Protein AF-A0A517L030-F1 (afdb_monomer)

Foldseek 3Di:
DVVVVVVVVVVVVVVVVVCVVVVVVVVVVVVVVVVVVLVVQLVCQCPVQPCVPAAEDSVQSRACVVVLVCLLQLNNVVVVVVGCVPRHAWYRRHSPDIDGDDPVVCCVQPNDDPPDAHDQQPDDDPPADDALNRDGDVVVVQACVLLVQCWDPVLLVLLVVVLVVLLVLLLVVLVVCLVVQHWDFLLLSLLQSQLQSLCCLLQVGGPCCSVVVHDDVLRVLVQVCLSVVSNLVSQVVSVPPVSVVCCVPPVVVVVVVVDDDPVVLLVSLVVSQPDPDCRSGSSNSSSVPQPPSHDDSSNSSNHSVVSSVVRRQVLSVCSSCVVVDDDDDDDDDTSSCSSNCSSCVSDVVFKDKDFPDPPDPQVPFRHNVHTPGDGGIIRIHTPVPVPPPPPVPVPPDPPPPPPDDPPDDPDDDPPVVPDDPPPDDDDDDDDDDDDDDDDDDDDDDDDDDDDDDDDDDDDPPPPPPPLPPVDDLPPQDDDDPPVNPPDPPPPPPPPPPPPPPDVVVVVCLVPDDDDDPPVNLVVLLCCLLPPVQVLFWQPLAACLLSPCVVVVVLLVVDVLLSLLSSLLSLLVCCQQVVDPVSPVSSVVSLVVSVVSLVVCVVVVVDPLQDLSNLNSLLSSLVNLLQDDVRDLVSNLVSLVSNLVSLLSNLVPPLVQLPPDPPDPDDPPDDPNNLSSVLLSVLSSLVSLLLSCLAPVVSNLCPVPRNVVSVVVCLVRRPQRQRPDSRRGTGFDDRPVLSNLSNQLCCLLFPPDPPPPPPDPVSLVSSLVVLVVVLVVCVVVVDDLLVNLSSLLSNLSSLLSVLVVVVVPPDPDPPVNVVSVVSNVVSLVVNVVSLVPDDQALSPQLGGPLQSLLSQCQVVPDPVSVVSSVVSLVCCCVRGVSSSVSSVVSNVSNCVRNVPPPDDDPDPPDDDDDDDDDDD

Sequence (919 aa):
MKSVITRLATFLQAGAKDLSTIAPAVIFGALSLWTAYVLSHCIYNIYFHPLAKFPGPRLSAATDIIAAFQDVLGKRSKYNVELHARYGGVVRTRPNELSFIGEDAWKDICMHRQGHKQMAKAGQPPGGTPSILHAGDEDHARQRRLLSHAFSERALRDQEDIIQGYVDLLVSNLREDAEGGKVVDMTFTTDLITFDIVSDLSFGEPFGGLRTRTRHPWVTAFFEKAMLRTILIQMFSLKIPILSFLVQRIIVPMAKKRIGPISYTKDKILKRMEQGTTRPDFMSYVLRHNDEKGMSAAEIQETFNLLLIAGSETTATFLAGFPKISTIADDDISLAMAEMKLVLAKILFNFEFELVDEKEDWLEQDTYTFWSKKPLLVKIRDVKGRRKRRKKCDETPEKCQNCMRNDLECLWPSKESQKDRRHLKRKIHALDSTTVDSNKNHVQALALVTSSSPKSTAKHVEFNAIARTDTPLSEVKHKWPSWILPRVEEVSVSPDFTGDHTIAGLGQVLTAPIRTEESCSLDLLSFFLKDFLPSRIHPASHTQFSDFSYVHEMAMSHPPLLYACQACALSAIGTSFKVPECKSGAVQRYSRSINLLRKRIQGGDCEGSEDWLLATVVILTLYENRQPGYNPAASAAHIAAAGQLFRQRARTKMSAVTTGPGCGLPGSQTWSTLVFERVFIEAFLYQCMVMSVQETSLTPLQDVLLRPIFDNYFEMCPVPTSPEAENWPVFGMHYQIIRLFSDLFAAVDPSSTVSNIDSPRDLHQVMAQLEYWKLDTLVNNHESHIMLYISAAKLLGYRHLSRTWHSYGDHSAVQSGQLDQLVQEELSQCLSILSQIQVTKSTFTRYFYWPLAIIDRVVRDTRASNLVEQKLQDVPLIDPAGKKAYEWVAKGFEKRFKITNGIFQKKDTASTQSLGICK

pLDDT: mean 70.31, std 20.51, range [20.81, 96.31]

Nearest PDB structures (foldseek):
  5vcg-assembly1_A  TM=7.053E-01  e=7.189E-07  Homo sapiens
  6bd6-assembly1_A  TM=7.023E-01  e=9.993E-07  Homo sapiens
  6bdk-assembly1_A  TM=6.777E-01  e=8.476E-07  Homo sapiens
  7sv2-assembly2_B  TM=7.130E-01  e=1.389E-06  Homo sapiens
  7ufb-assembly1_A  TM=6.849E-01  e=1.707E-06  Homo sapiens

Secondary structure (DSSP, 8-state):
-HHHHHHHHHHHHHHHHHHHHHHHHHHHHHHHHHHHHHHHHHHIIIIISTTTTS---HHHHH-SHHHHHHHHTT-HHHHHHHHHHHH-SEEEEETTEEEE-SHHHHHHHTS--TTSPPPPPS---TTSPPPTTT--HHHHHHHHHHHHHHTSHHHHHHHHHHHHHHHHHHHHHHHHHHHTT-EEEHHHHHHHHHHHHHHHHHHSS---HHHHTS--HHHHHHHHTHHHHHHHHHHHHT--HHHHHHIIIIIHHHHHHH---HHHHHHHHHHHHH-----SSHHHHHHHT--TTS--HHHHHHHHHHHHHHHHHHHHHHHHHGGG----------HHHHHHHHHHHHHHHHEEEEES-TT--TT---BSSSB-PPP-EEEEEE-TTT-----TT-SPPP------STT----PPPGGG-S-GGG---------------------------------------TT-TT-----TTS---PPPTTTSPP-------S-------HHHHHHHHHS----HHHHHHHHHHHIIIIITGGGB-TTS-GGGG--HHHHHHHHH-HHHHHHHHHHHHHHHHHHHT-HHHHHHHHHHHHHHHHHHHHHHHHT---S--HHHHHHHHHHHHHHTTSTT--HHHHHHHHHHHHHHHHHHHHHTGGGG-S-TTS---TT--HHHHHHHHHHHHHHHHHHHHHHTT-GGG-TTTSTTTHHHHHHHHHS-SS---SSGGG--BSS--HHHHHHHHHHHHHH-TT---TT---HHHHHHHHHHHHHHHHHHHHTT--HHHHHHHHHHHHHHHHHHHHHHHHS----HHHHHHHHHHHHHHHHHHHHHHHH----HHHHHHH-HHHHHIIIIII--HHHHHHHHHHHHSHHHH-HHHHHHHHHHHHHHHHHTT----S----------------

InterPro domains:
  IPR001128 Cytochrome P450 [PF00067] (105-319)
  IPR021858 Fungal transcription factor [PF11951] (524-855)
  IPR036396 Cytochrome P450 superfamily [G3DSA:1.10.630.10] (46-322)
  IPR036396 Cytochrome P450 superfamily [G3DSA:1.10.630.10] (333-389)
  IPR036396 Cytochrome P450 superfamily [SSF48264] (44-320)
  IPR036396 Cytochrome P450 superfamily [SSF48264] (334-381)
  IPR036864 Zn(2)-C6 fungal-type DNA-binding domain superfamily [G3DSA:4.10.240.10] (390-467)
  IPR050121 Cytochrome P450 monooxygenase [PTHR24305] (28-320)

Radius of gyration: 37.85 Å; Cα contacts (8 Å, |Δi|>4): 820; chains: 1; bounding box: 74×123×130 Å

Organism: NCBI:txid50376

Mean predicted aligned error: 20.68 Å

Solvent-accessible surface area (backbone atoms only — not comparable to full-atom values): 54104 Å² total; per-residue (Å²): 106,71,70,57,52,52,52,50,51,52,50,53,52,50,54,52,53,54,50,63,57,48,49,59,53,53,50,51,52,51,51,50,53,49,50,52,51,54,51,52,49,28,51,38,31,45,70,69,32,94,61,38,86,49,41,54,55,66,63,18,21,35,34,54,61,58,45,43,50,30,42,53,65,14,41,40,70,62,51,50,52,54,48,36,76,71,48,42,62,49,30,27,52,22,55,92,38,75,46,75,73,51,75,66,52,50,56,71,62,74,44,92,49,93,98,53,82,79,71,81,70,84,79,67,64,90,93,58,77,57,23,63,87,57,36,54,75,69,58,25,53,47,49,48,58,38,50,45,53,38,69,30,74,68,38,49,59,63,30,41,67,62,52,48,55,54,44,52,52,48,52,52,52,54,49,56,36,24,76,67,67,39,77,40,44,41,36,61,53,30,40,26,49,29,40,25,49,36,29,26,36,55,38,76,51,53,76,48,17,63,81,70,74,44,80,50,67,62,60,51,56,57,59,78,40,42,59,61,51,46,42,54,51,40,51,51,70,63,68,43,67,69,55,38,49,48,40,61,71,51,48,48,56,55,42,60,76,69,56,75,53,73,60,59,60,50,53,40,44,53,57,37,70,73,51,91,60,85,58,69,30,42,48,40,39,30,62,76,61,50,52,101,80,45,74,52,73,64,33,46,50,42,31,52,56,45,48,40,55,58,55,12,54,57,47,17,52,53,61,41,47,38,93,79,52,94,77,82,86,86,87,73,93,43,70,64,50,50,53,50,49,52,48,48,51,54,46,62,69,44,40,46,81,41,66,74,59,83,82,62,63,77,85,74,59,39,34,62,99,55,72,57,78,68,80,41,50,26,38,44,40,73,39,91,76,77,71,66,70,80,53,97,65,76,63,75,74,76,75,74,82,74,80,83,67,83,91,59,81,88,76,73,80,57,89,81,71,74,65,73,80,89,73,70,78,84,75,89,74,90,82,83,87,88,87,86,90,86,91,86,89,86,86,90,89,84,89,82,89,83,90,89,80,86,85,78,90,82,70,89,77,64,100,76,60,92,81,71,79,78,76,54,76,83,74,51,80,52,72,80,56,78,89,73,52,72,77,88,64,83,76,72,79,67,80,83,73,79,65,83,72,45,75,63,50,59,47,47,68,72,68,49,78,87,62,64,78,66,63,64,49,50,57,32,42,48,44,22,60,70,52,51,49,50,71,49,39,37,90,62,23,47,71,70,69,66,62,53,64,62,59,50,56,45,25,76,75,32,65,36,28,37,26,23,42,33,17,38,28,28,44,49,49,20,66,76,68,71,39,71,69,31,49,59,53,14,51,52,27,38,53,51,14,52,53,48,45,52,50,39,56,76,70,61,78,58,93,54,62,53,68,59,59,50,52,26,34,56,43,44,30,61,37,44,77,59,46,94,80,63,56,69,69,62,36,47,51,30,50,54,49,44,54,53,32,50,60,48,22,45,76,75,54,60,60,75,59,70,66,64,98,87,59,78,72,61,99,83,63,53,71,63,57,54,47,49,50,52,38,54,51,45,45,49,53,45,53,27,60,65,45,31,45,73,38,72,90,55,30,55,72,74,34,84,74,49,34,60,53,52,54,52,45,65,75,54,46,91,62,48,74,29,80,55,60,46,48,38,42,34,59,74,67,58,69,69,56,55,50,50,52,49,52,50,50,59,66,70,42,93,78,66,82,67,88,80,79,84,57,77,65,60,47,54,49,53,49,50,51,50,51,53,48,55,53,50,42,68,74,63,80,57,65,70,64,58,55,39,45,51,38,36,51,50,42,54,52,45,52,49,52,55,56,53,50,74,73,69,76,69,87,58,70,69,60,57,54,54,44,55,47,51,42,51,53,38,49,54,50,43,51,55,51,57,69,73,56,77,83,43,65,66,55,44,74,51,66,39,49,64,36,50,24,40,48,40,59,70,68,61,42,71,72,52,35,52,51,52,48,59,64,49,66,57,31,54,83,59,36,64,55,46,51,54,51,31,54,52,49,27,52,17,51,39,61,67,67,62,66,69,95,72,87,80,77,81,80,86,75,84,88,82,84,87,84,81,83,87,133

Structure (mmCIF, N/CA/C/O backbone):
data_AF-A0A517L030-F1
#
_entry.id   AF-A0A517L030-F1
#
loop_
_atom_site.group_PDB
_atom_site.id
_atom_site.type_symbol
_atom_site.label_atom_id
_atom_site.label_alt_id
_atom_site.label_comp_id
_atom_site.label_asym_id
_atom_site.label_entity_id
_atom_site.label_seq_id
_atom_site.pdbx_PDB_ins_code
_atom_site.Cartn_x
_atom_site.Cartn_y
_atom_site.Cartn_z
_atom_site.occupancy
_atom_site.B_iso_or_equiv
_atom_site.auth_seq_id
_atom_site.auth_comp_id
_atom_site.auth_asym_id
_atom_site.auth_atom_id
_atom_site.pdbx_PDB_model_num
ATOM 1 N N . MET A 1 1 ? -11.111 67.899 -62.265 1.00 52.78 1 MET A N 1
ATOM 2 C CA . MET A 1 1 ? -11.781 66.739 -61.629 1.00 52.78 1 MET A CA 1
ATOM 3 C C . MET A 1 1 ? -11.301 65.387 -62.175 1.00 52.78 1 MET A C 1
ATOM 5 O O . MET A 1 1 ? -10.748 64.632 -61.392 1.00 52.78 1 MET A O 1
ATOM 9 N N . LYS A 1 2 ? -11.376 65.097 -63.491 1.00 60.03 2 LYS A N 1
ATOM 10 C CA . LYS A 1 2 ? -10.846 63.835 -64.073 1.00 60.03 2 LYS A CA 1
ATOM 11 C C . LYS A 1 2 ? -9.359 63.576 -63.759 1.00 60.03 2 LYS A C 1
ATOM 13 O O . LYS A 1 2 ? -9.036 62.511 -63.266 1.00 60.03 2 LYS A O 1
ATOM 18 N N . SER A 1 3 ? -8.491 64.582 -63.908 1.00 61.94 3 SER A N 1
ATOM 19 C CA . SER A 1 3 ? -7.053 64.494 -63.561 1.00 61.94 3 SER A CA 1
ATOM 20 C C . SER A 1 3 ? -6.784 64.123 -62.088 1.00 61.94 3 SER A C 1
ATOM 22 O O . SER A 1 3 ? -5.871 63.357 -61.793 1.00 61.94 3 SER A O 1
ATOM 24 N N . VAL A 1 4 ? -7.619 64.604 -61.162 1.00 67.50 4 VAL A N 1
ATOM 25 C CA . VAL A 1 4 ? -7.476 64.331 -59.722 1.00 67.50 4 VAL A CA 1
ATOM 26 C C . VAL A 1 4 ? -7.927 62.905 -59.392 1.00 67.50 4 VAL A C 1
ATOM 28 O O . VAL A 1 4 ? -7.256 62.214 -58.635 1.00 67.50 4 VAL A O 1
ATOM 31 N N . ILE A 1 5 ? -9.002 62.429 -60.029 1.00 66.38 5 ILE A N 1
ATOM 32 C CA . ILE A 1 5 ? -9.496 61.052 -59.876 1.00 66.38 5 ILE A CA 1
ATOM 33 C C . ILE A 1 5 ? -8.499 60.048 -60.469 1.00 66.38 5 ILE A C 1
ATOM 35 O O . ILE A 1 5 ? -8.215 59.032 -59.842 1.00 66.38 5 ILE A O 1
ATOM 39 N N . THR A 1 6 ? -7.903 60.342 -61.630 1.00 69.75 6 THR A N 1
ATOM 40 C CA . THR A 1 6 ? -6.888 59.468 -62.235 1.00 69.75 6 THR A CA 1
ATOM 41 C C . THR A 1 6 ? -5.623 59.399 -61.382 1.00 69.75 6 THR A C 1
ATOM 43 O O . THR A 1 6 ? -5.081 58.313 -61.216 1.00 69.75 6 THR A O 1
ATOM 46 N N . ARG A 1 7 ? -5.187 60.519 -60.785 1.00 69.12 7 ARG A N 1
ATOM 47 C CA . ARG A 1 7 ? -4.028 60.548 -59.876 1.00 69.12 7 ARG A CA 1
ATOM 48 C C . ARG A 1 7 ? -4.292 59.839 -58.544 1.00 69.12 7 ARG A C 1
ATOM 50 O O . ARG A 1 7 ? -3.396 59.180 -58.038 1.00 69.12 7 ARG A O 1
ATOM 57 N N . LEU A 1 8 ? -5.508 59.916 -58.001 1.00 58.00 8 LEU A N 1
ATOM 58 C CA . LEU A 1 8 ? -5.903 59.141 -56.815 1.00 58.00 8 LEU A CA 1
ATOM 59 C C . LEU A 1 8 ? -6.003 57.638 -57.115 1.00 58.00 8 LEU A C 1
ATOM 61 O O . LEU A 1 8 ? -5.553 56.829 -56.309 1.00 58.00 8 LEU A O 1
ATOM 65 N N . ALA A 1 9 ? -6.526 57.255 -58.282 1.00 58.91 9 ALA A N 1
ATOM 66 C CA . ALA A 1 9 ? -6.611 55.856 -58.699 1.00 58.91 9 ALA A CA 1
ATOM 67 C C . ALA A 1 9 ? -5.227 55.232 -58.949 1.00 58.91 9 ALA A C 1
ATOM 69 O O . ALA A 1 9 ? -4.986 54.104 -58.522 1.00 58.91 9 ALA A O 1
ATOM 70 N N . THR A 1 10 ? -4.292 55.962 -59.571 1.00 64.19 10 THR A N 1
ATOM 71 C CA . THR A 1 10 ? -2.913 55.481 -59.751 1.00 64.19 10 THR A CA 1
ATOM 72 C C . THR A 1 10 ? -2.130 55.450 -58.443 1.00 64.19 10 THR A C 1
ATOM 74 O O . THR A 1 10 ? -1.349 54.525 -58.248 1.00 64.19 10 THR A O 1
ATOM 77 N N . PHE A 1 11 ? -2.368 56.382 -57.515 1.00 63.12 11 PHE A N 1
ATOM 78 C CA . PHE A 1 11 ? -1.740 56.357 -56.190 1.00 63.12 11 PHE A CA 1
ATOM 79 C C . PHE A 1 11 ? -2.241 55.180 -55.334 1.00 63.12 11 PHE A C 1
ATOM 81 O O . PHE A 1 11 ? -1.446 54.496 -54.695 1.00 63.12 11 PHE A O 1
ATOM 88 N N . LEU A 1 12 ? -3.543 54.872 -55.391 1.00 57.16 12 LEU A N 1
ATOM 89 C CA . LEU A 1 12 ? -4.122 53.697 -54.728 1.00 57.16 12 LEU A CA 1
ATOM 90 C C . LEU A 1 12 ? -3.672 52.374 -55.375 1.00 57.16 12 LEU A C 1
ATOM 92 O O . LEU A 1 12 ? -3.413 51.409 -54.660 1.00 57.16 12 LEU A O 1
ATOM 96 N N . GLN A 1 13 ? -3.515 52.316 -56.704 1.00 59.47 13 GLN A N 1
ATOM 97 C CA . GLN A 1 13 ? -2.980 51.132 -57.396 1.00 59.47 13 GLN A CA 1
ATOM 98 C C . GLN A 1 13 ? -1.474 50.927 -57.178 1.00 59.47 13 GLN A C 1
ATOM 100 O O . GLN A 1 13 ? -1.033 49.781 -57.095 1.00 59.47 13 GLN A O 1
ATOM 105 N N . ALA A 1 14 ? -0.689 52.002 -57.068 1.00 58.69 14 ALA A N 1
ATOM 106 C CA . ALA A 1 14 ? 0.734 51.930 -56.738 1.00 58.69 14 ALA A CA 1
ATOM 107 C C . ALA A 1 14 ? 0.939 51.460 -55.289 1.00 58.69 14 ALA A C 1
ATOM 109 O O . ALA A 1 14 ? 1.651 50.486 -55.061 1.00 58.69 14 ALA A O 1
ATOM 110 N N . GLY A 1 15 ? 0.202 52.042 -54.332 1.00 57.44 15 GLY A N 1
ATOM 111 C CA . GLY A 1 15 ? 0.227 51.605 -52.933 1.00 57.44 15 GLY A CA 1
ATOM 112 C C . GLY A 1 15 ? -0.240 50.156 -52.733 1.00 57.44 15 GLY A C 1
ATOM 113 O O . GLY A 1 15 ? 0.315 49.443 -51.903 1.00 57.44 15 GLY A O 1
ATOM 114 N N . ALA A 1 16 ? -1.208 49.678 -53.524 1.00 54.94 16 ALA A N 1
ATOM 115 C CA . ALA A 1 16 ? -1.663 48.286 -53.476 1.00 54.94 16 ALA A CA 1
ATOM 116 C C . ALA A 1 16 ? -0.640 47.289 -54.059 1.00 54.94 16 ALA A C 1
ATOM 118 O O . ALA A 1 16 ? -0.533 46.171 -53.554 1.00 54.94 16 ALA A O 1
ATOM 119 N N . LYS A 1 17 ? 0.128 47.676 -55.090 1.00 57.38 17 LYS A N 1
ATOM 120 C CA . LYS A 1 17 ? 1.186 46.827 -55.668 1.00 57.38 17 LYS A CA 1
ATOM 121 C C . LYS A 1 17 ? 2.382 46.691 -54.730 1.00 57.38 17 LYS A C 1
ATOM 123 O O . LYS A 1 17 ? 2.810 45.562 -54.503 1.00 57.38 17 LYS A O 1
ATOM 128 N N . ASP A 1 18 ? 2.839 47.783 -54.124 1.00 57.75 18 ASP A N 1
ATOM 129 C CA . ASP A 1 18 ? 3.955 47.748 -53.170 1.00 57.75 18 ASP A CA 1
ATOM 130 C C . ASP A 1 18 ? 3.579 46.998 -51.883 1.00 57.75 18 ASP A C 1
ATOM 132 O O . ASP A 1 18 ? 4.364 46.210 -51.360 1.00 57.75 18 ASP A O 1
ATOM 136 N N . LEU A 1 19 ? 2.335 47.129 -51.407 1.00 53.59 19 LEU A N 1
ATOM 137 C CA . LEU A 1 19 ? 1.861 46.365 -50.250 1.00 53.59 19 LEU A CA 1
ATOM 138 C C . LEU A 1 19 ? 1.744 44.856 -50.549 1.00 53.59 19 LEU A C 1
ATOM 140 O O . LEU A 1 19 ? 1.994 44.037 -49.665 1.00 53.59 19 LEU A O 1
ATOM 144 N N . SER A 1 20 ? 1.424 44.474 -51.793 1.00 60.84 20 SER A N 1
ATOM 145 C CA . SER A 1 20 ? 1.303 43.068 -52.216 1.00 60.84 20 SER A CA 1
ATOM 146 C C . SER A 1 20 ? 2.641 42.325 -52.352 1.00 60.84 20 SER A C 1
ATOM 148 O O . SER A 1 20 ? 2.665 41.104 -52.222 1.00 60.84 20 SER A O 1
ATOM 150 N N . THR A 1 21 ? 3.752 43.037 -52.567 1.00 62.59 21 THR A N 1
ATOM 151 C CA . THR A 1 21 ? 5.115 42.477 -52.659 1.00 62.59 21 THR A CA 1
ATOM 152 C C . THR A 1 21 ? 5.903 42.609 -51.355 1.00 62.59 21 THR A C 1
ATOM 154 O O . THR A 1 21 ? 6.680 41.712 -51.021 1.00 62.59 21 THR A O 1
ATOM 157 N N . ILE A 1 22 ? 5.670 43.666 -50.570 1.00 65.12 22 ILE A N 1
ATOM 158 C CA . ILE A 1 22 ? 6.301 43.859 -49.254 1.00 65.12 22 ILE A CA 1
ATOM 159 C C . ILE A 1 22 ? 5.706 42.900 -48.213 1.00 65.12 22 ILE A C 1
ATOM 161 O O . ILE A 1 22 ? 6.448 42.342 -47.404 1.00 65.12 22 ILE A O 1
ATOM 165 N N . ALA A 1 23 ? 4.393 42.641 -48.241 1.00 68.31 23 ALA A N 1
ATOM 166 C CA . ALA A 1 23 ? 3.754 41.764 -47.257 1.00 68.31 23 ALA A CA 1
ATOM 167 C C . ALA A 1 23 ? 4.299 40.314 -47.267 1.00 68.31 23 ALA A C 1
ATOM 169 O O . ALA A 1 23 ? 4.645 39.827 -46.190 1.00 68.31 23 ALA A O 1
ATOM 170 N N . PRO A 1 24 ? 4.473 39.624 -48.415 1.00 76.56 24 PRO A N 1
ATOM 171 C CA . PRO A 1 24 ? 5.076 38.289 -48.450 1.00 76.56 24 PRO A CA 1
ATOM 172 C C . PRO A 1 24 ? 6.524 38.261 -47.949 1.00 76.56 24 PRO A C 1
ATOM 174 O O . PRO A 1 24 ? 6.895 37.342 -47.224 1.00 76.56 24 PRO A O 1
ATOM 177 N N . ALA A 1 25 ? 7.333 39.270 -48.291 1.00 79.44 25 ALA A N 1
ATOM 178 C CA . ALA A 1 25 ? 8.730 39.355 -47.864 1.00 79.44 25 ALA A CA 1
ATOM 179 C C . ALA A 1 25 ? 8.857 39.581 -46.348 1.00 79.44 25 ALA A C 1
ATOM 181 O O . ALA A 1 25 ? 9.668 38.929 -45.689 1.00 79.44 25 ALA A O 1
ATOM 182 N N . VAL A 1 26 ? 8.011 40.445 -45.775 1.00 81.06 26 VAL A N 1
ATOM 183 C CA . VAL A 1 26 ? 7.937 40.674 -44.324 1.00 81.06 26 VAL A CA 1
ATOM 184 C C . VAL A 1 26 ? 7.431 39.427 -43.595 1.00 81.06 26 VAL A C 1
ATOM 186 O O . VAL A 1 26 ? 7.995 39.058 -42.567 1.00 81.06 26 VAL A O 1
ATOM 189 N N . ILE A 1 27 ? 6.425 38.731 -44.134 1.00 80.44 27 ILE A N 1
ATOM 190 C CA . ILE A 1 27 ? 5.921 37.469 -43.566 1.00 80.44 27 ILE A CA 1
ATOM 191 C C . ILE A 1 27 ? 7.002 36.384 -43.609 1.00 80.44 27 ILE A C 1
ATOM 193 O O . ILE A 1 27 ? 7.211 35.696 -42.612 1.00 80.44 27 ILE A O 1
ATOM 197 N N . PHE A 1 28 ? 7.721 36.247 -44.725 1.00 85.25 28 PHE A N 1
ATOM 198 C CA . PHE A 1 28 ? 8.802 35.272 -44.864 1.00 85.25 28 PHE A CA 1
ATOM 199 C C . PHE A 1 28 ? 9.977 35.585 -43.929 1.00 85.25 28 PHE A C 1
ATOM 201 O O . PHE A 1 28 ? 10.498 34.683 -43.276 1.00 85.25 28 PHE A O 1
ATOM 208 N N . GLY A 1 29 ? 10.351 36.863 -43.800 1.00 87.69 29 GLY A N 1
ATOM 209 C CA . GLY A 1 29 ? 11.355 37.324 -42.837 1.00 87.69 29 GLY A CA 1
ATOM 210 C C . GLY A 1 29 ? 10.941 37.080 -41.382 1.00 87.69 29 GLY A C 1
ATOM 211 O O . GLY A 1 29 ? 11.743 36.615 -40.576 1.00 87.69 29 GLY A O 1
ATOM 212 N N . ALA A 1 30 ? 9.675 37.319 -41.038 1.00 83.50 30 ALA A N 1
ATOM 213 C CA . ALA A 1 30 ? 9.149 37.023 -39.708 1.00 83.50 30 ALA A CA 1
ATOM 214 C C . ALA A 1 30 ? 9.115 35.511 -39.424 1.00 83.50 30 ALA A C 1
ATOM 216 O O . ALA A 1 30 ? 9.481 35.081 -38.330 1.00 83.50 30 ALA A O 1
ATOM 217 N N . LEU A 1 31 ? 8.721 34.694 -40.407 1.00 85.44 31 LEU A N 1
ATOM 218 C CA . LEU A 1 31 ? 8.678 33.237 -40.285 1.00 85.44 31 LEU A CA 1
ATOM 219 C C . LEU A 1 31 ? 10.082 32.634 -40.152 1.00 85.44 31 LEU A C 1
ATOM 221 O O . LEU A 1 31 ? 10.278 31.723 -39.347 1.00 85.44 31 LEU A O 1
ATOM 225 N N . SER A 1 32 ? 11.067 33.143 -40.895 1.00 88.31 32 SER A N 1
ATOM 226 C CA . SER A 1 32 ? 12.455 32.680 -40.805 1.00 88.31 32 SER A CA 1
ATOM 227 C C . SER A 1 32 ? 13.086 33.042 -39.458 1.00 88.31 32 SER A C 1
ATOM 229 O O . SER A 1 32 ? 13.668 32.167 -38.815 1.00 88.31 32 SER A O 1
ATOM 231 N N . LEU A 1 33 ? 12.886 34.273 -38.968 1.00 89.50 33 LEU A N 1
ATOM 232 C CA . LEU A 1 33 ? 13.308 34.697 -37.628 1.00 89.50 33 LEU A CA 1
ATOM 233 C C . LEU A 1 33 ? 12.639 33.866 -36.528 1.00 89.50 33 LEU A C 1
ATOM 235 O O . LEU A 1 33 ? 13.309 33.426 -35.595 1.00 89.50 33 LEU A O 1
ATOM 239 N N . TRP A 1 34 ? 11.337 33.597 -36.651 1.00 85.25 34 TRP A N 1
ATOM 240 C CA . TRP A 1 34 ? 10.612 32.738 -35.715 1.00 85.25 34 TRP A CA 1
ATOM 241 C C . TRP A 1 34 ? 11.153 31.303 -35.722 1.00 85.25 34 TRP A C 1
ATOM 243 O O . TRP A 1 34 ? 11.395 30.731 -34.662 1.00 85.25 34 TRP A O 1
ATOM 253 N N . THR A 1 35 ? 11.420 30.740 -36.901 1.00 87.19 35 THR A N 1
ATOM 254 C CA . THR A 1 35 ? 11.984 29.388 -37.039 1.00 87.19 35 THR A CA 1
ATOM 255 C C . THR A 1 35 ? 13.385 29.311 -36.429 1.00 87.19 35 THR A C 1
ATOM 257 O O . THR A 1 35 ? 13.677 28.386 -35.672 1.00 87.19 35 THR A O 1
ATOM 260 N N . ALA A 1 36 ? 14.241 30.305 -36.685 1.00 90.75 36 ALA A N 1
ATOM 261 C CA . ALA A 1 36 ? 15.574 30.395 -36.090 1.00 90.75 36 ALA A CA 1
ATOM 262 C C . ALA A 1 36 ? 15.512 30.529 -34.557 1.00 90.75 36 ALA A C 1
ATOM 264 O O . ALA A 1 36 ? 16.262 29.862 -33.838 1.00 90.75 36 ALA A O 1
ATOM 265 N N . TYR A 1 37 ? 14.575 31.327 -34.038 1.00 88.94 37 TYR A N 1
ATOM 266 C CA . TYR A 1 37 ? 14.319 31.442 -32.602 1.00 88.94 37 TYR A CA 1
ATOM 267 C C . TYR A 1 37 ? 13.891 30.100 -31.987 1.00 88.94 37 TYR A C 1
ATOM 269 O O . TYR A 1 37 ? 14.476 29.659 -31.000 1.00 88.94 37 TYR A O 1
ATOM 277 N N . VAL A 1 38 ? 12.935 29.392 -32.595 1.00 86.44 38 VAL A N 1
ATOM 278 C CA . VAL A 1 38 ? 12.480 28.079 -32.106 1.00 86.44 38 VAL A CA 1
ATOM 279 C C . VAL A 1 38 ? 13.613 27.047 -32.135 1.00 86.44 38 VAL A C 1
ATOM 281 O O . VAL A 1 38 ? 13.807 26.330 -31.152 1.00 86.44 38 VAL A O 1
ATOM 284 N N . LEU A 1 39 ? 14.392 26.986 -33.221 1.00 90.75 39 LEU A N 1
ATOM 285 C CA . LEU A 1 39 ? 15.519 26.055 -33.350 1.00 90.75 39 LEU A CA 1
ATOM 286 C C . LEU A 1 39 ? 16.615 26.335 -32.319 1.00 90.75 39 LEU A C 1
ATOM 288 O O . LEU A 1 39 ? 17.064 25.411 -31.641 1.00 90.75 39 LEU A O 1
ATOM 292 N N . SER A 1 40 ? 17.011 27.600 -32.155 1.00 92.38 40 SER A N 1
ATOM 293 C CA . SER A 1 40 ? 18.005 27.987 -31.145 1.00 92.38 40 SER A CA 1
ATOM 294 C C . SER A 1 40 ? 17.532 27.657 -29.727 1.00 92.38 40 SER A C 1
ATOM 296 O O . SER A 1 40 ? 18.309 27.124 -28.934 1.00 92.38 40 SER A O 1
ATOM 298 N N . HIS A 1 41 ? 16.246 27.855 -29.426 1.00 89.38 41 HIS A N 1
ATOM 299 C CA . HIS A 1 41 ? 15.663 27.485 -28.139 1.00 89.38 41 HIS A CA 1
ATOM 300 C C . HIS A 1 41 ? 15.642 25.962 -27.917 1.00 89.38 41 HIS A C 1
ATOM 302 O O . HIS A 1 41 ? 15.968 25.495 -26.828 1.00 89.38 41 HIS A O 1
ATOM 308 N N . CYS A 1 42 ? 15.337 25.167 -28.949 1.00 91.81 42 CYS A N 1
ATOM 309 C CA . CYS A 1 42 ? 15.400 23.703 -28.874 1.00 91.81 42 CYS A CA 1
ATOM 310 C C . CYS A 1 42 ? 16.828 23.208 -28.607 1.00 91.81 42 CYS A C 1
ATOM 312 O O . CYS A 1 42 ? 17.031 22.352 -27.746 1.00 91.81 42 CYS A O 1
ATOM 314 N N . ILE A 1 43 ? 17.820 23.765 -29.308 1.00 94.31 43 ILE A N 1
ATOM 315 C CA . ILE A 1 43 ? 19.239 23.431 -29.115 1.00 94.31 43 ILE A CA 1
ATOM 316 C C . ILE A 1 43 ? 19.675 23.794 -27.691 1.00 94.31 43 ILE A C 1
ATOM 318 O O . ILE A 1 43 ? 20.275 22.966 -27.003 1.00 94.31 43 ILE A O 1
ATOM 322 N N . TYR A 1 44 ? 19.316 24.991 -27.218 1.00 94.81 44 TYR A N 1
ATOM 323 C CA . TYR A 1 44 ? 19.558 25.404 -25.838 1.00 94.81 44 TYR A CA 1
ATOM 324 C C . TYR A 1 44 ? 18.949 24.413 -24.839 1.00 94.81 44 TYR A C 1
ATOM 326 O O . TYR A 1 44 ? 19.643 23.920 -23.950 1.00 94.81 44 TYR A O 1
ATOM 334 N N . ASN A 1 45 ? 17.680 24.050 -25.026 1.00 93.62 45 ASN A N 1
ATOM 335 C CA . ASN A 1 45 ? 16.961 23.166 -24.116 1.00 93.62 45 ASN A CA 1
ATOM 336 C C . ASN A 1 45 ? 17.560 21.755 -24.040 1.00 93.62 45 ASN A C 1
ATOM 338 O O . ASN A 1 45 ? 17.579 21.160 -22.957 1.00 93.62 45 ASN A O 1
ATOM 342 N N . ILE A 1 46 ? 18.073 21.229 -25.157 1.00 93.69 46 ILE A N 1
ATOM 343 C CA . ILE A 1 46 ? 18.698 19.903 -25.213 1.00 93.69 46 ILE A CA 1
ATOM 344 C C . ILE A 1 46 ? 20.080 19.910 -24.552 1.00 93.69 46 ILE A C 1
ATOM 346 O O . ILE A 1 46 ? 20.352 19.018 -23.754 1.00 93.69 46 ILE A O 1
ATOM 350 N N . TYR A 1 47 ? 20.940 20.879 -24.878 1.00 94.19 47 TYR A N 1
ATOM 351 C CA . TYR A 1 47 ? 22.373 20.796 -24.558 1.00 94.19 47 TYR A CA 1
ATOM 352 C C . TYR A 1 47 ? 22.828 21.717 -23.425 1.00 94.19 47 TYR A C 1
ATOM 354 O O . TYR A 1 47 ? 23.717 21.348 -22.664 1.00 94.19 47 TYR A O 1
ATOM 362 N N . PHE A 1 48 ? 22.233 22.902 -23.304 1.00 94.44 48 PHE A N 1
ATOM 363 C CA . PHE A 1 48 ? 22.720 23.968 -22.419 1.00 94.44 48 PHE A CA 1
ATOM 364 C C . PHE A 1 48 ? 21.799 24.233 -21.224 1.00 94.44 48 PHE A C 1
ATOM 366 O O . PHE A 1 48 ? 22.170 24.945 -20.293 1.00 94.44 48 PHE A O 1
ATOM 373 N N . HIS A 1 49 ? 20.600 23.649 -21.217 1.00 94.50 49 HIS A N 1
ATOM 374 C CA . HIS A 1 49 ? 19.665 23.786 -20.109 1.00 94.50 49 HIS A CA 1
ATOM 375 C C . HIS A 1 49 ? 20.239 23.188 -18.814 1.00 94.50 49 HIS A C 1
ATOM 377 O O . HIS A 1 49 ? 20.815 22.101 -18.861 1.00 94.50 49 HIS A O 1
ATOM 383 N N . PRO A 1 50 ? 19.988 23.776 -17.628 1.00 95.44 50 PRO A N 1
ATOM 384 C CA . PRO A 1 50 ? 20.438 23.206 -16.349 1.00 95.44 50 PRO A CA 1
ATOM 385 C C . PRO A 1 50 ? 19.988 21.753 -16.106 1.00 95.44 50 PRO A C 1
ATOM 387 O O . PRO A 1 50 ? 20.634 20.997 -15.379 1.00 95.44 50 PRO A O 1
ATOM 390 N N . LEU A 1 51 ? 18.877 21.354 -16.736 1.00 94.62 51 LEU A N 1
ATOM 391 C CA . LEU A 1 51 ? 18.328 19.995 -16.682 1.00 94.62 51 LEU A CA 1
ATOM 392 C C . LEU A 1 51 ? 18.823 19.068 -17.810 1.00 94.62 51 LEU A C 1
ATOM 394 O O . LEU A 1 51 ? 18.381 17.926 -17.881 1.00 94.62 51 LEU A O 1
ATOM 398 N N . ALA A 1 52 ? 19.732 19.512 -18.684 1.00 92.75 52 ALA A N 1
ATOM 399 C CA . ALA A 1 52 ? 20.277 18.715 -19.793 1.00 92.75 52 ALA A CA 1
ATOM 400 C C . ALA A 1 52 ? 21.041 17.466 -19.327 1.00 92.75 52 ALA A C 1
ATOM 402 O O . ALA A 1 52 ? 21.116 16.481 -20.053 1.00 92.75 52 ALA A O 1
ATOM 403 N N . LYS A 1 53 ? 21.553 17.483 -18.091 1.00 94.31 53 LYS A N 1
ATOM 404 C CA . LYS A 1 53 ? 22.228 16.339 -17.461 1.00 94.31 53 LYS A CA 1
ATOM 405 C C . LYS A 1 53 ? 21.309 15.151 -17.151 1.00 94.31 53 LYS A C 1
ATOM 407 O O . LYS A 1 53 ? 21.809 14.064 -16.889 1.00 94.31 53 LYS A O 1
ATOM 412 N N . PHE A 1 54 ? 19.991 15.353 -17.126 1.00 94.50 54 PHE A N 1
ATOM 413 C CA . PHE A 1 54 ? 19.035 14.296 -16.800 1.00 94.50 54 PHE A CA 1
ATOM 414 C C . PHE A 1 54 ? 18.574 13.561 -18.068 1.00 94.50 54 PHE A C 1
ATOM 416 O O . PHE A 1 54 ? 18.297 14.213 -19.080 1.00 94.50 54 PHE A O 1
ATOM 423 N N . PRO A 1 55 ? 18.466 12.220 -18.031 1.00 95.06 55 PRO A N 1
ATOM 424 C CA . PRO A 1 55 ? 18.134 11.428 -19.209 1.00 95.06 55 PRO A CA 1
ATOM 425 C C . PRO A 1 55 ? 16.662 11.604 -19.614 1.00 95.06 55 PRO A C 1
ATOM 427 O O . PRO A 1 55 ? 15.797 11.857 -18.778 1.00 95.06 55 PRO A O 1
ATOM 430 N N . GLY A 1 56 ? 16.365 11.465 -20.908 1.00 93.62 56 GLY A N 1
ATOM 431 C CA . GLY A 1 56 ? 15.004 11.512 -21.451 1.00 93.62 56 GLY A CA 1
ATOM 432 C C . GLY A 1 56 ? 14.975 11.643 -22.980 1.00 93.62 56 GLY A C 1
ATOM 433 O O . GLY A 1 56 ? 16.021 11.834 -23.611 1.00 93.62 56 GLY A O 1
ATOM 434 N N . PRO A 1 57 ? 13.795 11.543 -23.618 1.00 95.06 57 PRO A N 1
ATOM 435 C CA . PRO A 1 57 ? 13.662 11.721 -25.062 1.00 95.06 57 PRO A CA 1
ATOM 436 C C . PRO A 1 57 ? 14.067 13.133 -25.499 1.00 95.06 5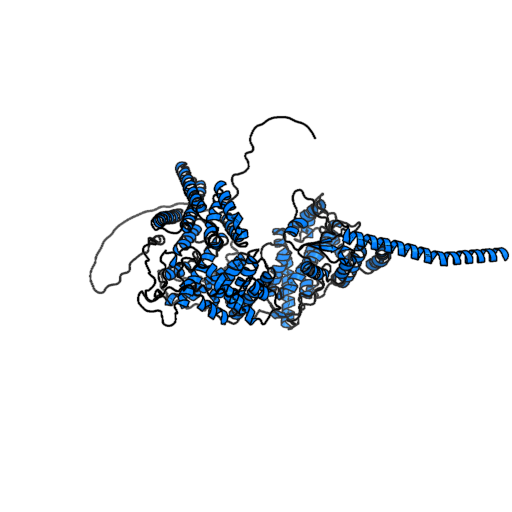7 PRO A C 1
ATOM 438 O O . PRO A 1 57 ? 13.592 14.121 -24.939 1.00 95.06 57 PRO A O 1
ATOM 441 N N . ARG A 1 58 ? 14.876 13.253 -26.562 1.00 92.06 58 ARG A N 1
ATOM 442 C CA . ARG A 1 58 ? 15.355 14.562 -27.058 1.00 92.06 58 ARG A CA 1
ATOM 443 C C . ARG A 1 58 ? 14.220 15.522 -27.427 1.00 92.06 58 ARG A C 1
ATOM 445 O O . ARG A 1 58 ? 14.330 16.711 -27.161 1.00 92.06 58 ARG A O 1
ATOM 452 N N . LEU A 1 59 ? 13.117 15.013 -27.984 1.00 90.50 59 LEU A N 1
ATOM 453 C CA . LEU A 1 59 ? 11.948 15.833 -28.333 1.00 90.50 59 LEU A CA 1
ATOM 454 C C . LEU A 1 59 ? 11.226 16.388 -27.095 1.00 90.50 59 LEU A C 1
ATOM 456 O O . LEU A 1 59 ? 10.817 17.548 -27.102 1.00 90.50 59 LEU A O 1
ATOM 460 N N . SER A 1 60 ? 11.125 15.588 -26.029 1.00 91.06 60 SER A N 1
ATOM 461 C CA . SER A 1 60 ? 10.588 16.008 -24.728 1.00 91.06 60 SER A CA 1
ATOM 462 C C . SER A 1 60 ? 11.527 16.976 -24.004 1.00 91.06 60 SER A C 1
ATOM 464 O O . SER A 1 60 ? 11.068 17.884 -23.322 1.00 91.06 60 SER A O 1
ATOM 466 N N . ALA A 1 61 ? 12.843 16.822 -24.174 1.00 92.25 61 ALA A N 1
ATOM 467 C CA . ALA A 1 61 ? 13.822 17.774 -23.659 1.00 92.25 61 ALA A CA 1
ATOM 468 C C . ALA A 1 61 ? 13.800 19.110 -24.422 1.00 92.25 61 ALA A C 1
ATOM 470 O O . ALA A 1 61 ? 14.075 20.142 -23.821 1.00 92.25 61 ALA A O 1
ATOM 471 N N . ALA A 1 62 ? 13.472 19.096 -25.719 1.00 90.69 62 ALA A N 1
ATOM 472 C CA . ALA A 1 62 ? 13.439 20.278 -26.578 1.00 90.69 62 ALA A CA 1
ATOM 473 C C . ALA A 1 62 ? 12.152 21.104 -26.436 1.00 90.69 62 ALA A C 1
ATOM 475 O O . ALA A 1 62 ? 12.217 22.334 -26.408 1.00 90.69 62 ALA A O 1
ATOM 476 N N . THR A 1 63 ? 10.991 20.438 -26.358 1.00 89.31 63 THR A N 1
ATOM 477 C CA . THR A 1 63 ? 9.666 21.076 -26.444 1.00 89.31 63 THR A CA 1
ATOM 478 C C . THR A 1 63 ? 8.625 20.422 -25.530 1.00 89.31 63 THR A C 1
ATOM 480 O O . THR A 1 63 ? 8.694 19.230 -25.236 1.00 89.31 63 THR A O 1
ATOM 483 N N . ASP A 1 64 ? 7.593 21.185 -25.162 1.00 87.06 64 ASP A N 1
ATOM 484 C CA . ASP A 1 64 ? 6.438 20.700 -24.389 1.00 87.06 64 ASP A CA 1
ATOM 485 C C . ASP A 1 64 ? 5.415 19.909 -25.229 1.00 87.06 64 ASP A C 1
ATOM 487 O O . ASP A 1 64 ? 4.473 19.334 -24.682 1.00 87.06 64 ASP A O 1
ATOM 491 N N . ILE A 1 65 ? 5.583 19.858 -26.556 1.00 87.12 65 ILE A N 1
ATOM 492 C CA . ILE A 1 65 ? 4.580 19.339 -27.500 1.00 87.12 65 ILE A CA 1
ATOM 493 C C . ILE A 1 65 ? 4.296 17.857 -27.265 1.00 87.12 65 ILE A C 1
ATOM 495 O O . ILE A 1 65 ? 3.136 17.460 -27.243 1.00 87.12 65 ILE A O 1
ATOM 499 N N . ILE A 1 66 ? 5.332 17.036 -27.059 1.00 90.19 66 ILE A N 1
ATOM 500 C CA . ILE A 1 66 ? 5.154 15.593 -26.830 1.00 90.19 66 ILE A CA 1
ATOM 501 C C . ILE A 1 66 ? 4.357 15.354 -25.552 1.00 90.19 66 ILE A C 1
ATOM 503 O O . ILE A 1 66 ? 3.416 14.570 -25.540 1.00 90.19 66 ILE A O 1
ATOM 507 N N . ALA A 1 67 ? 4.706 16.067 -24.486 1.00 87.50 67 ALA A N 1
ATOM 508 C CA . ALA A 1 67 ? 3.994 15.998 -23.225 1.00 87.50 67 ALA A CA 1
ATOM 509 C C . ALA A 1 67 ? 2.524 16.421 -23.371 1.00 87.50 67 ALA A C 1
ATOM 511 O O . ALA A 1 67 ? 1.636 15.690 -22.944 1.00 87.50 67 ALA A O 1
ATOM 512 N N . ALA A 1 68 ? 2.269 17.553 -24.033 1.00 86.69 68 ALA A N 1
ATOM 513 C CA . ALA A 1 68 ? 0.920 18.032 -24.318 1.00 86.69 68 ALA A CA 1
ATOM 514 C C . ALA A 1 68 ? 0.120 17.036 -25.173 1.00 86.69 68 ALA A C 1
ATOM 516 O O . ALA A 1 68 ? -1.050 16.791 -24.901 1.00 86.69 68 ALA A O 1
ATOM 517 N N . PHE A 1 69 ? 0.751 16.422 -26.174 1.00 88.44 69 PHE A N 1
ATOM 518 C CA . PHE A 1 69 ? 0.128 15.405 -27.016 1.00 88.44 69 PHE A CA 1
ATOM 519 C C . PHE A 1 69 ? -0.268 14.165 -26.205 1.00 88.44 69 PHE A C 1
ATOM 521 O O . PHE A 1 69 ? -1.401 13.704 -26.310 1.00 88.44 69 PHE A O 1
ATOM 528 N N . GLN A 1 70 ? 0.617 13.669 -25.336 1.00 90.19 70 GLN A N 1
ATOM 529 C CA . GLN A 1 70 ? 0.312 12.536 -24.456 1.00 90.19 70 GLN A CA 1
ATOM 530 C C . GLN A 1 70 ? -0.770 12.870 -23.416 1.00 90.19 70 GLN A C 1
ATOM 532 O O . GLN A 1 70 ? -1.597 12.013 -23.111 1.00 90.19 70 GLN A O 1
ATOM 537 N N . ASP A 1 71 ? -0.805 14.110 -22.915 1.00 86.50 71 ASP A N 1
ATOM 538 C CA . ASP A 1 71 ? -1.868 14.605 -22.029 1.00 86.50 71 ASP A CA 1
ATOM 539 C C . ASP A 1 71 ? -3.229 14.656 -22.760 1.00 86.50 71 ASP A C 1
ATOM 541 O O . ASP A 1 71 ? -4.252 14.272 -22.198 1.00 86.50 71 ASP A O 1
ATOM 545 N N . VAL A 1 72 ? -3.256 15.072 -24.033 1.00 85.88 72 VAL A N 1
ATOM 546 C CA . VAL A 1 72 ? -4.473 15.101 -24.873 1.00 85.88 72 VAL A CA 1
ATOM 547 C C . VAL A 1 72 ? -4.945 13.702 -25.269 1.00 85.88 72 VAL A C 1
ATOM 549 O O . VAL A 1 72 ? -6.148 13.474 -25.372 1.00 85.88 72 VAL A O 1
ATOM 552 N N . LEU A 1 73 ? -4.027 12.755 -25.456 1.00 87.38 73 LEU A N 1
ATOM 553 C CA . LEU A 1 73 ? -4.368 11.347 -25.665 1.00 87.38 73 LEU A CA 1
ATOM 554 C C . LEU A 1 73 ? -4.802 10.635 -24.377 1.00 87.38 73 LEU A C 1
ATOM 556 O O . LEU A 1 73 ? -5.250 9.499 -24.448 1.00 87.38 73 LEU A O 1
ATOM 560 N N . GLY A 1 74 ? -4.614 11.254 -23.209 1.00 86.94 74 GLY A N 1
ATOM 561 C CA . GLY A 1 74 ? -4.831 10.609 -21.916 1.00 86.94 74 GLY A CA 1
ATOM 562 C C . GLY A 1 74 ? -3.832 9.482 -21.610 1.00 86.94 74 GLY A C 1
ATOM 563 O O . GLY A 1 74 ? -4.055 8.646 -20.741 1.00 86.94 74 GLY A O 1
ATOM 564 N N . LYS A 1 75 ? -2.697 9.417 -22.312 1.00 90.62 75 LYS A N 1
ATOM 565 C CA . LYS A 1 75 ? -1.710 8.329 -22.172 1.00 90.62 75 LYS A CA 1
ATOM 566 C C . LYS A 1 75 ? -0.488 8.728 -21.354 1.00 90.62 75 LYS A C 1
ATOM 568 O O . LYS A 1 75 ? 0.465 7.959 -21.257 1.00 90.62 75 LYS A O 1
ATOM 573 N N . ARG A 1 76 ? -0.518 9.904 -20.718 1.00 89.56 76 ARG A N 1
ATOM 574 C CA . ARG A 1 76 ? 0.624 10.479 -19.999 1.00 89.56 76 ARG A CA 1
ATOM 575 C C . ARG A 1 76 ? 1.231 9.548 -18.956 1.00 89.56 76 ARG A C 1
ATOM 577 O O . ARG A 1 76 ? 2.445 9.372 -18.946 1.00 89.56 76 ARG A O 1
ATOM 584 N N . SER A 1 77 ? 0.408 8.939 -18.105 1.00 89.06 77 SER A N 1
ATOM 585 C CA . SER A 1 77 ? 0.897 8.046 -17.049 1.00 89.06 77 SER A CA 1
ATOM 586 C C . SER A 1 77 ? 1.586 6.809 -17.628 1.00 89.06 77 SER A C 1
ATOM 588 O O . SER A 1 77 ? 2.678 6.463 -17.189 1.00 89.06 77 SER A O 1
ATOM 590 N N . LYS A 1 78 ? 0.999 6.196 -18.667 1.00 90.31 78 LYS A N 1
ATOM 591 C CA . LYS A 1 78 ? 1.570 5.034 -19.374 1.00 90.31 78 LYS A CA 1
ATOM 592 C C . LYS A 1 78 ? 2.891 5.400 -20.054 1.00 90.31 78 LYS A C 1
ATOM 594 O O . LYS A 1 78 ? 3.894 4.721 -19.867 1.00 90.31 78 LYS A O 1
ATOM 599 N N . TYR A 1 79 ? 2.914 6.540 -20.742 1.00 92.62 79 TYR A N 1
ATOM 600 C CA . TYR A 1 79 ? 4.120 7.068 -21.370 1.00 92.62 79 TYR A CA 1
ATOM 601 C C . TYR A 1 79 ? 5.241 7.307 -20.347 1.00 92.62 79 TYR A C 1
ATOM 603 O O . TYR A 1 79 ? 6.381 6.923 -20.583 1.00 92.62 79 TYR A O 1
ATOM 611 N N . ASN A 1 80 ? 4.936 7.868 -19.174 1.00 93.00 80 ASN A N 1
ATOM 612 C CA . ASN A 1 80 ? 5.937 8.053 -18.122 1.00 93.00 80 ASN A CA 1
ATOM 613 C C . ASN A 1 80 ? 6.486 6.715 -17.594 1.00 93.00 80 ASN A C 1
ATOM 615 O O . ASN A 1 80 ? 7.686 6.626 -17.344 1.00 93.00 80 ASN A O 1
ATOM 619 N N . VAL A 1 81 ? 5.656 5.672 -17.468 1.00 92.50 81 VAL A N 1
ATOM 620 C CA . VAL A 1 81 ? 6.118 4.319 -17.097 1.00 92.50 81 VAL A CA 1
ATOM 621 C C . VAL A 1 81 ? 7.109 3.779 -18.132 1.00 92.50 81 VAL A C 1
ATOM 623 O O . VAL A 1 81 ? 8.192 3.330 -17.758 1.00 92.50 81 VAL A O 1
ATOM 626 N N . GLU A 1 82 ? 6.797 3.890 -19.425 1.00 94.06 82 GLU A N 1
ATOM 627 C CA . GLU A 1 82 ? 7.706 3.485 -20.511 1.00 94.06 82 GLU A CA 1
ATOM 628 C C . GLU A 1 82 ? 9.027 4.265 -20.481 1.00 94.06 82 GLU A C 1
ATOM 630 O O . GLU A 1 82 ? 10.108 3.703 -20.678 1.00 94.06 82 GLU A O 1
ATOM 635 N N . LEU A 1 83 ? 8.956 5.569 -20.206 1.00 94.81 83 LEU A N 1
ATOM 636 C CA . LEU A 1 83 ? 10.137 6.411 -20.085 1.00 94.81 83 LEU A CA 1
ATOM 637 C C . LEU A 1 83 ? 11.009 6.006 -18.896 1.00 94.81 83 LEU A C 1
ATOM 639 O O . LEU A 1 83 ? 12.224 5.904 -19.049 1.00 94.81 83 LEU A O 1
ATOM 643 N N . HIS A 1 84 ? 10.417 5.740 -17.737 1.00 95.75 84 HIS A N 1
ATOM 644 C CA . HIS A 1 84 ? 11.154 5.288 -16.560 1.00 95.75 84 HIS A CA 1
ATOM 645 C C . HIS A 1 84 ? 11.762 3.894 -16.746 1.00 95.75 84 HIS A C 1
ATOM 647 O O . HIS A 1 84 ? 12.892 3.667 -16.317 1.00 95.75 84 HIS A O 1
ATOM 653 N N . ALA A 1 85 ? 11.081 2.996 -17.464 1.00 92.81 85 ALA A N 1
ATOM 654 C CA . ALA A 1 85 ? 11.638 1.698 -17.840 1.00 92.81 85 ALA A CA 1
ATOM 655 C C . ALA A 1 85 ? 12.881 1.830 -18.742 1.00 92.81 85 ALA A C 1
ATOM 657 O O . ALA A 1 85 ? 13.800 1.022 -18.647 1.00 92.81 85 ALA A O 1
ATOM 658 N N . ARG A 1 86 ? 12.936 2.859 -19.600 1.00 94.75 86 ARG A N 1
ATOM 659 C CA . ARG A 1 86 ? 14.047 3.079 -20.542 1.00 94.75 86 ARG A CA 1
ATOM 660 C C . ARG A 1 86 ? 15.193 3.924 -19.981 1.00 94.75 86 ARG A C 1
ATOM 662 O O . ARG A 1 86 ? 16.347 3.673 -20.309 1.00 94.75 86 ARG A O 1
ATOM 669 N N . TYR A 1 87 ? 14.879 4.963 -19.214 1.00 93.19 87 TYR A N 1
ATOM 670 C CA . TYR A 1 87 ? 15.828 6.008 -18.811 1.00 93.19 87 TYR A CA 1
ATOM 671 C C . TYR A 1 87 ? 16.162 5.987 -17.309 1.00 93.19 87 TYR A C 1
ATOM 673 O O . TYR A 1 87 ? 17.050 6.722 -16.879 1.00 93.19 87 TYR A O 1
ATOM 681 N N . GLY A 1 88 ? 15.501 5.136 -16.517 1.00 91.88 88 GLY A N 1
ATOM 682 C CA . GLY A 1 88 ? 15.794 4.920 -15.100 1.00 91.88 88 GLY A CA 1
ATOM 683 C C . GLY A 1 88 ? 14.936 5.749 -14.138 1.00 91.88 88 GLY A C 1
ATOM 684 O O . GLY A 1 88 ? 13.822 6.167 -14.446 1.00 91.88 88 GLY A O 1
ATOM 685 N N . GLY A 1 89 ? 15.451 5.965 -12.922 1.00 90.75 89 GLY A N 1
ATOM 686 C CA . GLY A 1 89 ? 14.678 6.499 -11.791 1.00 90.75 89 GLY A CA 1
ATOM 687 C C . GLY A 1 89 ? 14.263 7.975 -11.881 1.00 90.75 89 GLY A C 1
ATOM 688 O O . GLY A 1 89 ? 13.293 8.378 -11.237 1.00 90.75 89 GLY A O 1
ATOM 689 N N . VAL A 1 90 ? 14.973 8.776 -12.680 1.00 95.25 90 VAL A N 1
ATOM 690 C CA . VAL A 1 90 ? 14.714 10.211 -12.879 1.00 95.25 90 VAL A CA 1
ATOM 691 C C . VAL A 1 90 ? 14.751 10.507 -14.367 1.00 95.25 90 VAL A C 1
ATOM 693 O O . VAL A 1 90 ? 15.768 10.254 -15.009 1.00 95.25 90 VAL A O 1
ATOM 696 N N . VAL A 1 91 ? 13.661 11.046 -14.912 1.00 96.31 91 VAL A N 1
ATOM 697 C CA . VAL A 1 91 ? 13.526 11.263 -16.357 1.00 96.31 91 VAL A CA 1
ATOM 698 C C . VAL A 1 91 ? 13.022 12.661 -16.663 1.00 96.31 91 VAL A C 1
ATOM 700 O O . VAL A 1 91 ? 12.071 13.141 -16.054 1.00 96.31 91 VAL A O 1
ATOM 703 N N . ARG A 1 92 ? 13.627 13.307 -17.658 1.00 95.44 92 ARG A N 1
ATOM 704 C CA . ARG A 1 92 ? 13.177 14.596 -18.180 1.00 95.44 92 ARG A CA 1
ATOM 705 C C . ARG A 1 92 ? 12.019 14.416 -19.162 1.00 95.44 92 ARG A C 1
ATOM 707 O O . ARG A 1 92 ? 12.200 13.888 -20.259 1.00 95.44 92 ARG A O 1
ATOM 714 N N . THR A 1 93 ? 10.830 14.869 -18.766 1.00 93.31 93 THR A N 1
ATOM 715 C CA . THR A 1 93 ? 9.560 14.689 -19.501 1.00 93.31 93 THR A CA 1
ATOM 716 C C . THR A 1 93 ? 9.096 15.942 -20.250 1.00 93.31 93 THR A C 1
ATOM 718 O O . THR A 1 93 ? 8.288 15.826 -21.175 1.00 93.31 93 THR A O 1
ATOM 721 N N . ARG A 1 94 ? 9.619 17.120 -19.883 1.00 91.62 94 ARG A N 1
ATOM 722 C CA . ARG A 1 94 ? 9.495 18.416 -20.581 1.00 91.62 94 ARG A CA 1
ATOM 723 C C . ARG A 1 94 ? 10.816 19.194 -20.458 1.00 91.62 94 ARG A C 1
ATOM 725 O O . ARG A 1 94 ? 11.644 18.827 -19.617 1.00 91.62 94 ARG A O 1
ATOM 732 N N . PRO A 1 95 ? 11.028 20.315 -21.179 1.00 90.69 95 PRO A N 1
ATOM 733 C CA . PRO A 1 95 ? 12.223 21.136 -20.998 1.00 90.69 95 PRO A CA 1
ATOM 734 C C . PRO A 1 95 ? 12.450 21.549 -19.535 1.00 90.69 95 PRO A C 1
ATOM 736 O O . PRO A 1 95 ? 13.589 21.516 -19.072 1.00 90.69 95 PRO A O 1
ATOM 739 N N . ASN A 1 96 ? 11.373 21.827 -18.793 1.00 89.56 96 ASN A N 1
ATOM 740 C CA . ASN A 1 96 ? 11.395 22.271 -17.394 1.00 89.56 96 ASN A CA 1
ATOM 741 C C . ASN A 1 96 ? 10.741 21.282 -16.406 1.00 89.56 96 ASN A C 1
ATOM 743 O O . ASN A 1 96 ? 10.348 21.690 -15.318 1.00 89.56 96 ASN A O 1
ATOM 747 N N . GLU A 1 97 ? 10.591 20.003 -16.766 1.00 90.38 97 GLU A N 1
ATOM 748 C CA . GLU A 1 97 ? 9.921 18.997 -15.923 1.00 90.38 97 GLU A CA 1
ATOM 749 C C . GLU A 1 97 ? 10.779 17.740 -15.787 1.00 90.38 97 GLU A C 1
ATOM 751 O O . GLU A 1 97 ? 11.291 17.207 -16.778 1.00 90.38 97 GLU A O 1
ATOM 756 N N . LEU A 1 98 ? 10.898 17.263 -14.550 1.00 92.94 98 LEU A N 1
ATOM 757 C CA . LEU A 1 98 ? 11.477 15.971 -14.214 1.00 92.94 98 LEU A CA 1
ATOM 758 C C . LEU A 1 98 ? 10.404 15.101 -13.560 1.00 92.94 98 LEU A C 1
ATOM 760 O O . LEU A 1 98 ? 9.664 15.562 -12.693 1.00 92.94 98 LEU A O 1
ATOM 764 N N . SER A 1 99 ? 10.367 13.838 -13.959 1.00 93.69 99 SER A N 1
ATOM 765 C CA . SER A 1 99 ? 9.571 12.782 -13.350 1.00 93.69 99 SER A CA 1
ATOM 766 C C . SER A 1 99 ? 10.480 11.896 -12.501 1.00 93.69 99 SER A C 1
ATOM 768 O O . SER A 1 99 ? 11.609 11.597 -12.901 1.00 93.69 99 SER A O 1
ATOM 770 N N . PHE A 1 100 ? 9.997 11.487 -11.330 1.00 93.19 100 PHE A N 1
ATOM 771 C CA . PHE A 1 100 ? 10.741 10.707 -10.339 1.00 93.19 100 PHE A CA 1
ATOM 772 C C . PHE A 1 100 ? 9.924 9.483 -9.914 1.00 93.19 100 PHE A C 1
ATOM 774 O O . PHE A 1 100 ? 8.719 9.598 -9.707 1.00 93.19 100 PHE A O 1
ATOM 781 N N . ILE A 1 101 ? 10.591 8.339 -9.729 1.00 92.94 101 ILE A N 1
ATOM 782 C CA . ILE A 1 101 ? 9.977 7.105 -9.190 1.00 92.94 101 ILE A CA 1
ATOM 783 C C . ILE A 1 101 ? 10.650 6.586 -7.906 1.00 92.94 101 ILE A C 1
ATOM 785 O O . ILE A 1 101 ? 10.248 5.555 -7.376 1.00 92.94 101 ILE A O 1
ATOM 789 N N . GLY A 1 102 ? 11.692 7.265 -7.414 1.00 86.06 102 GLY A N 1
ATOM 790 C CA . GLY A 1 102 ? 12.378 6.890 -6.173 1.00 86.06 102 GLY A CA 1
ATOM 791 C C . GLY A 1 102 ? 11.579 7.274 -4.925 1.00 86.06 102 GLY A C 1
ATOM 792 O O . GLY A 1 102 ? 10.966 8.338 -4.891 1.00 86.06 102 GLY A O 1
ATOM 793 N N . GLU A 1 103 ? 11.625 6.439 -3.884 1.00 84.69 103 GLU A N 1
ATOM 794 C CA . GLU A 1 103 ? 10.898 6.660 -2.621 1.00 84.69 103 GLU A CA 1
ATOM 795 C C . GLU A 1 103 ? 11.289 7.984 -1.938 1.00 84.69 103 GLU A C 1
ATOM 797 O O . GLU A 1 103 ? 10.427 8.721 -1.456 1.00 84.69 103 GLU A O 1
ATOM 802 N N . ASP A 1 104 ? 12.578 8.334 -1.966 1.00 83.62 104 ASP A N 1
ATOM 803 C CA . ASP A 1 104 ? 13.096 9.563 -1.354 1.00 83.62 104 ASP A CA 1
ATOM 804 C C . ASP A 1 104 ? 12.493 10.834 -1.976 1.00 83.62 104 ASP A C 1
ATOM 806 O O . ASP A 1 104 ? 12.279 11.832 -1.284 1.00 83.62 104 ASP A O 1
ATOM 810 N N . ALA A 1 105 ? 12.109 10.782 -3.258 1.00 87.19 105 ALA A N 1
ATOM 811 C CA . ALA A 1 105 ? 11.503 11.915 -3.952 1.00 87.19 105 ALA A CA 1
ATOM 812 C C . ALA A 1 105 ? 10.153 12.320 -3.338 1.00 87.19 105 ALA A C 1
ATOM 814 O O . ALA A 1 105 ? 9.800 13.499 -3.355 1.00 87.19 105 ALA A O 1
ATOM 815 N N . TRP A 1 106 ? 9.409 11.378 -2.744 1.00 82.69 106 TRP A N 1
ATOM 816 C CA . TRP A 1 106 ? 8.157 11.695 -2.054 1.00 82.69 106 TRP A CA 1
ATOM 817 C C . TRP A 1 106 ? 8.395 12.611 -0.850 1.00 82.69 106 TRP A C 1
ATOM 819 O O . TRP A 1 106 ? 7.707 13.622 -0.689 1.00 82.69 106 TRP A O 1
ATOM 829 N N . LYS A 1 107 ? 9.411 12.301 -0.034 1.00 81.25 107 LYS A N 1
ATOM 830 C CA . LYS A 1 107 ? 9.805 13.127 1.118 1.00 81.25 107 LYS A CA 1
ATOM 831 C C . LYS A 1 107 ? 10.303 14.498 0.668 1.00 81.25 107 LYS A C 1
ATOM 833 O O . LYS A 1 107 ? 9.991 15.505 1.297 1.00 81.25 107 LYS A O 1
ATOM 838 N N . ASP A 1 108 ? 11.036 14.544 -0.437 1.00 83.75 108 ASP A N 1
ATOM 839 C CA . ASP A 1 108 ? 11.653 15.781 -0.903 1.00 83.75 108 ASP A CA 1
ATOM 840 C C . ASP A 1 108 ? 10.680 16.745 -1.590 1.00 83.75 108 ASP A C 1
ATOM 842 O O . ASP A 1 108 ? 10.849 17.964 -1.467 1.00 83.75 108 ASP A O 1
ATOM 846 N N . ILE A 1 109 ? 9.682 16.211 -2.302 1.00 86.00 109 ILE A N 1
ATOM 847 C CA . ILE A 1 109 ? 8.734 16.983 -3.117 1.00 86.00 109 ILE A CA 1
ATOM 848 C C . ILE A 1 109 ? 7.419 17.229 -2.369 1.00 86.00 109 ILE A C 1
ATOM 850 O O . ILE A 1 109 ? 6.893 18.339 -2.419 1.00 86.00 109 ILE A O 1
ATOM 854 N N . CYS A 1 110 ? 6.875 16.208 -1.696 1.00 81.50 110 CYS A N 1
ATOM 855 C CA . CYS A 1 110 ? 5.508 16.236 -1.165 1.00 81.50 110 CYS A CA 1
ATOM 856 C C . CYS A 1 110 ? 5.433 16.495 0.348 1.00 81.50 110 CYS A C 1
ATOM 858 O O . CYS A 1 110 ? 4.398 16.962 0.824 1.00 81.50 110 CYS A O 1
ATOM 860 N N . MET A 1 111 ? 6.489 16.201 1.118 1.00 80.31 111 MET A N 1
ATOM 861 C CA . MET A 1 111 ? 6.492 16.413 2.571 1.00 80.31 111 MET A CA 1
ATOM 862 C C . MET A 1 111 ? 7.053 17.783 2.969 1.00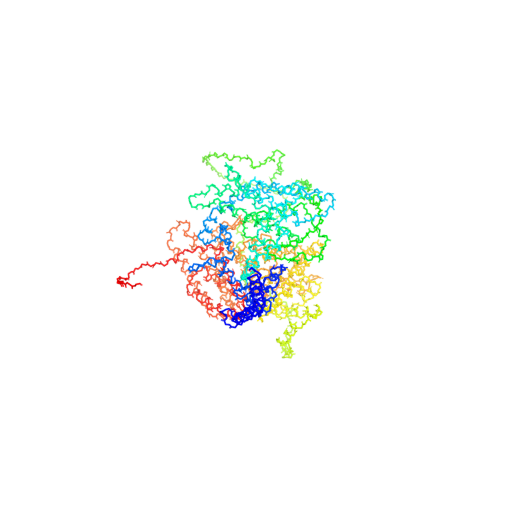 80.31 111 MET A C 1
ATOM 864 O O . MET A 1 111 ? 7.926 18.353 2.315 1.00 80.31 111 MET A O 1
ATOM 868 N N . HIS A 1 112 ? 6.567 18.308 4.096 1.00 77.19 112 HIS A N 1
ATOM 869 C CA . HIS A 1 112 ? 7.146 19.499 4.709 1.00 77.19 112 HIS A CA 1
ATOM 870 C C . HIS A 1 112 ? 8.489 19.154 5.368 1.00 77.19 112 HIS A C 1
ATOM 872 O O . HIS A 1 112 ? 8.568 18.228 6.174 1.00 77.19 112 HIS A O 1
ATOM 878 N N . ARG A 1 113 ? 9.533 19.927 5.052 1.00 79.19 113 ARG A N 1
ATOM 879 C CA . ARG A 1 113 ? 10.874 19.792 5.633 1.00 79.19 113 ARG A CA 1
ATOM 880 C C . ARG A 1 113 ? 11.244 21.087 6.348 1.00 79.19 113 ARG A C 1
ATOM 882 O O . ARG A 1 113 ? 11.163 22.163 5.758 1.00 79.19 113 ARG A O 1
ATOM 889 N N . GLN A 1 114 ? 11.653 20.984 7.613 1.00 73.12 114 GLN A N 1
ATOM 890 C CA . GLN A 1 114 ? 12.083 22.148 8.391 1.00 73.12 114 GLN A CA 1
ATOM 891 C C . GLN A 1 114 ? 13.255 22.850 7.691 1.00 73.12 114 GLN A C 1
ATOM 893 O O . GLN A 1 114 ? 14.192 22.195 7.244 1.00 73.12 114 GLN A O 1
ATOM 898 N N . GLY A 1 115 ? 13.187 24.178 7.569 1.00 75.44 115 GLY A N 1
ATOM 899 C CA . GLY A 1 115 ? 14.219 24.982 6.902 1.00 75.44 115 GLY A CA 1
ATOM 900 C C . GLY A 1 115 ? 14.160 24.995 5.368 1.00 75.44 115 GLY A C 1
ATOM 901 O O . GLY A 1 115 ? 14.950 25.701 4.746 1.00 75.44 115 GLY A O 1
ATOM 902 N N . HIS A 1 116 ? 13.216 24.282 4.743 1.00 75.62 116 HIS A N 1
ATOM 903 C CA . HIS A 1 116 ? 13.027 24.284 3.292 1.00 75.62 116 HIS A CA 1
ATOM 904 C C . HIS A 1 116 ? 11.662 24.860 2.909 1.00 75.62 116 HIS A C 1
ATOM 906 O O . HIS A 1 116 ? 10.635 24.528 3.501 1.00 75.62 116 HIS A O 1
ATOM 912 N N . LYS A 1 117 ? 11.641 25.703 1.872 1.00 74.19 117 LYS A N 1
ATOM 913 C CA . LYS A 1 117 ? 10.393 26.192 1.276 1.00 74.19 117 LYS A CA 1
ATOM 914 C C . LYS A 1 117 ? 9.692 25.047 0.541 1.00 74.19 117 LYS A C 1
ATOM 916 O O . LYS A 1 117 ? 10.359 24.282 -0.159 1.00 74.19 117 LYS A O 1
ATOM 921 N N . GLN A 1 118 ? 8.369 24.936 0.676 1.00 72.25 118 GLN A N 1
ATOM 922 C CA . GLN A 1 118 ? 7.608 23.965 -0.109 1.00 72.25 118 GLN A CA 1
ATOM 923 C C . GLN A 1 118 ? 7.706 24.291 -1.602 1.00 72.25 118 GLN A C 1
ATOM 925 O O . GLN A 1 118 ? 7.771 25.456 -2.011 1.00 72.25 118 GLN A O 1
ATOM 930 N N . MET A 1 119 ? 7.735 23.243 -2.423 1.00 77.06 119 MET A N 1
ATOM 931 C CA . MET A 1 119 ? 7.692 23.403 -3.871 1.00 77.06 119 MET A CA 1
ATOM 932 C C . MET A 1 119 ? 6.328 23.967 -4.272 1.00 77.06 119 MET A C 1
ATOM 934 O O . MET A 1 119 ? 5.289 23.516 -3.789 1.00 77.06 119 MET A O 1
ATOM 938 N N . ALA A 1 120 ? 6.330 24.962 -5.158 1.00 71.00 120 ALA A N 1
ATOM 939 C CA . ALA A 1 120 ? 5.095 25.577 -5.623 1.00 71.00 120 ALA A CA 1
ATOM 940 C C . ALA A 1 120 ? 4.216 24.543 -6.341 1.00 71.00 120 ALA A C 1
ATOM 942 O O . ALA A 1 120 ? 4.684 23.800 -7.207 1.00 71.00 120 ALA A O 1
ATOM 943 N N . LYS A 1 121 ? 2.924 24.527 -6.007 1.00 72.56 121 LYS A N 1
ATOM 944 C CA . LYS A 1 121 ? 1.941 23.680 -6.685 1.00 72.56 121 LYS A CA 1
ATOM 945 C C . LYS A 1 121 ? 1.700 24.211 -8.101 1.00 72.56 121 LYS A C 1
ATOM 947 O O . LYS A 1 121 ? 1.557 25.417 -8.307 1.00 72.56 121 LYS A O 1
ATOM 952 N N . ALA A 1 122 ? 1.669 23.321 -9.088 1.00 61.47 122 ALA A N 1
ATOM 953 C CA . ALA A 1 122 ? 1.448 23.705 -10.479 1.00 61.47 122 ALA A CA 1
ATOM 954 C C . ALA A 1 122 ? 0.002 24.189 -10.712 1.00 61.47 122 ALA A C 1
ATOM 956 O O . ALA A 1 122 ? -0.934 23.650 -10.128 1.00 61.47 122 ALA A O 1
ATOM 957 N N . GLY A 1 123 ? -0.184 25.164 -11.612 1.00 58.41 123 GLY A N 1
ATOM 958 C CA . GLY A 1 123 ? -1.502 25.466 -12.190 1.00 58.41 123 GLY A CA 1
ATOM 959 C C . GLY A 1 123 ? -2.358 26.528 -11.493 1.00 58.41 123 GLY A C 1
ATOM 960 O O . GLY A 1 123 ? -3.576 26.477 -11.638 1.00 58.41 123 GLY A O 1
ATOM 961 N N . GLN A 1 124 ? -1.776 27.502 -10.777 1.00 54.44 124 GLN A N 1
ATOM 962 C CA . GLN A 1 124 ? -2.567 28.627 -10.254 1.00 54.44 124 GLN A CA 1
ATOM 963 C C . GLN A 1 124 ? -3.382 29.303 -11.377 1.00 54.44 124 GLN A C 1
ATOM 965 O O . GLN A 1 124 ? -2.800 29.720 -12.386 1.00 54.44 124 GLN A O 1
ATOM 970 N N . PRO A 1 125 ? -4.716 29.421 -11.234 1.00 49.94 125 PRO A N 1
ATOM 971 C CA . PRO A 1 125 ? -5.536 30.087 -12.232 1.00 49.94 125 PRO A CA 1
ATOM 972 C C . PRO A 1 125 ? -5.175 31.581 -12.280 1.00 49.94 125 PRO A C 1
ATOM 974 O O . PRO A 1 125 ? -5.129 32.234 -11.234 1.00 49.94 125 PRO A O 1
ATOM 977 N N . PRO A 1 126 ? -4.925 32.160 -13.468 1.00 45.38 126 PRO A N 1
ATOM 978 C CA . PRO A 1 126 ? -4.578 33.570 -13.577 1.00 45.38 126 PRO A CA 1
ATOM 979 C C . PRO A 1 126 ? -5.737 34.451 -13.086 1.00 45.38 126 PRO A C 1
ATOM 981 O O . PRO A 1 126 ? -6.808 34.476 -13.693 1.00 45.38 126 PRO A O 1
ATOM 984 N N . GLY A 1 127 ? -5.509 35.177 -11.986 1.00 51.41 127 GLY A N 1
ATOM 985 C CA . GLY A 1 127 ? -6.423 36.192 -11.447 1.00 51.41 127 GLY A CA 1
ATOM 986 C C . GLY A 1 127 ? -7.668 35.673 -10.712 1.00 51.41 127 GLY A C 1
ATOM 987 O O . GLY A 1 127 ? -8.596 36.453 -10.516 1.00 51.41 127 GLY A O 1
ATOM 988 N N . GLY A 1 128 ? -7.722 34.389 -10.335 1.00 65.38 128 GLY A N 1
ATOM 989 C CA . GLY A 1 128 ? -8.842 33.794 -9.587 1.00 65.38 128 GLY A CA 1
ATOM 990 C C . GLY A 1 128 ? -8.551 33.578 -8.097 1.00 65.38 128 GLY A C 1
ATOM 991 O O . GLY A 1 128 ? -7.394 33.498 -7.691 1.00 65.38 128 GLY A O 1
ATOM 992 N N . THR A 1 129 ? -9.602 33.449 -7.281 1.00 78.56 129 THR A N 1
ATOM 993 C CA . THR A 1 129 ? -9.487 33.070 -5.862 1.00 78.56 129 THR A CA 1
ATOM 994 C C . THR A 1 129 ? -8.982 31.623 -5.735 1.00 78.56 129 THR A C 1
ATOM 996 O O . THR A 1 129 ? -9.574 30.729 -6.342 1.00 78.56 129 THR A O 1
ATOM 999 N N . PRO A 1 130 ? -7.899 31.346 -4.984 1.00 79.56 130 PRO A N 1
ATOM 1000 C CA . PRO A 1 130 ? -7.348 29.999 -4.889 1.00 79.56 130 PRO A CA 1
ATOM 1001 C C . PRO A 1 130 ? -8.162 29.103 -3.941 1.00 79.56 130 PRO A C 1
ATOM 1003 O O . PRO A 1 130 ? -8.355 29.419 -2.769 1.00 79.56 130 PRO A O 1
ATOM 1006 N N . SER A 1 131 ? -8.572 27.930 -4.432 1.00 85.12 131 SER A N 1
ATOM 1007 C CA . SER A 1 131 ? -9.010 26.800 -3.593 1.00 85.12 131 SER A CA 1
ATOM 1008 C C . SER A 1 131 ? -7.841 26.228 -2.778 1.00 85.12 131 SER A C 1
ATOM 1010 O O . SER A 1 131 ? -6.689 26.375 -3.201 1.00 85.12 131 SER A O 1
ATOM 1012 N N . ILE A 1 132 ? -8.120 25.395 -1.771 1.00 87.12 132 ILE A N 1
ATOM 1013 C CA . ILE A 1 132 ? -7.088 24.681 -0.990 1.00 87.12 132 ILE A CA 1
ATOM 1014 C C . ILE A 1 132 ? -6.065 23.910 -1.845 1.00 87.12 132 ILE A C 1
ATOM 1016 O O . ILE A 1 132 ? -4.889 23.835 -1.492 1.00 87.12 132 ILE A O 1
ATOM 1020 N N . LEU A 1 133 ? -6.444 23.391 -3.018 1.00 83.75 133 LEU A N 1
ATOM 1021 C CA . LEU A 1 133 ? -5.489 22.704 -3.894 1.00 83.75 133 LEU A CA 1
ATOM 1022 C C . LEU A 1 133 ? -4.380 23.632 -4.417 1.00 83.75 133 LEU A C 1
ATOM 1024 O O . LEU A 1 133 ? -3.251 23.180 -4.549 1.00 83.75 133 LEU A O 1
ATOM 1028 N N . HIS A 1 134 ? -4.669 24.911 -4.661 1.00 79.75 134 HIS A N 1
ATOM 1029 C CA . HIS A 1 134 ? -3.767 25.865 -5.327 1.00 79.75 134 HIS A CA 1
ATOM 1030 C C . HIS A 1 134 ? -3.289 27.008 -4.413 1.00 79.75 134 HIS A C 1
ATOM 1032 O O . HIS A 1 134 ? -2.477 27.836 -4.835 1.00 79.75 134 HIS A O 1
ATOM 1038 N N . ALA A 1 135 ? -3.801 27.066 -3.180 1.00 82.88 135 ALA A N 1
ATOM 1039 C CA . ALA A 1 135 ? -3.400 28.035 -2.169 1.00 82.88 135 ALA A CA 1
ATOM 1040 C C . ALA A 1 135 ? -1.907 27.891 -1.817 1.00 82.88 135 ALA A C 1
ATOM 1042 O O . ALA A 1 135 ? -1.383 26.772 -1.757 1.00 82.88 135 ALA A O 1
ATOM 1043 N N . GLY A 1 136 ? -1.240 29.030 -1.595 1.00 80.50 136 GLY A N 1
ATOM 1044 C CA . GLY A 1 136 ? 0.130 29.074 -1.071 1.00 80.50 136 GLY A CA 1
ATOM 1045 C C . GLY A 1 136 ? 0.187 28.656 0.401 1.00 80.50 136 GLY A C 1
ATOM 1046 O O . GLY A 1 136 ? -0.852 28.501 1.029 1.00 80.50 136 GLY A O 1
ATOM 1047 N N . ASP A 1 137 ? 1.387 28.476 0.954 1.00 79.81 137 ASP A N 1
ATOM 1048 C CA . ASP A 1 137 ? 1.602 27.825 2.258 1.00 79.81 137 ASP A CA 1
ATOM 1049 C C . ASP A 1 137 ? 0.754 28.409 3.407 1.00 79.81 137 ASP A C 1
ATOM 1051 O O . ASP A 1 137 ? 0.110 27.652 4.139 1.00 79.81 137 ASP A O 1
ATOM 1055 N N . GLU A 1 138 ? 0.701 29.739 3.542 1.00 82.75 138 GLU A N 1
ATOM 1056 C CA . GLU A 1 138 ? -0.056 30.420 4.606 1.00 82.75 138 GLU A CA 1
ATOM 1057 C C . GLU A 1 138 ? -1.575 30.252 4.442 1.00 82.75 138 GLU A C 1
ATOM 1059 O O . GLU A 1 138 ? -2.258 29.785 5.359 1.00 82.75 138 GLU A O 1
ATOM 1064 N N . ASP A 1 139 ? -2.102 30.570 3.255 1.00 86.12 139 ASP A N 1
ATOM 1065 C CA . ASP A 1 139 ? -3.526 30.412 2.940 1.00 86.12 139 ASP A CA 1
ATOM 1066 C C . ASP A 1 139 ? -3.947 28.939 3.022 1.00 86.12 139 ASP A C 1
ATOM 1068 O O . ASP A 1 139 ? -5.011 28.620 3.547 1.00 86.12 139 ASP A O 1
ATOM 1072 N N . HIS A 1 140 ? -3.095 28.016 2.575 1.00 87.38 140 HIS A N 1
ATOM 1073 C CA . HIS A 1 140 ? -3.332 26.581 2.653 1.00 87.38 140 HIS A CA 1
ATOM 1074 C C . HIS A 1 140 ? -3.429 26.106 4.103 1.00 87.38 140 HIS A C 1
ATOM 1076 O O . HIS A 1 140 ? -4.348 25.357 4.434 1.00 87.38 140 HIS A O 1
ATOM 1082 N N . ALA A 1 141 ? -2.521 26.544 4.982 1.00 87.00 141 ALA A N 1
ATOM 1083 C CA . ALA A 1 141 ? -2.580 26.215 6.404 1.00 87.00 141 ALA A CA 1
ATOM 1084 C C . ALA A 1 141 ? -3.875 26.741 7.046 1.00 87.00 141 ALA A C 1
ATOM 1086 O O . ALA A 1 141 ? -4.545 26.000 7.772 1.00 87.00 141 ALA A O 1
ATOM 1087 N N . ARG A 1 142 ? -4.278 27.979 6.719 1.00 90.56 142 ARG A N 1
ATOM 1088 C CA . ARG A 1 142 ? -5.540 28.584 7.176 1.00 90.56 142 ARG A CA 1
ATOM 1089 C C . ARG A 1 142 ? -6.760 27.797 6.696 1.00 90.56 142 ARG A C 1
ATOM 1091 O O . ARG A 1 142 ? -7.581 27.391 7.517 1.00 90.56 142 ARG A O 1
ATOM 1098 N N . GLN A 1 143 ? -6.870 27.554 5.391 1.00 90.88 143 GLN A N 1
ATOM 1099 C CA . GLN A 1 143 ? -7.989 26.832 4.779 1.00 90.88 143 GLN A CA 1
ATOM 1100 C C . GLN A 1 143 ? -8.071 25.386 5.299 1.00 90.88 143 GLN A C 1
ATOM 1102 O O . GLN A 1 143 ? -9.148 24.911 5.665 1.00 90.88 143 GLN A O 1
ATOM 1107 N N . ARG A 1 144 ? -6.928 24.693 5.421 1.00 90.50 144 ARG A N 1
ATOM 1108 C CA . ARG A 1 144 ? -6.850 23.322 5.954 1.00 90.50 144 ARG A CA 1
ATOM 1109 C C . ARG A 1 144 ? -7.271 23.246 7.418 1.00 90.50 144 ARG A C 1
ATOM 1111 O O . ARG A 1 144 ? -7.961 22.295 7.777 1.00 90.50 144 ARG A O 1
ATOM 1118 N N . ARG A 1 145 ? -6.892 24.224 8.251 1.00 90.81 145 ARG A N 1
ATOM 1119 C CA . ARG A 1 145 ? -7.314 24.301 9.661 1.00 90.81 145 ARG A CA 1
ATOM 1120 C C . ARG A 1 145 ? -8.839 24.272 9.772 1.00 90.81 145 ARG A C 1
ATOM 1122 O O . ARG A 1 145 ? -9.371 23.443 10.500 1.00 90.81 145 ARG A O 1
ATOM 1129 N N . LEU A 1 146 ? -9.532 25.101 8.994 1.00 90.56 146 LEU A N 1
ATOM 1130 C CA . LEU A 1 146 ? -10.997 25.178 9.008 1.00 90.56 146 LEU A CA 1
ATOM 1131 C C . LEU A 1 146 ? -11.651 23.881 8.531 1.00 90.56 146 LEU A C 1
ATOM 1133 O O . LEU A 1 146 ? -12.557 23.364 9.181 1.00 90.56 146 LEU A O 1
ATOM 1137 N N . LEU A 1 147 ? -11.154 23.319 7.426 1.00 91.25 147 LEU A N 1
ATOM 1138 C CA . LEU A 1 147 ? -11.662 22.056 6.893 1.00 91.25 147 LEU A CA 1
ATOM 1139 C C . LEU A 1 147 ? -11.424 20.878 7.842 1.00 91.25 147 LEU A C 1
ATOM 1141 O O . LEU A 1 147 ? -12.266 19.991 7.920 1.00 91.25 147 LEU A O 1
ATOM 1145 N N . SER A 1 148 ? -10.315 20.862 8.588 1.00 90.38 148 SER A N 1
ATOM 1146 C CA . SER A 1 148 ? -9.957 19.738 9.464 1.00 90.38 148 SER A CA 1
ATOM 1147 C C . SER A 1 148 ? -11.032 19.405 10.505 1.00 90.38 148 SER A C 1
ATOM 1149 O O . SER A 1 148 ? -11.198 18.238 10.851 1.00 90.38 148 SER A O 1
ATOM 1151 N N . HIS A 1 149 ? -11.829 20.389 10.934 1.00 90.06 149 HIS A N 1
ATOM 1152 C CA . HIS A 1 149 ? -12.955 20.164 11.841 1.00 90.06 149 HIS A CA 1
ATOM 1153 C C . HIS A 1 149 ? -14.034 19.264 11.223 1.00 90.06 149 HIS A C 1
ATOM 1155 O O . HIS A 1 149 ? -14.551 18.381 11.910 1.00 90.06 149 HIS A O 1
ATOM 1161 N N . ALA A 1 150 ? -14.323 19.437 9.928 1.00 89.62 150 ALA A N 1
ATOM 1162 C CA . ALA A 1 150 ? -15.295 18.638 9.181 1.00 89.62 150 ALA A CA 1
ATOM 1163 C C . ALA A 1 150 ? -14.834 17.191 8.928 1.00 89.62 150 ALA A C 1
ATOM 1165 O O . ALA A 1 150 ? -15.670 16.328 8.678 1.00 89.62 150 ALA A O 1
ATOM 1166 N N . PHE A 1 151 ? -13.524 16.934 9.017 1.00 90.06 151 PHE A N 1
ATOM 1167 C CA . PHE A 1 151 ? -12.895 15.622 8.813 1.00 90.06 151 PHE A CA 1
ATOM 1168 C C . PHE A 1 151 ? -12.330 15.018 10.110 1.00 90.06 151 PHE A C 1
ATOM 1170 O O . PHE A 1 151 ? -11.551 14.068 10.064 1.00 90.06 151 PHE A O 1
ATOM 1177 N N . SER A 1 152 ? -12.686 15.573 11.272 1.00 89.50 152 SER A N 1
ATOM 1178 C CA . SER A 1 152 ? -12.299 15.021 12.574 1.00 89.50 152 SER A CA 1
ATOM 1179 C C . SER A 1 152 ? -13.029 13.705 12.853 1.00 89.50 152 SER A C 1
ATOM 1181 O O . SER A 1 152 ? -14.155 13.524 12.403 1.00 89.50 152 SER A O 1
ATOM 1183 N N . GLU A 1 153 ? -12.443 12.806 13.651 1.00 84.81 153 GLU A N 1
ATOM 1184 C CA . GLU A 1 153 ? -13.066 11.510 13.981 1.00 84.81 153 GLU A CA 1
ATOM 1185 C C . GLU A 1 153 ? -14.497 11.668 14.524 1.00 84.81 153 GLU A C 1
ATOM 1187 O O . GLU A 1 153 ? -15.402 10.924 14.151 1.00 84.81 153 GLU A O 1
ATOM 1192 N N . ARG A 1 154 ? -14.722 12.686 15.362 1.00 87.50 154 ARG A N 1
ATOM 1193 C CA . ARG A 1 154 ? -16.056 13.019 15.868 1.00 87.50 154 ARG A CA 1
ATOM 1194 C C . ARG A 1 154 ? -17.012 13.418 14.743 1.00 87.50 154 ARG A C 1
ATOM 1196 O O . ARG A 1 154 ? -18.119 12.901 14.700 1.00 87.50 154 ARG A O 1
ATOM 1203 N N . ALA A 1 155 ? -16.590 14.306 13.842 1.00 88.62 155 ALA A N 1
ATOM 1204 C CA . ALA A 1 155 ? -17.421 14.733 12.719 1.00 88.62 155 ALA A CA 1
ATOM 1205 C C . ALA A 1 155 ? -17.735 13.573 11.763 1.00 88.62 155 ALA A C 1
ATOM 1207 O O . ALA A 1 155 ? -18.865 13.472 11.302 1.00 88.62 155 ALA A O 1
ATOM 1208 N N . LEU A 1 156 ? -16.780 12.667 11.521 1.00 88.38 156 LEU A N 1
ATOM 1209 C CA . LEU A 1 156 ? -17.005 11.472 10.703 1.00 88.38 156 LEU A CA 1
ATOM 1210 C C . LEU A 1 156 ? -18.071 10.550 11.312 1.00 88.38 156 LEU A C 1
ATOM 1212 O O . LEU A 1 156 ? -18.911 10.037 10.580 1.00 88.38 156 LEU A O 1
ATOM 1216 N N . ARG A 1 157 ? -18.082 10.382 12.643 1.00 88.19 157 ARG A N 1
ATOM 1217 C CA . ARG A 1 157 ? -19.143 9.640 13.351 1.00 88.19 157 ARG A CA 1
ATOM 1218 C C . ARG A 1 157 ? -20.493 10.351 13.260 1.00 88.19 157 ARG A C 1
ATOM 1220 O O . ARG A 1 157 ? -21.499 9.709 12.999 1.00 88.19 157 ARG A O 1
ATOM 1227 N N . ASP A 1 158 ? -20.514 11.674 13.427 1.00 89.38 158 ASP A N 1
ATOM 1228 C CA . ASP A 1 158 ? -21.745 12.470 13.310 1.00 89.38 158 ASP A CA 1
ATOM 1229 C C . ASP A 1 158 ? -22.320 12.449 11.869 1.00 89.38 158 ASP A C 1
ATOM 1231 O O . ASP A 1 158 ? -23.522 12.619 11.673 1.00 89.38 158 ASP A O 1
ATOM 1235 N N . GLN A 1 159 ? -21.469 12.248 10.855 1.00 91.31 159 GLN A N 1
ATOM 1236 C CA . GLN A 1 159 ? -21.836 12.143 9.435 1.00 91.31 159 GLN A CA 1
ATOM 1237 C C . GLN A 1 159 ? -22.287 10.731 9.020 1.00 91.31 159 GLN A C 1
ATOM 1239 O O . GLN A 1 159 ? -22.895 10.581 7.956 1.00 91.31 159 GLN A O 1
ATOM 1244 N N . GLU A 1 160 ? -22.006 9.702 9.828 1.00 88.75 160 GLU A N 1
ATOM 1245 C CA . GLU A 1 160 ? -22.234 8.290 9.489 1.00 88.75 160 GLU A CA 1
ATOM 1246 C C . GLU A 1 160 ? -23.698 8.007 9.132 1.00 88.75 160 GLU A C 1
ATOM 1248 O O . GLU A 1 160 ? -23.960 7.347 8.129 1.00 88.75 160 GLU A O 1
ATOM 1253 N N . ASP A 1 161 ? -24.651 8.581 9.872 1.00 90.44 161 ASP A N 1
ATOM 1254 C CA . ASP A 1 161 ? -26.088 8.396 9.629 1.00 90.44 161 ASP A CA 1
ATOM 1255 C C . ASP A 1 161 ? -26.516 8.864 8.226 1.00 90.44 161 ASP A C 1
ATOM 1257 O O . ASP A 1 161 ? -27.348 8.228 7.572 1.00 90.44 161 ASP A O 1
ATOM 1261 N N . ILE A 1 162 ? -25.924 9.960 7.732 1.00 91.25 162 ILE A N 1
ATOM 1262 C CA . ILE A 1 162 ? -26.200 10.493 6.389 1.00 91.25 162 ILE A CA 1
ATOM 1263 C C . ILE A 1 162 ? -25.685 9.505 5.340 1.00 91.25 162 ILE A C 1
ATOM 1265 O O . ILE A 1 162 ? -26.419 9.125 4.428 1.00 91.25 162 ILE A O 1
ATOM 1269 N N . ILE A 1 163 ? -24.437 9.054 5.493 1.00 92.38 163 ILE A N 1
ATOM 1270 C CA . ILE A 1 163 ? -23.789 8.103 4.580 1.00 92.38 163 ILE A CA 1
ATOM 1271 C C . ILE A 1 163 ? -24.568 6.780 4.567 1.00 92.38 163 ILE A C 1
ATOM 1273 O O . ILE A 1 163 ? -24.884 6.253 3.498 1.00 92.38 163 ILE A O 1
ATOM 1277 N N . GLN A 1 164 ? -24.942 6.271 5.742 1.00 91.75 164 GLN A N 1
ATOM 1278 C CA . GLN A 1 164 ? -25.677 5.021 5.918 1.00 91.75 164 GLN A CA 1
ATOM 1279 C C . GLN A 1 164 ? -27.009 5.031 5.155 1.00 91.75 164 GLN A C 1
ATOM 1281 O O . GLN A 1 164 ? -27.334 4.039 4.500 1.00 91.75 164 GLN A O 1
ATOM 1286 N N . GLY A 1 165 ? -27.726 6.160 5.146 1.00 93.31 165 GLY A N 1
ATOM 1287 C CA . GLY A 1 165 ? -28.962 6.320 4.376 1.00 93.31 165 GLY A CA 1
ATOM 1288 C C . GLY A 1 165 ? -28.780 6.120 2.865 1.00 93.31 165 GLY A C 1
ATOM 1289 O O . GLY A 1 165 ? -29.587 5.438 2.230 1.00 93.31 165 GLY A O 1
ATOM 1290 N N . TYR A 1 166 ? -27.701 6.650 2.279 1.00 95.19 166 TYR A N 1
ATOM 1291 C CA . TYR A 1 166 ? -27.389 6.436 0.858 1.00 95.19 166 TYR A CA 1
ATOM 1292 C C . TYR A 1 166 ? -26.914 5.013 0.574 1.00 95.19 166 TYR A C 1
ATOM 1294 O O . TYR A 1 166 ? -27.277 4.436 -0.451 1.00 95.19 166 TYR A O 1
ATOM 1302 N N . VAL A 1 167 ? -26.146 4.416 1.487 1.00 94.19 167 VAL A N 1
ATOM 1303 C CA . VAL A 1 167 ? -25.703 3.022 1.355 1.00 94.19 167 VAL A CA 1
ATOM 1304 C C . VAL A 1 167 ? -26.889 2.061 1.386 1.00 94.19 167 VAL A C 1
ATOM 1306 O O . VAL A 1 167 ? -26.945 1.134 0.580 1.00 94.19 167 VAL A O 1
ATOM 1309 N N . ASP A 1 168 ? -27.864 2.284 2.266 1.00 94.19 168 ASP A N 1
ATOM 1310 C CA . ASP A 1 168 ? -29.062 1.445 2.321 1.00 94.19 168 ASP A CA 1
ATOM 1311 C C . ASP A 1 168 ? -29.929 1.613 1.059 1.00 94.19 168 ASP A C 1
ATOM 1313 O O . ASP A 1 168 ? -30.431 0.614 0.537 1.00 94.19 168 ASP A O 1
ATOM 1317 N N . LEU A 1 169 ? -30.019 2.828 0.498 1.00 95.19 169 LEU A N 1
ATOM 1318 C CA . LEU A 1 169 ? -30.667 3.080 -0.799 1.00 95.19 169 LEU A CA 1
ATOM 1319 C C . LEU A 1 169 ? -29.932 2.401 -1.971 1.00 95.19 169 LEU A C 1
ATOM 1321 O O . LEU A 1 169 ? -30.555 1.894 -2.905 1.00 95.19 169 LEU A O 1
ATOM 1325 N N . LEU A 1 170 ? -28.601 2.356 -1.936 1.00 95.00 170 LEU A N 1
ATOM 1326 C CA . LEU A 1 170 ? -27.824 1.616 -2.926 1.00 95.00 170 LEU A CA 1
ATOM 1327 C C . LEU A 1 170 ? -28.109 0.115 -2.830 1.00 95.00 170 LEU A C 1
ATOM 1329 O O . LEU A 1 170 ? -28.357 -0.530 -3.846 1.00 95.00 170 LEU A O 1
ATOM 1333 N N . VAL A 1 171 ? -28.110 -0.441 -1.617 1.00 93.25 171 VAL A N 1
ATOM 1334 C CA . VAL A 1 171 ? -28.408 -1.861 -1.395 1.00 93.25 171 VAL A CA 1
ATOM 1335 C C . VAL A 1 171 ? -29.821 -2.207 -1.865 1.00 93.25 171 VAL A C 1
ATOM 1337 O O . VAL A 1 171 ? -30.006 -3.275 -2.447 1.00 93.25 171 VAL A O 1
ATOM 1340 N N . SER A 1 172 ? -30.816 -1.340 -1.656 1.00 92.94 172 SER A N 1
ATOM 1341 C CA . SER A 1 172 ? -32.164 -1.584 -2.183 1.00 92.94 172 SER A CA 1
ATOM 1342 C C . SER A 1 172 ? -32.186 -1.584 -3.712 1.00 92.94 172 SER A C 1
ATOM 1344 O O . SER A 1 172 ? -32.738 -2.508 -4.302 1.00 92.94 172 SER A O 1
ATOM 1346 N N . ASN A 1 173 ? -31.514 -0.625 -4.358 1.00 93.50 173 ASN A N 1
ATOM 1347 C CA . ASN A 1 173 ? -31.433 -0.566 -5.820 1.00 93.50 173 ASN A CA 1
ATOM 1348 C C . ASN A 1 173 ? -30.766 -1.816 -6.418 1.00 93.50 173 ASN A C 1
ATOM 1350 O O . ASN A 1 173 ? -31.319 -2.439 -7.321 1.00 93.50 173 ASN A O 1
ATOM 1354 N N . LEU A 1 174 ? -29.614 -2.220 -5.874 1.00 92.00 174 LEU A N 1
ATOM 1355 C CA . LEU A 1 174 ? -28.882 -3.402 -6.342 1.00 92.00 174 LEU A CA 1
ATOM 1356 C C . LEU A 1 174 ? -29.663 -4.702 -6.127 1.00 92.00 174 LEU A C 1
ATOM 1358 O O . LEU A 1 174 ? -29.533 -5.639 -6.910 1.00 92.00 174 LEU A O 1
ATOM 1362 N N . ARG A 1 175 ? -30.483 -4.768 -5.075 1.00 91.62 175 ARG A N 1
ATOM 1363 C CA . ARG A 1 175 ? -31.361 -5.911 -4.805 1.00 91.62 175 ARG A CA 1
ATOM 1364 C C . ARG A 1 175 ? -32.448 -6.044 -5.864 1.00 91.62 175 ARG A C 1
ATOM 1366 O O . ARG A 1 175 ? -32.633 -7.138 -6.383 1.00 91.62 175 ARG A O 1
ATOM 1373 N N . GLU A 1 176 ? -33.098 -4.944 -6.229 1.00 90.25 176 GLU A N 1
ATOM 1374 C CA . GLU A 1 176 ? -34.075 -4.934 -7.325 1.00 90.25 176 GLU A CA 1
ATOM 1375 C C . GLU A 1 176 ? -33.433 -5.328 -8.665 1.00 90.25 176 GLU A C 1
ATOM 1377 O O . GLU A 1 176 ? -34.022 -6.073 -9.450 1.00 90.25 176 GLU A O 1
ATOM 1382 N N . ASP A 1 177 ? -32.206 -4.870 -8.927 1.00 90.00 177 ASP A N 1
ATOM 1383 C CA . ASP A 1 177 ? -31.483 -5.230 -10.150 1.00 90.00 177 ASP A CA 1
ATOM 1384 C C . ASP A 1 177 ? -31.068 -6.714 -10.163 1.00 90.00 177 ASP A C 1
ATOM 1386 O O . ASP A 1 177 ? -31.155 -7.364 -11.209 1.00 90.00 177 ASP A O 1
ATOM 1390 N N . ALA A 1 178 ? -30.693 -7.272 -9.005 1.00 87.44 178 ALA A N 1
ATOM 1391 C CA . ALA A 1 178 ? -30.373 -8.690 -8.840 1.00 87.44 178 ALA A CA 1
ATOM 1392 C C . ALA A 1 178 ? -31.606 -9.595 -9.013 1.00 87.44 178 ALA A C 1
ATOM 1394 O O . ALA A 1 178 ? -31.519 -10.617 -9.694 1.00 87.44 178 ALA A O 1
ATOM 1395 N N . GLU A 1 179 ? -32.761 -9.221 -8.452 1.00 85.62 179 GLU A N 1
ATOM 1396 C CA . GLU A 1 179 ? -34.035 -9.935 -8.647 1.00 85.62 179 GLU A CA 1
ATOM 1397 C C . GLU A 1 179 ? -34.471 -9.925 -10.118 1.00 85.62 179 GLU A C 1
ATOM 1399 O O . GLU A 1 179 ? -34.975 -10.924 -10.632 1.00 85.62 179 GLU A O 1
ATOM 1404 N N . GLY A 1 180 ? -34.209 -8.822 -10.824 1.00 78.69 180 GLY A N 1
ATOM 1405 C CA . GLY A 1 180 ? -34.439 -8.704 -12.262 1.00 78.69 180 GLY A CA 1
ATOM 1406 C C . GLY A 1 180 ? -33.403 -9.409 -13.144 1.00 78.69 180 GLY A C 1
ATOM 1407 O O . GLY A 1 180 ? -33.550 -9.376 -14.365 1.00 78.69 180 GLY A O 1
ATOM 1408 N N . GLY A 1 181 ? -32.345 -9.999 -12.569 1.00 80.00 181 GLY A N 1
ATOM 1409 C CA . GLY A 1 181 ? -31.244 -10.623 -13.312 1.00 80.00 181 GLY A CA 1
ATOM 1410 C C . GLY A 1 181 ? -30.498 -9.656 -14.239 1.00 80.00 181 GLY A C 1
ATOM 1411 O O . GLY A 1 181 ? -29.936 -10.080 -15.252 1.00 80.00 181 GLY A O 1
ATOM 1412 N N . LYS A 1 182 ? -30.532 -8.352 -13.942 1.00 85.56 182 LYS A N 1
ATOM 1413 C CA . LYS A 1 182 ? -29.968 -7.316 -14.809 1.00 85.56 182 LYS A CA 1
ATOM 1414 C C . LYS A 1 182 ? -28.447 -7.292 -14.713 1.00 85.56 182 LYS A C 1
ATOM 1416 O O . LYS A 1 182 ? -27.857 -7.496 -13.655 1.00 85.56 182 LYS A O 1
ATOM 1421 N N . VAL A 1 183 ? -27.819 -6.986 -15.843 1.00 90.19 183 VAL A N 1
ATOM 1422 C CA . VAL A 1 183 ? -26.417 -6.571 -15.869 1.00 90.19 183 VAL A CA 1
ATOM 1423 C C . VAL A 1 183 ? -26.345 -5.135 -15.363 1.00 90.19 183 VAL A C 1
ATOM 1425 O O . VAL A 1 183 ? -27.057 -4.265 -15.866 1.00 90.19 183 VAL A O 1
ATOM 1428 N N . VAL A 1 184 ? -25.491 -4.899 -14.374 1.00 91.31 184 VAL A N 1
ATOM 1429 C CA . VAL A 1 184 ? -25.305 -3.599 -13.730 1.00 91.31 184 VAL A CA 1
ATOM 1430 C C . VAL A 1 184 ? -23.946 -3.037 -14.116 1.00 91.31 184 VAL A C 1
ATOM 1432 O O . VAL A 1 184 ? -22.943 -3.742 -14.078 1.00 91.31 184 VAL A O 1
ATOM 1435 N N . ASP A 1 185 ? -23.908 -1.757 -14.475 1.00 92.00 185 ASP A N 1
ATOM 1436 C CA . ASP A 1 185 ? -22.658 -1.013 -14.606 1.00 92.00 185 ASP A CA 1
ATOM 1437 C C . ASP A 1 185 ? -22.238 -0.492 -13.225 1.00 92.00 185 ASP A C 1
ATOM 1439 O O . ASP A 1 185 ? -22.842 0.439 -12.675 1.00 92.00 185 ASP A O 1
ATOM 1443 N N . MET A 1 186 ? -21.208 -1.109 -12.642 1.00 90.25 186 MET A N 1
ATOM 1444 C CA . MET A 1 186 ? -20.696 -0.706 -11.334 1.00 90.25 186 MET A CA 1
ATOM 1445 C C . MET A 1 186 ? -20.044 0.664 -11.372 1.00 90.25 186 MET A C 1
ATOM 1447 O O . MET A 1 186 ? -20.182 1.388 -10.396 1.00 90.25 186 MET A O 1
ATOM 1451 N N . THR A 1 187 ? -19.407 1.054 -12.479 1.00 89.75 187 THR A N 1
ATOM 1452 C CA . THR A 1 187 ? -18.819 2.393 -12.619 1.00 89.75 187 THR A CA 1
ATOM 1453 C C . THR A 1 187 ? -19.904 3.458 -12.512 1.00 89.75 187 THR A C 1
ATOM 1455 O O . THR A 1 187 ? -19.802 4.372 -11.696 1.00 89.75 187 THR A O 1
ATOM 1458 N N . PHE A 1 188 ? -20.998 3.286 -13.259 1.00 91.25 188 PHE A N 1
ATOM 1459 C CA . PHE A 1 188 ? -22.159 4.170 -13.174 1.00 91.25 188 PHE A CA 1
ATOM 1460 C C . PHE A 1 188 ? -22.751 4.212 -11.764 1.00 91.25 188 PHE A C 1
ATOM 1462 O O . PHE A 1 188 ? -23.031 5.283 -11.232 1.00 91.25 188 PHE A O 1
ATOM 1469 N N . THR A 1 189 ? -22.930 3.045 -11.153 1.00 91.94 189 THR A N 1
ATOM 1470 C CA . THR A 1 189 ? -23.570 2.921 -9.842 1.00 91.94 189 THR A CA 1
ATOM 1471 C C . THR A 1 189 ? -22.746 3.581 -8.739 1.00 91.94 189 THR A C 1
ATOM 1473 O O . THR A 1 189 ? -23.300 4.301 -7.906 1.00 91.94 189 THR A O 1
ATOM 1476 N N . THR A 1 190 ? -21.425 3.379 -8.744 1.00 90.50 190 THR A N 1
ATOM 1477 C CA . THR A 1 190 ? -20.516 4.001 -7.776 1.00 90.50 190 THR A CA 1
ATOM 1478 C C . THR A 1 190 ? -20.443 5.509 -7.961 1.00 90.50 190 THR A C 1
ATOM 1480 O O . THR A 1 190 ? -20.403 6.223 -6.967 1.00 90.50 190 THR A O 1
ATOM 1483 N N . ASP A 1 191 ? -20.509 6.006 -9.200 1.00 90.44 191 ASP A N 1
ATOM 1484 C CA . ASP A 1 191 ? -20.574 7.448 -9.446 1.00 90.44 191 ASP A CA 1
ATOM 1485 C C . ASP A 1 191 ? -21.838 8.050 -8.812 1.00 90.44 191 ASP A C 1
ATOM 1487 O O . ASP A 1 191 ? -21.767 9.066 -8.127 1.00 90.44 191 ASP A O 1
ATOM 1491 N N . LEU A 1 192 ? -23.008 7.421 -8.973 1.00 92.81 192 LEU A N 1
ATOM 1492 C CA . LEU A 1 192 ? -24.256 7.960 -8.415 1.00 92.81 192 LEU A CA 1
ATOM 1493 C C . LEU A 1 192 ? -24.214 8.107 -6.887 1.00 92.81 192 LEU A C 1
ATOM 1495 O O . LEU A 1 192 ? -24.634 9.143 -6.371 1.00 92.81 192 LEU A O 1
ATOM 1499 N N . ILE A 1 193 ? -23.719 7.092 -6.169 1.00 93.56 193 ILE A N 1
ATOM 1500 C CA . ILE A 1 193 ? -23.684 7.128 -4.701 1.00 93.56 193 ILE A CA 1
ATOM 1501 C C . ILE A 1 193 ? -22.680 8.158 -4.174 1.00 93.56 193 ILE A C 1
ATOM 1503 O O . ILE A 1 193 ? -23.046 8.942 -3.299 1.00 93.56 193 ILE A O 1
ATOM 1507 N N . THR A 1 194 ? -21.453 8.213 -4.702 1.00 92.19 194 THR A N 1
ATOM 1508 C CA . THR A 1 194 ? -20.438 9.132 -4.160 1.00 92.19 194 THR A CA 1
ATOM 1509 C C . THR A 1 194 ? -20.769 10.589 -4.480 1.00 92.19 194 THR A C 1
ATOM 1511 O O . THR A 1 194 ? -20.557 11.471 -3.646 1.00 92.19 194 THR A O 1
ATOM 1514 N N . PHE A 1 195 ? -21.358 10.870 -5.651 1.00 91.62 195 PHE A N 1
ATOM 1515 C CA . PHE A 1 195 ? -21.852 12.211 -5.966 1.00 91.62 195 PHE A CA 1
ATOM 1516 C C . PHE A 1 195 ? -22.992 12.629 -5.035 1.00 91.62 195 PHE A C 1
ATOM 1518 O O . PHE A 1 195 ? -22.988 13.771 -4.574 1.00 91.62 195 PHE A O 1
ATOM 1525 N N . ASP A 1 196 ? -23.943 11.744 -4.727 1.00 93.81 196 ASP A N 1
ATOM 1526 C CA . ASP A 1 196 ? -25.039 12.061 -3.805 1.00 93.81 196 ASP A CA 1
ATOM 1527 C C . ASP A 1 196 ? -24.534 12.276 -2.369 1.00 93.81 196 ASP A C 1
ATOM 1529 O O . ASP A 1 196 ? -24.882 13.293 -1.770 1.00 93.81 196 ASP A O 1
ATOM 1533 N N . ILE A 1 197 ? -23.648 11.416 -1.852 1.00 93.69 197 ILE A N 1
ATOM 1534 C CA . ILE A 1 197 ? -23.064 11.562 -0.505 1.00 93.69 197 ILE A CA 1
ATOM 1535 C C . ILE A 1 197 ? -22.295 12.880 -0.381 1.00 93.69 197 ILE A C 1
ATOM 1537 O O . ILE A 1 197 ? -22.566 13.683 0.513 1.00 93.69 197 ILE A O 1
ATOM 1541 N N . VAL A 1 198 ? -21.339 13.132 -1.280 1.00 92.25 198 VAL A N 1
ATOM 1542 C CA . VAL A 1 198 ? -20.456 14.299 -1.163 1.00 92.25 198 VAL A CA 1
ATOM 1543 C C . VAL A 1 198 ? -21.214 15.594 -1.430 1.00 92.25 198 VAL A C 1
ATOM 1545 O O . VAL A 1 198 ? -20.958 16.588 -0.751 1.00 92.25 198 VAL A O 1
ATOM 1548 N N . SER A 1 199 ? -22.158 15.616 -2.376 1.00 91.69 199 SER A N 1
ATOM 1549 C CA . SER A 1 199 ? -22.986 16.808 -2.606 1.00 91.69 199 SER A CA 1
ATOM 1550 C C . SER A 1 199 ? -23.898 17.117 -1.425 1.00 91.69 199 SER A C 1
ATOM 1552 O O . SER A 1 199 ? -24.029 18.284 -1.054 1.00 91.69 199 SER A O 1
ATOM 1554 N N . ASP A 1 200 ? -24.448 16.094 -0.775 1.00 92.75 200 ASP A N 1
ATOM 1555 C CA . ASP A 1 200 ? -25.264 16.273 0.414 1.00 92.75 200 ASP A CA 1
ATOM 1556 C C . ASP A 1 200 ? -24.429 16.766 1.610 1.00 92.75 200 ASP A C 1
ATOM 1558 O O . ASP A 1 200 ? -24.797 17.734 2.277 1.00 92.75 200 ASP A O 1
ATOM 1562 N N . LEU A 1 201 ? -23.244 16.194 1.838 1.00 92.25 201 LEU A N 1
ATOM 1563 C CA . LEU A 1 201 ? -22.322 16.656 2.882 1.00 92.25 201 LEU A CA 1
ATOM 1564 C C . LEU A 1 201 ? -21.702 18.035 2.582 1.00 92.25 201 LEU A C 1
ATOM 1566 O O . LEU A 1 201 ? -21.314 18.747 3.506 1.00 92.25 201 LEU A O 1
ATOM 1570 N N . SER A 1 202 ? -21.614 18.441 1.314 1.00 90.88 202 SER A N 1
ATOM 1571 C CA . SER A 1 202 ? -21.029 19.731 0.916 1.00 90.88 202 SER A CA 1
ATOM 1572 C C . SER A 1 202 ? -22.053 20.864 0.895 1.00 90.88 202 SER A C 1
ATOM 1574 O O . SER A 1 202 ? -21.763 21.965 1.359 1.00 90.88 202 SER A O 1
ATOM 1576 N N . PHE A 1 203 ? -23.247 20.621 0.349 1.00 88.94 203 PHE A N 1
ATOM 1577 C CA . PHE A 1 203 ? -24.242 21.663 0.070 1.00 88.94 203 PHE A CA 1
ATOM 1578 C C . PHE A 1 203 ? -25.558 21.478 0.827 1.00 88.94 203 PHE A C 1
ATOM 1580 O O . PHE A 1 203 ? -26.455 22.300 0.671 1.00 88.94 203 PHE A O 1
ATOM 1587 N N . GLY A 1 204 ? -25.707 20.417 1.623 1.00 88.62 204 GLY A N 1
ATOM 1588 C CA . GLY A 1 204 ? -26.954 20.117 2.327 1.00 88.62 204 GLY A CA 1
ATOM 1589 C C . GLY A 1 204 ? -28.059 19.520 1.454 1.00 88.62 204 GLY A C 1
ATOM 1590 O O . GLY A 1 204 ? -29.179 19.355 1.932 1.00 88.62 204 GLY A O 1
ATOM 1591 N N . GLU A 1 205 ? -27.780 19.257 0.173 1.00 89.75 205 GLU A N 1
ATOM 1592 C CA . GLU A 1 205 ? -28.769 18.769 -0.785 1.00 89.75 205 GLU A CA 1
ATOM 1593 C C . GLU A 1 205 ? -28.100 17.871 -1.843 1.00 89.75 205 GLU A C 1
ATOM 1595 O O . GLU A 1 205 ? -27.228 18.362 -2.574 1.00 89.75 205 GLU A O 1
ATOM 1600 N N . PRO A 1 206 ? -28.522 16.598 -1.987 1.00 91.19 206 PRO A N 1
ATOM 1601 C CA . PRO A 1 206 ? -27.944 15.685 -2.969 1.00 91.19 206 PRO A CA 1
ATOM 1602 C C . PRO A 1 206 ? -28.275 16.094 -4.414 1.00 91.19 206 PRO A C 1
ATOM 1604 O O . PRO A 1 206 ? -29.180 16.895 -4.673 1.00 91.19 206 PRO A O 1
ATOM 1607 N N . PHE A 1 207 ? -27.584 15.495 -5.386 1.00 88.69 207 PHE A N 1
ATOM 1608 C CA . PHE A 1 207 ? -27.993 15.554 -6.796 1.00 88.69 207 PHE A CA 1
ATOM 1609 C C . PHE A 1 207 ? -29.236 14.697 -7.079 1.00 88.69 207 PHE A C 1
ATOM 1611 O O . PHE A 1 207 ? -29.976 14.983 -8.020 1.00 88.69 207 PHE A O 1
ATOM 1618 N N . GLY A 1 208 ? -29.478 13.667 -6.264 1.00 90.00 208 GLY A N 1
ATOM 1619 C CA . GLY A 1 208 ? -30.602 12.742 -6.395 1.00 90.00 208 GLY A CA 1
ATOM 1620 C C . GLY A 1 208 ? -30.377 11.670 -7.461 1.00 90.00 208 GLY A C 1
ATOM 1621 O O . GLY A 1 208 ? -31.344 11.065 -7.940 1.00 90.00 208 GLY A O 1
ATOM 1622 N N . GLY A 1 209 ? -29.124 11.436 -7.851 1.00 90.31 209 GLY A N 1
ATOM 1623 C CA . GLY A 1 209 ? -28.777 10.501 -8.914 1.00 90.31 209 GLY A CA 1
ATOM 1624 C C . GLY A 1 209 ? -29.106 9.055 -8.551 1.00 90.31 209 GLY A C 1
ATOM 1625 O O . GLY A 1 209 ? -29.669 8.327 -9.366 1.00 90.31 209 GLY A O 1
ATOM 1626 N N . LEU A 1 210 ? -28.859 8.657 -7.303 1.00 92.44 210 LEU A N 1
ATOM 1627 C CA . LEU A 1 210 ? -29.123 7.304 -6.813 1.00 92.44 210 LEU A CA 1
ATOM 1628 C C . LEU A 1 210 ? -30.627 7.005 -6.725 1.00 92.44 210 LEU A C 1
ATOM 1630 O O . LEU A 1 210 ? -31.061 5.888 -7.001 1.00 92.44 210 LEU A O 1
ATOM 1634 N N . ARG A 1 211 ? -31.439 8.015 -6.389 1.00 93.06 211 ARG A N 1
ATOM 1635 C CA . ARG A 1 211 ? -32.906 7.896 -6.316 1.00 93.06 211 ARG A CA 1
ATOM 1636 C C . ARG A 1 211 ? -33.549 7.831 -7.698 1.00 93.06 211 ARG A C 1
ATOM 1638 O O . ARG A 1 211 ? -34.461 7.046 -7.914 1.00 93.06 211 ARG A O 1
ATOM 1645 N N . THR A 1 212 ? -33.091 8.676 -8.618 1.00 92.44 212 THR A N 1
ATOM 1646 C CA . THR A 1 212 ? -33.632 8.750 -9.986 1.00 92.44 212 THR A CA 1
ATOM 1647 C C . THR A 1 212 ? -33.024 7.710 -10.926 1.00 92.44 212 THR A C 1
ATOM 1649 O O . THR A 1 212 ? -33.545 7.512 -12.018 1.00 92.44 212 THR A O 1
ATOM 1652 N N . ARG A 1 213 ? -31.928 7.055 -10.517 1.00 89.94 213 ARG A N 1
ATOM 1653 C CA . ARG A 1 213 ? -31.085 6.176 -11.346 1.00 89.94 213 ARG A CA 1
ATOM 1654 C C . ARG A 1 213 ? -30.558 6.864 -12.608 1.00 89.94 213 ARG A C 1
ATOM 1656 O O . ARG A 1 213 ? -30.355 6.226 -13.638 1.00 89.94 213 ARG A O 1
ATOM 1663 N N . THR A 1 214 ? -30.324 8.174 -12.536 1.00 89.81 214 THR A N 1
ATOM 1664 C CA . THR A 1 214 ? -29.825 8.973 -13.662 1.00 89.81 214 THR A CA 1
ATOM 1665 C C . THR A 1 214 ? -28.699 9.900 -13.226 1.00 89.81 214 THR A C 1
ATOM 1667 O O . THR A 1 214 ? -28.704 10.434 -12.120 1.00 89.81 214 THR A O 1
ATOM 1670 N N . ARG A 1 215 ? -27.710 10.108 -14.103 1.00 84.62 215 ARG A N 1
ATOM 1671 C CA . ARG A 1 215 ? -26.651 11.096 -13.862 1.00 84.62 215 ARG A CA 1
ATOM 1672 C C . ARG A 1 215 ? -27.204 12.503 -14.074 1.00 84.62 215 ARG A C 1
ATOM 1674 O O . ARG A 1 215 ? -27.810 12.790 -15.105 1.00 84.62 215 ARG A O 1
ATOM 1681 N N . HIS A 1 216 ? -26.948 13.396 -13.120 1.00 85.44 216 HIS A N 1
ATOM 1682 C CA . HIS A 1 216 ? -27.341 14.795 -13.252 1.00 85.44 216 HIS A CA 1
ATOM 1683 C C . HIS A 1 216 ? -26.590 15.458 -14.430 1.00 85.44 216 HIS A C 1
ATOM 1685 O O . HIS A 1 216 ? -25.379 15.253 -14.556 1.00 85.44 216 HIS A O 1
ATOM 1691 N N . PRO A 1 217 ? -27.235 16.311 -15.254 1.00 82.31 217 PRO A N 1
ATOM 1692 C CA . PRO A 1 217 ? -26.608 16.913 -16.438 1.00 82.31 217 PRO A CA 1
ATOM 1693 C C . PRO A 1 217 ? -25.301 17.669 -16.164 1.00 82.31 217 PRO A C 1
ATOM 1695 O O . PRO A 1 217 ? -24.408 17.684 -17.007 1.00 82.31 217 PRO A O 1
ATOM 1698 N N . TRP A 1 218 ? -25.166 18.267 -14.973 1.00 80.38 218 TRP A N 1
ATOM 1699 C CA . TRP A 1 218 ? -23.913 18.892 -14.521 1.00 80.38 218 TRP A CA 1
ATOM 1700 C C . TRP A 1 218 ? -22.747 17.891 -14.493 1.00 80.38 218 TRP A C 1
ATOM 1702 O O . TRP A 1 218 ? -21.669 18.192 -15.000 1.00 80.38 218 TRP A O 1
ATOM 1712 N N . VAL A 1 219 ? -22.980 16.691 -13.945 1.00 79.06 219 VAL A N 1
ATOM 1713 C CA . VAL A 1 219 ? -21.978 15.622 -13.812 1.00 79.06 219 VAL A CA 1
ATOM 1714 C C . VAL A 1 219 ? -21.609 15.092 -15.197 1.00 79.06 219 VAL A C 1
ATOM 1716 O O . VAL A 1 219 ? -20.432 15.004 -15.538 1.00 79.06 219 VAL A O 1
ATOM 1719 N N . THR A 1 220 ? -22.608 14.837 -16.045 1.00 78.00 220 THR A N 1
ATOM 1720 C CA . THR A 1 220 ? -22.400 14.409 -17.437 1.00 78.00 220 THR A CA 1
ATOM 1721 C C . THR A 1 220 ? -21.555 15.419 -18.219 1.00 78.00 220 THR A C 1
ATOM 1723 O O . THR A 1 220 ? -20.529 15.062 -18.797 1.00 78.00 220 THR A O 1
ATOM 1726 N N . ALA A 1 221 ? -21.907 16.708 -18.156 1.00 75.12 221 ALA A N 1
ATOM 1727 C CA . ALA A 1 221 ? -21.163 17.769 -18.833 1.00 75.12 221 ALA A CA 1
ATOM 1728 C C . ALA A 1 221 ? -19.723 17.929 -18.315 1.00 75.12 221 ALA A C 1
ATOM 1730 O O . ALA A 1 221 ? -18.845 18.343 -19.079 1.00 75.12 221 ALA A O 1
ATOM 1731 N N . PHE A 1 222 ? -19.471 17.622 -17.038 1.00 74.94 222 PHE A N 1
ATOM 1732 C CA . PHE A 1 222 ? -18.136 17.660 -16.446 1.00 74.94 222 PHE A CA 1
ATOM 1733 C C . PHE A 1 222 ? -17.213 16.588 -17.047 1.00 74.94 222 PHE A C 1
ATOM 1735 O O . PHE A 1 222 ? -16.071 16.904 -17.396 1.00 74.94 222 PHE A O 1
ATOM 1742 N N . PHE A 1 223 ? -17.698 15.352 -17.202 1.00 71.62 223 PHE A N 1
ATOM 1743 C CA . PHE A 1 223 ? -16.890 14.227 -17.688 1.00 71.62 223 PHE A CA 1
ATOM 1744 C C . PHE A 1 223 ? -16.784 14.163 -19.214 1.00 71.62 223 PHE A C 1
ATOM 1746 O O . PHE A 1 223 ? -15.679 14.022 -19.733 1.00 71.62 223 PHE A O 1
ATOM 1753 N N . GLU A 1 224 ? -17.876 14.370 -19.956 1.00 71.88 224 GLU A N 1
ATOM 1754 C CA . GLU A 1 224 ? -17.862 14.301 -21.431 1.00 71.88 224 GLU A CA 1
ATOM 1755 C C . GLU A 1 224 ? -16.940 15.350 -22.069 1.00 71.88 224 GLU A C 1
ATOM 1757 O O . GLU A 1 224 ? -16.387 15.152 -23.150 1.00 71.88 224 GLU A O 1
ATOM 1762 N N . LYS A 1 225 ? -16.728 16.480 -21.385 1.00 71.69 225 LYS A N 1
ATOM 1763 C CA . LYS A 1 225 ? -15.862 17.568 -21.858 1.00 71.69 225 LYS A CA 1
ATOM 1764 C C . LYS A 1 225 ? -14.442 17.498 -21.289 1.00 71.69 225 LYS A C 1
ATOM 1766 O O . LYS A 1 225 ? -13.675 18.442 -21.491 1.00 71.69 225 LYS A O 1
ATOM 1771 N N . ALA A 1 226 ? -14.060 16.422 -20.593 1.00 69.00 226 ALA A N 1
ATOM 1772 C CA . ALA A 1 226 ? -12.745 16.295 -19.963 1.00 69.00 226 ALA A CA 1
ATOM 1773 C C . ALA A 1 226 ? -11.593 16.462 -20.965 1.00 69.00 226 ALA A C 1
ATOM 1775 O O . ALA A 1 226 ? -10.736 17.315 -20.742 1.00 69.00 226 ALA A O 1
ATOM 1776 N N . MET A 1 227 ? -11.632 15.761 -22.103 1.00 67.25 227 MET A N 1
ATOM 1777 C CA . MET A 1 227 ? -10.622 15.881 -23.164 1.00 67.25 227 MET A CA 1
ATOM 1778 C C . MET A 1 227 ? -10.513 17.316 -23.703 1.00 67.25 227 MET A C 1
ATOM 1780 O O . MET A 1 227 ? -9.414 17.855 -23.797 1.00 67.25 227 MET A O 1
ATOM 1784 N N . LEU A 1 228 ? -11.644 17.971 -24.003 1.00 72.25 228 LEU A N 1
ATOM 1785 C CA . LEU A 1 228 ? -11.655 19.353 -24.498 1.00 72.25 228 LEU A CA 1
ATOM 1786 C C . LEU A 1 228 ? -11.032 20.319 -23.482 1.00 72.25 228 LEU A C 1
ATOM 1788 O O . LEU A 1 228 ? -10.248 21.181 -23.863 1.00 72.25 228 LEU A O 1
ATOM 1792 N N . ARG A 1 229 ? -11.336 20.174 -22.189 1.00 71.62 229 ARG A N 1
ATOM 1793 C CA . ARG A 1 229 ? -10.708 20.993 -21.138 1.00 71.62 229 ARG A CA 1
ATOM 1794 C C . ARG A 1 229 ? -9.205 20.755 -21.067 1.00 71.62 229 ARG A C 1
ATOM 1796 O O . ARG A 1 229 ? -8.461 21.728 -20.999 1.00 71.62 229 ARG A O 1
ATOM 1803 N N . THR A 1 230 ? -8.763 19.498 -21.128 1.00 69.75 230 THR A N 1
ATOM 1804 C CA . THR A 1 230 ? -7.336 19.156 -21.155 1.00 69.75 230 THR A CA 1
ATOM 1805 C C . THR A 1 230 ? -6.649 19.797 -22.355 1.00 69.75 230 THR A C 1
ATOM 1807 O O . THR A 1 230 ? -5.620 20.439 -22.179 1.00 69.75 230 THR A O 1
ATOM 1810 N N . ILE A 1 231 ? -7.251 19.733 -23.548 1.00 72.94 231 ILE A N 1
ATOM 1811 C CA . ILE A 1 231 ? -6.754 20.421 -24.749 1.00 72.94 231 ILE A CA 1
ATOM 1812 C C . ILE A 1 231 ? -6.591 21.921 -24.479 1.00 72.94 231 ILE A C 1
ATOM 1814 O O . ILE A 1 231 ? -5.513 22.461 -24.707 1.00 72.94 231 ILE A O 1
ATOM 1818 N N . LEU A 1 232 ? -7.617 22.592 -23.944 1.00 71.75 232 LEU A N 1
ATOM 1819 C CA . LEU A 1 232 ? -7.551 24.029 -23.660 1.00 71.75 232 LEU A CA 1
ATOM 1820 C C . LEU A 1 232 ? -6.439 24.371 -22.663 1.00 71.75 232 LEU A C 1
ATOM 1822 O O . LEU A 1 232 ? -5.678 25.304 -22.909 1.00 71.75 232 LEU A O 1
ATOM 1826 N N . ILE A 1 233 ? -6.312 23.606 -21.576 1.00 72.56 233 ILE A N 1
ATOM 1827 C CA . ILE A 1 233 ? -5.262 23.795 -20.566 1.00 72.56 233 ILE A CA 1
ATOM 1828 C C . ILE A 1 233 ? -3.879 23.635 -21.204 1.00 72.56 233 ILE A C 1
ATOM 1830 O O . ILE A 1 233 ? -3.040 24.521 -21.061 1.00 72.56 233 ILE A O 1
ATOM 1834 N N . GLN A 1 234 ? -3.656 22.564 -21.969 1.00 73.88 234 GLN A N 1
ATOM 1835 C CA . GLN A 1 234 ? -2.367 22.316 -22.615 1.00 73.88 234 GLN A CA 1
ATOM 1836 C C . GLN A 1 234 ? -2.037 23.387 -23.662 1.00 73.88 234 GLN A C 1
ATOM 1838 O O . GLN A 1 234 ? -0.904 23.856 -23.714 1.00 73.88 234 GLN A O 1
ATOM 1843 N N . MET A 1 235 ? -3.018 23.853 -24.443 1.00 68.00 235 MET A N 1
ATOM 1844 C CA . MET A 1 235 ? -2.825 24.951 -25.400 1.00 68.00 235 MET A CA 1
ATOM 1845 C C . MET A 1 235 ? -2.367 26.247 -24.716 1.00 68.00 235 MET A C 1
ATOM 1847 O O . MET A 1 235 ? -1.536 26.963 -25.276 1.00 68.00 235 MET A O 1
ATOM 1851 N N . PHE A 1 236 ? -2.855 26.533 -23.504 1.00 66.88 236 PHE A N 1
ATOM 1852 C CA . PHE A 1 236 ? -2.349 27.636 -22.681 1.00 66.88 236 PHE A CA 1
ATOM 1853 C C . PHE A 1 236 ? -0.944 27.352 -22.126 1.00 66.88 236 PHE A C 1
ATOM 1855 O O . PHE A 1 236 ? -0.090 28.241 -22.124 1.00 66.88 236 PHE A O 1
ATOM 1862 N N . SER A 1 237 ? -0.674 26.118 -21.694 1.00 66.75 237 SER A N 1
ATOM 1863 C CA . SER A 1 237 ? 0.616 25.708 -21.124 1.00 66.75 237 SER A CA 1
ATOM 1864 C C . SER A 1 237 ? 1.768 25.663 -22.132 1.00 66.75 237 SER A C 1
ATOM 1866 O O . SER A 1 237 ? 2.912 25.818 -21.717 1.00 66.75 237 SER A O 1
ATOM 1868 N N . LEU A 1 238 ? 1.494 25.535 -23.437 1.00 72.19 238 LEU A N 1
ATOM 1869 C CA . LEU A 1 238 ? 2.513 25.573 -24.499 1.00 72.19 238 LEU A CA 1
ATOM 1870 C C . LEU A 1 238 ? 3.167 26.958 -24.683 1.00 72.19 238 LEU A C 1
ATOM 1872 O O . LEU A 1 238 ? 4.127 27.077 -25.440 1.00 72.19 238 LEU A O 1
ATOM 1876 N N . LYS A 1 239 ? 2.657 28.012 -24.022 1.00 66.56 239 LYS A N 1
ATOM 1877 C CA . LYS A 1 239 ? 3.197 29.390 -24.045 1.00 66.56 239 LYS A CA 1
ATOM 1878 C C . LYS A 1 239 ? 3.408 29.977 -25.451 1.00 66.56 239 LYS A C 1
ATOM 1880 O O . LYS A 1 239 ? 4.194 30.904 -25.622 1.00 66.56 239 LYS A O 1
ATOM 1885 N N . ILE A 1 240 ? 2.678 29.486 -26.454 1.00 72.94 240 ILE A N 1
ATOM 1886 C CA . ILE A 1 240 ? 2.705 30.028 -27.818 1.00 72.94 240 ILE A CA 1
ATOM 1887 C C . ILE A 1 240 ? 1.821 31.291 -27.845 1.00 72.94 240 ILE A C 1
ATOM 1889 O O . ILE A 1 240 ? 0.604 31.163 -27.684 1.00 72.94 240 ILE A O 1
ATOM 1893 N N . PRO A 1 241 ? 2.371 32.505 -28.065 1.00 67.81 241 PRO A N 1
ATOM 1894 C CA . PRO A 1 241 ? 1.624 33.758 -27.887 1.00 67.81 241 PRO A CA 1
ATOM 1895 C C . PRO A 1 241 ? 0.389 33.878 -28.787 1.00 67.81 241 PRO A C 1
ATOM 1897 O O . PRO A 1 241 ? -0.682 34.272 -28.329 1.00 67.81 241 PRO A O 1
ATOM 1900 N N . ILE A 1 242 ? 0.515 33.473 -30.054 1.00 71.12 242 ILE A N 1
ATOM 1901 C CA . ILE A 1 242 ? -0.577 33.506 -31.039 1.00 71.12 242 ILE A CA 1
ATOM 1902 C C . ILE A 1 242 ? -1.682 32.517 -30.654 1.00 71.12 242 ILE A C 1
ATOM 1904 O O . ILE A 1 242 ? -2.864 32.849 -30.706 1.00 71.12 242 ILE A O 1
ATOM 1908 N N . LEU A 1 243 ? -1.301 31.314 -30.221 1.00 69.00 243 LEU A N 1
ATOM 1909 C CA . LEU A 1 243 ? -2.249 30.284 -29.810 1.00 69.00 243 LEU A CA 1
ATOM 1910 C C . LEU A 1 243 ? -3.004 30.706 -28.546 1.00 69.00 243 LEU A C 1
ATOM 1912 O O . LEU A 1 243 ? -4.227 30.634 -28.518 1.00 69.00 243 LEU A O 1
ATOM 1916 N N . SER A 1 244 ? -2.293 31.220 -27.539 1.00 67.44 244 SER A N 1
ATOM 1917 C CA . SER A 1 244 ? -2.883 31.756 -26.306 1.00 67.44 244 SER A CA 1
ATOM 1918 C C . SER A 1 244 ? -3.872 32.892 -26.596 1.00 67.44 244 SER A C 1
ATOM 1920 O O . SER A 1 244 ? -4.992 32.890 -26.083 1.00 67.44 244 SER A O 1
ATOM 1922 N N . PHE A 1 245 ? -3.516 33.811 -27.501 1.00 71.19 245 PHE A N 1
ATOM 1923 C CA . PHE A 1 245 ? -4.397 34.896 -27.935 1.00 71.19 245 PHE A CA 1
ATOM 1924 C C . PHE A 1 245 ? -5.672 34.382 -28.622 1.00 71.19 245 PHE A C 1
ATOM 1926 O O . PHE A 1 245 ? -6.775 34.802 -28.263 1.00 71.19 245 PHE A O 1
ATOM 1933 N N . LEU A 1 246 ? -5.546 33.446 -29.573 1.00 75.00 246 LEU A N 1
ATOM 1934 C CA . LEU A 1 246 ? -6.688 32.843 -30.273 1.00 75.00 246 LEU A CA 1
ATOM 1935 C C . LEU A 1 246 ? -7.600 32.076 -29.309 1.00 75.00 246 LEU A C 1
ATOM 1937 O O . LEU A 1 246 ? -8.822 32.232 -29.348 1.00 75.00 246 LEU A O 1
ATOM 1941 N N . VAL A 1 247 ? -7.018 31.294 -28.399 1.00 71.62 247 VAL A N 1
ATOM 1942 C CA . VAL A 1 247 ? -7.772 30.558 -27.381 1.00 71.62 247 VAL A CA 1
ATOM 1943 C C . VAL A 1 247 ? -8.515 31.539 -26.469 1.00 71.62 247 VAL A C 1
ATOM 1945 O O . VAL A 1 247 ? -9.715 31.377 -26.258 1.00 71.62 247 VAL A O 1
ATOM 1948 N N . GLN A 1 248 ? -7.862 32.596 -25.979 1.00 71.00 248 GLN A N 1
ATOM 1949 C CA . GLN A 1 248 ? -8.473 33.564 -25.062 1.00 71.00 248 GLN A CA 1
ATOM 1950 C C . GLN A 1 248 ? -9.565 34.422 -25.718 1.00 71.00 248 GLN A C 1
ATOM 1952 O O . GLN A 1 248 ? -10.553 34.754 -25.064 1.00 71.00 248 GLN A O 1
ATOM 1957 N N . ARG A 1 249 ? -9.405 34.796 -26.993 1.00 74.06 249 ARG A N 1
ATOM 1958 C CA . ARG A 1 249 ? -10.338 35.695 -27.695 1.00 74.06 249 ARG A CA 1
ATOM 1959 C C . ARG A 1 249 ? -11.480 34.975 -28.399 1.00 74.06 249 ARG A C 1
ATOM 1961 O O . ARG A 1 249 ? -12.560 35.548 -28.496 1.00 74.06 249 ARG A O 1
ATOM 1968 N N . ILE A 1 250 ? -11.261 33.751 -28.870 1.00 70.00 250 ILE A N 1
ATOM 1969 C CA . ILE A 1 250 ? -12.245 33.003 -29.662 1.00 70.00 250 ILE A CA 1
ATOM 1970 C C . ILE A 1 250 ? -12.802 31.841 -28.842 1.00 70.00 250 ILE A C 1
ATOM 1972 O O . ILE A 1 250 ? -14.010 31.749 -28.622 1.00 70.00 250 ILE A O 1
ATOM 1976 N N . ILE A 1 251 ? -11.928 30.973 -28.331 1.00 68.31 251 ILE A N 1
ATOM 1977 C CA . ILE A 1 251 ? -12.350 29.692 -27.756 1.00 68.31 251 ILE A CA 1
ATOM 1978 C C . ILE A 1 251 ? -12.933 29.852 -26.345 1.00 68.31 251 ILE A C 1
ATOM 1980 O O . ILE A 1 251 ? -13.990 29.295 -26.061 1.00 68.31 251 ILE A O 1
ATOM 1984 N N . VAL A 1 252 ? -12.312 30.645 -25.466 1.00 67.25 252 VAL A N 1
ATOM 1985 C CA . VAL A 1 252 ? -12.775 30.856 -24.081 1.00 67.25 252 VAL A CA 1
ATOM 1986 C C . VAL A 1 252 ? -14.162 31.516 -24.013 1.00 67.25 252 VAL A C 1
ATOM 1988 O O . VAL A 1 252 ? -14.991 31.024 -23.248 1.00 67.25 252 VAL A O 1
ATOM 1991 N N . PRO A 1 253 ? -14.495 32.567 -24.789 1.00 66.62 253 PRO A N 1
ATOM 1992 C CA . PRO A 1 253 ? -15.843 33.142 -24.791 1.00 66.62 253 PRO A CA 1
ATOM 1993 C C . PRO A 1 253 ? -16.904 32.176 -25.335 1.00 66.62 253 PRO A C 1
ATOM 1995 O O . PRO A 1 253 ? -17.995 32.076 -24.773 1.00 66.62 253 PRO A O 1
ATOM 1998 N N . MET A 1 254 ? -16.576 31.408 -26.382 1.00 60.44 254 MET A N 1
ATOM 1999 C CA . MET A 1 254 ? -17.458 30.361 -26.913 1.00 60.44 254 MET A CA 1
ATOM 2000 C C . MET A 1 254 ? -17.670 29.227 -25.904 1.00 60.44 254 MET A C 1
ATOM 2002 O O . MET A 1 254 ? -18.789 28.734 -25.752 1.00 60.44 254 MET A O 1
ATOM 2006 N N . ALA A 1 255 ? -16.616 28.845 -25.181 1.00 59.94 255 ALA A N 1
ATOM 2007 C CA . ALA A 1 255 ? -16.658 27.849 -24.122 1.00 59.94 255 ALA A CA 1
ATOM 2008 C C . ALA A 1 255 ? -17.458 28.353 -22.913 1.00 59.94 255 ALA A C 1
ATOM 2010 O O . ALA A 1 255 ? -18.341 27.642 -22.458 1.00 59.94 255 ALA A O 1
ATOM 2011 N N . LYS A 1 256 ? -17.275 29.599 -22.454 1.00 59.28 256 LYS A N 1
ATOM 2012 C CA . LYS A 1 256 ? -18.089 30.207 -21.379 1.00 59.28 256 LYS A CA 1
ATOM 2013 C C . LYS A 1 256 ? -19.584 30.233 -21.710 1.00 59.28 256 LYS A C 1
ATOM 2015 O O . LYS A 1 256 ? -20.402 30.042 -20.821 1.00 59.28 256 LYS A O 1
ATOM 2020 N N . LYS A 1 257 ? -19.946 30.413 -22.986 1.00 53.53 257 LYS A N 1
ATOM 2021 C CA . LYS A 1 257 ? -21.343 30.388 -23.455 1.00 53.53 257 LYS A CA 1
ATOM 2022 C C . LYS A 1 257 ? -21.918 28.964 -23.597 1.00 53.53 257 LYS A C 1
ATOM 2024 O O . LYS A 1 257 ? -23.132 28.807 -23.625 1.00 53.53 257 LYS A O 1
ATOM 2029 N N . ARG A 1 258 ? -21.063 27.932 -23.693 1.00 49.25 258 ARG A N 1
ATOM 2030 C CA . ARG A 1 258 ? -21.431 26.503 -23.854 1.00 49.25 258 ARG A CA 1
ATOM 2031 C C . ARG A 1 258 ? -21.129 25.623 -22.626 1.00 49.25 258 ARG A C 1
ATOM 2033 O O . ARG A 1 258 ? -21.473 24.438 -22.623 1.00 49.25 258 ARG A O 1
ATOM 2040 N N . ILE A 1 259 ? -20.465 26.162 -21.606 1.00 48.16 259 ILE A N 1
ATOM 2041 C CA . ILE A 1 259 ? -20.187 25.535 -20.309 1.00 48.16 259 ILE A CA 1
ATOM 2042 C C . ILE A 1 259 ? -21.113 26.205 -19.286 1.00 48.16 259 ILE A C 1
ATOM 2044 O O . ILE A 1 259 ? -20.721 27.120 -18.572 1.00 48.16 259 ILE A O 1
ATOM 2048 N N . GLY A 1 260 ? -22.366 25.760 -19.231 1.00 45.47 260 GLY A N 1
ATOM 2049 C CA . GLY A 1 260 ? -23.151 25.809 -17.996 1.00 45.47 260 GLY A CA 1
ATOM 2050 C C . GLY A 1 260 ? -23.165 24.402 -17.384 1.00 45.47 260 GLY A C 1
ATOM 2051 O O . GLY A 1 260 ? -23.176 23.454 -18.176 1.00 45.47 260 GLY A O 1
ATOM 2052 N N . PRO A 1 261 ? -23.151 24.223 -16.042 1.00 50.47 261 PRO A N 1
ATOM 2053 C CA . PRO A 1 261 ? -23.440 25.212 -14.996 1.00 50.47 261 PRO A CA 1
ATOM 2054 C C . PRO A 1 261 ? -22.410 25.233 -13.830 1.00 50.47 261 PRO A C 1
ATOM 2056 O O . PRO A 1 261 ? -22.611 24.593 -12.803 1.00 50.47 261 PRO A O 1
ATOM 2059 N N . ILE A 1 262 ? -21.353 26.058 -13.908 1.00 55.28 262 ILE A N 1
ATOM 2060 C CA . ILE A 1 262 ? -20.643 26.521 -12.683 1.00 55.28 262 ILE A CA 1
ATOM 2061 C C . ILE A 1 262 ? -21.615 27.311 -11.779 1.00 55.28 262 ILE A C 1
ATOM 2063 O O . ILE A 1 262 ? -21.457 27.345 -10.563 1.00 55.28 262 ILE A O 1
ATOM 2067 N N . SER A 1 263 ? -22.667 27.894 -12.367 1.00 63.84 263 SER A N 1
ATOM 2068 C CA . SER A 1 263 ? -23.759 28.542 -11.639 1.00 63.84 263 SER A CA 1
ATOM 2069 C C . SER A 1 263 ? -24.518 27.586 -10.719 1.00 63.84 263 SER A C 1
ATOM 2071 O O . SER A 1 263 ? -24.804 27.963 -9.599 1.00 63.84 263 SER A O 1
ATOM 2073 N N . TYR A 1 264 ? -24.778 26.336 -11.122 1.00 75.62 264 TYR A N 1
ATOM 2074 C CA . TYR A 1 264 ? -25.605 25.420 -10.322 1.00 75.62 264 TYR A CA 1
ATOM 2075 C C . TYR A 1 264 ? -24.990 25.125 -8.950 1.00 75.62 264 TYR A C 1
ATOM 2077 O O . TYR A 1 264 ? -25.667 25.231 -7.929 1.00 75.62 264 TYR A O 1
ATOM 2085 N N . THR A 1 265 ? -23.701 24.773 -8.911 1.00 79.19 265 THR A N 1
ATOM 2086 C CA . THR A 1 265 ? -23.018 24.514 -7.636 1.00 79.19 265 THR A CA 1
ATOM 2087 C C . THR A 1 265 ? -22.815 25.804 -6.853 1.00 79.19 265 THR A C 1
ATOM 2089 O O . THR A 1 265 ? -22.997 25.806 -5.641 1.00 79.19 265 THR A O 1
ATOM 2092 N N . LYS A 1 266 ? -22.532 26.923 -7.534 1.00 82.31 266 LYS A N 1
ATOM 2093 C CA . LYS A 1 266 ? -22.450 28.245 -6.906 1.00 82.31 266 LYS A CA 1
ATOM 2094 C C . LYS A 1 266 ? -23.753 28.635 -6.200 1.00 82.31 266 LYS A C 1
ATOM 2096 O O . LYS A 1 266 ? -23.705 29.023 -5.037 1.00 82.31 266 LYS A O 1
ATOM 2101 N N . ASP A 1 267 ? -24.894 28.492 -6.865 1.00 84.38 267 ASP A N 1
ATOM 2102 C CA . ASP A 1 267 ? -26.209 28.842 -6.323 1.00 84.38 267 ASP A CA 1
ATOM 2103 C C . ASP A 1 267 ? -26.548 27.959 -5.112 1.00 84.38 267 ASP A C 1
ATOM 2105 O O . ASP A 1 267 ? -27.025 28.460 -4.094 1.00 84.38 267 ASP A O 1
ATOM 2109 N N . LYS A 1 268 ? -26.223 26.656 -5.170 1.00 87.38 268 LYS A N 1
ATOM 2110 C CA . LYS A 1 268 ? -26.370 25.736 -4.029 1.00 87.38 268 LYS A CA 1
ATOM 2111 C C . LYS A 1 268 ? -25.481 26.114 -2.845 1.00 87.38 268 LYS A C 1
ATOM 2113 O O . LYS A 1 268 ? -25.959 26.106 -1.714 1.00 87.38 268 LYS A O 1
ATOM 2118 N N . ILE A 1 269 ? -24.217 26.463 -3.090 1.00 88.00 269 ILE A N 1
ATOM 2119 C CA . ILE A 1 269 ? -23.283 26.885 -2.038 1.00 88.00 269 ILE A CA 1
ATOM 2120 C C . ILE A 1 269 ? -23.793 28.155 -1.358 1.00 88.00 269 ILE A C 1
ATOM 2122 O O . ILE A 1 269 ? -23.887 28.183 -0.135 1.00 88.00 269 ILE A O 1
ATOM 2126 N N . LEU A 1 270 ? -24.172 29.175 -2.134 1.00 87.88 270 LEU A N 1
ATOM 2127 C CA . LEU A 1 270 ? -24.675 30.440 -1.593 1.00 87.88 270 LEU A CA 1
ATOM 2128 C C . LEU A 1 270 ? -25.956 30.230 -0.779 1.00 87.88 270 LEU A C 1
ATOM 2130 O O . LEU A 1 270 ? -26.011 30.621 0.385 1.00 87.88 270 LEU A O 1
ATOM 2134 N N . LYS A 1 271 ? -26.931 29.499 -1.336 1.00 89.88 271 LYS A N 1
ATOM 2135 C CA . LYS A 1 271 ? -28.160 29.113 -0.627 1.00 89.88 271 LYS A CA 1
ATOM 2136 C C . LYS A 1 271 ? -27.847 28.391 0.686 1.00 89.88 271 LYS A C 1
ATOM 2138 O O . LYS A 1 271 ? -28.472 28.666 1.705 1.00 89.88 271 LYS A O 1
ATOM 2143 N N . ARG A 1 272 ? -26.881 27.469 0.686 1.00 89.69 272 ARG A N 1
ATOM 2144 C CA . ARG A 1 272 ? -26.501 26.712 1.885 1.00 89.69 272 ARG A CA 1
ATOM 2145 C C . ARG A 1 272 ? -25.779 27.572 2.924 1.00 89.69 272 ARG A C 1
ATOM 2147 O O . ARG A 1 272 ? -25.967 27.325 4.114 1.00 89.69 272 ARG A O 1
ATOM 2154 N N . MET A 1 273 ? -24.981 28.554 2.502 1.00 87.62 273 MET A N 1
ATOM 2155 C CA . MET A 1 273 ? -24.294 29.497 3.395 1.00 87.62 273 MET A CA 1
ATOM 2156 C C . MET A 1 273 ? -25.272 30.418 4.131 1.00 87.62 273 MET A C 1
ATOM 2158 O O . MET A 1 273 ? -25.032 30.762 5.284 1.00 87.62 273 MET A O 1
ATOM 2162 N N . GLU A 1 274 ? -26.386 30.778 3.494 1.00 87.44 274 GLU A N 1
ATOM 2163 C CA . GLU A 1 274 ? -27.453 31.583 4.106 1.00 87.44 274 GLU A CA 1
ATOM 2164 C C . GLU A 1 274 ? -28.306 30.774 5.102 1.00 87.44 274 GLU A C 1
ATOM 2166 O O . GLU A 1 274 ? -28.941 31.328 6.000 1.00 87.44 274 GLU A O 1
ATOM 2171 N N . GLN A 1 275 ? -28.302 29.444 4.985 1.00 82.31 275 GLN A N 1
ATOM 2172 C CA . GLN A 1 275 ? -29.038 28.542 5.866 1.00 82.31 275 GLN A CA 1
ATOM 2173 C C . GLN A 1 275 ? -28.254 28.266 7.161 1.00 82.31 275 GLN A C 1
ATOM 2175 O O . GLN A 1 275 ? -27.381 27.398 7.212 1.00 82.31 275 GLN A O 1
ATOM 2180 N N . GLY A 1 276 ? -28.601 28.965 8.245 1.00 72.56 276 GLY A N 1
ATOM 2181 C CA . GLY A 1 276 ? -28.027 28.785 9.590 1.00 72.56 276 GLY A CA 1
ATOM 2182 C C . GLY A 1 276 ? -28.449 27.487 10.298 1.00 72.56 276 GLY A C 1
ATOM 2183 O O . GLY A 1 276 ? -29.063 27.534 11.361 1.00 72.56 276 GLY A O 1
ATOM 2184 N N . THR A 1 277 ? -28.161 26.322 9.710 1.00 78.81 277 THR A N 1
ATOM 2185 C CA . THR A 1 277 ? -28.522 25.001 10.261 1.00 78.81 277 THR A CA 1
ATOM 2186 C C . THR A 1 277 ? -27.394 24.377 11.091 1.00 78.81 277 THR A C 1
ATOM 2188 O O . THR A 1 277 ? -26.218 24.680 10.907 1.00 78.81 277 THR A O 1
ATOM 2191 N N . THR A 1 278 ? -27.749 23.462 11.999 1.00 80.81 278 THR A N 1
ATOM 2192 C CA . THR A 1 278 ? -26.805 22.696 12.839 1.00 80.81 278 THR A CA 1
ATOM 2193 C C . THR A 1 278 ? -26.504 21.298 12.298 1.00 80.81 278 THR A C 1
ATOM 2195 O O . THR A 1 278 ? -25.887 20.487 12.990 1.00 80.81 278 THR A O 1
ATOM 2198 N N . ARG A 1 279 ? -26.927 21.005 11.061 1.00 88.19 279 ARG A N 1
ATOM 2199 C CA . ARG A 1 279 ? -26.731 19.705 10.412 1.00 88.19 279 ARG A CA 1
ATOM 2200 C C . ARG A 1 279 ? -25.245 19.310 10.430 1.00 88.19 279 ARG A C 1
ATOM 2202 O O . ARG A 1 279 ? -24.416 20.179 10.152 1.00 88.19 279 ARG A O 1
ATOM 2209 N N . PRO A 1 280 ? -24.880 18.050 10.730 1.00 89.25 280 PRO A N 1
ATOM 2210 C CA . PRO A 1 280 ? -23.484 17.612 10.763 1.00 89.25 280 PRO A CA 1
ATOM 2211 C C . PRO A 1 280 ? -22.917 17.412 9.345 1.00 89.25 280 PRO A C 1
ATOM 2213 O O . PRO A 1 280 ? -22.548 16.314 8.960 1.00 89.25 280 PRO A O 1
ATOM 2216 N N . ASP A 1 281 ? -22.854 18.479 8.550 1.00 91.69 281 ASP A N 1
ATOM 2217 C CA . ASP A 1 281 ? -22.282 18.498 7.199 1.00 91.69 281 ASP A CA 1
ATOM 2218 C C . ASP A 1 281 ? -21.019 19.379 7.140 1.00 91.69 281 ASP A C 1
ATOM 2220 O O . ASP A 1 281 ? -20.731 20.132 8.080 1.00 91.69 281 ASP A O 1
ATOM 2224 N N . PHE A 1 282 ? -20.227 19.281 6.066 1.00 92.00 282 PHE A N 1
ATOM 2225 C CA . PHE A 1 282 ? -18.939 19.981 5.966 1.00 92.00 282 PHE A CA 1
ATOM 2226 C C . PHE A 1 282 ? -19.102 21.492 6.120 1.00 92.00 282 PHE A C 1
ATOM 2228 O O . PHE A 1 282 ? -18.317 22.132 6.823 1.00 92.00 282 PHE A O 1
ATOM 2235 N N . MET A 1 283 ? -20.143 22.054 5.499 1.00 91.25 283 MET A N 1
ATOM 2236 C CA . MET A 1 283 ? -20.414 23.488 5.527 1.00 91.25 283 MET A CA 1
ATOM 2237 C C . MET A 1 283 ? -20.689 23.968 6.951 1.00 91.25 283 MET A C 1
ATOM 2239 O O . MET A 1 283 ? -20.094 24.948 7.390 1.00 91.25 283 MET A O 1
ATOM 2243 N N . SER A 1 284 ? -21.513 23.253 7.717 1.00 91.06 284 SER A N 1
ATOM 2244 C CA . SER A 1 284 ? -21.792 23.594 9.112 1.00 91.06 284 SER A CA 1
ATOM 2245 C C . SER A 1 284 ? -20.545 23.580 9.989 1.00 91.06 284 SER A C 1
ATOM 2247 O O . SER A 1 284 ? -20.445 24.404 10.895 1.00 91.06 284 SER A O 1
ATOM 2249 N N . TYR A 1 285 ? -19.612 22.642 9.795 1.00 89.69 285 TYR A N 1
ATOM 2250 C CA . TYR A 1 285 ? -18.370 22.618 10.580 1.00 89.69 285 TYR A CA 1
ATOM 2251 C C . TYR A 1 285 ? -17.434 23.766 10.195 1.00 89.69 285 TYR A C 1
ATOM 2253 O O . TYR A 1 285 ? -16.854 24.383 11.088 1.00 89.69 285 TYR A O 1
ATOM 2261 N N . VAL A 1 286 ? -17.330 24.084 8.900 1.00 89.88 286 VAL A N 1
ATOM 2262 C CA . VAL A 1 286 ? -16.511 25.200 8.404 1.00 89.88 286 VAL A CA 1
ATOM 2263 C C . VAL A 1 286 ? -17.074 26.539 8.874 1.00 89.88 286 VAL A C 1
ATOM 2265 O O . VAL A 1 286 ? -16.340 27.313 9.476 1.00 89.88 286 VAL A O 1
ATOM 2268 N N . LEU A 1 287 ? -18.371 26.797 8.674 1.00 89.25 287 LEU A N 1
ATOM 2269 C CA . LEU A 1 287 ? -19.012 28.063 9.052 1.00 89.25 287 LEU A CA 1
ATOM 2270 C C . LEU A 1 287 ? -18.986 28.307 10.568 1.00 89.25 287 LEU A C 1
ATOM 2272 O O . LEU A 1 287 ? -18.807 29.445 10.989 1.00 89.25 287 LEU A O 1
ATOM 2276 N N . ARG A 1 288 ? -19.100 27.255 11.393 1.00 86.50 288 ARG A N 1
ATOM 2277 C CA . ARG A 1 288 ? -19.013 27.360 12.864 1.00 86.50 288 ARG A CA 1
ATOM 2278 C C . ARG A 1 288 ? -17.664 27.873 13.372 1.00 86.50 288 ARG A C 1
ATOM 2280 O O . ARG A 1 288 ? -17.626 28.473 14.438 1.00 86.50 288 ARG A O 1
ATOM 2287 N N . HIS A 1 289 ? -16.589 27.610 12.635 1.00 83.06 289 HIS A N 1
ATOM 2288 C CA . HIS A 1 289 ? -15.219 27.979 13.005 1.00 83.06 289 HIS A CA 1
ATOM 2289 C C . HIS A 1 289 ? -14.647 29.034 12.046 1.00 83.06 289 HIS A C 1
ATOM 2291 O O . HIS A 1 289 ? -13.433 29.154 11.913 1.00 83.06 289 HIS A O 1
ATOM 2297 N N . ASN A 1 290 ? -15.506 29.750 11.309 1.00 84.25 290 ASN A N 1
ATOM 2298 C CA . ASN A 1 290 ? -15.083 30.759 10.343 1.00 84.25 290 ASN A CA 1
ATOM 2299 C C . ASN A 1 290 ? -14.965 32.141 11.009 1.00 84.25 290 ASN A C 1
ATOM 2301 O O . ASN A 1 290 ? -15.826 33.001 10.837 1.00 84.25 290 ASN A O 1
ATOM 2305 N N . ASP A 1 291 ? -13.909 32.322 11.801 1.00 80.62 291 ASP A N 1
ATOM 2306 C CA . ASP A 1 291 ? -13.565 33.566 12.511 1.00 80.62 291 ASP A CA 1
ATOM 2307 C C . ASP A 1 291 ? -12.946 34.643 11.577 1.00 80.62 291 ASP A C 1
ATOM 2309 O O . ASP A 1 291 ? -12.864 34.469 10.364 1.00 80.62 291 ASP A O 1
ATOM 2313 N N . GLU A 1 292 ? -12.455 35.767 12.121 1.00 71.50 292 GLU A N 1
ATOM 2314 C CA . GLU A 1 292 ? -11.796 36.859 11.365 1.00 71.50 292 GLU A CA 1
ATOM 2315 C C . GLU A 1 292 ? -10.592 36.402 10.513 1.00 71.50 292 GLU A C 1
ATOM 2317 O O . GLU A 1 292 ? -10.235 37.041 9.525 1.00 71.50 292 GLU A O 1
ATOM 2322 N N . LYS A 1 293 ? -9.976 35.266 10.869 1.00 75.12 293 LYS A N 1
ATOM 2323 C CA . LYS A 1 293 ? -8.923 34.578 10.095 1.00 75.12 293 LYS A CA 1
ATOM 2324 C C . LYS A 1 293 ? -9.479 33.373 9.323 1.00 75.12 293 LYS A C 1
ATOM 2326 O O . LYS A 1 293 ? -8.810 32.343 9.204 1.00 75.12 293 LYS A O 1
ATOM 2331 N N . GLY A 1 294 ? -10.725 33.480 8.883 1.00 82.19 294 GLY A N 1
ATOM 2332 C CA . GLY A 1 294 ? -11.491 32.470 8.169 1.00 82.19 294 GLY A CA 1
ATOM 2333 C C . GLY A 1 294 ? -11.225 32.430 6.660 1.00 82.19 294 GLY A C 1
ATOM 2334 O O . GLY A 1 294 ? -10.308 33.073 6.151 1.00 82.19 294 GLY A O 1
ATOM 2335 N N . MET A 1 295 ? -12.044 31.673 5.934 1.00 89.62 295 MET A N 1
ATOM 2336 C CA . MET A 1 295 ? -12.157 31.746 4.476 1.00 89.62 295 MET A CA 1
ATOM 2337 C C . MET A 1 295 ? -13.177 32.813 4.068 1.00 89.62 295 MET A C 1
ATOM 2339 O O . MET A 1 295 ? -14.269 32.904 4.638 1.00 89.62 295 MET A O 1
ATOM 2343 N N . SER A 1 296 ? -12.850 33.571 3.024 1.00 90.12 296 SER A N 1
ATOM 2344 C CA . SER A 1 296 ? -13.801 34.425 2.312 1.00 90.12 296 SER A CA 1
ATOM 2345 C C . SER A 1 296 ? -14.873 33.593 1.600 1.00 90.12 296 SER A C 1
ATOM 2347 O O . SER A 1 296 ? -14.662 32.428 1.265 1.00 90.12 296 SER A O 1
ATOM 2349 N N . ALA A 1 297 ? -16.022 34.200 1.293 1.00 87.56 297 ALA A N 1
ATOM 2350 C CA . ALA A 1 297 ? -17.098 33.514 0.570 1.00 87.56 297 ALA A CA 1
ATOM 2351 C C . ALA A 1 297 ? -16.640 32.951 -0.792 1.00 87.56 297 ALA A C 1
ATOM 2353 O O . ALA A 1 297 ? -17.052 31.861 -1.184 1.00 87.56 297 ALA A O 1
ATOM 2354 N N . ALA A 1 298 ? -15.742 33.658 -1.486 1.00 86.06 298 ALA A N 1
ATOM 2355 C CA . ALA A 1 298 ? -15.157 33.186 -2.738 1.00 86.06 298 ALA A CA 1
ATOM 2356 C C . ALA A 1 298 ? -14.233 31.971 -2.526 1.00 86.06 298 ALA A C 1
ATOM 2358 O O . ALA A 1 298 ? -14.297 31.016 -3.297 1.00 86.06 298 ALA A O 1
ATOM 2359 N N . GLU A 1 299 ? -13.418 31.963 -1.464 1.00 89.31 299 GLU A N 1
ATOM 2360 C CA . GLU A 1 299 ? -12.576 30.808 -1.116 1.00 89.31 299 GLU A CA 1
ATOM 2361 C C . GLU A 1 299 ? -13.416 29.593 -0.714 1.00 89.31 299 GLU A C 1
ATOM 2363 O O . GLU A 1 299 ? -13.095 28.476 -1.124 1.00 89.31 299 GLU A O 1
ATOM 2368 N N . ILE A 1 300 ? -14.505 29.796 0.038 1.00 89.81 300 ILE A N 1
ATOM 2369 C CA . ILE A 1 300 ? -15.464 28.735 0.381 1.00 89.81 300 ILE A CA 1
ATOM 2370 C C . ILE A 1 300 ? -16.065 28.160 -0.901 1.00 89.81 300 ILE A C 1
ATOM 2372 O O . ILE A 1 300 ? -16.063 26.945 -1.080 1.00 89.81 300 ILE A O 1
ATOM 2376 N N . GLN A 1 301 ? -16.515 29.011 -1.824 1.00 87.38 301 GLN A N 1
ATOM 2377 C CA . GLN A 1 301 ? -17.117 28.567 -3.077 1.00 87.38 301 GLN A CA 1
ATOM 2378 C C . GLN A 1 301 ? -16.158 27.700 -3.909 1.00 87.38 301 GLN A C 1
ATOM 2380 O O . GLN A 1 301 ? -16.527 26.605 -4.337 1.00 87.38 301 GLN A O 1
ATOM 2385 N N . GLU A 1 302 ? -14.922 28.153 -4.119 1.00 85.75 302 GLU A N 1
ATOM 2386 C CA . GLU A 1 302 ? -13.924 27.400 -4.889 1.00 85.75 302 GLU A CA 1
ATOM 2387 C C . GLU A 1 302 ? -13.493 26.113 -4.173 1.00 85.75 302 GLU A C 1
ATOM 2389 O O . GLU A 1 302 ? -13.325 25.065 -4.800 1.00 85.75 302 GLU A O 1
ATOM 2394 N N . THR A 1 303 ? -13.377 26.153 -2.846 1.00 89.81 303 THR A N 1
ATOM 2395 C CA . THR A 1 303 ? -13.002 24.989 -2.034 1.00 89.81 303 THR A CA 1
ATOM 2396 C C . THR A 1 303 ? -14.098 23.925 -2.015 1.00 89.81 303 THR A C 1
ATOM 2398 O O . THR A 1 303 ? -13.798 22.745 -2.172 1.00 89.81 303 THR A O 1
ATOM 2401 N N . PHE A 1 304 ? -15.369 24.304 -1.888 1.00 90.00 304 PHE A N 1
ATOM 2402 C CA . PHE A 1 304 ? -16.485 23.352 -1.891 1.00 90.00 304 PHE A CA 1
ATOM 2403 C C . PHE A 1 304 ? -16.785 22.799 -3.291 1.00 90.00 304 PHE A C 1
ATOM 2405 O O . PHE A 1 304 ? -17.122 21.623 -3.424 1.00 90.00 304 PHE A O 1
ATOM 2412 N N . ASN A 1 305 ? -16.575 23.589 -4.351 1.00 86.00 305 ASN A N 1
ATOM 2413 C CA . ASN A 1 305 ? -16.570 23.070 -5.723 1.00 86.00 305 ASN A CA 1
ATOM 2414 C C . ASN A 1 305 ? -15.478 22.006 -5.921 1.00 86.00 305 ASN A C 1
ATOM 2416 O O . ASN A 1 305 ? -15.722 20.973 -6.545 1.00 86.00 305 ASN A O 1
ATOM 2420 N N . LEU A 1 306 ? -14.282 22.242 -5.373 1.00 86.00 306 LEU A N 1
ATOM 2421 C CA . LEU A 1 306 ? -13.193 21.271 -5.398 1.00 86.00 306 LEU A CA 1
ATOM 2422 C C . LEU A 1 306 ? -13.534 20.008 -4.593 1.00 86.00 306 LEU A C 1
ATOM 2424 O O . LEU A 1 306 ? -13.296 18.913 -5.095 1.00 86.00 306 LEU A O 1
ATOM 2428 N N . LEU A 1 307 ? -14.090 20.138 -3.382 1.00 89.00 307 LEU A N 1
ATOM 2429 C CA . LEU A 1 307 ? -14.473 18.996 -2.539 1.00 89.00 307 LEU A CA 1
ATOM 2430 C C . LEU A 1 307 ? -15.482 18.085 -3.234 1.00 89.00 307 LEU A C 1
ATOM 2432 O O . LEU A 1 307 ? -15.325 16.868 -3.174 1.00 89.00 307 LEU A O 1
ATOM 2436 N N . LEU A 1 308 ? -16.457 18.663 -3.945 1.00 88.25 308 LEU A N 1
ATOM 2437 C CA . LEU A 1 308 ? -17.414 17.888 -4.727 1.00 88.25 308 LEU A CA 1
ATOM 2438 C C . LEU A 1 308 ? -16.708 16.974 -5.730 1.00 88.25 308 LEU A C 1
ATOM 2440 O O . LEU A 1 308 ? -16.989 15.781 -5.773 1.00 88.25 308 LEU A O 1
ATOM 2444 N N . ILE A 1 309 ? -15.796 17.524 -6.531 1.00 84.06 309 ILE A N 1
ATOM 2445 C CA . ILE A 1 309 ? -15.098 16.777 -7.585 1.00 84.06 309 ILE A CA 1
ATOM 2446 C C . ILE A 1 309 ? -14.113 15.775 -6.972 1.00 84.06 309 ILE A C 1
ATOM 2448 O O . ILE A 1 309 ? -14.077 14.614 -7.369 1.00 84.06 309 ILE A O 1
ATOM 2452 N N . ALA A 1 310 ? -13.315 16.218 -5.999 1.00 85.75 310 ALA A N 1
ATOM 2453 C CA . ALA A 1 310 ? -12.263 15.411 -5.399 1.00 85.75 310 ALA A CA 1
ATOM 2454 C C . ALA A 1 310 ? -12.823 14.244 -4.573 1.00 85.75 310 ALA A C 1
ATOM 2456 O O . ALA A 1 310 ? -12.287 13.142 -4.656 1.00 85.75 310 ALA A O 1
ATOM 2457 N N . GLY A 1 311 ? -13.891 14.473 -3.804 1.00 84.56 311 GLY A N 1
ATOM 2458 C CA . GLY A 1 311 ? -14.494 13.466 -2.931 1.00 84.56 311 GLY A CA 1
ATOM 2459 C C . GLY A 1 311 ? -15.347 12.435 -3.668 1.00 84.56 311 GLY A C 1
ATOM 2460 O O . GLY A 1 311 ? -15.395 11.286 -3.246 1.00 84.56 311 GLY A O 1
ATOM 2461 N N . SER A 1 312 ? -15.996 12.816 -4.773 1.00 89.12 312 SER A N 1
ATOM 2462 C CA . SER A 1 312 ? -16.861 11.895 -5.523 1.00 89.12 312 SER A CA 1
ATOM 2463 C C . SER A 1 312 ? -16.064 10.968 -6.443 1.00 89.12 312 SER A C 1
ATOM 2465 O O . SER A 1 312 ? -16.196 9.745 -6.361 1.00 89.12 312 SER A O 1
ATOM 2467 N N . GLU A 1 313 ? -15.204 11.532 -7.294 1.00 85.75 313 GLU A N 1
ATOM 2468 C CA . GLU A 1 313 ? -14.574 10.795 -8.394 1.00 85.75 313 GLU A CA 1
ATOM 2469 C C . GLU A 1 313 ? -13.488 9.823 -7.920 1.00 85.75 313 GLU A C 1
ATOM 2471 O O . GLU A 1 313 ? -13.400 8.695 -8.412 1.00 85.75 313 GLU A O 1
ATOM 2476 N N . THR A 1 314 ? -12.672 10.229 -6.941 1.00 86.25 314 THR A N 1
ATOM 2477 C CA . THR A 1 314 ? -11.597 9.376 -6.404 1.00 86.25 314 THR A CA 1
ATOM 2478 C C . THR A 1 314 ? -12.170 8.161 -5.671 1.00 86.25 314 THR A C 1
ATOM 2480 O O . THR A 1 314 ? -11.754 7.030 -5.931 1.00 86.25 314 THR A O 1
ATOM 2483 N N . THR A 1 315 ? -13.191 8.382 -4.839 1.00 88.75 315 THR A N 1
ATOM 2484 C CA . THR A 1 315 ? -13.917 7.335 -4.115 1.00 88.75 315 THR A CA 1
ATOM 2485 C C . THR A 1 315 ? -14.654 6.400 -5.068 1.00 88.75 315 THR A C 1
ATOM 2487 O O . THR A 1 315 ? -14.532 5.181 -4.940 1.00 88.75 315 THR A O 1
ATOM 2490 N N . ALA A 1 316 ? -15.346 6.935 -6.080 1.00 87.94 316 ALA A N 1
ATOM 2491 C CA . ALA A 1 316 ? -16.034 6.112 -7.072 1.00 87.94 316 ALA A CA 1
ATOM 2492 C C . ALA A 1 316 ? -15.063 5.246 -7.879 1.00 87.94 316 ALA A C 1
ATOM 2494 O O . ALA A 1 316 ? -15.337 4.073 -8.107 1.00 87.94 316 ALA A O 1
ATOM 2495 N N . THR A 1 317 ? -13.906 5.788 -8.272 1.00 85.06 317 THR A N 1
ATOM 2496 C CA . THR A 1 317 ? -12.882 5.032 -9.015 1.00 85.06 317 THR A CA 1
ATOM 2497 C C . THR A 1 317 ? -12.379 3.833 -8.213 1.00 85.06 317 THR A C 1
ATOM 2499 O O . THR A 1 317 ? -12.271 2.729 -8.748 1.00 85.06 317 THR A O 1
ATOM 2502 N N . PHE A 1 318 ? -12.121 4.030 -6.919 1.00 85.25 318 PHE A N 1
ATOM 2503 C CA . PHE A 1 318 ? -11.722 2.950 -6.021 1.00 85.25 318 PHE A CA 1
ATOM 2504 C C . PHE A 1 318 ? -12.821 1.890 -5.872 1.00 85.25 318 PHE A C 1
ATOM 2506 O O . PHE A 1 318 ? -12.559 0.698 -6.033 1.00 85.25 318 PHE A O 1
ATOM 2513 N N . LEU A 1 319 ? -14.059 2.321 -5.610 1.00 84.88 319 LEU A N 1
ATOM 2514 C CA . LEU A 1 319 ? -15.207 1.428 -5.450 1.00 84.88 319 LEU A CA 1
ATOM 2515 C C . LEU A 1 319 ? -15.512 0.637 -6.729 1.00 84.88 319 LEU A C 1
ATOM 2517 O O . LEU A 1 319 ? -15.826 -0.549 -6.651 1.00 84.88 319 LEU A O 1
ATOM 2521 N N . ALA A 1 320 ? -15.379 1.262 -7.901 1.00 83.12 320 ALA A N 1
ATOM 2522 C CA . ALA A 1 320 ? -15.573 0.613 -9.193 1.00 83.12 320 ALA A CA 1
ATOM 2523 C C . ALA A 1 320 ? -14.490 -0.435 -9.475 1.00 83.12 320 ALA A C 1
ATOM 2525 O O . ALA A 1 320 ? -14.801 -1.500 -9.992 1.00 83.12 320 ALA A O 1
ATOM 2526 N N . GLY A 1 321 ? -13.231 -0.166 -9.114 1.00 73.06 321 GLY A N 1
ATOM 2527 C CA . GLY A 1 321 ? -12.119 -1.103 -9.304 1.00 73.06 321 GLY A CA 1
ATOM 2528 C C . GLY A 1 321 ? -12.108 -2.284 -8.325 1.00 73.06 321 GLY A C 1
ATOM 2529 O O . GLY A 1 321 ? -11.404 -3.266 -8.563 1.00 73.06 321 GLY A O 1
ATOM 2530 N N . PHE A 1 322 ? -12.890 -2.224 -7.243 1.00 72.06 322 PHE A N 1
ATOM 2531 C CA . PHE A 1 322 ? -12.879 -3.223 -6.173 1.00 72.06 322 PHE A CA 1
ATOM 2532 C C . PHE A 1 322 ? -13.118 -4.677 -6.630 1.00 72.06 322 PHE A C 1
ATOM 2534 O O . PHE A 1 322 ? -12.370 -5.540 -6.173 1.00 72.06 322 PHE A O 1
ATOM 2541 N N . PRO A 1 323 ? -14.055 -5.004 -7.549 1.00 61.78 323 PRO A N 1
ATOM 2542 C CA . PRO A 1 323 ? -14.219 -6.380 -8.028 1.00 61.78 323 PRO A CA 1
ATOM 2543 C C . PRO A 1 323 ? -12.933 -7.002 -8.604 1.00 61.78 323 PRO A C 1
ATOM 2545 O O . PRO A 1 323 ? -12.827 -8.224 -8.665 1.00 61.78 323 PRO A O 1
ATOM 2548 N N . LYS A 1 324 ? -11.942 -6.182 -8.994 1.00 58.09 324 LYS A N 1
ATOM 2549 C CA . LYS A 1 324 ? -10.615 -6.619 -9.454 1.00 58.09 324 LYS A CA 1
ATOM 2550 C C . LYS A 1 324 ? -9.498 -6.509 -8.402 1.00 58.09 324 LYS A C 1
ATOM 2552 O O . LYS A 1 324 ? -8.436 -7.090 -8.609 1.00 58.09 324 LYS A O 1
ATOM 2557 N N . ILE A 1 325 ? -9.688 -5.783 -7.296 1.00 53.00 325 ILE A N 1
ATOM 2558 C CA . ILE A 1 325 ? -8.633 -5.466 -6.315 1.00 53.00 325 ILE A CA 1
ATOM 2559 C C . ILE A 1 325 ? -8.894 -6.228 -5.007 1.00 53.00 325 ILE A C 1
ATOM 2561 O O . ILE A 1 325 ? -9.840 -5.945 -4.282 1.00 53.00 325 ILE A O 1
ATOM 2565 N N . SER A 1 326 ? -8.033 -7.197 -4.674 1.00 38.47 326 SER A N 1
ATOM 2566 C CA . SER A 1 326 ? -8.259 -8.139 -3.564 1.00 38.47 326 SER A CA 1
ATOM 2567 C C . SER A 1 326 ? -7.703 -7.725 -2.193 1.00 38.47 326 SER A C 1
ATOM 2569 O O . SER A 1 326 ? -7.650 -8.565 -1.297 1.00 38.47 326 SER A O 1
ATOM 2571 N N . THR A 1 327 ? -7.255 -6.484 -1.993 1.00 43.44 327 THR A N 1
ATOM 2572 C CA . THR A 1 327 ? -6.638 -6.059 -0.721 1.00 43.44 327 THR A CA 1
ATOM 2573 C C . THR A 1 327 ? -6.853 -4.575 -0.446 1.00 43.44 327 THR A C 1
ATOM 2575 O O . THR A 1 327 ? -6.475 -3.738 -1.263 1.00 43.44 327 THR A O 1
ATOM 2578 N N . ILE A 1 328 ? -7.394 -4.256 0.732 1.00 45.78 328 ILE A N 1
ATOM 2579 C CA . ILE A 1 328 ? -7.412 -2.908 1.311 1.00 45.78 328 ILE A CA 1
ATOM 2580 C C . ILE A 1 328 ? -6.449 -2.950 2.497 1.00 45.78 328 ILE A C 1
ATOM 2582 O O . ILE A 1 328 ? -6.647 -3.758 3.401 1.00 45.78 328 ILE A O 1
ATOM 2586 N N . ALA A 1 329 ? -5.387 -2.145 2.466 1.00 39.38 329 ALA A N 1
ATOM 2587 C CA . ALA A 1 329 ? -4.507 -1.982 3.617 1.00 39.38 329 ALA A CA 1
ATOM 2588 C C . ALA A 1 329 ? -5.209 -1.102 4.665 1.00 39.38 329 ALA A C 1
ATOM 2590 O O . ALA A 1 329 ? -5.735 -0.036 4.336 1.00 39.38 329 ALA A O 1
ATOM 2591 N N . ASP A 1 330 ? -5.245 -1.577 5.907 1.00 47.44 330 ASP A N 1
ATOM 2592 C CA . ASP A 1 330 ? -5.653 -0.806 7.078 1.00 47.44 330 ASP A CA 1
ATOM 2593 C C . ASP A 1 330 ? -4.454 0.006 7.548 1.00 47.44 330 ASP A C 1
ATOM 2595 O O . ASP A 1 330 ? -3.421 -0.607 7.766 1.00 47.44 330 ASP A O 1
ATOM 2599 N N . ASP A 1 331 ? -4.594 1.330 7.693 1.00 39.69 331 ASP A N 1
ATOM 2600 C CA . ASP A 1 331 ? -3.796 2.089 8.676 1.00 39.69 331 ASP A CA 1
ATOM 2601 C C . ASP A 1 331 ? -4.297 3.526 8.967 1.00 39.69 331 ASP A C 1
ATOM 2603 O O . ASP A 1 331 ? -3.856 4.097 9.953 1.00 39.69 331 ASP A O 1
ATOM 2607 N N . ASP A 1 332 ? -5.279 4.101 8.246 1.00 43.56 332 ASP A N 1
ATOM 2608 C CA . ASP A 1 332 ? -5.843 5.424 8.609 1.00 43.56 332 ASP A CA 1
ATOM 2609 C C . ASP A 1 332 ? -7.364 5.562 8.361 1.00 43.56 332 ASP A C 1
ATOM 2611 O O . ASP A 1 332 ? -7.895 5.144 7.327 1.00 43.56 332 ASP A O 1
ATOM 2615 N N . ILE A 1 333 ? -8.087 6.192 9.302 1.00 51.88 333 ILE A N 1
ATOM 2616 C CA . ILE A 1 333 ? -9.516 6.540 9.168 1.00 51.88 333 ILE A CA 1
ATOM 2617 C C . ILE A 1 333 ? -9.628 7.929 8.523 1.00 51.88 333 ILE A C 1
ATOM 2619 O O . ILE A 1 333 ? -9.582 8.953 9.201 1.00 51.88 333 ILE A O 1
ATOM 2623 N N . SER A 1 334 ? -9.789 7.973 7.200 1.00 70.00 334 SER A N 1
ATOM 2624 C CA . SER A 1 334 ? -10.236 9.170 6.473 1.00 70.00 334 SER A CA 1
ATOM 2625 C C . SER A 1 334 ? -11.714 9.047 6.091 1.00 70.00 334 SER A C 1
ATOM 2627 O O . SER A 1 334 ? -12.248 7.939 6.066 1.00 70.00 334 SER A O 1
ATOM 2629 N N . LEU A 1 335 ? -12.380 10.160 5.752 1.00 73.06 335 LEU A N 1
ATOM 2630 C CA . LEU A 1 335 ? -13.755 10.122 5.227 1.00 73.06 335 LEU A CA 1
ATOM 2631 C C . LEU A 1 335 ? -13.876 9.162 4.039 1.00 73.06 335 LEU A C 1
ATOM 2633 O O . LEU A 1 335 ? -14.775 8.333 4.019 1.00 73.06 335 LEU A O 1
ATOM 2637 N N . ALA A 1 336 ? -12.947 9.257 3.084 1.00 74.38 336 ALA A N 1
ATOM 2638 C CA . ALA A 1 336 ? -12.927 8.387 1.916 1.00 74.38 336 ALA A CA 1
ATOM 2639 C C . ALA A 1 336 ? -12.831 6.916 2.339 1.00 74.38 336 ALA A C 1
ATOM 2641 O O . ALA A 1 336 ? -13.599 6.093 1.863 1.00 74.38 336 ALA A O 1
ATOM 2642 N N . MET A 1 337 ? -11.968 6.585 3.305 1.00 75.38 337 MET A N 1
ATOM 2643 C CA . MET A 1 337 ? -11.875 5.219 3.828 1.00 75.38 337 MET A CA 1
ATOM 2644 C C . MET A 1 337 ? -13.144 4.781 4.565 1.00 75.38 337 MET A C 1
ATOM 2646 O O . MET A 1 337 ? -13.533 3.625 4.434 1.00 75.38 337 MET A O 1
ATOM 2650 N N . ALA A 1 338 ? -13.800 5.662 5.323 1.00 75.00 338 ALA A N 1
ATOM 2651 C CA . ALA A 1 338 ? -15.059 5.356 6.002 1.00 75.00 338 ALA A CA 1
ATOM 2652 C C . ALA A 1 338 ? -16.191 5.091 4.993 1.00 75.00 338 ALA A C 1
ATOM 2654 O O . ALA A 1 338 ? -16.855 4.057 5.077 1.00 75.00 338 ALA A O 1
ATOM 2655 N N . GLU A 1 339 ? -16.345 5.968 3.997 1.00 79.00 339 GLU A N 1
ATOM 2656 C CA . GLU A 1 339 ? -17.288 5.818 2.885 1.00 79.00 339 GLU A CA 1
ATOM 2657 C C . GLU A 1 339 ? -17.011 4.520 2.110 1.00 79.00 339 GLU A C 1
ATOM 2659 O O . GLU A 1 339 ? -17.899 3.678 1.971 1.00 79.00 339 GLU A O 1
ATOM 2664 N N . MET A 1 340 ? -15.759 4.295 1.696 1.00 83.56 340 MET A N 1
ATOM 2665 C CA . MET A 1 340 ? -15.340 3.093 0.971 1.00 83.56 340 MET A CA 1
ATOM 2666 C C . MET A 1 340 ? -15.609 1.821 1.773 1.00 83.56 340 MET A C 1
ATOM 2668 O O . MET A 1 340 ? -16.195 0.877 1.246 1.00 83.56 340 MET A O 1
ATOM 2672 N N . LYS A 1 341 ? -15.204 1.776 3.049 1.00 81.94 341 LYS A N 1
ATOM 2673 C CA . LYS A 1 341 ? -15.383 0.600 3.911 1.00 81.94 341 LYS A CA 1
ATOM 2674 C C . LYS A 1 341 ? -16.856 0.289 4.121 1.00 81.94 341 LYS A C 1
ATOM 2676 O O . LYS A 1 341 ? -17.231 -0.875 4.011 1.00 81.94 341 LYS A O 1
ATOM 2681 N N . LEU A 1 342 ? -17.687 1.294 4.397 1.00 84.00 342 LEU A N 1
ATOM 2682 C CA . LEU A 1 342 ? -19.109 1.080 4.649 1.00 84.00 342 LEU A CA 1
ATOM 2683 C C . LEU A 1 342 ? -19.833 0.586 3.392 1.00 84.00 342 LEU A C 1
ATOM 2685 O O . LEU A 1 342 ? -20.554 -0.414 3.452 1.00 84.00 342 LEU A O 1
ATOM 2689 N N . VAL A 1 343 ? -19.594 1.246 2.254 1.00 86.69 343 VAL A N 1
ATOM 2690 C CA . VAL A 1 343 ? -20.162 0.865 0.955 1.00 86.69 343 VAL A CA 1
ATOM 2691 C C . VAL A 1 343 ? -19.727 -0.554 0.590 1.00 86.69 343 VAL A C 1
ATOM 2693 O O . VAL A 1 343 ? -20.580 -1.408 0.346 1.00 86.69 343 VAL A O 1
ATOM 2696 N N . LEU A 1 344 ? -18.424 -0.851 0.624 1.00 86.50 344 LEU A N 1
ATOM 2697 C CA . LEU A 1 344 ? -17.904 -2.174 0.272 1.00 86.50 344 LEU A CA 1
ATOM 2698 C C . LEU A 1 344 ? -18.385 -3.260 1.225 1.00 86.50 344 LEU A C 1
ATOM 2700 O O . LEU A 1 344 ? -18.813 -4.313 0.762 1.00 86.50 344 LEU A O 1
ATOM 2704 N N . ALA A 1 345 ? -18.367 -3.018 2.537 1.00 85.94 345 ALA A N 1
ATOM 2705 C CA . ALA A 1 345 ? -18.838 -3.990 3.515 1.00 85.94 345 ALA A CA 1
ATOM 2706 C C . ALA A 1 345 ? -20.304 -4.351 3.263 1.00 85.94 345 ALA A C 1
ATOM 2708 O O . ALA A 1 345 ? -20.649 -5.531 3.232 1.00 85.94 345 ALA A O 1
ATOM 2709 N N . LYS A 1 346 ? -21.170 -3.359 3.029 1.00 86.50 346 LYS A N 1
ATOM 2710 C CA . LYS A 1 346 ? -22.595 -3.586 2.755 1.00 86.50 346 LYS A CA 1
ATOM 2711 C C . LYS A 1 346 ? -22.818 -4.267 1.409 1.00 86.50 346 LYS A C 1
ATOM 2713 O O . LYS A 1 346 ? -23.639 -5.182 1.339 1.00 86.50 346 LYS A O 1
ATOM 2718 N N . ILE A 1 347 ? -22.074 -3.885 0.376 1.00 87.56 347 ILE A N 1
ATOM 2719 C CA . ILE A 1 347 ? -22.138 -4.520 -0.940 1.00 87.56 347 ILE A CA 1
ATOM 2720 C C . ILE A 1 347 ? -21.714 -5.997 -0.854 1.00 87.56 347 ILE A C 1
ATOM 2722 O O . ILE A 1 347 ? -22.500 -6.877 -1.193 1.00 87.56 347 ILE A O 1
ATOM 2726 N N . LEU A 1 348 ? -20.525 -6.281 -0.320 1.00 85.06 348 LEU A N 1
ATOM 2727 C CA . LEU A 1 348 ? -19.969 -7.634 -0.174 1.00 85.06 348 LEU A CA 1
ATOM 2728 C C . LEU A 1 348 ? -20.772 -8.528 0.770 1.00 85.06 348 LEU A C 1
ATOM 2730 O O . LEU A 1 348 ? -20.763 -9.755 0.653 1.00 85.06 348 LEU A O 1
ATOM 2734 N N . PHE A 1 349 ? -21.423 -7.928 1.765 1.00 85.00 349 PHE A N 1
ATOM 2735 C CA . PHE A 1 349 ? -22.261 -8.668 2.694 1.00 85.00 349 PHE A CA 1
ATOM 2736 C C . PHE A 1 349 ? -23.562 -9.140 2.039 1.00 85.00 349 PHE A C 1
ATOM 2738 O O . PHE A 1 349 ? -24.052 -10.218 2.381 1.00 85.00 349 PHE A O 1
ATOM 2745 N N . ASN A 1 350 ? -24.123 -8.346 1.122 1.00 85.94 350 ASN A N 1
ATOM 2746 C CA . ASN A 1 350 ? -25.424 -8.618 0.514 1.00 85.94 350 ASN A CA 1
ATOM 2747 C C . ASN A 1 350 ? -25.336 -9.294 -0.861 1.00 85.94 350 ASN A C 1
ATOM 2749 O O . ASN A 1 350 ? -26.276 -9.999 -1.220 1.00 85.94 350 ASN A O 1
ATOM 2753 N N . PHE A 1 351 ? -24.248 -9.108 -1.613 1.00 87.31 351 PHE A N 1
ATOM 2754 C CA . PHE A 1 351 ? -24.193 -9.469 -3.029 1.00 87.31 351 PHE A CA 1
ATOM 2755 C C . PHE A 1 351 ? -22.927 -10.237 -3.421 1.00 87.31 351 PHE A C 1
ATOM 2757 O O . PHE A 1 351 ? -21.829 -9.967 -2.935 1.00 87.31 351 PHE A O 1
ATOM 2764 N N . GLU A 1 352 ? -23.101 -11.179 -4.343 1.00 84.88 352 GLU A N 1
ATOM 2765 C CA . GLU A 1 352 ? -22.037 -11.812 -5.121 1.00 84.88 352 GLU A CA 1
ATOM 2766 C C . GLU A 1 352 ? -21.987 -11.169 -6.512 1.00 84.88 352 GLU A C 1
ATOM 2768 O O . GLU A 1 352 ? -23.029 -10.893 -7.115 1.00 84.88 352 GLU A O 1
ATOM 2773 N N . PHE A 1 353 ? -20.772 -10.949 -7.014 1.00 85.50 353 PHE A N 1
ATOM 2774 C CA . PHE A 1 353 ? -20.510 -10.298 -8.295 1.00 85.50 353 PHE A CA 1
ATOM 2775 C C . PHE A 1 353 ? -19.838 -11.273 -9.252 1.00 85.50 353 PHE A C 1
ATOM 2777 O O . PHE A 1 353 ? -18.881 -11.950 -8.883 1.00 85.50 353 PHE A O 1
ATOM 2784 N N . GLU A 1 354 ? -20.317 -11.304 -10.487 1.00 84.25 354 GLU A N 1
ATOM 2785 C CA . GLU A 1 354 ? -19.726 -12.053 -11.593 1.00 84.25 354 GLU A CA 1
ATOM 2786 C C . GLU A 1 354 ? -19.484 -11.072 -12.745 1.00 84.25 354 GLU A C 1
ATOM 2788 O O . GLU A 1 354 ? -20.403 -10.361 -13.157 1.00 84.25 354 GLU A O 1
ATOM 2793 N N . LEU A 1 355 ? -18.247 -10.982 -13.237 1.00 84.81 355 LEU A N 1
ATOM 2794 C CA . LEU A 1 355 ? -17.922 -10.109 -14.367 1.00 84.81 355 LEU A CA 1
ATOM 2795 C C . LEU A 1 355 ? -18.611 -10.630 -15.632 1.00 84.81 355 LEU A C 1
ATOM 2797 O O . LEU A 1 355 ? -18.634 -11.832 -15.884 1.00 84.81 355 LEU A O 1
ATOM 2801 N N . VAL A 1 356 ? -19.174 -9.727 -16.439 1.00 86.19 356 VAL A N 1
ATOM 2802 C CA . VAL A 1 356 ? -19.768 -10.117 -17.728 1.00 86.19 356 VAL A CA 1
ATOM 2803 C C . VAL A 1 356 ? -18.688 -10.521 -18.732 1.00 86.19 356 VAL A C 1
ATOM 2805 O O . VAL A 1 356 ? -18.880 -11.493 -19.460 1.00 86.19 356 VAL A O 1
ATOM 2808 N N . ASP A 1 357 ? -17.560 -9.809 -18.743 1.00 81.06 357 ASP A N 1
ATOM 2809 C CA . ASP A 1 357 ? -16.380 -10.142 -19.538 1.00 81.06 357 ASP A CA 1
ATOM 2810 C C . ASP A 1 357 ? -15.137 -10.183 -18.636 1.00 81.06 357 ASP A C 1
ATOM 2812 O O . ASP A 1 357 ? -14.603 -9.157 -18.217 1.00 81.06 357 ASP A O 1
ATOM 2816 N N . GLU A 1 358 ? -14.677 -11.392 -18.310 1.00 71.44 358 GLU A N 1
ATOM 2817 C CA . GLU A 1 358 ? -13.467 -11.600 -17.505 1.00 71.44 358 GLU A CA 1
ATOM 2818 C C . GLU A 1 358 ? -12.175 -11.255 -18.263 1.00 71.44 358 GLU A C 1
ATOM 2820 O O . GLU A 1 358 ? -11.133 -11.053 -17.636 1.00 71.44 358 GLU A O 1
ATOM 2825 N N . LYS A 1 359 ? -12.219 -11.197 -19.602 1.00 70.44 359 LYS A N 1
ATOM 2826 C CA . LYS A 1 359 ? -11.044 -10.951 -20.450 1.00 70.44 359 LYS A CA 1
ATOM 2827 C C . LYS A 1 359 ? -10.780 -9.465 -20.672 1.00 70.44 359 LYS A C 1
ATOM 2829 O O . LYS A 1 359 ? -9.677 -9.116 -21.088 1.00 70.44 359 LYS A O 1
ATOM 2834 N N . GLU A 1 360 ? -11.752 -8.596 -20.403 1.00 73.69 360 GLU A N 1
ATOM 2835 C CA . GLU A 1 360 ? -11.582 -7.155 -20.561 1.00 73.69 360 GLU A CA 1
ATOM 2836 C C . GLU A 1 360 ? -10.625 -6.599 -19.496 1.00 73.69 360 GLU A C 1
ATOM 2838 O O . GLU A 1 360 ? -10.898 -6.633 -18.288 1.00 73.69 360 GLU A O 1
ATOM 2843 N N . ASP A 1 361 ? -9.502 -6.020 -19.929 1.00 74.31 361 ASP A N 1
ATOM 2844 C CA . ASP A 1 361 ? -8.601 -5.303 -19.032 1.00 74.31 361 ASP A CA 1
ATOM 2845 C C . ASP A 1 361 ? -9.154 -3.911 -18.688 1.00 74.31 361 ASP A C 1
ATOM 2847 O O . ASP A 1 361 ? -8.772 -2.883 -19.243 1.00 74.31 361 ASP A O 1
ATOM 2851 N N . TRP A 1 362 ? -10.084 -3.884 -17.731 1.00 80.56 362 TRP A N 1
ATOM 2852 C CA . TRP A 1 362 ? -10.642 -2.646 -17.182 1.00 80.56 362 TRP A CA 1
ATOM 2853 C C . TRP A 1 362 ? -9.592 -1.667 -16.629 1.00 80.56 362 TRP A C 1
ATOM 2855 O O . TRP A 1 362 ? -9.892 -0.482 -16.549 1.00 80.56 362 TRP A O 1
ATOM 2865 N N . LEU A 1 363 ? -8.378 -2.108 -16.263 1.00 76.75 363 LEU A N 1
ATOM 2866 C CA . LEU A 1 363 ? -7.319 -1.190 -15.815 1.00 76.75 363 LEU A CA 1
ATOM 2867 C C . LEU A 1 363 ? -6.692 -0.426 -16.992 1.00 76.75 363 LEU A C 1
ATOM 2869 O O . LEU A 1 363 ? -6.063 0.618 -16.800 1.00 76.75 363 LEU A O 1
ATOM 2873 N N . GLU A 1 364 ? -6.892 -0.896 -18.225 1.00 83.19 364 GLU A N 1
ATOM 2874 C CA . GLU A 1 364 ? -6.454 -0.202 -19.423 1.00 83.19 364 GLU A CA 1
ATOM 2875 C C . GLU A 1 364 ? -7.416 0.942 -19.776 1.00 83.19 364 GLU A C 1
ATOM 2877 O O . GLU A 1 364 ? -8.345 0.803 -20.579 1.00 83.19 364 GLU A O 1
ATOM 2882 N N . GLN A 1 365 ? -7.157 2.112 -19.194 1.00 84.31 365 GLN A N 1
ATOM 2883 C CA . GLN A 1 365 ? -7.952 3.323 -19.414 1.00 84.31 365 GLN A CA 1
ATOM 2884 C C . GLN A 1 365 ? -7.071 4.526 -19.745 1.00 84.31 365 GLN A C 1
ATOM 2886 O O . GLN A 1 365 ? -5.861 4.527 -19.482 1.00 84.31 365 GLN A O 1
ATOM 2891 N N . ASP A 1 366 ? -7.686 5.534 -20.355 1.00 87.38 366 ASP A N 1
ATOM 2892 C CA . ASP A 1 366 ? -7.056 6.826 -20.598 1.00 87.38 366 ASP A CA 1
ATOM 2893 C C . ASP A 1 366 ? -7.206 7.709 -19.350 1.00 87.38 366 ASP A C 1
ATOM 2895 O O . ASP A 1 366 ? -8.248 7.733 -18.694 1.00 87.38 366 ASP A O 1
ATOM 2899 N N . THR A 1 367 ? -6.149 8.440 -19.015 1.00 85.25 367 THR A N 1
ATOM 2900 C CA . THR A 1 367 ? -6.034 9.304 -17.840 1.00 85.25 367 THR A CA 1
ATOM 2901 C C . THR A 1 367 ? -5.813 10.744 -18.277 1.00 85.25 367 THR A C 1
ATOM 2903 O O . THR A 1 367 ? -4.765 11.082 -18.826 1.00 85.25 367 THR A O 1
ATOM 2906 N N . TYR A 1 368 ? -6.782 11.606 -17.982 1.00 82.00 368 TYR A N 1
ATOM 2907 C CA . TYR A 1 368 ? -6.649 13.054 -18.121 1.00 82.00 368 TYR A CA 1
ATOM 2908 C C . TYR A 1 368 ? -6.265 13.651 -16.760 1.00 82.00 368 TYR A C 1
ATOM 2910 O O . TYR A 1 368 ? -5.210 13.343 -16.217 1.00 82.00 368 TYR A O 1
ATOM 2918 N N . THR A 1 369 ? -7.138 14.468 -16.165 1.00 73.81 369 THR A N 1
ATOM 2919 C CA . THR A 1 369 ? -7.054 14.810 -14.736 1.00 73.81 369 THR A CA 1
ATOM 2920 C C . THR A 1 369 ? -7.504 13.645 -13.849 1.00 73.81 369 THR A C 1
ATOM 2922 O O . THR A 1 369 ? -6.954 13.440 -12.775 1.00 73.81 369 THR A O 1
ATOM 2925 N N . PHE A 1 370 ? -8.476 12.870 -14.332 1.00 78.44 370 PHE A N 1
ATOM 2926 C CA . PHE A 1 370 ? -8.982 11.636 -13.732 1.00 78.44 370 PHE A CA 1
ATOM 2927 C C . PHE A 1 370 ? -9.037 10.549 -14.812 1.00 78.44 370 PHE A C 1
ATOM 2929 O O . PHE A 1 370 ? -8.838 10.843 -16.000 1.00 78.44 370 PHE A O 1
ATOM 2936 N N . TRP A 1 371 ? -9.294 9.305 -14.415 1.00 81.38 371 TRP A N 1
ATOM 2937 C CA . TRP A 1 371 ? -9.517 8.216 -15.364 1.00 81.38 371 TRP A CA 1
ATOM 2938 C C . TRP A 1 371 ? -10.797 8.452 -16.163 1.00 81.38 371 TRP A C 1
ATOM 2940 O O . TRP A 1 371 ? -11.843 8.797 -15.618 1.00 81.38 371 TRP A O 1
ATOM 2950 N N . SER A 1 372 ? -10.728 8.234 -17.472 1.00 83.94 372 SER A N 1
ATOM 2951 C CA . SER A 1 372 ? -11.914 8.062 -18.302 1.00 83.94 372 SER A CA 1
ATOM 2952 C C . SER A 1 372 ? -12.417 6.632 -18.118 1.00 83.94 372 SER A C 1
ATOM 2954 O O . SER A 1 372 ? -12.092 5.745 -18.910 1.00 83.94 372 SER A O 1
ATOM 2956 N N . LYS A 1 373 ? -13.169 6.411 -17.034 1.00 85.19 373 LYS A N 1
ATOM 2957 C CA . LYS A 1 373 ? -13.625 5.080 -16.623 1.00 85.19 373 LYS A CA 1
ATOM 2958 C C . LYS A 1 373 ? -14.502 4.425 -17.690 1.00 85.19 373 LYS A C 1
ATOM 2960 O O . LYS A 1 373 ? -15.509 4.994 -18.112 1.00 85.19 373 LYS A O 1
ATOM 2965 N N . LYS A 1 374 ? -14.119 3.216 -18.107 1.00 88.00 374 LYS A N 1
ATOM 2966 C CA . LYS A 1 374 ? -14.966 2.342 -18.933 1.00 88.00 374 LYS A CA 1
ATOM 2967 C C . LYS A 1 374 ? -16.091 1.758 -18.063 1.00 88.00 374 LYS A C 1
ATOM 2969 O O . LYS A 1 374 ? -15.846 1.542 -16.876 1.00 88.00 374 LYS A O 1
ATOM 2974 N N . PRO A 1 375 ? -17.282 1.471 -18.617 1.00 89.31 375 PRO A N 1
ATOM 2975 C CA . PRO A 1 375 ? -18.322 0.734 -17.900 1.00 89.31 375 PRO A CA 1
ATOM 2976 C C . PRO A 1 375 ? -17.780 -0.585 -17.340 1.00 89.31 375 PRO A C 1
ATOM 2978 O O . PRO A 1 375 ? -17.092 -1.311 -18.056 1.00 89.31 375 PRO A O 1
ATOM 2981 N N . LEU A 1 376 ? -18.094 -0.912 -16.084 1.00 89.56 376 LEU A N 1
ATOM 2982 C CA . LEU A 1 376 ? -17.748 -2.210 -15.495 1.00 89.56 376 LEU A CA 1
ATOM 2983 C C . LEU A 1 376 ? -19.018 -3.033 -15.315 1.00 89.56 376 LEU A C 1
ATOM 2985 O O . LEU A 1 376 ? -19.726 -2.899 -14.316 1.00 89.56 376 LEU A O 1
ATOM 2989 N N . LEU A 1 377 ? -19.299 -3.880 -16.300 1.00 91.25 377 LEU A N 1
ATOM 2990 C CA . LEU A 1 377 ? -20.522 -4.670 -16.349 1.00 91.25 377 LEU A CA 1
ATOM 2991 C C . LEU A 1 377 ? -20.407 -5.925 -15.477 1.00 91.25 377 LEU A C 1
ATOM 2993 O O . LEU A 1 377 ? -19.560 -6.792 -15.708 1.00 91.25 377 LEU A O 1
ATOM 2997 N N . VAL A 1 378 ? -21.301 -6.044 -14.498 1.00 89.50 378 VAL A N 1
ATOM 2998 C CA . VAL A 1 378 ? -21.377 -7.182 -13.578 1.00 89.50 378 VAL A CA 1
ATOM 2999 C C . VAL A 1 378 ? -22.781 -7.770 -13.552 1.00 89.50 378 VAL A C 1
ATOM 3001 O O . VAL A 1 378 ? -23.783 -7.061 -13.649 1.00 89.50 378 VAL A O 1
ATOM 3004 N N . LYS A 1 379 ? -22.866 -9.084 -13.373 1.00 89.12 379 LYS A N 1
ATOM 3005 C CA . LYS A 1 379 ? -24.081 -9.757 -12.922 1.00 89.12 379 LYS A CA 1
ATOM 3006 C C . LYS A 1 379 ? -24.055 -9.807 -11.403 1.00 89.12 379 LYS A C 1
ATOM 3008 O O . LYS A 1 379 ? -23.048 -10.189 -10.808 1.00 89.12 379 LYS A O 1
ATOM 3013 N N . ILE A 1 380 ? -25.169 -9.429 -10.792 1.00 88.69 380 ILE A N 1
ATOM 3014 C CA . ILE A 1 380 ? -25.306 -9.367 -9.338 1.00 88.69 380 ILE A CA 1
ATOM 3015 C C . ILE A 1 380 ? -26.241 -10.480 -8.887 1.00 88.69 380 ILE A C 1
ATOM 3017 O O . ILE A 1 380 ? -27.302 -10.688 -9.476 1.00 88.69 380 ILE A O 1
ATOM 3021 N N . ARG A 1 381 ? -25.856 -11.194 -7.830 1.00 84.38 381 ARG A N 1
ATOM 3022 C CA . ARG A 1 381 ? -26.703 -12.199 -7.179 1.00 84.38 381 ARG A CA 1
ATOM 3023 C C . ARG A 1 381 ? -26.877 -11.843 -5.707 1.00 84.38 381 ARG A C 1
ATOM 3025 O O . ARG A 1 381 ? -25.893 -11.592 -5.015 1.00 84.38 381 ARG A O 1
ATOM 3032 N N . ASP A 1 382 ? -28.117 -11.834 -5.219 1.00 84.50 382 ASP A N 1
ATOM 3033 C CA . ASP A 1 382 ? -28.385 -11.668 -3.785 1.00 84.50 382 ASP A CA 1
ATOM 3034 C C . ASP A 1 382 ? -27.914 -12.918 -3.019 1.00 84.50 382 ASP A C 1
ATOM 3036 O O . ASP A 1 382 ? -28.218 -14.059 -3.379 1.00 84.50 382 ASP A O 1
ATOM 3040 N N . VAL A 1 383 ? -27.154 -12.703 -1.947 1.00 76.75 383 VAL A N 1
ATOM 3041 C CA . VAL A 1 383 ? -26.578 -13.755 -1.096 1.00 76.75 383 VAL A CA 1
ATOM 3042 C C . VAL A 1 383 ? -27.579 -14.241 -0.035 1.00 76.75 383 VAL A C 1
ATOM 3044 O O . VAL A 1 383 ? -27.338 -15.270 0.618 1.00 76.75 383 VAL A O 1
ATOM 3047 N N . LYS A 1 384 ? -28.729 -13.563 0.138 1.00 57.50 384 LYS A N 1
ATOM 3048 C CA . LYS A 1 384 ? -29.828 -13.983 1.029 1.00 57.50 384 LYS A CA 1
ATOM 3049 C C . LYS A 1 384 ? -30.496 -15.269 0.530 1.00 57.50 384 LYS A C 1
ATOM 3051 O O . LYS A 1 384 ? -31.576 -15.286 -0.039 1.00 57.50 384 LYS A O 1
ATOM 3056 N N . GLY A 1 385 ? -29.824 -16.374 0.815 1.00 50.78 385 GLY A N 1
ATOM 3057 C CA . GLY A 1 385 ? -30.269 -17.744 0.586 1.00 50.78 385 GLY A CA 1
ATOM 3058 C C . GLY A 1 385 ? -29.188 -18.760 0.953 1.00 50.78 385 GLY A C 1
ATOM 3059 O O . GLY A 1 385 ? -29.499 -19.819 1.493 1.00 50.78 385 GLY A O 1
ATOM 3060 N N . ARG A 1 386 ? -27.904 -18.419 0.754 1.00 46.97 386 ARG A N 1
ATOM 3061 C CA . ARG A 1 386 ? -26.777 -19.335 1.029 1.00 46.97 386 ARG A CA 1
ATOM 3062 C C . ARG A 1 386 ? -26.107 -19.111 2.372 1.00 46.97 386 ARG A C 1
ATOM 3064 O O . ARG A 1 386 ? -25.652 -20.064 2.995 1.00 46.97 386 ARG A O 1
ATOM 3071 N N . ARG A 1 387 ? -26.110 -17.879 2.881 1.00 49.50 387 ARG A N 1
ATOM 3072 C CA . ARG A 1 387 ? -25.685 -17.605 4.257 1.00 49.50 387 ARG A CA 1
ATOM 3073 C C . ARG A 1 387 ? -26.878 -17.757 5.193 1.00 49.50 387 ARG A C 1
ATOM 3075 O O . ARG A 1 387 ? -27.297 -16.803 5.845 1.00 49.50 387 ARG A O 1
ATOM 3082 N N . LYS A 1 388 ? -27.395 -18.986 5.325 1.00 43.12 388 LYS A N 1
ATOM 3083 C CA . LYS A 1 388 ? -27.905 -19.387 6.639 1.00 43.12 388 LYS A CA 1
ATOM 3084 C C . LYS A 1 388 ? -26.711 -19.188 7.556 1.00 43.12 388 LYS A C 1
ATOM 3086 O O . LYS A 1 388 ? -25.756 -19.958 7.502 1.00 43.12 388 LYS A O 1
ATOM 3091 N N . ARG A 1 389 ? -26.700 -18.094 8.323 1.00 39.81 389 ARG A N 1
ATOM 3092 C CA . ARG A 1 389 ? -25.843 -18.011 9.500 1.00 39.81 389 ARG A CA 1
ATOM 3093 C C . ARG A 1 389 ? -26.093 -19.344 10.189 1.00 39.81 389 ARG A C 1
ATOM 3095 O O . ARG A 1 389 ? -27.232 -19.564 10.587 1.00 39.81 389 ARG A O 1
ATOM 3102 N N . ARG A 1 390 ? -25.095 -20.232 10.265 1.00 40.66 390 ARG A N 1
ATOM 3103 C CA . ARG A 1 390 ? -25.118 -21.248 11.311 1.00 40.66 390 ARG A CA 1
ATOM 3104 C C . ARG A 1 390 ? -25.165 -20.404 12.570 1.00 40.66 390 ARG A C 1
ATOM 3106 O O . ARG A 1 390 ? -24.148 -19.846 12.990 1.00 40.66 390 ARG A O 1
ATOM 3113 N N . LYS A 1 391 ? -26.365 -20.132 13.087 1.00 39.06 391 LYS A N 1
ATOM 3114 C CA . LYS A 1 391 ? -26.445 -19.660 14.455 1.00 39.06 391 LYS A CA 1
ATOM 3115 C C . LYS A 1 391 ? -25.797 -20.811 15.204 1.00 39.06 391 LYS A C 1
ATOM 3117 O O . LYS A 1 391 ? -26.058 -21.974 14.911 1.00 39.06 391 LYS A O 1
ATOM 3122 N N . LYS A 1 392 ? -24.950 -20.500 16.171 1.00 40.31 392 LYS A N 1
ATOM 3123 C CA . LYS A 1 392 ? -24.335 -21.478 17.079 1.00 40.31 392 LYS A CA 1
ATOM 3124 C C . LYS A 1 392 ? -25.380 -22.307 17.877 1.00 40.31 392 LYS A C 1
ATOM 3126 O O . LYS A 1 392 ? -25.051 -22.898 18.886 1.00 40.31 392 LYS A O 1
ATOM 3131 N N . CYS A 1 393 ? -26.655 -22.242 17.493 1.00 48.78 393 CYS A N 1
ATOM 3132 C CA . CYS A 1 393 ? -27.857 -22.652 18.196 1.00 48.78 393 CYS A CA 1
ATOM 3133 C C . CYS A 1 393 ? -28.762 -23.534 17.314 1.00 48.78 393 CYS A C 1
ATOM 3135 O O . CYS A 1 393 ? -29.852 -23.882 17.753 1.00 48.78 393 CYS A O 1
ATOM 3137 N N . ASP A 1 394 ? -28.354 -23.841 16.074 1.00 34.97 394 ASP A N 1
ATOM 3138 C CA . ASP A 1 394 ? -29.071 -24.784 15.200 1.00 34.97 394 ASP A CA 1
ATOM 3139 C C . ASP A 1 394 ? -28.669 -26.241 15.511 1.00 34.97 394 ASP A C 1
ATOM 3141 O O . ASP A 1 394 ? -29.264 -27.186 15.000 1.00 34.97 394 ASP A O 1
ATOM 3145 N N . GLU A 1 395 ? -27.671 -26.420 16.380 1.00 42.78 395 GLU A N 1
ATOM 3146 C CA . GLU A 1 395 ? -27.478 -27.643 17.146 1.00 42.78 395 GLU A CA 1
ATOM 3147 C C . GLU A 1 395 ? -28.671 -27.750 18.098 1.00 42.78 395 GLU A C 1
ATOM 3149 O O . GLU A 1 395 ? -28.783 -26.999 19.070 1.00 42.78 395 GLU A O 1
ATOM 3154 N N . THR A 1 396 ? -29.608 -28.655 17.811 1.00 45.19 396 THR A N 1
ATOM 3155 C CA . THR A 1 396 ? -30.496 -29.149 18.864 1.00 45.19 396 THR A CA 1
ATOM 3156 C C . THR A 1 396 ? -29.598 -29.575 20.020 1.00 45.19 396 THR A C 1
ATOM 3158 O O . THR A 1 396 ? -28.713 -30.400 19.779 1.00 45.19 396 THR A O 1
ATOM 3161 N N . PRO A 1 397 ? -29.769 -29.026 21.237 1.00 42.22 397 PRO A N 1
ATOM 3162 C CA . PRO A 1 397 ? -28.935 -29.426 22.352 1.00 42.22 397 PRO A CA 1
ATOM 3163 C C . PRO A 1 397 ? -29.084 -30.933 22.505 1.00 42.22 397 PRO A C 1
ATOM 3165 O O . PRO A 1 397 ? -30.213 -31.430 22.591 1.00 42.22 397 PRO A O 1
ATOM 3168 N N . GLU A 1 398 ? -27.975 -31.665 22.543 1.00 43.34 398 GLU A N 1
ATOM 3169 C CA . GLU A 1 398 ? -28.028 -33.000 23.115 1.00 43.34 398 GLU A CA 1
ATOM 3170 C C . GLU A 1 398 ? -28.632 -32.832 24.511 1.00 43.34 398 GLU A C 1
ATOM 3172 O O . GLU A 1 398 ? -28.144 -32.040 25.324 1.00 43.34 398 GLU A O 1
ATOM 3177 N N . LYS A 1 399 ? -29.770 -33.489 24.768 1.00 43.06 399 LYS A N 1
ATOM 3178 C CA . LYS A 1 399 ? -30.333 -33.531 26.116 1.00 43.06 399 LYS A CA 1
ATOM 3179 C C . LYS A 1 399 ? -29.219 -34.048 27.014 1.00 43.06 399 LYS A C 1
ATOM 3181 O O . LYS A 1 399 ? -28.790 -35.185 26.841 1.00 43.06 399 LYS A O 1
ATOM 3186 N N . CYS A 1 400 ? -28.756 -33.209 27.938 1.00 47.50 400 CYS A N 1
ATOM 3187 C CA . CYS A 1 400 ? -27.814 -33.619 28.965 1.00 47.50 400 CYS A CA 1
ATOM 3188 C C . CYS A 1 400 ? -28.388 -34.873 29.636 1.00 47.50 400 CYS A C 1
ATOM 3190 O O . CYS A 1 400 ? -29.407 -34.797 30.321 1.00 47.50 400 CYS A O 1
ATOM 3192 N N . GLN A 1 401 ? -27.776 -36.034 29.398 1.00 46.88 401 GLN A N 1
ATOM 3193 C CA . GLN A 1 401 ? -28.140 -37.287 30.058 1.00 46.88 401 GLN A CA 1
ATOM 3194 C C . GLN A 1 401 ? -27.566 -37.298 31.481 1.00 46.88 401 GLN A C 1
ATOM 3196 O O . GLN A 1 401 ? -26.780 -38.174 31.824 1.00 46.88 401 GLN A O 1
ATOM 3201 N N . ASN A 1 402 ? -27.899 -36.284 32.288 1.00 50.72 402 ASN A N 1
ATOM 3202 C CA . ASN A 1 402 ? -27.381 -36.103 33.647 1.00 50.72 402 ASN A CA 1
ATOM 3203 C C . ASN A 1 402 ? -25.860 -36.308 33.738 1.00 50.72 402 ASN A C 1
ATOM 3205 O O . ASN A 1 402 ? -25.373 -37.144 34.500 1.00 50.72 402 ASN A O 1
ATOM 3209 N N . CYS A 1 403 ? -25.095 -35.539 32.960 1.00 49.28 403 CYS A N 1
ATOM 3210 C CA . CYS A 1 403 ? -23.646 -35.512 33.117 1.00 49.28 403 CYS A CA 1
ATOM 3211 C C . CYS A 1 403 ? -23.307 -34.875 34.473 1.00 49.28 403 CYS A C 1
ATOM 3213 O O . CYS A 1 403 ? -23.232 -33.654 34.601 1.00 49.28 403 CYS A O 1
ATOM 3215 N N . MET A 1 404 ? -23.138 -35.709 35.501 1.00 45.97 404 MET A N 1
ATOM 3216 C CA . MET A 1 404 ? -22.646 -35.290 36.808 1.00 45.97 404 MET A CA 1
ATOM 3217 C C . MET A 1 404 ? -21.138 -35.060 36.721 1.00 45.97 404 MET A C 1
ATOM 3219 O O . MET A 1 404 ? -20.331 -35.964 36.939 1.00 45.97 404 MET A O 1
ATOM 3223 N N . ARG A 1 405 ? -20.749 -33.827 36.399 1.00 37.12 405 ARG A N 1
ATOM 3224 C CA . ARG A 1 405 ? -19.422 -33.305 36.731 1.00 37.12 405 ARG A CA 1
ATOM 3225 C C . ARG A 1 405 ? -19.589 -32.224 37.800 1.00 37.12 405 ARG A C 1
ATOM 3227 O O . ARG A 1 405 ? -20.109 -31.154 37.510 1.00 37.12 405 ARG A O 1
ATOM 3234 N N . ASN A 1 406 ? -19.087 -32.518 39.000 1.00 40.22 406 ASN A N 1
ATOM 3235 C CA . ASN A 1 406 ? -18.829 -31.588 40.111 1.00 40.22 406 ASN A CA 1
ATOM 3236 C C . ASN A 1 406 ? -20.031 -31.031 40.902 1.00 40.22 406 ASN A C 1
ATOM 3238 O O . ASN A 1 406 ? -19.948 -29.893 41.347 1.00 40.22 406 ASN A O 1
ATOM 3242 N N . ASP A 1 407 ? -21.114 -31.792 41.107 1.00 43.28 407 ASP A N 1
ATOM 3243 C CA . ASP A 1 407 ? -22.252 -31.391 41.970 1.00 43.28 407 ASP A CA 1
ATOM 3244 C C . ASP A 1 407 ? -22.853 -30.001 41.667 1.00 43.28 407 ASP A C 1
ATOM 3246 O O . ASP A 1 407 ? -23.515 -29.384 42.501 1.00 43.28 407 ASP A O 1
ATOM 3250 N N . LEU A 1 408 ? -22.655 -29.501 40.445 1.00 42.97 408 LEU A N 1
ATOM 3251 C CA . LEU A 1 408 ? -23.295 -28.290 39.957 1.00 42.97 408 LEU A CA 1
ATOM 3252 C C . LEU A 1 408 ? -24.538 -28.688 39.168 1.00 42.97 408 LEU A C 1
ATOM 3254 O O . LEU A 1 408 ? -24.456 -29.332 38.119 1.00 42.97 408 LEU A O 1
ATOM 3258 N N . GLU A 1 409 ? -25.699 -28.293 39.677 1.00 41.62 409 GLU A N 1
ATOM 3259 C CA . GLU A 1 409 ? -26.968 -28.464 38.984 1.00 41.62 409 GLU A CA 1
ATOM 3260 C C . GLU A 1 409 ? -26.966 -27.627 37.694 1.00 41.62 409 GLU A C 1
ATOM 3262 O O . GLU A 1 409 ? -26.695 -26.422 37.696 1.00 41.62 409 GLU A O 1
ATOM 3267 N N . CYS A 1 410 ? -27.231 -28.270 36.556 1.00 45.00 410 CYS A N 1
ATOM 3268 C CA . CYS A 1 410 ? -27.258 -27.609 35.255 1.00 45.00 410 CYS A CA 1
ATOM 3269 C C . CYS A 1 410 ? -28.557 -26.802 35.100 1.00 45.00 410 CYS A C 1
ATOM 3271 O O . CYS A 1 410 ? -29.521 -27.255 34.484 1.00 45.00 410 CYS A O 1
ATOM 3273 N N . LEU A 1 411 ? -28.588 -25.592 35.659 1.00 45.09 411 LEU A N 1
ATOM 3274 C CA . LEU A 1 411 ? -29.687 -24.649 35.465 1.00 45.09 411 LEU A CA 1
ATOM 3275 C C . LEU A 1 411 ? -29.423 -23.789 34.227 1.00 45.09 411 LEU A C 1
ATOM 3277 O O . LEU A 1 411 ? -28.672 -22.813 34.257 1.00 45.09 411 LEU A O 1
ATOM 3281 N N . TRP A 1 412 ? -30.064 -24.149 33.116 1.00 46.47 412 TRP A N 1
ATOM 3282 C CA . TRP A 1 412 ? -30.120 -23.275 31.949 1.00 46.47 412 TRP A CA 1
ATOM 3283 C C . TRP A 1 412 ? -31.005 -22.058 32.245 1.00 46.47 412 TRP A C 1
ATOM 3285 O O . TRP A 1 412 ? -32.064 -22.213 32.859 1.00 46.47 412 TRP A O 1
ATOM 3295 N N . PRO A 1 413 ? -30.626 -20.847 31.800 1.00 41.50 413 PRO A N 1
ATOM 3296 C CA . PRO A 1 413 ? -31.421 -19.661 32.074 1.00 41.50 413 PRO A CA 1
ATOM 3297 C C . PRO A 1 413 ? -32.807 -19.795 31.435 1.00 41.50 413 PRO A C 1
ATOM 3299 O O . PRO A 1 413 ? -32.923 -20.149 30.257 1.00 41.50 413 PRO A O 1
ATOM 3302 N N . SER A 1 414 ? -33.865 -19.514 32.199 1.00 44.88 414 SER A N 1
ATOM 3303 C CA . SER A 1 414 ? -35.228 -19.511 31.665 1.00 44.88 414 SER A CA 1
ATOM 3304 C C . SER A 1 414 ? -35.369 -18.447 30.566 1.00 44.88 414 SER A C 1
ATOM 3306 O O . SER A 1 414 ? -34.615 -17.471 30.511 1.00 44.88 414 SER A O 1
ATOM 3308 N N . LYS A 1 415 ? -36.370 -18.599 29.688 1.00 40.72 415 LYS A N 1
ATOM 3309 C CA . LYS A 1 415 ? -36.659 -17.647 28.593 1.00 40.72 415 LYS A CA 1
ATOM 3310 C C . LYS A 1 415 ? -36.826 -16.190 29.061 1.00 40.72 415 LYS A C 1
ATOM 3312 O O . LYS A 1 415 ? -36.714 -15.278 28.248 1.00 40.72 415 LYS A O 1
ATOM 3317 N N . GLU A 1 416 ? -37.054 -15.956 30.351 1.00 43.16 416 GLU A N 1
ATOM 3318 C CA . GLU A 1 416 ? -37.200 -14.624 30.943 1.00 43.16 416 GLU A CA 1
ATOM 3319 C C . GLU A 1 416 ? -35.860 -13.900 31.155 1.00 43.16 416 GLU A C 1
ATOM 3321 O O . GLU A 1 416 ? -35.828 -12.669 31.174 1.00 43.16 416 GLU A O 1
ATOM 3326 N N . SER A 1 417 ? -34.736 -14.624 31.232 1.00 41.91 417 SER A N 1
ATOM 3327 C CA . SER A 1 417 ? -33.412 -14.033 31.475 1.00 41.91 417 SER A CA 1
ATOM 3328 C C . SER A 1 417 ? -32.767 -13.407 30.225 1.00 41.91 417 SER A C 1
ATOM 3330 O O . SER A 1 417 ? -31.679 -12.837 30.317 1.00 41.91 417 SER A O 1
ATOM 3332 N N . GLN A 1 418 ? -33.401 -13.520 29.051 1.00 40.72 418 GLN A N 1
ATOM 3333 C CA . GLN A 1 418 ? -32.907 -13.008 27.764 1.00 40.72 418 GLN A CA 1
ATOM 3334 C C . GLN A 1 418 ? -33.359 -11.569 27.455 1.00 40.72 418 GLN A C 1
ATOM 3336 O O . GLN A 1 418 ? -33.549 -11.207 26.294 1.00 40.72 418 GLN A O 1
ATOM 3341 N N . LYS A 1 419 ? -33.529 -10.711 28.467 1.00 38.19 419 LYS A N 1
ATOM 3342 C CA . LYS A 1 419 ? -33.686 -9.270 28.221 1.00 38.19 419 LYS A CA 1
ATOM 3343 C C . LYS A 1 419 ? -32.312 -8.601 28.134 1.00 38.19 419 LYS A C 1
ATOM 3345 O O . LYS A 1 419 ? -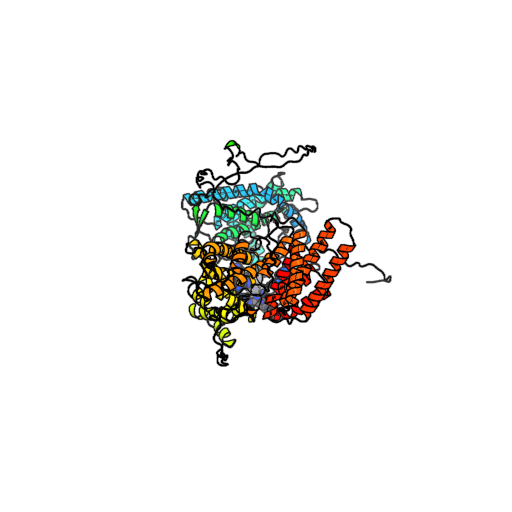31.482 -8.717 29.032 1.00 38.19 419 LYS A O 1
ATOM 3350 N N . ASP A 1 420 ? -32.088 -7.949 26.996 1.00 39.16 420 ASP A N 1
ATOM 3351 C CA . ASP A 1 420 ? -30.845 -7.327 26.534 1.00 39.16 420 ASP A CA 1
ATOM 3352 C C . ASP A 1 420 ? -30.182 -6.444 27.611 1.00 39.16 420 ASP A C 1
ATOM 3354 O O . ASP A 1 420 ? -30.736 -5.435 28.055 1.00 39.16 420 ASP A O 1
ATOM 3358 N N . ARG A 1 421 ? -28.962 -6.810 28.030 1.00 40.31 421 ARG A N 1
ATOM 3359 C CA . ARG A 1 421 ? -28.184 -6.100 29.067 1.00 40.31 421 ARG A CA 1
ATOM 3360 C C . ARG A 1 421 ? -27.719 -4.699 28.640 1.00 40.31 421 ARG A C 1
ATOM 3362 O O . ARG A 1 421 ? -27.156 -3.978 29.459 1.00 40.31 421 ARG A O 1
ATOM 3369 N N . ARG A 1 422 ? -27.962 -4.282 27.393 1.00 43.38 422 ARG A N 1
ATOM 3370 C CA . ARG A 1 422 ? -27.545 -2.972 26.861 1.00 43.38 422 ARG A CA 1
ATOM 3371 C C . ARG A 1 422 ? -28.410 -1.780 27.294 1.00 43.38 422 ARG A C 1
ATOM 3373 O O . ARG A 1 422 ? -28.017 -0.648 27.036 1.00 43.38 422 ARG A O 1
ATOM 3380 N N . HIS A 1 423 ? -29.521 -1.998 28.007 1.00 36.34 423 HIS A N 1
ATOM 3381 C CA . HIS A 1 423 ? -30.431 -0.919 28.433 1.00 36.34 423 HIS A CA 1
ATOM 3382 C C . HIS A 1 423 ? -30.522 -0.647 29.946 1.00 36.34 423 HIS A C 1
ATOM 3384 O O . HIS A 1 423 ? -31.327 0.183 30.369 1.00 36.34 423 HIS A O 1
ATOM 3390 N N . LEU A 1 424 ? -29.676 -1.250 30.784 1.00 34.22 424 LEU A N 1
ATOM 3391 C CA . LEU A 1 424 ? -29.642 -0.918 32.214 1.00 34.22 424 LEU A CA 1
ATOM 3392 C C . LEU A 1 424 ? -28.700 0.267 32.482 1.00 34.22 424 LEU A C 1
ATOM 3394 O O . LEU A 1 424 ? -27.481 0.115 32.554 1.00 34.22 424 LEU A O 1
ATOM 3398 N N . LYS A 1 425 ? -29.281 1.466 32.654 1.00 31.45 425 LYS A N 1
ATOM 3399 C CA . LYS A 1 425 ? -28.592 2.637 33.227 1.00 31.45 425 LYS A CA 1
ATOM 3400 C C . LYS A 1 425 ? -27.978 2.240 34.577 1.00 31.45 425 LYS A C 1
ATOM 3402 O O . LYS A 1 425 ? -28.707 1.859 35.491 1.00 31.45 425 LYS A O 1
ATOM 3407 N N . ARG A 1 426 ? -26.651 2.358 34.712 1.00 30.69 426 ARG A N 1
ATOM 3408 C CA . ARG A 1 426 ? -25.935 2.187 35.987 1.00 30.69 426 ARG A CA 1
ATOM 3409 C C . ARG A 1 426 ? -26.470 3.196 37.012 1.00 30.69 426 ARG A C 1
ATOM 3411 O O . ARG A 1 426 ? -26.152 4.378 36.929 1.00 30.69 426 ARG A O 1
ATOM 3418 N N . LYS A 1 427 ? -27.256 2.730 37.984 1.00 27.56 427 LYS A N 1
ATOM 3419 C CA . LYS A 1 427 ? -27.390 3.402 39.281 1.00 27.56 427 LYS A CA 1
ATOM 3420 C C . LYS A 1 427 ? -26.246 2.911 40.160 1.00 27.56 427 LYS A C 1
ATOM 3422 O O . LYS A 1 427 ? -26.172 1.727 40.469 1.00 27.56 427 LYS A O 1
ATOM 3427 N N . ILE A 1 428 ? -25.346 3.820 40.510 1.00 29.41 428 ILE A N 1
ATOM 3428 C CA . ILE A 1 428 ? -24.342 3.607 41.549 1.00 29.41 428 ILE A CA 1
ATOM 3429 C C . ILE A 1 428 ? -25.088 3.685 42.883 1.00 29.41 428 ILE A C 1
ATOM 3431 O O . ILE A 1 428 ? -25.647 4.731 43.202 1.00 29.41 428 ILE A O 1
ATOM 3435 N N . HIS A 1 429 ? -25.106 2.593 43.641 1.00 28.36 429 HIS A N 1
ATOM 3436 C CA . HIS A 1 429 ? -25.329 2.647 45.081 1.00 28.36 429 HIS A CA 1
ATOM 3437 C C . HIS A 1 429 ? -24.135 1.994 45.765 1.00 28.36 429 HIS A C 1
ATOM 3439 O O . HIS A 1 429 ? -23.827 0.828 45.525 1.00 28.36 429 HIS A O 1
ATOM 3445 N N . ALA A 1 430 ? -23.451 2.809 46.562 1.00 31.36 430 ALA A N 1
ATOM 3446 C CA . ALA A 1 430 ? -22.500 2.391 47.572 1.00 31.36 430 ALA A CA 1
ATOM 3447 C C . ALA A 1 430 ? -23.205 1.526 48.622 1.00 31.36 430 ALA A C 1
ATOM 3449 O O . ALA A 1 430 ? -24.358 1.812 48.954 1.00 31.36 430 ALA A O 1
ATOM 3450 N N . LEU A 1 431 ? -22.510 0.522 49.157 1.00 29.05 431 LEU A N 1
ATOM 3451 C CA . LEU A 1 431 ? -22.791 0.012 50.493 1.00 29.05 431 LEU A CA 1
ATOM 3452 C C . LEU A 1 431 ? -21.566 -0.673 51.096 1.00 29.05 431 LEU A C 1
ATOM 3454 O O . LEU A 1 431 ? -20.806 -1.364 50.417 1.00 29.05 431 LEU A O 1
ATOM 3458 N N . ASP A 1 432 ? -21.421 -0.354 52.373 1.00 25.94 432 ASP A N 1
ATOM 3459 C CA . ASP A 1 432 ? -20.287 -0.495 53.264 1.00 25.94 432 ASP A CA 1
ATOM 3460 C C . ASP A 1 432 ? -19.997 -1.919 53.751 1.00 25.94 432 ASP A C 1
ATOM 3462 O O . ASP A 1 432 ? -20.740 -2.880 53.557 1.00 25.94 432 ASP A O 1
ATOM 3466 N N . SER A 1 433 ? -18.852 -1.970 54.418 1.00 27.98 433 SER A N 1
ATOM 3467 C CA . SER A 1 433 ? -18.195 -3.032 55.159 1.00 27.98 433 SER A CA 1
ATOM 3468 C C . SER A 1 433 ? -18.979 -3.647 56.333 1.00 27.98 433 SER A C 1
ATOM 3470 O O . SER A 1 433 ? -19.906 -3.066 56.890 1.00 27.98 433 SER A O 1
ATOM 3472 N N . THR A 1 434 ? -18.420 -4.783 56.781 1.00 26.72 434 THR A N 1
ATOM 3473 C CA . THR A 1 434 ? -18.478 -5.446 58.106 1.00 26.72 434 THR A CA 1
ATOM 3474 C C . THR A 1 434 ? -19.367 -6.690 58.237 1.00 26.72 434 THR A C 1
ATOM 3476 O O . THR A 1 434 ? -20.588 -6.626 58.201 1.00 26.72 434 THR A O 1
ATOM 3479 N N . THR A 1 435 ? -18.742 -7.855 58.457 1.00 26.00 435 THR A N 1
ATOM 3480 C CA . THR A 1 435 ? -18.713 -8.567 59.758 1.00 26.00 435 THR A CA 1
ATOM 3481 C C . THR A 1 435 ? -17.944 -9.896 59.655 1.00 26.00 435 THR A C 1
ATOM 3483 O O . THR A 1 435 ? -17.890 -10.540 58.612 1.00 26.00 435 THR A O 1
ATOM 3486 N N . VAL A 1 436 ? -17.275 -10.225 60.758 1.00 28.48 436 VAL A N 1
ATOM 3487 C CA . VAL A 1 436 ? -16.372 -11.353 61.037 1.00 28.48 436 VAL A CA 1
ATOM 3488 C C . VAL A 1 436 ? -17.176 -12.479 61.696 1.00 28.48 436 VAL A C 1
ATOM 3490 O O . VAL A 1 436 ? -18.063 -12.148 62.471 1.00 28.48 436 VAL A O 1
ATOM 3493 N N . ASP A 1 437 ? -16.844 -13.761 61.467 1.00 23.23 437 ASP A N 1
ATOM 3494 C CA . ASP A 1 437 ? -16.710 -14.716 62.586 1.00 23.23 437 ASP A CA 1
ATOM 3495 C C . ASP A 1 437 ? -16.067 -16.075 62.252 1.00 23.23 437 ASP A C 1
ATOM 3497 O O . ASP A 1 437 ? -16.161 -16.621 61.154 1.00 23.23 437 ASP A O 1
ATOM 3501 N N . SER A 1 438 ? -15.375 -16.585 63.270 1.00 26.08 438 SER A N 1
ATOM 3502 C CA . SER A 1 438 ? -14.526 -17.778 63.355 1.00 26.08 438 SER A CA 1
ATOM 3503 C C . SER A 1 438 ? -15.209 -18.945 64.085 1.00 26.08 438 SER A C 1
ATOM 3505 O O . SER A 1 438 ? -15.890 -18.670 65.066 1.00 26.08 438 SER A O 1
ATOM 3507 N N . ASN A 1 439 ? -14.917 -20.221 63.759 1.00 24.38 439 ASN A N 1
ATOM 3508 C CA . ASN A 1 439 ? -14.427 -21.216 64.746 1.00 24.38 439 ASN A CA 1
ATOM 3509 C C . ASN A 1 439 ? -14.150 -22.641 64.213 1.00 24.38 439 ASN A C 1
ATOM 3511 O O . ASN A 1 439 ? -14.549 -23.027 63.122 1.00 24.38 439 ASN A O 1
ATOM 3515 N N . LYS A 1 440 ? -13.406 -23.380 65.048 1.00 25.44 440 LYS A N 1
ATOM 3516 C CA . LYS A 1 440 ? -12.619 -24.610 64.851 1.00 25.44 440 LYS A CA 1
ATOM 3517 C C . LYS A 1 440 ? -13.281 -25.930 65.340 1.00 25.44 440 LYS A C 1
ATOM 3519 O O . LYS A 1 440 ? -14.048 -25.905 66.293 1.00 25.44 440 LYS A O 1
ATOM 3524 N N . ASN A 1 441 ? -12.723 -27.049 64.834 1.00 26.47 441 ASN A N 1
ATOM 3525 C CA . ASN A 1 441 ? -12.304 -28.307 65.517 1.00 26.47 441 ASN A CA 1
ATOM 3526 C C . ASN A 1 441 ? -13.179 -29.594 65.616 1.00 26.47 441 ASN A C 1
ATOM 3528 O O . ASN A 1 441 ? -14.365 -29.560 65.906 1.00 26.47 441 ASN A O 1
ATOM 3532 N N . HIS A 1 442 ? -12.414 -30.713 65.562 1.00 24.34 442 HIS A N 1
ATOM 3533 C CA . HIS A 1 442 ? -12.605 -32.130 65.977 1.00 24.34 442 HIS A CA 1
ATOM 3534 C C . HIS A 1 442 ? -13.317 -33.094 64.996 1.00 24.34 442 HIS A C 1
ATOM 3536 O O . HIS A 1 442 ? -14.433 -32.819 64.588 1.00 24.34 442 HIS A O 1
ATOM 3542 N N . VAL A 1 443 ? -12.730 -34.177 64.436 1.00 23.31 443 VAL A N 1
ATOM 3543 C CA . VAL A 1 443 ? -11.802 -35.287 64.832 1.00 23.31 443 VAL A CA 1
ATOM 3544 C C . VAL A 1 443 ? -12.523 -36.555 65.341 1.00 23.31 443 VAL A C 1
ATOM 3546 O O . VAL A 1 443 ? -13.241 -36.483 66.328 1.00 23.31 443 VAL A O 1
ATOM 3549 N N . GLN A 1 444 ? -12.160 -37.697 64.712 1.00 23.64 444 GLN A N 1
ATOM 3550 C CA . GLN A 1 444 ? -12.318 -39.126 65.097 1.00 23.64 444 GLN A CA 1
ATOM 3551 C C . GLN A 1 444 ? -13.725 -39.754 65.011 1.00 23.64 444 GLN A C 1
ATOM 3553 O O . GLN A 1 444 ? -14.710 -39.097 65.292 1.00 23.64 444 GLN A O 1
ATOM 3558 N N . ALA A 1 445 ? -13.932 -41.049 64.742 1.00 23.30 445 ALA A N 1
ATOM 3559 C CA . ALA A 1 445 ? -13.195 -42.184 64.160 1.00 23.30 445 ALA A CA 1
ATOM 3560 C C . ALA A 1 445 ? -14.122 -43.425 64.285 1.00 23.30 445 ALA A C 1
ATOM 3562 O O . ALA A 1 445 ? -14.906 -43.469 65.225 1.00 23.30 445 ALA A O 1
ATOM 3563 N N . LEU A 1 446 ? -13.962 -44.410 63.383 1.00 23.14 446 LEU A N 1
ATOM 3564 C CA . LEU A 1 446 ? -14.286 -45.867 63.415 1.00 23.14 446 LEU A CA 1
ATOM 3565 C C . LEU A 1 446 ? -14.995 -46.272 62.104 1.00 23.14 446 LEU A C 1
ATOM 3567 O O . LEU A 1 446 ? -16.087 -45.795 61.831 1.00 23.14 446 LEU A O 1
ATOM 3571 N N . ALA A 1 447 ? -14.395 -47.001 61.154 1.00 23.34 447 ALA A N 1
ATOM 3572 C CA . ALA A 1 447 ? -13.745 -48.324 61.184 1.00 23.34 447 ALA A CA 1
ATOM 3573 C C . ALA A 1 447 ? -14.734 -49.495 61.358 1.00 23.34 447 ALA A C 1
ATOM 3575 O O . ALA A 1 447 ? -15.204 -49.730 62.464 1.00 23.34 447 ALA A O 1
ATOM 3576 N N . LEU A 1 448 ? -14.982 -50.260 60.279 1.00 22.86 448 LEU A N 1
ATOM 3577 C CA . LEU A 1 448 ? -14.516 -51.654 60.085 1.00 22.86 448 LEU A CA 1
ATOM 3578 C C . LEU A 1 448 ? -15.302 -52.395 58.970 1.00 22.86 448 LEU A C 1
ATOM 3580 O O . LEU A 1 448 ? -16.521 -52.478 59.034 1.00 22.86 448 LEU A O 1
ATOM 3584 N N . VAL A 1 449 ? -14.529 -53.019 58.055 1.00 22.75 449 VAL A N 1
ATOM 3585 C CA . VAL A 1 449 ? -14.725 -54.379 57.467 1.00 22.75 449 VAL A CA 1
ATOM 3586 C C . VAL A 1 449 ? -15.846 -54.530 56.409 1.00 22.75 449 VAL A C 1
ATOM 3588 O O . VAL A 1 449 ? -16.995 -54.244 56.684 1.00 22.75 449 VAL A O 1
ATOM 3591 N N . THR A 1 450 ? -15.649 -55.000 55.166 1.00 22.98 450 THR A N 1
ATOM 3592 C CA . THR A 1 450 ? -14.519 -55.641 54.457 1.00 22.98 450 THR A CA 1
ATOM 3593 C C . THR A 1 450 ? -14.778 -55.682 52.938 1.00 22.98 450 THR A C 1
ATOM 3595 O O . THR A 1 450 ? -15.920 -55.712 52.493 1.00 22.98 450 THR A O 1
ATOM 3598 N N . SER A 1 451 ? -13.672 -55.803 52.191 1.00 23.17 451 SER A N 1
ATOM 3599 C CA . SER A 1 451 ? -13.499 -56.496 50.898 1.00 23.17 451 SER A CA 1
ATOM 3600 C C . SER A 1 451 ? -14.156 -55.932 49.627 1.00 23.17 451 SER A C 1
ATOM 3602 O O . SER A 1 451 ? -15.180 -56.420 49.160 1.00 23.17 451 SER A O 1
ATOM 3604 N N . SER A 1 452 ? -13.466 -55.011 48.948 1.00 25.42 452 SER A N 1
ATOM 3605 C CA . SER A 1 452 ? -12.631 -55.337 47.766 1.00 25.42 452 SER A CA 1
ATOM 3606 C C . SER A 1 452 ? -12.069 -54.049 47.138 1.00 25.42 452 SER A C 1
ATOM 3608 O O . SER A 1 452 ? -12.792 -53.169 46.680 1.00 25.42 452 SER A O 1
ATOM 3610 N N . SER A 1 453 ? -10.743 -53.923 47.189 1.00 23.11 453 SER A N 1
ATOM 3611 C CA . SER A 1 453 ? -9.907 -52.838 46.649 1.00 23.11 453 SER A CA 1
ATOM 3612 C C . SER A 1 453 ? -8.877 -53.465 45.672 1.00 23.11 453 SER A C 1
ATOM 3614 O O . SER A 1 453 ? -8.793 -54.697 45.659 1.00 23.11 453 SER A O 1
ATOM 3616 N N . PRO A 1 454 ? -8.114 -52.698 44.854 1.00 27.50 454 PRO A N 1
ATOM 3617 C CA . PRO A 1 454 ? -7.776 -51.288 45.041 1.00 27.50 454 PRO A CA 1
ATOM 3618 C C . PRO A 1 454 ? -8.269 -50.344 43.937 1.00 27.50 454 PRO A C 1
ATOM 3620 O O . PRO A 1 454 ? -7.955 -50.485 42.759 1.00 27.50 454 PRO A O 1
ATOM 3623 N N . LYS A 1 455 ? -8.955 -49.287 44.388 1.00 29.92 455 LYS A N 1
ATOM 3624 C CA . LYS A 1 455 ? -8.842 -47.929 43.844 1.00 29.92 455 LYS A CA 1
ATOM 3625 C C . LYS A 1 455 ? -7.709 -47.204 44.584 1.00 29.92 455 LYS A C 1
ATOM 3627 O O . LYS A 1 455 ? -7.581 -47.355 45.796 1.00 29.92 455 LYS A O 1
ATOM 3632 N N . SER A 1 456 ? -6.944 -46.400 43.855 1.00 22.88 456 SER A N 1
ATOM 3633 C CA . SER A 1 456 ? -6.063 -45.318 44.327 1.00 22.88 456 SER A CA 1
ATOM 3634 C C . SER A 1 456 ? -5.742 -44.508 43.062 1.00 22.88 456 SER A C 1
ATOM 3636 O O . SER A 1 456 ? -5.005 -45.005 42.221 1.00 22.88 456 SER A O 1
ATOM 3638 N N . THR A 1 457 ? -6.380 -43.390 42.692 1.00 31.17 457 THR A N 1
ATOM 3639 C CA . THR A 1 457 ? -6.646 -42.132 43.418 1.00 31.17 457 THR A CA 1
ATOM 3640 C C . THR A 1 457 ? -5.465 -41.649 44.247 1.00 31.17 457 THR A C 1
ATOM 3642 O O . THR A 1 457 ? -5.451 -41.748 45.468 1.00 31.17 457 THR A O 1
ATOM 3645 N N . ALA A 1 458 ? -4.519 -41.037 43.549 1.00 20.81 458 ALA A N 1
ATOM 3646 C CA . ALA A 1 458 ? -3.818 -39.845 44.001 1.00 20.81 458 ALA A CA 1
ATOM 3647 C C . ALA A 1 458 ? -4.121 -38.764 42.951 1.00 20.81 458 ALA A C 1
ATOM 3649 O O . ALA A 1 458 ? -4.233 -39.087 41.777 1.00 20.81 458 ALA A O 1
ATOM 3650 N N . LYS A 1 459 ? -4.284 -37.480 43.212 1.00 22.36 459 LYS A N 1
ATOM 3651 C CA . LYS A 1 459 ? -4.316 -36.612 44.387 1.00 22.36 459 LYS A CA 1
ATOM 3652 C C . LYS A 1 459 ? -4.760 -35.260 43.798 1.00 22.36 459 LYS A C 1
ATOM 3654 O O . LYS A 1 459 ? -4.675 -35.063 42.585 1.00 22.36 459 LYS A O 1
ATOM 3659 N N . HIS A 1 460 ? -5.183 -34.321 44.638 1.00 25.77 460 HIS A N 1
ATOM 3660 C CA . HIS A 1 460 ? -5.014 -32.902 44.330 1.00 25.77 460 HIS A CA 1
ATOM 3661 C C . HIS A 1 460 ? -3.654 -32.689 43.645 1.00 25.77 460 HIS A C 1
ATOM 3663 O O . HIS A 1 460 ? -2.625 -32.924 44.276 1.00 25.77 460 HIS A O 1
ATOM 3669 N N . VAL A 1 461 ? -3.636 -32.293 42.372 1.00 23.94 461 VAL A N 1
ATOM 3670 C CA . VAL A 1 461 ? -2.445 -31.644 41.827 1.00 23.94 461 VAL A CA 1
ATOM 3671 C C . VAL A 1 461 ? -2.629 -30.186 42.179 1.00 23.94 461 VAL A C 1
ATOM 3673 O O . VAL A 1 461 ? -3.494 -29.493 41.646 1.00 23.94 461 VAL A O 1
ATOM 3676 N N . GLU A 1 462 ? -1.881 -29.784 43.196 1.00 23.61 462 GLU A N 1
ATOM 3677 C CA . GLU A 1 462 ? -1.605 -28.400 43.519 1.00 23.61 462 GLU A CA 1
ATOM 3678 C C . GLU A 1 462 ? -1.440 -27.585 42.235 1.00 23.61 462 GLU A C 1
ATOM 3680 O O . GLU A 1 462 ? -0.675 -27.944 41.339 1.00 23.61 462 GLU A O 1
ATOM 3685 N N . PHE A 1 463 ? -2.103 -26.435 42.184 1.00 23.36 463 PHE A N 1
ATOM 3686 C CA . PHE A 1 463 ? -1.939 -25.409 41.154 1.00 23.36 463 PHE A CA 1
ATOM 3687 C C . PHE A 1 463 ? -0.554 -24.712 41.229 1.00 23.36 463 PHE A C 1
ATOM 3689 O O . PHE A 1 463 ? -0.425 -23.547 40.885 1.00 23.36 463 PHE A O 1
ATOM 3696 N N . ASN A 1 464 ? 0.484 -25.432 41.683 1.00 23.36 464 ASN A N 1
ATOM 3697 C CA . ASN A 1 464 ? 1.850 -24.964 41.943 1.00 23.36 464 ASN A CA 1
ATOM 3698 C C . ASN A 1 464 ? 2.943 -25.829 41.267 1.00 23.36 464 ASN A C 1
ATOM 3700 O O . ASN A 1 464 ? 4.116 -25.697 41.606 1.00 23.36 464 ASN A O 1
ATOM 3704 N N . ALA A 1 465 ? 2.609 -26.722 40.324 1.00 24.47 465 ALA A N 1
ATOM 3705 C CA . ALA A 1 465 ? 3.590 -27.667 39.760 1.00 24.47 465 ALA A CA 1
ATOM 3706 C C . ALA A 1 465 ? 4.160 -27.315 38.366 1.00 24.47 465 ALA A C 1
ATOM 3708 O O . ALA A 1 465 ? 5.100 -27.971 37.926 1.00 24.47 465 ALA A O 1
ATOM 3709 N N . ILE A 1 466 ? 3.666 -26.288 37.662 1.00 29.38 466 ILE A N 1
ATOM 3710 C CA . ILE A 1 466 ? 4.072 -26.031 36.254 1.00 29.38 466 ILE A CA 1
ATOM 3711 C C . ILE A 1 466 ? 5.472 -25.400 36.125 1.00 29.38 466 ILE A C 1
ATOM 3713 O O . ILE A 1 466 ? 6.005 -25.270 35.027 1.00 29.38 466 ILE A O 1
ATOM 3717 N N . ALA A 1 467 ? 6.128 -25.100 37.241 1.00 29.86 467 ALA A N 1
ATOM 3718 C CA . ALA A 1 467 ? 7.445 -24.485 37.232 1.00 29.86 467 ALA A CA 1
ATOM 3719 C C . ALA A 1 467 ? 8.584 -25.407 37.717 1.00 29.86 467 ALA A C 1
ATOM 3721 O O . ALA A 1 467 ? 9.692 -24.947 37.976 1.00 29.86 467 ALA A O 1
ATOM 3722 N N . ARG A 1 468 ? 8.358 -26.725 37.803 1.00 36.03 468 ARG A N 1
ATOM 3723 C CA . ARG A 1 468 ? 9.456 -27.699 37.941 1.00 36.03 468 ARG A CA 1
ATOM 3724 C C . ARG A 1 468 ? 9.741 -28.372 36.607 1.00 36.03 468 ARG A C 1
ATOM 3726 O O . ARG A 1 468 ? 9.332 -29.502 36.368 1.00 36.03 468 ARG A O 1
ATOM 3733 N N . THR A 1 469 ? 10.453 -27.670 35.733 1.00 39.41 469 THR A N 1
ATOM 3734 C CA . THR A 1 469 ? 11.242 -28.313 34.674 1.00 39.41 469 THR A CA 1
ATOM 3735 C C . THR A 1 469 ? 12.669 -28.469 35.187 1.00 39.41 469 THR A C 1
ATOM 3737 O O . THR A 1 469 ? 13.566 -27.731 34.784 1.00 39.41 469 THR A O 1
ATOM 3740 N N . ASP A 1 470 ? 12.846 -29.400 36.124 1.00 38.81 470 ASP A N 1
ATOM 3741 C CA . ASP A 1 470 ? 14.153 -29.725 36.705 1.00 38.81 470 ASP A CA 1
ATOM 3742 C C . ASP A 1 470 ? 14.959 -30.695 35.830 1.00 38.81 470 ASP A C 1
ATOM 3744 O O . ASP A 1 470 ? 16.048 -31.072 36.237 1.00 38.81 470 ASP A O 1
ATOM 3748 N N . THR A 1 471 ? 14.483 -31.102 34.643 1.00 42.00 471 THR A N 1
ATOM 3749 C CA . THR A 1 471 ? 15.289 -31.934 33.734 1.00 42.00 471 THR A CA 1
ATOM 3750 C C . THR A 1 471 ? 16.482 -31.126 33.224 1.00 42.00 471 THR A C 1
ATOM 3752 O O . THR A 1 471 ? 16.290 -30.201 32.421 1.00 42.00 471 THR A O 1
ATOM 3755 N N . PRO A 1 472 ? 17.714 -31.447 33.657 1.00 45.84 472 PRO A N 1
ATOM 3756 C CA . PRO A 1 472 ? 18.912 -30.818 33.134 1.00 45.84 472 PRO A CA 1
ATOM 3757 C C . PRO A 1 472 ? 19.038 -31.162 31.646 1.00 45.84 472 PRO A C 1
ATOM 3759 O O . PRO A 1 472 ? 18.696 -32.273 31.231 1.00 45.84 472 PRO A O 1
ATOM 3762 N N . LEU A 1 473 ? 19.595 -30.252 30.838 1.00 43.06 473 LEU A N 1
ATOM 3763 C CA . LEU A 1 473 ? 19.941 -30.527 29.432 1.00 43.06 473 LEU A CA 1
ATOM 3764 C C . LEU A 1 473 ? 20.789 -31.813 29.283 1.00 43.06 473 LEU A C 1
ATOM 3766 O O . LEU A 1 473 ? 20.770 -32.448 28.233 1.00 43.06 473 LEU A O 1
ATOM 3770 N N . SER A 1 474 ? 21.481 -32.232 30.349 1.00 42.97 474 SER A N 1
ATOM 3771 C CA . SER A 1 474 ? 22.342 -33.413 30.404 1.00 42.97 474 SER A CA 1
ATOM 3772 C C . SER A 1 474 ? 21.633 -34.773 30.560 1.00 42.97 474 SER A C 1
ATOM 3774 O O . SER A 1 474 ? 22.290 -35.797 30.338 1.00 42.97 474 SER A O 1
ATOM 3776 N N . GLU A 1 475 ? 20.335 -34.832 30.899 1.00 40.31 475 GLU A N 1
ATOM 3777 C CA . GLU A 1 475 ? 19.643 -36.104 31.207 1.00 40.31 475 GLU A CA 1
ATOM 3778 C C . GLU A 1 475 ? 18.948 -36.785 30.014 1.00 40.31 475 GLU A C 1
ATOM 3780 O O . GLU A 1 475 ? 18.667 -37.983 30.075 1.00 40.31 475 GLU A O 1
ATOM 3785 N N . VAL A 1 476 ? 18.747 -36.104 28.882 1.00 44.75 476 VAL A N 1
ATOM 3786 C CA . VAL A 1 476 ? 18.129 -36.710 27.685 1.00 44.75 476 VAL A CA 1
ATOM 3787 C C . VAL A 1 476 ? 19.216 -37.114 26.689 1.00 44.75 476 VAL A C 1
ATOM 3789 O O . VAL A 1 476 ? 19.445 -36.443 25.691 1.00 44.75 476 VAL A O 1
ATOM 3792 N N . LYS A 1 477 ? 19.937 -38.210 26.951 1.00 43.50 477 LYS A N 1
ATOM 3793 C CA . LYS A 1 477 ? 20.923 -38.761 25.999 1.00 43.50 477 LYS A CA 1
ATOM 3794 C C . LYS A 1 477 ? 20.267 -39.745 25.030 1.00 43.50 477 LYS A C 1
ATOM 3796 O O . LYS A 1 477 ? 20.384 -40.959 25.196 1.00 43.50 477 LYS A O 1
ATOM 3801 N N . HIS A 1 478 ? 19.626 -39.238 23.981 1.00 55.34 478 HIS A N 1
ATOM 3802 C CA . HIS A 1 478 ? 19.274 -40.057 22.818 1.00 55.34 478 HIS A CA 1
ATOM 3803 C C . HIS A 1 478 ? 20.422 -40.008 21.807 1.00 55.34 478 HIS A C 1
ATOM 3805 O O . HIS A 1 478 ? 20.585 -39.028 21.092 1.00 55.34 478 HIS A O 1
ATOM 3811 N N . LYS A 1 479 ? 21.248 -41.059 21.749 1.00 56.75 479 LYS A N 1
ATOM 3812 C CA . LYS A 1 479 ? 22.232 -41.194 20.665 1.00 56.75 479 LYS A CA 1
ATOM 3813 C C . LYS A 1 479 ? 21.527 -41.585 19.369 1.00 56.75 479 LYS A C 1
ATOM 3815 O O . LYS A 1 479 ? 20.556 -42.341 19.406 1.00 56.75 479 LYS A O 1
ATOM 3820 N N . TRP A 1 480 ? 22.058 -41.123 18.238 1.00 63.44 480 TRP A N 1
ATOM 3821 C CA . TRP A 1 480 ? 21.645 -41.589 16.915 1.00 63.44 480 TRP A CA 1
ATOM 3822 C C . TRP A 1 480 ? 21.641 -43.128 16.876 1.00 63.44 480 TRP A C 1
ATOM 3824 O O . TRP A 1 480 ? 22.647 -43.742 17.252 1.00 63.44 480 TRP A O 1
ATOM 3834 N N . PRO A 1 481 ? 20.530 -43.772 16.468 1.00 61.34 481 PRO A N 1
ATOM 3835 C CA . PRO A 1 481 ? 20.473 -45.222 16.359 1.00 61.34 481 PRO A CA 1
ATOM 3836 C C . PRO A 1 481 ? 21.600 -45.744 15.462 1.00 61.34 481 PRO A C 1
ATOM 3838 O O . PRO A 1 481 ? 21.849 -45.206 14.384 1.00 61.34 481 PRO A O 1
ATOM 3841 N N . SER A 1 482 ? 22.276 -46.812 15.886 1.00 51.97 482 SER A N 1
ATOM 3842 C CA . SER A 1 482 ? 23.477 -47.337 15.215 1.00 51.97 482 SER A CA 1
ATOM 3843 C C . SER A 1 482 ? 23.256 -47.795 13.768 1.00 51.97 482 SER A C 1
ATOM 3845 O O . SER A 1 482 ? 24.214 -47.887 13.011 1.00 51.97 482 SER A O 1
ATOM 3847 N N . TRP A 1 483 ? 22.009 -48.063 13.381 1.00 51.94 483 TRP A N 1
ATOM 3848 C CA . TRP A 1 483 ? 21.599 -48.418 12.019 1.00 51.94 483 TRP A CA 1
ATOM 3849 C C . TRP A 1 483 ? 21.260 -47.203 11.135 1.00 51.94 483 TRP A C 1
ATOM 3851 O O . TRP A 1 483 ? 21.100 -47.368 9.930 1.00 51.94 483 TRP A O 1
ATOM 3861 N N . ILE A 1 484 ? 21.151 -46.000 11.717 1.00 54.00 484 ILE A N 1
ATOM 3862 C CA . ILE A 1 484 ? 20.998 -44.716 11.003 1.00 54.00 484 ILE A CA 1
ATOM 3863 C C . ILE A 1 484 ? 22.365 -44.068 10.751 1.00 54.00 484 ILE A C 1
ATOM 3865 O O . ILE A 1 484 ? 22.526 -43.324 9.784 1.00 54.00 484 ILE A O 1
ATOM 3869 N N . LEU A 1 485 ? 23.357 -44.362 11.599 1.00 51.62 485 LEU A N 1
ATOM 3870 C CA . LEU A 1 485 ? 24.732 -43.921 11.392 1.00 51.62 485 LEU A CA 1
ATOM 3871 C C . LEU A 1 485 ? 25.268 -44.552 10.095 1.00 51.62 485 LEU A C 1
ATOM 3873 O O . LEU A 1 485 ? 25.322 -45.784 10.005 1.00 51.62 485 LEU A O 1
ATOM 3877 N N . PRO A 1 486 ? 25.657 -43.758 9.080 1.00 41.94 486 PRO A N 1
ATOM 3878 C CA . PRO A 1 486 ? 26.285 -44.316 7.895 1.00 41.94 486 PRO A CA 1
ATOM 3879 C C . PRO A 1 486 ? 27.540 -45.081 8.323 1.00 41.94 486 PRO A C 1
ATOM 3881 O O . PRO A 1 486 ? 28.318 -44.613 9.158 1.00 41.94 486 PRO A O 1
ATOM 3884 N N . ARG A 1 487 ? 27.733 -46.282 7.765 1.00 32.12 487 ARG A N 1
ATOM 3885 C CA . ARG A 1 487 ? 29.010 -46.995 7.867 1.00 32.12 487 ARG A CA 1
ATOM 3886 C C . ARG A 1 487 ? 30.067 -46.009 7.366 1.00 32.12 487 ARG A C 1
ATOM 3888 O O . ARG A 1 487 ? 29.901 -45.485 6.269 1.00 32.12 487 ARG A O 1
ATOM 3895 N N . VAL A 1 488 ? 31.075 -45.704 8.186 1.00 32.28 488 VAL A N 1
ATOM 3896 C CA . VAL A 1 488 ? 32.174 -44.798 7.823 1.00 32.28 488 VAL A CA 1
ATOM 3897 C C . VAL A 1 488 ? 32.989 -45.464 6.711 1.00 32.28 488 VAL A C 1
ATOM 3899 O O . VAL A 1 488 ? 34.021 -46.077 6.951 1.00 32.28 488 VAL A O 1
ATOM 3902 N N . GLU A 1 489 ? 32.478 -45.420 5.490 1.00 27.52 489 GLU A N 1
ATOM 3903 C CA . GLU A 1 489 ? 33.317 -45.241 4.324 1.00 27.52 489 GLU A CA 1
ATOM 3904 C C . GLU A 1 489 ? 33.548 -43.739 4.264 1.00 27.52 489 GLU A C 1
ATOM 3906 O O . GLU A 1 489 ? 32.592 -42.959 4.257 1.00 27.52 489 GLU A O 1
ATOM 3911 N N . GLU A 1 490 ? 34.813 -43.328 4.331 1.00 27.88 490 GLU A N 1
ATOM 3912 C CA . GLU A 1 490 ? 35.202 -41.972 3.978 1.00 27.88 490 GLU A CA 1
ATOM 3913 C C . GLU A 1 490 ? 34.588 -41.682 2.609 1.00 27.88 490 GLU A C 1
ATOM 3915 O O . GLU A 1 490 ? 35.078 -42.146 1.579 1.00 27.88 490 GLU A O 1
ATOM 3920 N N . VAL A 1 491 ? 33.475 -40.946 2.595 1.00 26.80 491 VAL A N 1
ATOM 3921 C CA . VAL A 1 491 ? 33.008 -40.295 1.384 1.00 26.80 491 VAL A CA 1
ATOM 3922 C C . VAL A 1 491 ? 34.086 -39.270 1.104 1.00 26.80 491 VAL A C 1
ATOM 3924 O O . VAL A 1 491 ? 34.089 -38.167 1.653 1.00 26.80 491 VAL A O 1
ATOM 3927 N N . SER A 1 492 ? 35.061 -39.683 0.299 1.00 22.64 492 SER A N 1
ATOM 3928 C CA . SER A 1 492 ? 35.909 -38.774 -0.432 1.00 22.64 492 SER A CA 1
ATOM 3929 C C . SER A 1 492 ? 34.949 -37.818 -1.120 1.00 22.64 492 SER A C 1
ATOM 3931 O O . SER A 1 492 ? 34.176 -38.186 -2.004 1.00 22.64 492 SER A O 1
ATOM 3933 N N . VAL A 1 493 ? 34.918 -36.581 -0.633 1.00 26.62 493 VAL A N 1
ATOM 3934 C CA . VAL A 1 493 ? 34.324 -35.495 -1.392 1.00 26.62 493 VAL A CA 1
ATOM 3935 C C . VAL A 1 493 ? 35.166 -35.442 -2.655 1.00 26.62 493 VAL A C 1
ATOM 3937 O O . VAL A 1 493 ? 36.295 -34.952 -2.636 1.00 26.62 493 VAL A O 1
ATOM 3940 N N . SER A 1 494 ? 34.669 -36.059 -3.726 1.00 21.62 494 SER A N 1
ATOM 3941 C CA . SER A 1 494 ? 35.288 -35.967 -5.035 1.00 21.62 494 SER A CA 1
ATOM 3942 C C . SER A 1 494 ? 35.456 -34.476 -5.340 1.00 21.62 494 SER A C 1
ATOM 3944 O O . SER A 1 494 ? 34.458 -33.749 -5.292 1.00 21.62 494 SER A O 1
ATOM 3946 N N . PRO A 1 495 ? 36.660 -33.998 -5.690 1.00 26.64 495 PRO A N 1
ATOM 3947 C CA . PRO A 1 495 ? 36.833 -32.650 -6.233 1.00 26.64 495 PRO A CA 1
ATOM 3948 C C . PRO A 1 495 ? 36.103 -32.473 -7.578 1.00 26.64 495 PRO A C 1
ATOM 3950 O O . PRO A 1 495 ? 35.967 -31.360 -8.081 1.00 26.64 495 PRO A O 1
ATOM 3953 N N . ASP A 1 496 ? 35.596 -33.566 -8.145 1.00 22.91 496 ASP A N 1
ATOM 3954 C CA . ASP A 1 496 ? 35.062 -33.643 -9.494 1.00 22.91 496 ASP A CA 1
ATOM 3955 C C . ASP A 1 496 ? 33.538 -33.489 -9.520 1.00 22.91 496 ASP A C 1
ATOM 3957 O O . ASP A 1 496 ? 32.802 -34.353 -9.978 1.00 22.91 496 ASP A O 1
ATOM 3961 N N . PHE A 1 497 ? 33.063 -32.346 -9.033 1.00 26.81 497 PHE A N 1
ATOM 3962 C CA . PHE A 1 497 ? 31.910 -31.663 -9.629 1.00 26.81 497 PHE A CA 1
ATOM 3963 C C . PHE A 1 497 ? 32.162 -30.149 -9.616 1.00 26.81 497 PHE A C 1
ATOM 3965 O O . PHE A 1 497 ? 31.310 -29.331 -9.281 1.00 26.81 497 PHE A O 1
ATOM 3972 N N . THR A 1 498 ? 33.355 -29.765 -10.066 1.00 28.02 498 THR A N 1
ATOM 3973 C CA . THR A 1 498 ? 33.624 -28.482 -10.729 1.00 28.02 498 THR A CA 1
ATOM 3974 C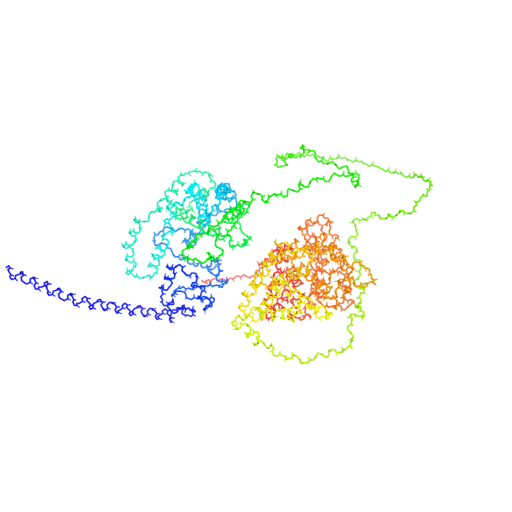 C . THR A 1 498 ? 32.955 -28.470 -12.112 1.00 28.02 498 THR A C 1
ATOM 3976 O O . THR A 1 498 ? 33.578 -28.252 -13.143 1.00 28.02 498 THR A O 1
ATOM 3979 N N . GLY A 1 499 ? 31.652 -28.754 -12.157 1.00 26.78 499 GLY A N 1
ATOM 3980 C CA . GLY A 1 499 ? 30.844 -28.486 -13.335 1.00 26.78 499 GLY A CA 1
ATOM 3981 C C . GLY A 1 499 ? 30.547 -26.996 -13.355 1.00 26.78 499 GLY A C 1
ATOM 3982 O O . GLY A 1 499 ? 29.919 -26.495 -12.426 1.00 26.78 499 GLY A O 1
ATOM 3983 N N . ASP A 1 500 ? 31.022 -26.308 -14.388 1.00 25.70 500 ASP A N 1
ATOM 3984 C CA . ASP A 1 500 ? 30.822 -24.893 -14.707 1.00 25.70 500 ASP A CA 1
ATOM 3985 C C . ASP A 1 500 ? 29.341 -24.442 -14.714 1.00 25.70 500 ASP A C 1
ATOM 3987 O O . ASP A 1 500 ? 28.795 -24.006 -15.725 1.00 25.70 500 ASP A O 1
ATOM 3991 N N . HIS A 1 501 ? 28.677 -24.421 -13.563 1.00 35.16 501 HIS A N 1
ATOM 3992 C CA . HIS A 1 501 ? 27.577 -23.496 -13.306 1.00 35.16 501 HIS A CA 1
ATOM 3993 C C . HIS A 1 501 ? 28.171 -22.219 -12.722 1.00 35.16 501 HIS A C 1
ATOM 3995 O O . HIS A 1 501 ? 27.852 -21.765 -11.625 1.00 35.16 501 HIS A O 1
ATOM 4001 N N . THR A 1 502 ? 29.093 -21.641 -13.491 1.00 34.75 502 THR A N 1
ATOM 4002 C CA . THR A 1 502 ? 29.552 -20.277 -13.293 1.00 34.75 502 THR A CA 1
ATOM 4003 C C . THR A 1 502 ? 28.338 -19.348 -13.257 1.00 34.75 502 THR A C 1
ATOM 4005 O O . THR A 1 502 ? 27.304 -19.594 -13.879 1.00 34.75 502 THR A O 1
ATOM 4008 N N . ILE A 1 503 ? 28.485 -18.221 -12.566 1.00 40.25 503 ILE A N 1
ATOM 4009 C CA . ILE A 1 503 ? 27.552 -17.082 -12.553 1.00 40.25 503 ILE A CA 1
ATOM 4010 C C . ILE A 1 503 ? 27.080 -16.696 -13.984 1.00 40.25 503 ILE A C 1
ATOM 4012 O O . ILE A 1 503 ? 26.002 -16.129 -14.152 1.00 40.25 503 ILE A O 1
ATOM 4016 N N . ALA A 1 504 ? 27.830 -17.078 -15.027 1.00 33.03 504 ALA A N 1
ATOM 4017 C CA . ALA A 1 504 ? 27.470 -16.958 -16.439 1.00 33.03 504 ALA A CA 1
ATOM 4018 C C . ALA A 1 504 ? 26.302 -17.863 -16.900 1.00 33.03 504 ALA A C 1
ATOM 4020 O O . ALA A 1 504 ? 25.508 -17.427 -17.733 1.00 33.03 504 ALA A O 1
ATOM 4021 N N . GLY A 1 505 ? 26.136 -19.073 -16.351 1.00 38.06 505 GLY A N 1
ATOM 4022 C CA . GLY A 1 505 ? 25.014 -19.973 -16.660 1.00 38.06 505 GLY A CA 1
ATOM 4023 C C . GLY A 1 505 ? 23.681 -19.465 -16.101 1.00 38.06 505 GLY A C 1
ATOM 4024 O O . GLY A 1 505 ? 22.685 -19.409 -16.817 1.00 38.06 505 GLY A O 1
ATOM 4025 N N . LEU A 1 506 ? 23.680 -18.966 -14.859 1.00 42.22 506 LEU A N 1
ATOM 4026 C CA . LEU A 1 506 ? 22.534 -18.256 -14.269 1.00 42.22 506 LEU A CA 1
ATOM 4027 C C . LEU A 1 506 ? 22.257 -16.925 -14.989 1.00 42.22 506 LEU A C 1
ATOM 4029 O O . LEU A 1 506 ? 21.099 -16.561 -15.186 1.00 42.22 506 LEU A O 1
ATOM 4033 N N . GLY A 1 507 ? 23.304 -16.237 -15.458 1.00 40.56 507 GLY A N 1
ATOM 4034 C CA . GLY A 1 507 ? 23.186 -15.081 -16.347 1.00 40.56 507 GLY A CA 1
ATOM 4035 C C . GLY A 1 507 ? 22.502 -15.413 -17.679 1.00 40.56 507 GLY A C 1
ATOM 4036 O O . GLY A 1 507 ? 21.649 -14.649 -18.122 1.00 40.56 507 GLY A O 1
ATOM 4037 N N . GLN A 1 508 ? 22.791 -16.566 -18.293 1.00 37.38 508 GLN A N 1
ATOM 4038 C CA . GLN A 1 508 ? 22.096 -17.051 -19.496 1.00 37.38 508 GLN A CA 1
ATOM 4039 C C . GLN A 1 508 ? 20.640 -17.463 -19.223 1.00 37.38 508 GLN A C 1
ATOM 4041 O O . GLN A 1 508 ? 19.769 -17.162 -20.038 1.00 37.38 508 GLN A O 1
ATOM 4046 N N . VAL A 1 509 ? 20.344 -18.073 -18.068 1.00 41.94 509 VAL A N 1
ATOM 4047 C CA . VAL A 1 509 ? 18.967 -18.404 -17.637 1.00 41.94 509 VAL A CA 1
ATOM 4048 C C . VAL A 1 509 ? 18.115 -17.143 -17.434 1.00 41.94 509 VAL A C 1
ATOM 4050 O O . VAL A 1 509 ? 16.919 -17.156 -17.717 1.00 41.94 509 VAL A O 1
ATOM 4053 N N . LEU A 1 510 ? 18.728 -16.041 -16.990 1.00 42.22 510 LEU A N 1
ATOM 4054 C CA . LEU A 1 510 ? 18.060 -14.756 -16.749 1.00 42.22 510 LEU A CA 1
ATOM 4055 C C . LEU A 1 510 ? 18.003 -13.834 -17.985 1.00 42.22 510 LEU A C 1
ATOM 4057 O O . LEU A 1 510 ? 17.211 -12.894 -17.991 1.00 42.22 510 LEU A O 1
ATOM 4061 N N . THR A 1 511 ? 18.810 -14.085 -19.026 1.00 37.03 511 THR A N 1
ATOM 4062 C CA . THR A 1 511 ? 18.876 -13.257 -20.254 1.00 37.03 511 THR A CA 1
ATOM 4063 C C . THR A 1 511 ? 18.255 -13.908 -21.493 1.00 37.03 511 THR A C 1
ATOM 4065 O O . THR A 1 511 ? 18.009 -13.217 -22.483 1.00 37.03 511 THR A O 1
ATOM 4068 N N . ALA A 1 512 ? 17.960 -15.212 -21.468 1.00 34.25 512 ALA A N 1
ATOM 4069 C CA . ALA A 1 512 ? 17.256 -15.886 -22.555 1.00 34.25 512 ALA A CA 1
ATOM 4070 C C . ALA A 1 512 ? 15.741 -15.583 -22.516 1.00 34.25 512 ALA A C 1
ATOM 4072 O O . ALA A 1 512 ? 15.144 -15.573 -21.437 1.00 34.25 512 ALA A O 1
ATOM 4073 N N . PRO A 1 513 ? 15.077 -15.373 -23.672 1.00 32.12 513 PRO A N 1
ATOM 4074 C CA . PRO A 1 513 ? 13.626 -15.235 -23.714 1.00 32.12 513 PRO A CA 1
ATOM 4075 C C . PRO A 1 513 ? 13.010 -16.513 -23.152 1.00 32.12 513 PRO A C 1
ATOM 4077 O O . PRO A 1 513 ? 13.340 -17.590 -23.644 1.00 32.12 513 PRO A O 1
ATOM 4080 N N . ILE A 1 514 ? 12.179 -16.351 -22.115 1.00 38.78 514 ILE A N 1
ATOM 4081 C CA . ILE A 1 514 ? 11.397 -17.355 -21.372 1.00 38.78 514 ILE A CA 1
ATOM 4082 C C . ILE A 1 514 ? 11.244 -18.650 -22.191 1.00 38.78 514 ILE A C 1
ATOM 4084 O O . ILE A 1 514 ? 10.279 -18.821 -22.936 1.00 38.78 514 ILE A O 1
ATOM 4088 N N . ARG A 1 515 ? 12.231 -19.553 -22.105 1.00 30.42 515 ARG A N 1
ATOM 4089 C CA . ARG A 1 515 ? 12.096 -20.901 -22.662 1.00 30.42 515 ARG A CA 1
ATOM 4090 C C . ARG A 1 515 ? 11.153 -21.657 -21.737 1.00 30.42 515 ARG A C 1
ATOM 4092 O O . ARG A 1 515 ? 11.212 -21.452 -20.528 1.00 30.42 515 ARG A O 1
ATOM 4099 N N . THR A 1 516 ? 10.263 -22.437 -22.354 1.00 38.81 516 THR A N 1
ATOM 4100 C CA . THR A 1 516 ? 9.307 -23.406 -21.778 1.00 38.81 516 THR A CA 1
ATOM 4101 C C . THR A 1 516 ? 9.277 -23.438 -20.247 1.00 38.81 516 THR A C 1
ATOM 4103 O O . THR A 1 516 ? 10.258 -23.860 -19.638 1.00 38.81 516 THR A O 1
ATOM 4106 N N . GLU A 1 517 ? 8.147 -23.030 -19.643 1.00 50.09 517 GLU A N 1
ATOM 4107 C CA . GLU A 1 517 ? 7.945 -22.865 -18.186 1.00 50.09 517 GLU A CA 1
ATOM 4108 C C . GLU A 1 517 ? 8.567 -23.978 -17.312 1.00 50.09 517 GLU A C 1
ATOM 4110 O O . GLU A 1 517 ? 8.959 -23.695 -16.182 1.00 50.09 517 GLU A O 1
ATOM 4115 N N . GLU A 1 518 ? 8.694 -25.206 -17.824 1.00 48.75 518 GLU A N 1
ATOM 4116 C CA . GLU A 1 518 ? 9.203 -26.390 -17.126 1.00 48.75 518 GLU A CA 1
ATOM 4117 C C . GLU A 1 518 ? 10.725 -26.409 -16.869 1.00 48.75 518 GLU A C 1
ATOM 4119 O O . GLU A 1 518 ? 11.128 -26.747 -15.758 1.00 48.75 518 GLU A O 1
ATOM 4124 N N . SER A 1 519 ? 11.602 -26.008 -17.800 1.00 46.88 519 SER A N 1
ATOM 4125 C CA . SER A 1 519 ? 13.063 -26.137 -17.584 1.00 46.88 519 SER A CA 1
ATOM 4126 C C . SER A 1 519 ? 13.586 -25.126 -16.556 1.00 46.88 519 SER A C 1
ATOM 4128 O O . SER A 1 519 ? 14.266 -25.486 -15.600 1.00 46.88 519 SER A O 1
ATOM 4130 N N . CYS A 1 520 ? 13.140 -23.871 -16.671 1.00 61.09 520 CYS A N 1
ATOM 4131 C CA . CYS A 1 520 ? 13.395 -22.812 -15.689 1.00 61.09 520 CYS A CA 1
ATOM 4132 C C . CYS A 1 520 ? 12.807 -23.156 -14.300 1.00 61.09 520 CYS A C 1
ATOM 4134 O O . CYS A 1 520 ? 13.274 -22.661 -13.273 1.00 61.09 520 CYS A O 1
ATOM 4136 N N . SER A 1 521 ? 11.775 -24.010 -14.246 1.00 66.88 521 SER A N 1
ATOM 4137 C CA . SER A 1 521 ? 11.146 -24.424 -12.989 1.00 66.88 521 SER A CA 1
ATOM 4138 C C . SER A 1 521 ? 12.034 -25.344 -12.142 1.00 66.88 521 SER A C 1
ATOM 4140 O O . SER A 1 521 ? 12.026 -25.208 -10.914 1.00 66.88 521 SER A O 1
ATOM 4142 N N . LEU A 1 522 ? 12.811 -26.219 -12.793 1.00 76.12 522 LEU A N 1
ATOM 4143 C CA . LEU A 1 522 ? 13.681 -27.211 -12.158 1.00 76.12 522 LEU A CA 1
ATOM 4144 C C . LEU A 1 522 ? 14.981 -26.586 -11.654 1.00 76.12 522 LEU A C 1
ATOM 4146 O O . LEU A 1 522 ? 15.388 -26.866 -10.529 1.00 76.12 522 LEU A O 1
ATOM 4150 N N . ASP A 1 523 ? 15.583 -25.678 -12.424 1.00 79.94 523 ASP A N 1
ATOM 4151 C CA . ASP A 1 523 ? 16.822 -24.995 -12.026 1.00 79.94 523 ASP A CA 1
ATOM 4152 C C . ASP A 1 523 ? 16.622 -24.159 -10.753 1.00 79.94 523 ASP A C 1
ATOM 4154 O O . ASP A 1 523 ? 17.436 -24.192 -9.827 1.00 79.94 523 ASP A O 1
ATOM 4158 N N . LEU A 1 524 ? 15.488 -23.455 -10.661 1.00 85.69 524 LEU A N 1
ATOM 4159 C CA . LEU A 1 524 ? 15.127 -22.670 -9.479 1.00 85.69 524 LEU A CA 1
ATOM 4160 C C . LEU A 1 524 ? 14.827 -23.547 -8.259 1.00 85.69 524 LEU A C 1
ATOM 4162 O O . LEU A 1 524 ? 15.178 -23.168 -7.140 1.00 85.69 524 LEU A O 1
ATOM 4166 N N . LEU A 1 525 ? 14.185 -24.704 -8.454 1.00 87.56 525 LEU A N 1
ATOM 4167 C CA . LEU A 1 525 ? 13.965 -25.667 -7.374 1.00 87.56 525 LEU A CA 1
ATOM 4168 C C . LEU A 1 525 ? 15.296 -26.272 -6.907 1.00 87.56 525 LEU A C 1
ATOM 4170 O O . LEU A 1 525 ? 15.536 -26.355 -5.706 1.00 87.56 525 LEU A O 1
ATOM 4174 N N . SER A 1 526 ? 16.187 -26.624 -7.836 1.00 84.94 526 SER A N 1
ATOM 4175 C CA . SER A 1 526 ? 17.526 -27.132 -7.525 1.00 84.94 526 SER A CA 1
ATOM 4176 C C . SER A 1 526 ? 18.324 -26.118 -6.706 1.00 84.94 526 SER A C 1
ATOM 4178 O O . SER A 1 526 ? 18.837 -26.468 -5.647 1.00 84.94 526 SER A O 1
ATOM 4180 N N . PHE A 1 527 ? 18.351 -24.846 -7.118 1.00 86.81 527 PHE A N 1
ATOM 4181 C CA . PHE A 1 527 ? 18.980 -23.775 -6.340 1.00 86.81 527 PHE A CA 1
ATOM 4182 C C . PHE A 1 527 ? 18.344 -23.623 -4.947 1.00 86.81 527 PHE A C 1
ATOM 4184 O O . PHE A 1 527 ? 19.036 -23.448 -3.942 1.00 86.81 527 PHE A O 1
ATOM 4191 N N . PHE A 1 528 ? 17.013 -23.718 -4.847 1.00 88.19 528 PHE A N 1
ATOM 4192 C CA . PHE A 1 528 ? 16.331 -23.653 -3.554 1.00 88.19 528 PHE A CA 1
ATOM 4193 C C . PHE A 1 528 ? 16.786 -24.773 -2.602 1.00 88.19 528 PHE A C 1
ATOM 4195 O O . PHE A 1 528 ? 17.026 -24.526 -1.421 1.00 88.19 528 PHE A O 1
ATOM 4202 N N . LEU A 1 529 ? 16.929 -25.996 -3.108 1.00 86.62 529 LEU A N 1
ATOM 4203 C CA . LEU A 1 529 ? 17.252 -27.172 -2.301 1.00 86.62 529 LEU A CA 1
ATOM 4204 C C . LEU A 1 529 ? 18.750 -27.345 -2.023 1.00 86.62 529 LEU A C 1
ATOM 4206 O O . LEU A 1 529 ? 19.096 -27.865 -0.969 1.00 86.62 529 LEU A O 1
ATOM 4210 N N . LYS A 1 530 ? 19.631 -26.930 -2.941 1.00 82.50 530 LYS A N 1
ATOM 4211 C CA . LYS A 1 530 ? 21.089 -27.125 -2.827 1.00 82.50 530 LYS A CA 1
ATOM 4212 C C . LYS A 1 530 ? 21.829 -25.927 -2.243 1.00 82.50 530 LYS A C 1
ATOM 4214 O O . LYS A 1 530 ? 22.858 -26.111 -1.605 1.00 82.50 530 LYS A O 1
ATOM 4219 N N . ASP A 1 531 ? 21.296 -24.721 -2.414 1.00 79.69 531 ASP A N 1
ATOM 4220 C CA . ASP A 1 531 ? 21.948 -23.499 -1.942 1.00 79.69 531 ASP A CA 1
ATOM 4221 C C . ASP A 1 531 ? 21.121 -22.819 -0.850 1.00 79.69 531 ASP A C 1
ATOM 4223 O O . ASP A 1 531 ? 21.635 -22.470 0.216 1.00 79.69 531 ASP A O 1
ATOM 4227 N N . PHE A 1 532 ? 19.815 -22.636 -1.077 1.00 82.44 532 PHE A N 1
ATOM 4228 C CA . PHE A 1 532 ? 18.996 -21.846 -0.160 1.00 82.44 532 PHE A CA 1
ATOM 4229 C C . PHE A 1 532 ? 18.658 -22.578 1.147 1.00 82.44 532 PHE A C 1
ATOM 4231 O O . PHE A 1 532 ? 18.930 -22.020 2.209 1.00 82.44 532 PHE A O 1
ATOM 4238 N N . LEU A 1 533 ? 18.083 -23.783 1.122 1.00 80.88 533 LEU A N 1
ATOM 4239 C CA . LEU A 1 533 ? 17.720 -24.514 2.346 1.00 80.88 533 LEU A CA 1
ATOM 4240 C C . LEU A 1 533 ? 18.927 -24.962 3.187 1.00 80.88 533 LEU A C 1
ATOM 4242 O O . LEU A 1 533 ? 18.869 -24.752 4.396 1.00 80.88 533 LEU A O 1
ATOM 4246 N N . PRO A 1 534 ? 20.041 -25.474 2.623 1.00 80.38 534 PRO A N 1
ATOM 4247 C CA . PRO A 1 534 ? 21.241 -25.783 3.405 1.00 80.38 534 PRO A CA 1
ATOM 4248 C C . PRO A 1 534 ? 21.816 -24.542 4.080 1.00 80.38 534 PRO A C 1
ATOM 4250 O O . PRO A 1 534 ? 22.299 -24.596 5.210 1.00 80.38 534 PRO A O 1
ATOM 4253 N N . SER A 1 535 ? 21.669 -23.370 3.446 1.00 73.38 535 SER A N 1
ATOM 4254 C CA . SER A 1 535 ? 22.016 -22.113 4.099 1.00 73.38 535 SER A CA 1
ATOM 4255 C C . SER A 1 535 ? 21.162 -21.821 5.332 1.00 73.38 535 SER A C 1
ATOM 4257 O O . SER A 1 535 ? 21.536 -20.891 6.033 1.00 73.38 535 SER A O 1
ATOM 4259 N N . ARG A 1 536 ? 20.070 -22.563 5.588 1.00 74.50 536 ARG A N 1
ATOM 4260 C CA . ARG A 1 536 ? 19.133 -22.460 6.724 1.00 74.50 536 ARG A CA 1
ATOM 4261 C C . ARG A 1 536 ? 19.276 -23.551 7.796 1.00 74.50 536 ARG A C 1
ATOM 4263 O O . ARG A 1 536 ? 18.585 -23.476 8.811 1.00 74.50 536 ARG A O 1
ATOM 4270 N N . ILE A 1 537 ? 20.188 -24.502 7.592 1.00 76.88 537 ILE A N 1
ATOM 4271 C CA . ILE A 1 537 ? 20.498 -25.587 8.531 1.0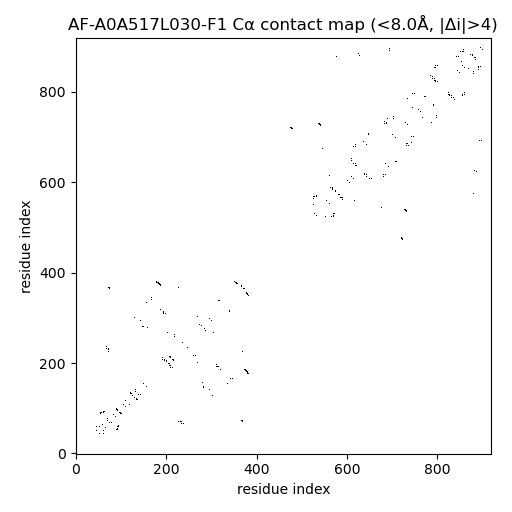0 76.88 537 ILE A CA 1
ATOM 4272 C C . ILE A 1 537 ? 21.745 -25.238 9.362 1.00 76.88 537 ILE A C 1
ATOM 4274 O O . ILE A 1 537 ? 22.618 -24.477 8.913 1.00 76.88 537 ILE A O 1
ATOM 4278 N N . HIS A 1 538 ? 21.817 -25.737 10.599 1.00 74.19 538 HIS A N 1
ATOM 4279 C CA . HIS A 1 538 ? 22.991 -25.542 11.451 1.00 74.19 538 HIS A CA 1
ATOM 4280 C C . HIS A 1 538 ? 24.208 -26.279 10.842 1.00 74.19 538 HIS A C 1
ATOM 4282 O O . HIS A 1 538 ? 24.094 -27.440 10.467 1.00 74.19 538 HIS A O 1
ATOM 4288 N N . PRO A 1 539 ? 25.396 -25.654 10.707 1.00 69.94 539 PRO A N 1
ATOM 4289 C CA . PRO A 1 539 ? 26.536 -26.300 10.041 1.00 69.94 539 PRO A CA 1
ATOM 4290 C C . PRO A 1 539 ? 27.010 -27.583 10.724 1.00 69.94 539 PRO A C 1
ATOM 4292 O O . PRO A 1 539 ? 27.512 -28.481 10.060 1.00 69.94 539 PRO A O 1
ATOM 4295 N N . ALA A 1 540 ? 26.862 -27.643 12.048 1.00 73.31 540 ALA A N 1
ATOM 4296 C CA . ALA A 1 540 ? 27.204 -28.815 12.842 1.00 73.31 540 ALA A CA 1
ATOM 4297 C C . ALA A 1 540 ? 26.074 -29.858 12.915 1.00 73.31 540 ALA A C 1
ATOM 4299 O O . ALA A 1 540 ? 26.292 -30.887 13.539 1.00 73.31 540 ALA A O 1
ATOM 4300 N N . SER A 1 541 ? 24.893 -29.618 12.315 1.00 77.38 541 SER A N 1
ATOM 4301 C CA . SER A 1 541 ? 23.804 -30.604 12.301 1.00 77.38 541 SER A CA 1
ATOM 4302 C C . SER A 1 541 ? 24.240 -31.893 11.615 1.00 77.38 541 SER A C 1
ATOM 4304 O O . SER A 1 541 ? 24.983 -31.874 10.632 1.00 77.38 541 SER A O 1
ATOM 4306 N N . HIS A 1 542 ? 23.662 -33.012 12.040 1.00 82.00 542 HIS A N 1
ATOM 4307 C CA . HIS A 1 542 ? 23.786 -34.274 11.331 1.00 82.00 542 HIS A CA 1
ATOM 4308 C C . HIS A 1 542 ? 23.334 -34.134 9.864 1.00 82.00 542 HIS A C 1
ATOM 4310 O O . HIS A 1 542 ? 22.301 -33.526 9.567 1.00 82.00 542 HIS A O 1
ATOM 4316 N N . THR A 1 543 ? 24.081 -34.740 8.936 1.00 80.88 543 THR A N 1
ATOM 4317 C CA . THR A 1 543 ? 23.909 -34.583 7.476 1.00 80.88 543 THR A CA 1
ATOM 4318 C C . THR A 1 543 ? 22.513 -34.949 6.969 1.00 80.88 543 THR A C 1
ATOM 4320 O O . THR A 1 543 ? 22.036 -34.367 5.999 1.00 80.88 543 THR A O 1
ATOM 4323 N N . GLN A 1 544 ? 21.820 -35.852 7.667 1.00 80.38 544 GLN A N 1
ATOM 4324 C CA . GLN A 1 544 ? 20.430 -36.241 7.387 1.00 80.38 544 GLN A CA 1
ATOM 4325 C C . GLN A 1 544 ? 19.451 -35.058 7.414 1.00 80.38 544 GLN A C 1
ATOM 4327 O O . GLN A 1 544 ? 18.492 -35.049 6.653 1.00 80.38 544 GLN A O 1
ATOM 4332 N N . PHE A 1 545 ? 19.695 -34.022 8.224 1.00 81.75 545 PHE A N 1
ATOM 4333 C CA . PHE A 1 545 ? 18.858 -32.816 8.227 1.00 81.75 545 PHE A CA 1
ATOM 4334 C C . PHE A 1 545 ? 19.019 -31.950 6.969 1.00 81.75 545 PHE A C 1
ATOM 4336 O O . PHE A 1 545 ? 18.219 -31.044 6.741 1.00 81.75 545 PHE A O 1
ATOM 4343 N N . SER A 1 546 ? 20.036 -32.234 6.153 1.00 79.50 546 SER A N 1
ATOM 4344 C CA . SER A 1 546 ? 20.253 -31.613 4.844 1.00 79.50 546 SER A CA 1
ATOM 4345 C C . SER A 1 546 ? 19.755 -32.483 3.681 1.00 79.50 546 SER A C 1
ATOM 4347 O O . SER A 1 546 ? 19.935 -32.103 2.524 1.00 79.50 546 SER A O 1
ATOM 4349 N N . ASP A 1 547 ? 19.120 -33.631 3.954 1.00 83.12 547 ASP A N 1
ATOM 4350 C CA . ASP A 1 547 ? 18.453 -34.429 2.925 1.00 83.12 547 ASP A CA 1
ATOM 4351 C C . ASP A 1 547 ? 17.062 -33.856 2.617 1.00 83.12 547 ASP A C 1
ATOM 4353 O O . ASP A 1 547 ? 16.082 -34.067 3.334 1.00 83.12 547 ASP A O 1
ATOM 4357 N N . PHE A 1 548 ? 16.972 -33.125 1.505 1.00 85.12 548 PHE A N 1
ATOM 4358 C CA . PHE A 1 548 ? 15.726 -32.525 1.034 1.00 85.12 548 PHE A CA 1
ATOM 4359 C C . PHE A 1 548 ? 15.030 -33.331 -0.071 1.00 85.12 548 PHE A C 1
ATOM 4361 O O . PHE A 1 548 ? 14.149 -32.796 -0.750 1.00 85.12 548 PHE A O 1
ATOM 4368 N N . SER A 1 549 ? 15.373 -34.611 -0.252 1.00 84.00 549 SER A N 1
ATOM 4369 C CA . SER A 1 549 ? 14.781 -35.473 -1.289 1.00 84.00 549 SER A CA 1
ATOM 4370 C C . SER A 1 549 ? 13.257 -35.577 -1.163 1.00 84.00 549 SER A C 1
ATOM 4372 O O . SER A 1 549 ? 12.538 -35.490 -2.157 1.00 84.00 549 SER A O 1
ATOM 4374 N N . TYR A 1 550 ? 12.744 -35.646 0.069 1.00 86.81 550 TYR A N 1
ATOM 4375 C CA . TYR A 1 550 ? 11.301 -35.663 0.332 1.00 86.81 550 TYR A CA 1
ATOM 4376 C C . TYR A 1 550 ? 10.614 -34.340 -0.042 1.00 86.81 550 TYR A C 1
ATOM 4378 O O . TYR A 1 550 ? 9.545 -34.328 -0.652 1.00 86.81 550 TYR A O 1
ATOM 4386 N N . VAL A 1 551 ? 11.254 -33.201 0.251 1.00 87.31 551 VAL A N 1
ATOM 4387 C CA . VAL A 1 551 ? 10.744 -31.875 -0.139 1.00 87.31 551 VAL A CA 1
ATOM 4388 C C . VAL A 1 551 ? 10.759 -31.717 -1.661 1.00 87.31 551 VAL A C 1
ATOM 4390 O O . VAL A 1 551 ? 9.825 -31.139 -2.217 1.00 87.31 551 VAL A O 1
ATOM 4393 N N . HIS A 1 552 ? 11.778 -32.252 -2.338 1.00 88.31 552 HIS A N 1
ATOM 4394 C CA . HIS A 1 552 ? 11.873 -32.263 -3.796 1.00 88.31 552 HIS A CA 1
ATOM 4395 C C . HIS A 1 552 ? 10.696 -33.008 -4.438 1.00 88.31 552 HIS A C 1
ATOM 4397 O O . HIS A 1 552 ? 9.972 -32.425 -5.245 1.00 88.31 552 HIS A O 1
ATOM 4403 N N . GLU A 1 553 ? 10.459 -34.263 -4.048 1.00 87.19 553 GLU A N 1
ATOM 4404 C CA . GLU A 1 553 ? 9.360 -35.087 -4.573 1.00 87.19 553 GLU A CA 1
ATOM 4405 C C . GLU A 1 553 ? 7.991 -34.432 -4.336 1.00 87.19 553 GLU A C 1
ATOM 4407 O O . GLU A 1 553 ? 7.134 -34.353 -5.226 1.00 87.19 553 GLU A O 1
ATOM 4412 N N . MET A 1 554 ? 7.812 -33.872 -3.141 1.00 91.56 554 MET A N 1
ATOM 4413 C CA . MET A 1 554 ? 6.589 -33.190 -2.758 1.00 91.56 554 MET A CA 1
ATOM 4414 C C . MET A 1 554 ? 6.363 -31.907 -3.564 1.00 91.56 554 MET A C 1
ATOM 4416 O O . MET A 1 554 ? 5.238 -31.668 -4.007 1.00 91.56 554 MET A O 1
ATOM 4420 N N . ALA A 1 555 ? 7.407 -31.102 -3.788 1.00 89.88 555 ALA A N 1
ATOM 4421 C CA . ALA A 1 555 ? 7.333 -29.893 -4.605 1.00 89.88 555 ALA A CA 1
ATOM 4422 C C . ALA A 1 555 ? 6.987 -30.228 -6.060 1.00 89.88 555 ALA A C 1
ATOM 4424 O O . ALA A 1 555 ? 6.114 -29.583 -6.636 1.00 89.88 555 ALA A O 1
ATOM 4425 N N . MET A 1 556 ? 7.586 -31.279 -6.626 1.00 87.38 556 MET A N 1
ATOM 4426 C CA . MET A 1 556 ? 7.283 -31.737 -7.986 1.00 87.38 556 MET A CA 1
ATOM 4427 C C . MET A 1 556 ? 5.825 -32.183 -8.152 1.00 87.38 556 MET A C 1
ATOM 4429 O O . MET A 1 556 ? 5.219 -31.945 -9.195 1.00 87.38 556 MET A O 1
ATOM 4433 N N . SER A 1 557 ? 5.235 -32.764 -7.107 1.00 87.19 557 SER A N 1
ATOM 4434 C CA . SER A 1 557 ? 3.852 -33.259 -7.128 1.00 87.19 557 SER A CA 1
ATOM 4435 C C . SER A 1 557 ? 2.805 -32.188 -6.776 1.00 87.19 557 SER A C 1
ATOM 4437 O O . SER A 1 557 ? 1.620 -32.333 -7.088 1.00 87.19 557 SER A O 1
ATOM 4439 N N . HIS A 1 558 ? 3.214 -31.089 -6.129 1.00 91.62 558 HIS A N 1
ATOM 4440 C CA . HIS A 1 558 ? 2.310 -30.065 -5.598 1.00 91.62 558 HIS A CA 1
ATOM 4441 C C . HIS A 1 558 ? 2.704 -28.660 -6.084 1.00 91.62 558 HIS A C 1
ATOM 4443 O O . HIS A 1 558 ? 3.530 -27.991 -5.459 1.00 91.62 558 HIS A O 1
ATOM 4449 N N . PRO A 1 559 ? 2.040 -28.136 -7.136 1.00 90.44 559 PRO A N 1
ATOM 4450 C CA . PRO A 1 559 ? 2.341 -26.820 -7.698 1.00 90.44 559 PRO A CA 1
ATOM 4451 C C . PRO A 1 559 ? 2.377 -25.646 -6.699 1.00 90.44 559 PRO A C 1
ATOM 4453 O O . PRO A 1 559 ? 3.260 -24.801 -6.846 1.00 90.44 559 PRO A O 1
ATOM 4456 N N . PRO A 1 560 ? 1.497 -25.546 -5.672 1.00 93.38 560 PRO A N 1
ATOM 4457 C CA . PRO A 1 560 ? 1.595 -24.466 -4.685 1.00 93.38 560 PRO A CA 1
ATOM 4458 C C . PRO A 1 560 ? 2.958 -24.420 -3.982 1.00 93.38 560 PRO A C 1
ATOM 4460 O O . PRO A 1 560 ? 3.544 -23.342 -3.854 1.00 93.38 560 PRO A O 1
ATOM 4463 N N . LEU A 1 561 ? 3.480 -25.588 -3.598 1.00 94.38 561 LEU A N 1
ATOM 4464 C CA . LEU A 1 561 ? 4.773 -25.728 -2.937 1.00 94.38 561 LEU A CA 1
ATOM 4465 C C . LEU A 1 561 ? 5.918 -25.375 -3.889 1.00 94.38 561 LEU A C 1
ATOM 4467 O O . LEU A 1 561 ? 6.787 -24.582 -3.531 1.00 94.38 561 LEU A O 1
ATOM 4471 N N . LEU A 1 562 ? 5.880 -25.885 -5.124 1.00 92.62 562 LEU A N 1
ATOM 4472 C CA . LEU A 1 562 ? 6.877 -25.577 -6.152 1.00 92.62 562 LEU A CA 1
ATOM 4473 C C . LEU A 1 562 ? 7.040 -24.067 -6.362 1.00 92.62 562 LEU A C 1
ATOM 4475 O O . LEU A 1 562 ? 8.156 -23.544 -6.342 1.00 92.62 562 LEU A O 1
ATOM 4479 N N . TYR A 1 563 ? 5.925 -23.350 -6.522 1.00 92.00 563 TYR A N 1
ATOM 4480 C CA . TYR A 1 563 ? 5.953 -21.903 -6.728 1.00 92.00 563 TYR A CA 1
ATOM 4481 C C . TYR A 1 563 ? 6.445 -21.137 -5.493 1.00 92.00 563 TYR A C 1
ATOM 4483 O O . TYR A 1 563 ? 7.126 -20.123 -5.655 1.00 92.00 563 TYR A O 1
ATOM 4491 N N . ALA A 1 564 ? 6.167 -21.623 -4.278 1.00 93.44 564 ALA A N 1
ATOM 4492 C CA . ALA A 1 564 ? 6.707 -21.039 -3.049 1.00 93.44 564 ALA A CA 1
ATOM 4493 C C . ALA A 1 564 ? 8.241 -21.188 -2.979 1.00 93.44 564 ALA A C 1
ATOM 4495 O O . ALA A 1 564 ? 8.945 -20.205 -2.734 1.00 93.44 564 ALA A O 1
ATOM 4496 N N . CYS A 1 565 ? 8.773 -22.379 -3.285 1.00 93.00 565 CYS A N 1
ATOM 4497 C CA . CYS A 1 565 ? 10.219 -22.628 -3.370 1.00 93.00 565 CYS A CA 1
ATOM 4498 C C . CYS A 1 565 ? 10.891 -21.693 -4.390 1.00 93.00 565 CYS A C 1
ATOM 4500 O O . CYS A 1 565 ? 11.909 -21.058 -4.106 1.00 93.00 565 CYS A O 1
ATOM 4502 N N . GLN A 1 566 ? 10.284 -21.541 -5.568 1.00 90.19 566 GLN A N 1
ATOM 4503 C CA . GLN A 1 566 ? 10.804 -20.691 -6.642 1.00 90.19 566 GLN A CA 1
ATOM 4504 C C . GLN A 1 566 ? 10.772 -19.202 -6.297 1.00 90.19 566 GLN A C 1
ATOM 4506 O O . GLN A 1 566 ? 11.706 -18.476 -6.636 1.00 90.19 566 GLN A O 1
ATOM 4511 N N . ALA A 1 567 ? 9.725 -18.736 -5.611 1.00 89.62 567 ALA A N 1
ATOM 4512 C CA . ALA A 1 567 ? 9.651 -17.360 -5.133 1.00 89.62 567 ALA A CA 1
ATOM 4513 C C . ALA A 1 567 ? 10.820 -17.051 -4.182 1.00 89.62 567 ALA A C 1
ATOM 4515 O O . ALA A 1 567 ? 11.503 -16.035 -4.337 1.00 89.62 567 ALA A O 1
ATOM 4516 N N . CYS A 1 568 ? 11.115 -17.966 -3.252 1.00 87.88 568 CYS A N 1
ATOM 4517 C CA . CYS A 1 568 ? 12.265 -17.866 -2.353 1.00 87.88 568 CYS A CA 1
ATOM 4518 C C . CYS A 1 568 ? 13.607 -17.877 -3.096 1.00 87.88 568 CYS A C 1
ATOM 4520 O O . CYS A 1 568 ? 14.472 -17.051 -2.785 1.00 87.88 568 CYS A O 1
ATOM 4522 N N . ALA A 1 569 ? 13.778 -18.769 -4.077 1.00 87.56 569 ALA A N 1
ATOM 4523 C CA . ALA A 1 569 ? 14.978 -18.843 -4.911 1.00 87.56 569 ALA A CA 1
ATOM 4524 C C . ALA A 1 569 ? 15.226 -17.527 -5.661 1.00 87.56 569 ALA A C 1
ATOM 4526 O O . ALA A 1 569 ? 16.280 -16.913 -5.500 1.00 87.56 569 ALA A O 1
ATOM 4527 N N . LEU A 1 570 ? 14.226 -17.034 -6.399 1.00 85.31 570 LEU A N 1
ATOM 4528 C CA . LEU A 1 570 ? 14.314 -15.783 -7.158 1.00 85.31 570 LEU A CA 1
ATOM 4529 C C . LEU A 1 570 ? 14.580 -14.581 -6.252 1.00 85.31 570 LEU A C 1
ATOM 4531 O O . LEU A 1 570 ? 15.419 -13.739 -6.571 1.00 85.31 570 LEU A O 1
ATOM 4535 N N . SER A 1 571 ? 13.932 -14.527 -5.086 1.00 83.00 571 SER A N 1
ATOM 4536 C CA . SER A 1 571 ? 14.207 -13.490 -4.093 1.00 83.00 571 SER A CA 1
ATOM 4537 C C . SER A 1 571 ? 15.650 -13.565 -3.577 1.00 83.00 571 SER A C 1
ATOM 4539 O O . SER A 1 571 ? 16.264 -12.527 -3.317 1.00 83.00 571 SER A O 1
ATOM 4541 N N . ALA A 1 572 ? 16.223 -14.765 -3.431 1.00 78.19 572 ALA A N 1
ATOM 4542 C CA . ALA A 1 572 ? 17.611 -14.940 -3.004 1.00 78.19 572 ALA A CA 1
ATOM 4543 C C . ALA A 1 572 ? 18.620 -14.513 -4.064 1.00 78.19 572 ALA A C 1
ATOM 4545 O O . ALA A 1 572 ? 19.611 -13.857 -3.740 1.00 78.19 572 ALA A O 1
ATOM 4546 N N . ILE A 1 573 ? 18.348 -14.870 -5.314 1.00 78.94 573 ILE A N 1
ATOM 4547 C CA . ILE A 1 573 ? 19.184 -14.528 -6.460 1.00 78.94 573 ILE A CA 1
ATOM 4548 C C . ILE A 1 573 ? 19.141 -13.010 -6.673 1.00 78.94 573 ILE A C 1
ATOM 4550 O O . ILE A 1 573 ? 20.184 -12.364 -6.721 1.00 78.94 573 ILE A O 1
ATOM 4554 N N . GLY A 1 574 ? 17.947 -12.409 -6.690 1.00 72.31 574 GLY A N 1
ATOM 4555 C CA . GLY A 1 574 ? 17.781 -10.964 -6.868 1.00 72.31 574 GLY A CA 1
ATOM 4556 C C . GLY A 1 574 ? 18.493 -10.134 -5.796 1.00 72.31 574 GLY A C 1
ATOM 4557 O O . GLY A 1 574 ? 19.111 -9.121 -6.116 1.00 72.31 574 GLY A O 1
ATOM 4558 N N . THR A 1 575 ? 18.469 -10.580 -4.535 1.00 67.94 575 THR A N 1
ATOM 4559 C CA . THR A 1 575 ? 19.170 -9.896 -3.431 1.00 67.94 575 THR A CA 1
ATOM 4560 C C . THR A 1 575 ? 20.682 -10.098 -3.470 1.00 67.94 575 THR A C 1
ATOM 4562 O O . THR A 1 575 ? 21.420 -9.132 -3.294 1.00 67.94 575 THR A O 1
ATOM 4565 N N . SER A 1 576 ? 21.152 -11.320 -3.733 1.00 65.69 576 SER A N 1
ATOM 4566 C CA . SER A 1 576 ? 22.587 -11.641 -3.733 1.00 65.69 576 SER A CA 1
ATOM 4567 C C . SER A 1 576 ? 23.321 -11.060 -4.944 1.00 65.69 576 SER A C 1
ATOM 4569 O O . SER A 1 576 ? 24.453 -10.610 -4.807 1.00 65.69 576 SER A O 1
ATOM 4571 N N . PHE A 1 577 ? 22.670 -11.027 -6.110 1.00 66.19 577 PHE A N 1
ATOM 4572 C CA . PHE A 1 577 ? 23.275 -10.604 -7.378 1.00 66.19 577 PHE A CA 1
ATOM 4573 C C . PHE A 1 577 ? 22.782 -9.236 -7.877 1.00 66.19 577 PHE A C 1
ATOM 4575 O O . PHE A 1 577 ? 23.197 -8.793 -8.943 1.00 66.19 577 PHE A O 1
ATOM 4582 N N . LYS A 1 578 ? 21.921 -8.544 -7.113 1.00 65.94 578 LYS A N 1
ATOM 4583 C CA . LYS A 1 578 ? 21.356 -7.218 -7.444 1.00 65.94 578 LYS A CA 1
ATOM 4584 C C . LYS A 1 578 ? 20.675 -7.158 -8.823 1.00 65.94 578 LYS A C 1
ATOM 4586 O O . LYS A 1 578 ? 20.790 -6.155 -9.519 1.00 65.94 578 LYS A O 1
ATOM 4591 N N . VAL A 1 579 ? 19.945 -8.212 -9.195 1.00 68.38 579 VAL A N 1
ATOM 4592 C CA . VAL A 1 579 ? 19.207 -8.314 -10.470 1.00 68.38 579 VAL A CA 1
ATOM 4593 C C . VAL A 1 579 ? 17.748 -7.867 -10.264 1.00 68.38 579 VAL A C 1
ATOM 4595 O O . VAL A 1 579 ? 17.002 -8.573 -9.573 1.00 68.38 579 VAL A O 1
ATOM 4598 N N . PRO A 1 580 ? 17.311 -6.711 -10.805 1.00 63.53 580 PRO A N 1
ATOM 4599 C CA . PRO A 1 580 ? 15.964 -6.174 -10.578 1.00 63.53 580 PRO A CA 1
ATOM 4600 C C . PRO A 1 580 ? 14.834 -7.060 -11.123 1.00 63.53 580 PRO A C 1
ATOM 4602 O O . PRO A 1 580 ? 13.774 -7.162 -10.501 1.00 63.53 580 PRO A O 1
ATOM 4605 N N . GLU A 1 581 ? 15.058 -7.737 -12.248 1.00 65.88 581 GLU A N 1
ATOM 4606 C CA . GLU A 1 581 ? 14.078 -8.578 -12.943 1.00 65.88 581 GLU A CA 1
ATOM 4607 C C . GLU A 1 581 ? 13.627 -9.750 -12.061 1.00 65.88 581 GLU A C 1
ATOM 4609 O O . GLU A 1 581 ? 12.434 -10.070 -12.005 1.00 65.88 581 GLU A O 1
ATOM 4614 N N . CYS A 1 582 ? 14.548 -10.310 -11.267 1.00 71.81 582 CYS A N 1
ATOM 4615 C CA . CYS A 1 582 ? 14.268 -11.382 -10.311 1.00 71.81 582 CYS A CA 1
ATOM 4616 C C . CYS A 1 582 ? 13.214 -10.987 -9.272 1.00 71.81 582 CYS A C 1
ATOM 4618 O O . CYS A 1 582 ? 12.456 -11.846 -8.825 1.00 71.81 582 CYS A O 1
ATOM 4620 N N . LYS A 1 583 ? 13.115 -9.700 -8.906 1.00 73.00 583 LYS A N 1
ATOM 4621 C CA . LYS A 1 583 ? 12.106 -9.221 -7.950 1.00 73.00 583 LYS A CA 1
ATOM 4622 C C . LYS A 1 583 ? 10.693 -9.375 -8.513 1.00 73.00 583 LYS A C 1
ATOM 4624 O O . LYS A 1 583 ? 9.806 -9.853 -7.813 1.00 73.00 583 LYS A O 1
ATOM 4629 N N . SER A 1 584 ? 10.492 -9.007 -9.779 1.00 71.62 584 SER A N 1
ATOM 4630 C CA . SER A 1 584 ? 9.189 -9.136 -10.442 1.00 71.62 584 SER A CA 1
ATOM 4631 C C . SER A 1 584 ? 8.771 -10.604 -10.598 1.00 71.62 584 SER A C 1
ATOM 4633 O O . SER A 1 584 ? 7.641 -10.964 -10.265 1.00 71.62 584 SER A O 1
ATOM 4635 N N . GLY A 1 585 ? 9.713 -11.473 -10.985 1.00 75.81 585 GLY A N 1
ATOM 4636 C CA . GLY A 1 585 ? 9.480 -12.914 -11.080 1.00 75.81 585 GLY A CA 1
ATOM 4637 C C . GLY A 1 585 ? 9.174 -13.555 -9.724 1.00 75.81 585 GLY A C 1
ATOM 4638 O O . GLY A 1 585 ? 8.273 -14.386 -9.625 1.00 75.81 585 GLY A O 1
ATOM 4639 N N . ALA A 1 586 ? 9.867 -13.141 -8.661 1.00 83.50 586 ALA A N 1
ATOM 4640 C CA . ALA A 1 586 ? 9.638 -13.638 -7.307 1.00 83.50 586 ALA A CA 1
ATOM 4641 C C . ALA A 1 586 ? 8.204 -13.339 -6.825 1.00 83.50 586 ALA A C 1
ATOM 4643 O O . ALA A 1 586 ? 7.508 -14.248 -6.368 1.00 83.50 586 ALA A O 1
ATOM 4644 N N . VAL A 1 587 ? 7.727 -12.103 -7.034 1.00 83.12 587 VAL A N 1
ATOM 4645 C CA . VAL A 1 587 ? 6.350 -11.690 -6.708 1.00 83.12 587 VAL A CA 1
ATOM 4646 C C . VAL A 1 587 ? 5.327 -12.480 -7.523 1.00 83.12 587 VAL A C 1
ATOM 4648 O O . VAL A 1 587 ? 4.350 -12.973 -6.967 1.00 83.12 587 VAL A O 1
ATOM 4651 N N . GLN A 1 588 ? 5.566 -12.674 -8.822 1.00 80.19 588 GLN A N 1
ATOM 4652 C CA . GLN A 1 588 ? 4.663 -13.446 -9.677 1.00 80.19 588 GLN A CA 1
ATOM 4653 C C . GLN A 1 588 ? 4.512 -14.900 -9.196 1.00 80.19 588 GLN A C 1
ATOM 4655 O O . GLN A 1 588 ? 3.396 -15.423 -9.138 1.00 80.19 588 GLN A O 1
ATOM 4660 N N . ARG A 1 589 ? 5.621 -15.559 -8.828 1.00 86.56 589 ARG A N 1
ATOM 4661 C CA . ARG A 1 589 ? 5.618 -16.939 -8.310 1.00 86.56 589 ARG A CA 1
ATOM 4662 C C . ARG A 1 589 ? 4.936 -17.019 -6.945 1.00 86.56 589 ARG A C 1
ATOM 4664 O O . ARG A 1 589 ? 4.108 -17.904 -6.738 1.00 86.56 589 ARG A O 1
ATOM 4671 N N . TYR A 1 590 ? 5.196 -16.053 -6.067 1.00 90.44 590 TYR A N 1
ATOM 4672 C CA . TYR A 1 590 ? 4.522 -15.926 -4.777 1.00 90.44 590 TYR A CA 1
ATOM 4673 C C . TYR A 1 590 ? 2.995 -15.808 -4.933 1.00 90.44 590 TYR A C 1
ATOM 4675 O O . TYR A 1 590 ? 2.245 -16.611 -4.374 1.00 90.44 590 TYR A O 1
ATOM 4683 N N . SER A 1 591 ? 2.518 -14.885 -5.777 1.00 86.00 591 SER A N 1
ATOM 4684 C CA . SER A 1 591 ? 1.086 -14.721 -6.057 1.00 86.00 591 SER A CA 1
ATOM 4685 C C . SER A 1 591 ? 0.462 -15.977 -6.673 1.00 86.00 591 SER A C 1
ATOM 4687 O O . SER A 1 591 ? -0.652 -16.355 -6.306 1.00 86.00 591 SER A O 1
ATOM 4689 N N . ARG A 1 592 ? 1.176 -16.670 -7.574 1.00 86.38 592 ARG A N 1
ATOM 4690 C CA . ARG A 1 592 ? 0.707 -17.932 -8.175 1.00 86.38 592 ARG A CA 1
ATOM 4691 C C . ARG A 1 592 ? 0.573 -19.042 -7.128 1.00 86.38 592 ARG A C 1
ATOM 4693 O O . ARG A 1 592 ? -0.439 -19.741 -7.143 1.00 86.38 592 ARG A O 1
ATOM 4700 N N . SER A 1 593 ? 1.526 -19.161 -6.199 1.00 92.31 593 SER A N 1
ATOM 4701 C CA . SER A 1 593 ? 1.455 -20.105 -5.074 1.00 92.31 593 SER A CA 1
ATOM 4702 C C . SER A 1 593 ? 0.203 -19.870 -4.220 1.00 92.31 593 SER A C 1
ATOM 4704 O O . SER A 1 593 ? -0.598 -20.789 -4.047 1.00 92.31 593 SER A O 1
ATOM 4706 N N . ILE A 1 594 ? -0.039 -18.626 -3.786 1.00 92.38 594 ILE A N 1
ATOM 4707 C CA . ILE A 1 594 ? -1.204 -18.269 -2.954 1.00 92.38 594 ILE A CA 1
ATOM 4708 C C . ILE A 1 594 ? -2.527 -18.508 -3.678 1.00 92.38 594 ILE A C 1
ATOM 4710 O O . ILE A 1 594 ? -3.461 -19.047 -3.086 1.00 92.38 594 ILE A O 1
ATOM 4714 N N . ASN A 1 595 ? -2.627 -18.126 -4.951 1.00 88.94 595 ASN A N 1
ATOM 4715 C CA . ASN A 1 595 ? -3.858 -18.306 -5.719 1.00 88.94 595 ASN A CA 1
ATOM 4716 C C . ASN A 1 595 ? -4.205 -19.790 -5.894 1.00 88.94 595 ASN A C 1
ATOM 4718 O O . ASN A 1 595 ? -5.363 -20.176 -5.731 1.00 88.94 595 ASN A O 1
ATOM 4722 N N . LEU A 1 596 ? -3.208 -20.634 -6.174 1.00 88.19 596 LEU A N 1
ATOM 4723 C CA . LEU A 1 596 ? -3.407 -22.080 -6.283 1.00 88.19 596 LEU A CA 1
ATOM 4724 C C . LEU A 1 596 ? -3.736 -22.715 -4.933 1.00 88.19 596 LEU A C 1
ATOM 4726 O O . LEU A 1 596 ? -4.631 -23.556 -4.861 1.00 88.19 596 LEU A O 1
ATOM 4730 N N . LEU A 1 597 ? -3.059 -22.287 -3.867 1.00 91.56 597 LEU A N 1
ATOM 4731 C CA . LEU A 1 597 ? -3.344 -22.723 -2.506 1.00 91.56 597 LEU A CA 1
ATOM 4732 C C . LEU A 1 597 ? -4.793 -22.394 -2.114 1.00 91.56 597 LEU A C 1
ATOM 4734 O O . LEU A 1 597 ? -5.536 -23.275 -1.687 1.00 91.56 597 LEU A O 1
ATOM 4738 N N . ARG A 1 598 ? -5.228 -21.149 -2.346 1.00 88.88 598 ARG A N 1
ATOM 4739 C CA . ARG A 1 598 ? -6.605 -20.698 -2.106 1.00 88.88 598 ARG A CA 1
ATOM 4740 C C . ARG A 1 598 ? -7.616 -21.519 -2.900 1.00 88.88 598 ARG A C 1
ATOM 4742 O O . ARG A 1 598 ? -8.622 -21.928 -2.332 1.00 88.88 598 ARG A O 1
ATOM 4749 N N . LYS A 1 599 ? -7.341 -21.781 -4.182 1.00 87.44 599 LYS A N 1
ATOM 4750 C CA . LYS A 1 599 ? -8.218 -22.578 -5.049 1.00 87.44 599 LYS A CA 1
ATOM 4751 C C . LYS A 1 599 ? -8.411 -23.998 -4.509 1.00 87.44 599 LYS A C 1
ATOM 4753 O O . LYS A 1 599 ? -9.545 -24.454 -4.458 1.00 87.44 599 LYS A O 1
ATOM 4758 N N . ARG A 1 600 ? -7.337 -24.664 -4.066 1.00 87.06 600 ARG A N 1
ATOM 4759 C CA . ARG A 1 600 ? -7.413 -26.018 -3.480 1.00 87.06 600 ARG A CA 1
ATOM 4760 C C . ARG A 1 600 ? -8.183 -26.039 -2.159 1.00 87.06 600 ARG A C 1
ATOM 4762 O O . ARG A 1 600 ? -9.056 -26.878 -1.975 1.00 87.06 600 ARG A O 1
ATOM 4769 N N . ILE A 1 601 ? -7.930 -25.066 -1.280 1.00 85.25 601 ILE A N 1
ATOM 4770 C CA . ILE A 1 601 ? -8.657 -24.944 -0.005 1.00 85.25 601 ILE A CA 1
ATOM 4771 C C . ILE A 1 601 ? -10.154 -24.692 -0.249 1.00 85.25 601 ILE A C 1
ATOM 4773 O O . ILE A 1 601 ? -10.994 -25.312 0.394 1.00 85.25 601 ILE A O 1
ATOM 4777 N N . GLN A 1 602 ? -10.509 -23.811 -1.191 1.00 85.56 602 GLN A N 1
ATOM 4778 C CA . GLN A 1 602 ? -11.908 -23.531 -1.545 1.00 85.56 602 GLN A CA 1
ATOM 4779 C C . GLN A 1 602 ? -12.599 -24.709 -2.241 1.00 85.56 602 GLN A C 1
ATOM 4781 O O . GLN A 1 602 ? -13.807 -24.872 -2.083 1.00 85.56 602 GLN A O 1
ATOM 4786 N N . GLY A 1 603 ? -11.844 -25.513 -2.994 1.00 82.50 603 GLY A N 1
ATOM 4787 C CA . GLY A 1 603 ? -12.331 -26.740 -3.624 1.00 82.50 603 GLY A CA 1
ATOM 4788 C C . GLY A 1 603 ? -12.648 -27.860 -2.632 1.00 82.50 603 GLY A C 1
ATOM 4789 O O . GLY A 1 603 ? -13.397 -28.766 -2.977 1.00 82.50 603 GLY A O 1
ATOM 4790 N N . GLY A 1 604 ? -12.142 -27.776 -1.395 1.00 83.75 604 GLY A N 1
ATOM 4791 C CA . GLY A 1 604 ? -12.260 -28.850 -0.407 1.00 83.75 604 GLY A CA 1
ATOM 4792 C C . GLY A 1 604 ? -11.258 -29.988 -0.621 1.00 83.75 604 GLY A C 1
ATOM 4793 O O . GLY A 1 604 ? -11.420 -31.046 -0.026 1.00 83.75 604 GLY A O 1
ATOM 4794 N N . ASP A 1 605 ? -10.212 -29.765 -1.425 1.00 77.38 605 ASP A N 1
ATOM 4795 C CA . ASP A 1 605 ? -9.186 -30.762 -1.767 1.00 77.38 605 ASP A CA 1
ATOM 4796 C C . ASP A 1 605 ? -8.117 -30.939 -0.665 1.00 77.38 605 ASP A C 1
ATOM 4798 O O . ASP A 1 605 ? -7.089 -31.576 -0.898 1.00 77.38 605 ASP A O 1
ATOM 4802 N N . CYS A 1 606 ? -8.310 -30.322 0.508 1.00 83.50 606 CYS A N 1
ATOM 4803 C CA . CYS A 1 606 ? -7.357 -30.335 1.617 1.00 83.50 606 CYS A CA 1
ATOM 4804 C C . CYS A 1 606 ? -8.055 -30.647 2.951 1.00 83.50 606 CYS A C 1
ATOM 4806 O O . CYS A 1 606 ? -9.021 -29.977 3.323 1.00 83.50 606 CYS A O 1
ATOM 4808 N N . GLU A 1 607 ? -7.504 -31.577 3.724 1.00 80.69 607 GLU A N 1
ATOM 4809 C CA . GLU A 1 607 ? -7.940 -31.944 5.079 1.00 80.69 607 GLU A CA 1
ATOM 4810 C C . GLU A 1 607 ? -7.226 -31.140 6.183 1.00 80.69 607 GLU A C 1
ATOM 4812 O O . GLU A 1 607 ? -7.649 -31.137 7.345 1.00 80.69 607 GLU A O 1
ATOM 4817 N N . GLY A 1 608 ? -6.129 -30.455 5.842 1.00 81.25 608 GLY A N 1
ATOM 4818 C CA . GLY A 1 608 ? -5.334 -29.641 6.764 1.00 81.25 608 GLY A CA 1
ATOM 4819 C C . GLY A 1 608 ? -4.235 -30.413 7.503 1.00 81.25 608 GLY A C 1
ATOM 4820 O O . GLY A 1 608 ? -3.601 -29.856 8.398 1.00 81.25 608 GLY A O 1
ATOM 4821 N N . SER A 1 609 ? -4.003 -31.682 7.158 1.00 82.88 609 SER A N 1
ATOM 4822 C CA . SER A 1 609 ? -2.973 -32.539 7.767 1.00 82.88 609 SER A CA 1
ATOM 4823 C C . SER A 1 609 ? -1.824 -32.891 6.813 1.00 82.88 609 SER A C 1
ATOM 4825 O O . SER A 1 609 ? -0.901 -33.623 7.170 1.00 82.88 609 SER A O 1
ATOM 4827 N N . GLU A 1 610 ? -1.845 -32.368 5.594 1.00 88.06 610 GLU A N 1
ATOM 4828 C CA . GLU A 1 610 ? -0.901 -32.685 4.532 1.00 88.06 610 GLU A CA 1
ATOM 4829 C C . GLU A 1 610 ? 0.460 -32.009 4.738 1.00 88.06 610 GLU A C 1
ATOM 4831 O O . GLU A 1 610 ? 0.561 -30.876 5.214 1.00 88.06 610 GLU A O 1
ATOM 4836 N N . ASP A 1 611 ? 1.530 -32.706 4.357 1.00 90.00 611 ASP A N 1
ATOM 4837 C CA . ASP A 1 611 ? 2.907 -32.220 4.517 1.00 90.00 611 ASP A CA 1
ATOM 4838 C C . ASP A 1 611 ? 3.210 -31.085 3.533 1.00 90.00 611 ASP A C 1
ATOM 4840 O O . ASP A 1 611 ? 3.816 -30.082 3.908 1.00 90.00 611 ASP A O 1
ATOM 4844 N N . TRP A 1 612 ? 2.704 -31.182 2.298 1.00 91.62 612 TRP A N 1
ATOM 4845 C CA . TRP A 1 612 ? 2.919 -30.163 1.266 1.00 91.62 612 TRP A CA 1
ATOM 4846 C C . TRP A 1 612 ? 2.277 -28.835 1.653 1.00 91.62 612 TRP A C 1
ATOM 4848 O O . TRP A 1 612 ? 2.812 -27.772 1.339 1.00 91.62 612 TRP A O 1
ATOM 4858 N N . LEU A 1 613 ? 1.143 -28.894 2.355 1.00 92.44 613 LEU A N 1
ATOM 4859 C CA . LEU A 1 613 ? 0.404 -27.732 2.822 1.00 92.44 613 LEU A CA 1
ATOM 4860 C C . LEU A 1 613 ? 1.189 -27.004 3.917 1.00 92.44 613 LEU A C 1
ATOM 4862 O O . LEU A 1 613 ? 1.407 -25.796 3.811 1.00 92.44 613 LEU A O 1
ATOM 4866 N N . LEU A 1 614 ? 1.693 -27.748 4.908 1.00 91.56 614 LEU A N 1
ATOM 4867 C CA . LEU A 1 614 ? 2.577 -27.211 5.943 1.00 91.56 614 LEU A CA 1
ATOM 4868 C C . LEU A 1 614 ? 3.852 -26.613 5.332 1.00 91.56 614 LEU A C 1
ATOM 4870 O O . LEU A 1 614 ? 4.202 -25.472 5.637 1.00 91.56 614 LEU A O 1
ATOM 4874 N N . ALA A 1 615 ? 4.505 -27.350 4.429 1.00 92.19 615 ALA A N 1
ATOM 4875 C CA . ALA A 1 615 ? 5.720 -26.897 3.765 1.00 92.19 615 ALA A CA 1
ATOM 4876 C C . ALA A 1 615 ? 5.494 -25.598 2.985 1.00 92.19 615 ALA A C 1
ATOM 4878 O O . ALA A 1 615 ? 6.291 -24.668 3.087 1.00 92.19 615 ALA A O 1
ATOM 4879 N N . THR A 1 616 ? 4.380 -25.512 2.251 1.00 94.12 616 THR A N 1
ATOM 4880 C CA . THR A 1 616 ? 4.028 -24.326 1.460 1.00 94.12 616 THR A CA 1
ATOM 4881 C C . THR A 1 616 ? 3.894 -23.110 2.367 1.00 94.12 616 THR A C 1
ATOM 4883 O O . THR A 1 616 ? 4.537 -22.096 2.118 1.00 94.12 616 THR A O 1
ATOM 4886 N N . VAL A 1 617 ? 3.111 -23.213 3.445 1.00 92.25 617 VAL A N 1
ATOM 4887 C CA . VAL A 1 617 ? 2.861 -22.088 4.358 1.00 92.25 617 VAL A CA 1
ATOM 4888 C C . VAL A 1 617 ? 4.150 -21.629 5.046 1.00 92.25 617 VAL A C 1
ATOM 4890 O O . VAL A 1 617 ? 4.441 -20.437 5.052 1.00 92.25 617 VAL A O 1
ATOM 4893 N N . VAL A 1 618 ? 4.969 -22.556 5.554 1.00 88.69 618 VAL A N 1
ATOM 4894 C CA . VAL A 1 618 ? 6.245 -22.209 6.207 1.00 88.69 618 VAL A CA 1
ATOM 4895 C C . VAL A 1 618 ? 7.229 -21.566 5.219 1.00 88.69 618 VAL A C 1
ATOM 4897 O O . VAL A 1 618 ? 7.898 -20.593 5.565 1.00 88.69 618 VAL A O 1
ATOM 4900 N N . ILE A 1 619 ? 7.301 -22.042 3.972 1.00 90.69 619 ILE A N 1
ATOM 4901 C CA . ILE A 1 619 ? 8.173 -21.450 2.942 1.00 90.69 619 ILE A CA 1
ATOM 4902 C C . ILE A 1 619 ? 7.666 -20.070 2.499 1.00 90.69 619 ILE A C 1
ATOM 4904 O O . ILE A 1 619 ? 8.481 -19.182 2.249 1.00 90.69 619 ILE A O 1
ATOM 4908 N N . LEU A 1 620 ? 6.351 -19.839 2.448 1.00 91.38 620 LEU A N 1
ATOM 4909 C CA . LEU A 1 620 ? 5.792 -18.507 2.186 1.00 91.38 620 LEU A CA 1
ATOM 4910 C C . LEU A 1 620 ? 6.147 -17.515 3.306 1.00 91.38 620 LEU A C 1
ATOM 4912 O O . LEU A 1 620 ? 6.488 -16.370 3.008 1.00 91.38 620 LEU A O 1
ATOM 4916 N N . THR A 1 621 ? 6.188 -17.958 4.566 1.00 84.12 621 THR A N 1
ATOM 4917 C CA . THR A 1 621 ? 6.734 -17.153 5.674 1.00 84.12 621 THR A CA 1
ATOM 4918 C C . THR A 1 621 ? 8.197 -16.775 5.418 1.00 84.12 621 THR A C 1
ATOM 4920 O O . THR A 1 621 ? 8.578 -15.614 5.573 1.00 84.12 621 THR A O 1
ATOM 4923 N N . LEU A 1 622 ? 9.029 -17.724 4.960 1.00 82.25 622 LEU A N 1
ATOM 4924 C CA . LEU A 1 622 ? 10.432 -17.449 4.614 1.00 82.25 622 LEU A CA 1
ATOM 4925 C C . LEU A 1 622 ? 10.570 -16.435 3.471 1.00 82.25 622 LEU A C 1
ATOM 4927 O O . LEU A 1 622 ? 11.515 -15.646 3.474 1.00 82.25 622 LEU A O 1
ATOM 4931 N N . TYR A 1 623 ? 9.655 -16.451 2.500 1.00 86.00 623 TYR A N 1
ATOM 4932 C CA . TYR A 1 623 ? 9.625 -15.472 1.416 1.00 86.00 623 TYR A CA 1
ATOM 4933 C C . TYR A 1 623 ? 9.325 -14.059 1.932 1.00 86.00 623 TYR A C 1
ATOM 4935 O O . TYR A 1 623 ? 10.051 -13.117 1.597 1.00 86.00 623 TYR A O 1
ATOM 4943 N N . GLU A 1 624 ? 8.278 -13.918 2.749 1.00 82.00 624 GLU A N 1
ATOM 4944 C CA . GLU A 1 624 ? 7.815 -12.622 3.260 1.00 82.00 624 GLU A CA 1
ATOM 4945 C C . GLU A 1 624 ? 8.868 -11.946 4.132 1.00 82.00 624 GLU A C 1
ATOM 4947 O O . GLU A 1 624 ? 9.168 -10.764 3.957 1.00 82.00 624 GLU A O 1
ATOM 4952 N N . ASN A 1 625 ? 9.544 -12.724 4.978 1.00 72.50 625 ASN A N 1
ATOM 4953 C CA . ASN A 1 625 ? 10.620 -12.242 5.844 1.00 72.50 625 ASN A CA 1
ATOM 4954 C C . ASN A 1 625 ? 11.830 -11.665 5.085 1.00 72.50 625 ASN A C 1
ATOM 4956 O O . ASN A 1 625 ? 12.712 -11.066 5.698 1.00 72.50 625 ASN A O 1
ATOM 4960 N N . ARG A 1 626 ? 11.900 -11.838 3.759 1.00 71.00 626 ARG A N 1
ATOM 4961 C CA . ARG A 1 626 ? 13.004 -11.358 2.914 1.00 71.00 626 ARG A CA 1
ATOM 4962 C C . ARG A 1 626 ? 12.641 -10.168 2.029 1.00 71.00 626 ARG A C 1
ATOM 4964 O O . ARG A 1 626 ? 13.531 -9.643 1.357 1.00 71.00 626 ARG A O 1
ATOM 4971 N N . GLN A 1 627 ? 11.379 -9.735 1.997 1.00 69.44 627 GLN A N 1
ATOM 4972 C CA . GLN A 1 627 ? 10.959 -8.670 1.088 1.00 69.44 627 GLN A CA 1
ATOM 4973 C C . GLN A 1 627 ? 11.391 -7.270 1.569 1.00 69.44 627 GLN A C 1
ATOM 4975 O O . GLN A 1 627 ? 11.251 -6.930 2.748 1.00 69.44 627 GLN A O 1
ATOM 4980 N N . PRO A 1 628 ? 11.897 -6.404 0.667 1.00 52.28 628 PRO A N 1
ATOM 4981 C CA . PRO A 1 628 ? 12.157 -5.006 0.990 1.00 52.28 628 PRO A CA 1
ATOM 4982 C C . PRO A 1 628 ? 10.826 -4.269 1.199 1.00 52.28 628 PRO A C 1
ATOM 4984 O O . PRO A 1 628 ? 10.046 -4.150 0.258 1.00 52.28 628 PRO A O 1
ATOM 4987 N N . GLY A 1 629 ? 10.590 -3.762 2.414 1.00 53.34 629 GLY A N 1
ATOM 4988 C CA . GLY A 1 629 ? 9.293 -3.189 2.812 1.00 53.34 629 GLY A CA 1
ATOM 4989 C C . GLY A 1 629 ? 8.390 -4.176 3.559 1.00 53.34 629 GLY A C 1
ATOM 4990 O O . GLY A 1 629 ? 7.175 -4.077 3.448 1.00 53.34 629 GLY A O 1
ATOM 4991 N N . TYR A 1 630 ? 9.002 -5.132 4.270 1.00 55.72 630 TYR A N 1
ATOM 4992 C CA . TYR A 1 630 ? 8.370 -6.132 5.132 1.00 55.72 630 TYR A CA 1
ATOM 4993 C C . TYR A 1 630 ? 7.046 -5.666 5.758 1.00 55.72 630 TYR A C 1
ATOM 4995 O O . TYR A 1 630 ? 7.035 -4.716 6.544 1.00 55.72 630 TYR A O 1
ATOM 5003 N N . ASN A 1 631 ? 5.956 -6.368 5.430 1.00 58.34 631 ASN A N 1
ATOM 5004 C CA . ASN A 1 631 ? 4.656 -6.199 6.070 1.00 58.34 631 ASN A CA 1
ATOM 5005 C C . ASN A 1 631 ? 4.475 -7.296 7.138 1.00 58.34 631 ASN A C 1
ATOM 5007 O O . ASN A 1 631 ? 4.240 -8.453 6.774 1.00 58.34 631 ASN A O 1
ATOM 5011 N N . PRO A 1 632 ? 4.545 -6.961 8.441 1.00 60.06 632 PRO A N 1
ATOM 5012 C CA . PRO A 1 632 ? 4.382 -7.930 9.522 1.00 60.06 632 PRO A CA 1
ATOM 5013 C C . PRO A 1 632 ? 3.071 -8.716 9.436 1.00 60.06 632 PRO A C 1
ATOM 5015 O O . PRO A 1 632 ? 3.072 -9.915 9.700 1.00 60.06 632 PRO A O 1
ATOM 5018 N N . ALA A 1 633 ? 1.992 -8.083 8.964 1.00 64.06 633 ALA A N 1
ATOM 5019 C CA . ALA A 1 633 ? 0.676 -8.708 8.863 1.00 64.06 633 ALA A CA 1
ATOM 5020 C C . ALA A 1 633 ? 0.635 -9.872 7.852 1.00 64.06 633 ALA A C 1
ATOM 5022 O O . ALA A 1 633 ? -0.143 -10.814 8.014 1.00 64.06 633 ALA A O 1
ATOM 5023 N N . ALA A 1 634 ? 1.475 -9.842 6.811 1.00 67.38 634 ALA A N 1
ATOM 5024 C CA . ALA A 1 634 ? 1.529 -10.911 5.814 1.00 67.38 634 ALA A CA 1
ATOM 5025 C C . ALA A 1 634 ? 2.220 -12.169 6.369 1.00 67.38 634 ALA A C 1
ATOM 5027 O O . ALA A 1 634 ? 1.697 -13.276 6.239 1.00 67.38 634 ALA A O 1
ATOM 5028 N N . SER A 1 635 ? 3.355 -11.996 7.054 1.00 70.69 635 SER A N 1
ATOM 5029 C CA . SER A 1 635 ? 4.057 -13.092 7.742 1.00 70.69 635 SER A CA 1
ATOM 5030 C C . SER A 1 635 ? 3.227 -13.644 8.910 1.00 70.69 635 SER A C 1
ATOM 5032 O O . SER A 1 635 ? 3.122 -14.860 9.087 1.00 70.69 635 SER A O 1
ATOM 5034 N N . ALA A 1 636 ? 2.533 -12.759 9.637 1.00 74.81 636 ALA A N 1
ATOM 5035 C CA . ALA A 1 636 ? 1.589 -13.103 10.697 1.00 74.81 636 ALA A CA 1
ATOM 5036 C C . ALA A 1 636 ? 0.503 -14.080 10.235 1.00 74.81 636 ALA A C 1
ATOM 5038 O O . ALA A 1 636 ? 0.228 -15.073 10.911 1.00 74.81 636 ALA A O 1
ATOM 5039 N N . ALA A 1 637 ? -0.084 -13.833 9.061 1.00 82.00 637 ALA A N 1
ATOM 5040 C CA . ALA A 1 637 ? -1.127 -14.685 8.502 1.00 82.00 637 ALA A CA 1
ATOM 5041 C C . ALA A 1 637 ? -0.621 -16.107 8.202 1.00 82.00 637 ALA A C 1
ATOM 5043 O O . ALA A 1 637 ? -1.293 -17.081 8.550 1.00 82.00 637 ALA A O 1
ATOM 5044 N N . HIS A 1 638 ? 0.573 -16.241 7.610 1.00 86.31 638 HIS A N 1
ATOM 5045 C CA . HIS A 1 638 ? 1.176 -17.551 7.327 1.00 86.31 638 HIS A CA 1
ATOM 5046 C C . HIS A 1 638 ? 1.549 -18.294 8.612 1.00 86.31 638 HIS A C 1
ATOM 5048 O O . HIS A 1 638 ? 1.285 -19.487 8.739 1.00 86.31 638 HIS A O 1
ATOM 5054 N N . ILE A 1 639 ? 2.086 -17.594 9.611 1.00 82.31 639 ILE A N 1
ATOM 5055 C CA . ILE A 1 639 ? 2.412 -18.183 10.916 1.00 82.31 639 ILE A CA 1
ATOM 5056 C C . ILE A 1 639 ? 1.148 -18.649 11.646 1.00 82.31 639 ILE A C 1
ATOM 5058 O O . ILE A 1 639 ? 1.101 -19.775 12.142 1.00 82.31 639 ILE A O 1
ATOM 5062 N N . ALA A 1 640 ? 0.091 -17.836 11.663 1.00 82.50 640 ALA A N 1
ATOM 5063 C CA . ALA A 1 640 ? -1.190 -18.227 12.243 1.00 82.50 640 ALA A CA 1
ATOM 5064 C C . ALA A 1 640 ? -1.784 -19.457 11.532 1.00 82.50 640 ALA A C 1
ATOM 5066 O O . ALA A 1 640 ? -2.292 -20.367 12.192 1.00 82.50 640 ALA A O 1
ATOM 5067 N N . ALA A 1 641 ? -1.677 -19.519 10.200 1.00 86.62 641 ALA A N 1
ATOM 5068 C CA . ALA A 1 641 ? -2.096 -20.676 9.415 1.00 86.62 641 ALA A CA 1
ATOM 5069 C C . ALA A 1 641 ? -1.271 -21.930 9.755 1.00 86.62 641 ALA A C 1
ATOM 5071 O O . ALA A 1 641 ? -1.852 -22.984 10.010 1.00 86.62 641 ALA A O 1
ATOM 5072 N N . ALA A 1 642 ? 0.059 -21.824 9.846 1.00 88.00 642 ALA A N 1
ATOM 5073 C CA . ALA A 1 642 ? 0.927 -22.931 10.252 1.00 88.00 642 ALA A CA 1
ATOM 5074 C C . ALA A 1 642 ? 0.567 -23.455 11.654 1.00 88.00 642 ALA A C 1
ATOM 5076 O O . ALA A 1 642 ? 0.455 -24.665 11.846 1.00 88.00 642 ALA A O 1
ATOM 5077 N N . GLY A 1 643 ? 0.281 -22.562 12.608 1.00 86.31 643 GLY A N 1
ATOM 5078 C CA . GLY A 1 643 ? -0.198 -22.944 13.938 1.00 86.31 643 GLY A CA 1
ATOM 5079 C C . GLY A 1 643 ? -1.501 -23.751 13.892 1.00 86.31 643 GLY A C 1
ATOM 5080 O O . GLY A 1 643 ? -1.625 -24.769 14.571 1.00 86.31 643 GLY A O 1
ATOM 5081 N N . GLN A 1 644 ? -2.464 -23.361 13.051 1.00 85.81 644 GLN A N 1
ATOM 5082 C CA . GLN A 1 644 ? -3.701 -24.131 12.861 1.00 85.81 644 GLN A CA 1
ATOM 5083 C C . GLN A 1 644 ? -3.443 -25.510 12.242 1.00 85.81 644 GLN A C 1
ATOM 5085 O O . GLN A 1 644 ? -4.029 -26.495 12.699 1.00 85.81 644 GLN A O 1
ATOM 5090 N N . LEU A 1 645 ? -2.541 -25.596 11.259 1.00 88.25 645 LEU A N 1
ATOM 5091 C CA . LEU A 1 645 ? -2.138 -26.867 10.653 1.00 88.25 645 LEU A CA 1
ATOM 5092 C C . LEU A 1 645 ? -1.497 -27.793 11.690 1.00 88.25 645 LEU A C 1
ATOM 5094 O O . LEU A 1 645 ? -1.870 -28.960 11.762 1.00 88.25 645 LEU A O 1
ATOM 5098 N N . PHE A 1 646 ? -0.614 -27.292 12.559 1.00 86.19 646 PHE A N 1
ATOM 5099 C CA . PHE A 1 646 ? -0.046 -28.104 13.640 1.00 86.19 646 PHE A CA 1
ATOM 5100 C C . PHE A 1 646 ? -1.107 -28.615 14.620 1.00 86.19 646 PHE A C 1
ATOM 5102 O O . PHE A 1 646 ? -1.067 -29.789 14.982 1.00 86.19 646 PHE A O 1
ATOM 5109 N N . ARG A 1 647 ? -2.115 -27.805 14.987 1.00 84.00 647 ARG A N 1
ATOM 5110 C CA . ARG A 1 647 ? -3.234 -28.283 15.827 1.00 84.00 647 ARG A CA 1
ATOM 5111 C C . ARG A 1 647 ? -4.007 -29.427 15.166 1.00 84.00 647 ARG A C 1
ATOM 5113 O O . ARG A 1 647 ? -4.412 -30.366 15.849 1.00 84.00 647 ARG A O 1
ATOM 5120 N N . GLN A 1 648 ? -4.226 -29.346 13.855 1.00 83.69 648 GLN A N 1
ATOM 5121 C CA . GLN A 1 648 ? -4.919 -30.389 13.099 1.00 83.69 648 GLN A CA 1
ATOM 5122 C C . GLN A 1 648 ? -4.058 -31.655 12.989 1.00 83.69 648 GLN A C 1
ATOM 5124 O O . GLN A 1 648 ? -4.524 -32.750 13.300 1.00 83.69 648 GLN A O 1
ATOM 5129 N N . ARG A 1 649 ? -2.777 -31.501 12.641 1.00 82.94 649 ARG A N 1
ATOM 5130 C CA . ARG A 1 649 ? -1.796 -32.593 12.550 1.00 82.94 649 ARG A CA 1
ATOM 5131 C C . ARG A 1 649 ? -1.561 -33.295 13.880 1.00 82.94 649 ARG A C 1
ATOM 5133 O O . ARG A 1 649 ? -1.346 -34.501 13.887 1.00 82.94 649 ARG A O 1
ATOM 5140 N N . ALA A 1 650 ? -1.639 -32.589 15.004 1.00 77.56 650 ALA A N 1
ATOM 5141 C CA . ALA A 1 650 ? -1.498 -33.203 16.319 1.00 77.56 650 ALA A CA 1
ATOM 5142 C C . ALA A 1 650 ? -2.562 -34.273 16.593 1.00 77.56 650 ALA A C 1
ATOM 5144 O O . ALA A 1 650 ? -2.287 -35.272 17.252 1.00 77.56 650 ALA A O 1
ATOM 5145 N N . ARG A 1 651 ? -3.771 -34.084 16.051 1.00 70.62 651 ARG A N 1
ATOM 5146 C CA . ARG A 1 651 ? -4.896 -35.014 16.214 1.00 70.62 651 ARG A CA 1
ATOM 5147 C C . ARG A 1 651 ? -4.796 -36.231 15.299 1.00 70.62 651 ARG A C 1
ATOM 5149 O O . ARG A 1 651 ? -5.300 -37.285 15.667 1.00 70.62 651 ARG A O 1
ATOM 5156 N N . THR A 1 652 ? -4.188 -36.077 14.123 1.00 67.19 652 THR A N 1
ATOM 5157 C CA . THR A 1 652 ? -4.229 -37.088 13.054 1.00 67.19 652 THR A CA 1
ATOM 5158 C C . THR A 1 652 ? -2.893 -37.776 12.777 1.00 67.19 652 THR A C 1
ATOM 5160 O O . THR A 1 652 ? -2.893 -38.942 12.399 1.00 67.19 652 THR A O 1
ATOM 5163 N N . LYS A 1 653 ? -1.763 -37.080 12.955 1.00 65.19 653 LYS A N 1
ATOM 5164 C CA . LYS A 1 653 ? -0.413 -37.540 12.582 1.00 65.19 653 LYS A CA 1
ATOM 5165 C C . LYS A 1 653 ? 0.569 -37.601 13.752 1.00 65.19 653 LYS A C 1
ATOM 5167 O O . LYS A 1 653 ? 1.248 -38.609 13.903 1.00 65.19 653 LYS A O 1
ATOM 5172 N N . MET A 1 654 ? 0.642 -36.569 14.597 1.00 62.94 654 MET A N 1
ATOM 5173 C CA . MET A 1 654 ? 1.686 -36.504 15.641 1.00 62.94 654 MET A CA 1
ATOM 5174 C C . MET A 1 654 ? 1.383 -37.410 16.846 1.00 62.94 654 MET A C 1
ATOM 5176 O O . MET A 1 654 ? 2.303 -37.835 17.535 1.00 62.94 654 MET A O 1
ATOM 5180 N N . SER A 1 655 ? 0.114 -37.767 17.089 1.00 50.28 655 SER A N 1
ATOM 5181 C CA . SER A 1 655 ? -0.261 -38.728 18.139 1.00 50.28 655 SER A CA 1
ATOM 5182 C C . SER A 1 655 ? 0.155 -40.170 17.817 1.00 50.28 655 SER A C 1
ATOM 5184 O O . SER A 1 655 ? 0.346 -40.961 18.736 1.00 50.28 655 SER A O 1
ATOM 5186 N N . ALA A 1 656 ? 0.360 -40.515 16.540 1.00 45.41 656 ALA A N 1
ATOM 5187 C CA . ALA A 1 656 ? 0.778 -41.852 16.106 1.00 45.41 656 ALA A CA 1
ATOM 5188 C C . ALA A 1 656 ? 2.260 -42.171 16.410 1.00 45.41 656 ALA A C 1
ATOM 5190 O O . ALA A 1 656 ? 2.680 -43.314 16.262 1.00 45.41 656 ALA A O 1
ATOM 5191 N N . VAL A 1 657 ? 3.035 -41.184 16.879 1.00 49.88 657 VAL A N 1
ATOM 5192 C CA . VAL A 1 657 ? 4.452 -41.312 17.277 1.00 49.88 657 VAL A CA 1
ATOM 5193 C C . VAL A 1 657 ? 4.606 -41.893 18.703 1.00 49.88 657 VAL A C 1
ATOM 5195 O O . VAL A 1 657 ? 5.705 -42.183 19.157 1.00 49.88 657 VAL A O 1
ATOM 5198 N N . THR A 1 658 ? 3.501 -42.144 19.415 1.00 44.00 658 THR A N 1
ATOM 5199 C CA . THR A 1 658 ? 3.482 -42.503 20.849 1.00 44.00 658 THR A CA 1
ATOM 5200 C C . THR A 1 658 ? 3.669 -43.995 21.186 1.00 44.00 658 THR A C 1
ATOM 5202 O O . THR A 1 658 ? 3.423 -44.402 22.322 1.00 44.00 658 THR A O 1
ATOM 5205 N N . THR A 1 659 ? 4.137 -44.848 20.269 1.00 41.41 659 THR A N 1
ATOM 5206 C CA . THR A 1 659 ? 4.369 -46.278 20.571 1.00 41.41 659 THR A CA 1
ATOM 5207 C C . THR A 1 659 ? 5.791 -46.566 21.058 1.00 41.41 659 THR A C 1
ATOM 5209 O O . THR A 1 659 ? 6.530 -47.247 20.363 1.00 41.41 659 THR A O 1
ATOM 5212 N N . GLY A 1 660 ? 6.134 -46.088 22.260 1.00 42.78 660 GLY A N 1
ATOM 5213 C CA . GLY A 1 660 ? 7.181 -46.619 23.155 1.00 42.78 660 GLY A CA 1
ATOM 5214 C C . GLY A 1 660 ? 8.644 -46.716 22.651 1.00 42.78 660 GLY A C 1
ATOM 5215 O O . GLY A 1 660 ? 8.919 -46.931 21.473 1.00 42.78 660 GLY A O 1
ATOM 5216 N N . PRO A 1 661 ? 9.648 -46.652 23.546 1.00 34.75 661 PRO A N 1
ATOM 5217 C CA . PRO A 1 661 ? 11.034 -46.901 23.163 1.00 34.75 661 PRO A CA 1
ATOM 5218 C C . PRO A 1 661 ? 11.219 -48.397 22.853 1.00 34.75 661 PRO A C 1
ATOM 5220 O O . PRO A 1 661 ? 11.177 -49.225 23.759 1.00 34.75 661 PRO A O 1
ATOM 5223 N N . GLY A 1 662 ? 11.413 -48.756 21.579 1.00 43.06 662 GLY A N 1
ATOM 5224 C CA . GLY A 1 662 ? 11.820 -50.111 21.170 1.00 43.06 662 GLY A CA 1
ATOM 5225 C C . GLY A 1 662 ? 10.971 -50.799 20.097 1.00 43.06 662 GLY A C 1
ATOM 5226 O O . GLY A 1 662 ? 11.334 -51.893 19.671 1.00 43.06 662 GLY A O 1
ATOM 5227 N N . CYS A 1 663 ? 9.884 -50.189 19.621 1.00 38.12 663 CYS A N 1
ATOM 5228 C CA . CYS A 1 663 ? 9.143 -50.696 18.464 1.00 38.12 663 CYS A CA 1
ATOM 5229 C C . CYS A 1 663 ? 9.570 -49.936 17.201 1.00 38.12 663 CYS A C 1
ATOM 5231 O O . CYS A 1 663 ? 9.720 -48.717 17.234 1.00 38.12 663 CYS A O 1
ATOM 5233 N N . GLY A 1 664 ? 9.815 -50.654 16.099 1.00 47.66 664 GLY A N 1
ATOM 5234 C CA . GLY A 1 664 ? 10.152 -50.046 14.808 1.00 47.66 664 GLY A CA 1
ATOM 5235 C C . GLY A 1 664 ? 9.113 -49.015 14.350 1.00 47.66 664 GLY A C 1
ATOM 5236 O O . GLY A 1 664 ? 7.982 -49.015 14.835 1.00 47.66 664 GLY A O 1
ATOM 5237 N N . LEU A 1 665 ? 9.518 -48.143 13.417 1.00 48.81 665 LEU A N 1
ATOM 5238 C CA . LEU A 1 665 ? 8.668 -47.099 12.829 1.00 48.81 665 LEU A CA 1
ATOM 5239 C C . LEU A 1 665 ? 7.270 -47.662 12.496 1.00 48.81 665 LEU A C 1
ATOM 5241 O O . LEU A 1 665 ? 7.192 -48.709 11.843 1.00 48.81 665 LEU A O 1
ATOM 5245 N N . PRO A 1 666 ? 6.169 -47.002 12.911 1.00 46.38 666 PRO A N 1
ATOM 5246 C CA . PRO A 1 666 ? 4.828 -47.371 12.474 1.00 46.38 666 PRO A CA 1
ATOM 5247 C C . PRO A 1 666 ? 4.797 -47.480 10.946 1.00 46.38 666 PRO A C 1
ATOM 5249 O O . PRO A 1 666 ? 5.407 -46.657 10.263 1.00 46.38 666 PRO A O 1
ATOM 5252 N N . GLY A 1 667 ? 4.094 -48.488 10.418 1.00 43.88 667 GLY A N 1
ATOM 5253 C CA . GLY A 1 667 ? 4.183 -48.987 9.033 1.00 43.88 667 GLY A CA 1
ATOM 5254 C C . GLY A 1 667 ? 3.831 -48.031 7.878 1.00 43.88 667 GLY A C 1
ATOM 5255 O O . GLY A 1 667 ? 3.531 -48.501 6.786 1.00 43.88 667 GLY A O 1
ATOM 5256 N N . SER A 1 668 ? 3.866 -46.715 8.081 1.00 50.25 668 SER A N 1
ATOM 5257 C CA . SER A 1 668 ? 3.710 -45.688 7.048 1.00 50.25 668 SER A CA 1
ATOM 5258 C C . SER A 1 668 ? 4.695 -44.511 7.158 1.00 50.25 668 SER A C 1
ATOM 5260 O O . SER A 1 668 ? 4.630 -43.618 6.318 1.00 50.25 668 SER A O 1
ATOM 5262 N N . GLN A 1 669 ? 5.573 -44.451 8.170 1.00 58.41 669 GLN A N 1
ATOM 5263 C CA . GLN A 1 669 ? 6.521 -43.339 8.343 1.00 58.41 669 GLN A CA 1
ATOM 5264 C C . GLN A 1 669 ? 7.928 -43.720 7.870 1.00 58.41 669 GLN A C 1
ATOM 5266 O O . GLN A 1 669 ? 8.545 -44.651 8.385 1.00 58.41 669 GLN A O 1
ATOM 5271 N N . THR A 1 670 ? 8.457 -42.973 6.899 1.00 70.81 670 THR A N 1
ATOM 5272 C CA . THR A 1 670 ? 9.864 -43.053 6.484 1.00 70.81 670 THR A CA 1
ATOM 5273 C C . THR A 1 670 ? 10.718 -42.116 7.335 1.00 70.81 670 THR A C 1
ATOM 5275 O O . THR A 1 670 ? 10.239 -41.094 7.824 1.00 70.81 670 THR A O 1
ATOM 5278 N N . TRP A 1 671 ? 12.014 -42.399 7.471 1.00 73.75 671 TRP A N 1
ATOM 5279 C CA . TRP A 1 671 ? 12.942 -41.501 8.172 1.00 73.75 671 TRP A CA 1
ATOM 5280 C C . TRP A 1 671 ? 12.913 -40.061 7.621 1.00 73.75 671 TRP A C 1
ATOM 5282 O O . TRP A 1 671 ? 12.918 -39.095 8.382 1.00 73.75 671 TRP A O 1
ATOM 5292 N N . SER A 1 672 ? 12.769 -39.915 6.302 1.00 75.00 672 SER A N 1
ATOM 5293 C CA . SER A 1 672 ? 12.645 -38.618 5.632 1.00 75.00 672 SER A CA 1
ATOM 5294 C C . SER A 1 672 ? 11.414 -37.812 6.071 1.00 75.00 672 SER A C 1
ATOM 5296 O O . SER A 1 672 ? 11.489 -36.586 6.149 1.00 75.00 672 SER A O 1
ATOM 5298 N N . THR A 1 673 ? 10.306 -38.474 6.429 1.00 79.06 673 THR A N 1
ATOM 5299 C CA . THR A 1 673 ? 9.112 -37.800 6.971 1.00 79.06 673 THR A CA 1
ATOM 5300 C C . THR A 1 673 ? 9.347 -37.257 8.383 1.00 79.06 673 THR A C 1
ATOM 5302 O O . THR A 1 673 ? 8.942 -36.135 8.674 1.00 79.06 673 THR A O 1
ATOM 5305 N N . LEU A 1 674 ? 10.081 -37.985 9.233 1.00 78.19 674 LEU A N 1
ATOM 5306 C CA . LEU A 1 674 ? 10.437 -37.536 10.586 1.00 78.19 674 LEU A CA 1
ATOM 5307 C C . LEU A 1 674 ? 11.418 -36.360 10.565 1.00 78.19 674 LEU A C 1
ATOM 5309 O O . LEU A 1 674 ? 11.249 -35.389 11.303 1.00 78.19 674 LEU A O 1
ATOM 5313 N N . VAL A 1 675 ? 12.424 -36.428 9.690 1.00 81.00 675 VAL A N 1
ATOM 5314 C CA . VAL A 1 675 ? 13.364 -35.325 9.448 1.00 81.00 675 VAL A CA 1
ATOM 5315 C C . VAL A 1 675 ? 12.610 -34.086 8.967 1.00 81.00 675 VAL A C 1
ATOM 5317 O O . VAL A 1 675 ? 12.816 -32.998 9.504 1.00 81.00 675 VAL A O 1
ATOM 5320 N N . PHE A 1 676 ? 11.693 -34.249 8.008 1.00 86.69 676 PHE A N 1
ATOM 5321 C CA . PHE A 1 676 ? 10.836 -33.168 7.530 1.00 86.69 676 PHE A CA 1
ATOM 5322 C C . PHE A 1 676 ? 10.017 -32.543 8.665 1.00 86.69 676 PHE A C 1
ATOM 5324 O O . PHE A 1 676 ? 10.064 -31.327 8.851 1.00 86.69 676 PHE A O 1
ATOM 5331 N N . GLU A 1 677 ? 9.300 -33.347 9.454 1.00 84.62 677 GLU A N 1
ATOM 5332 C CA . GLU A 1 677 ? 8.498 -32.828 10.566 1.00 84.62 677 GLU A CA 1
ATOM 5333 C C . GLU A 1 677 ? 9.365 -32.055 11.560 1.00 84.62 677 GLU A C 1
ATOM 5335 O O . GLU A 1 677 ? 9.019 -30.931 11.930 1.00 84.62 677 GLU A O 1
ATOM 5340 N N . ARG A 1 678 ? 10.534 -32.593 11.920 1.00 84.12 678 ARG A N 1
ATOM 5341 C CA . ARG A 1 678 ? 11.458 -31.936 12.845 1.00 84.12 678 ARG A CA 1
ATOM 5342 C C . ARG A 1 678 ? 11.959 -30.590 12.316 1.00 84.12 678 ARG A C 1
ATOM 5344 O O . ARG A 1 678 ? 11.887 -29.597 13.040 1.00 84.12 678 ARG A O 1
ATOM 5351 N N . VAL A 1 679 ? 12.416 -30.537 11.064 1.00 84.38 679 VAL A N 1
ATOM 5352 C CA . VAL A 1 679 ? 12.904 -29.307 10.415 1.00 84.38 679 VAL A CA 1
ATOM 5353 C C . VAL A 1 679 ? 11.807 -28.240 10.391 1.00 84.38 679 VAL A C 1
ATOM 5355 O O . VAL A 1 679 ? 12.038 -27.095 10.773 1.00 84.38 679 VAL A O 1
ATOM 5358 N N . PHE A 1 680 ? 10.587 -28.592 9.985 1.00 86.44 680 PHE A N 1
ATOM 5359 C CA . PHE A 1 680 ? 9.511 -27.611 9.830 1.00 86.44 680 PHE A CA 1
ATOM 5360 C C . PHE A 1 680 ? 8.890 -27.162 11.164 1.00 86.44 680 PHE A C 1
ATOM 5362 O O . PHE A 1 680 ? 8.462 -26.010 11.259 1.00 86.44 680 PHE A O 1
ATOM 5369 N N . ILE A 1 681 ? 8.884 -28.009 12.203 1.00 85.69 681 ILE A N 1
ATOM 5370 C CA . ILE A 1 681 ? 8.500 -27.615 13.571 1.00 85.69 681 ILE A CA 1
ATOM 5371 C C . ILE A 1 681 ? 9.489 -26.593 14.127 1.00 85.69 681 ILE A C 1
ATOM 5373 O O . ILE A 1 681 ? 9.075 -25.530 14.587 1.00 85.69 681 ILE A O 1
ATOM 5377 N N . GLU A 1 682 ? 10.791 -26.871 14.057 1.00 83.25 682 GLU A N 1
ATOM 5378 C CA . GLU A 1 682 ? 11.799 -25.935 14.562 1.00 83.25 682 GLU A CA 1
ATOM 5379 C C . GLU A 1 682 ? 11.827 -24.634 13.754 1.00 83.25 682 GLU A C 1
ATOM 5381 O O . GLU A 1 682 ? 11.896 -23.552 14.339 1.00 83.25 682 GLU A O 1
ATOM 5386 N N . ALA A 1 683 ? 11.667 -24.707 12.427 1.00 82.50 683 ALA A N 1
ATOM 5387 C CA . ALA A 1 683 ? 11.511 -23.519 11.591 1.00 82.50 683 ALA A CA 1
ATOM 5388 C C . ALA A 1 683 ? 10.313 -22.669 12.027 1.00 82.50 683 ALA A C 1
ATOM 5390 O O . ALA A 1 683 ? 10.441 -21.453 12.161 1.00 82.50 683 ALA A O 1
ATOM 5391 N N . PHE A 1 684 ? 9.160 -23.290 12.277 1.00 85.12 684 PHE A N 1
ATOM 5392 C CA . PHE A 1 684 ? 7.971 -22.596 12.761 1.00 85.12 684 PHE A CA 1
ATOM 5393 C C . PHE A 1 684 ? 8.212 -21.921 14.116 1.00 85.12 684 PHE A C 1
ATOM 5395 O O . PHE A 1 684 ? 7.958 -20.725 14.255 1.00 85.12 684 PHE A O 1
ATOM 5402 N N . LEU A 1 685 ? 8.758 -22.654 15.089 1.00 81.88 685 LEU A N 1
ATOM 5403 C CA . LEU A 1 685 ? 9.043 -22.136 16.428 1.00 81.88 685 LEU A CA 1
ATOM 5404 C C . LEU A 1 685 ? 10.010 -20.948 16.394 1.00 81.88 685 LEU A C 1
ATOM 5406 O O . LEU A 1 685 ? 9.773 -19.942 17.066 1.00 81.88 685 LEU A O 1
ATOM 5410 N N . TYR A 1 686 ? 11.049 -21.026 15.561 1.00 78.38 686 TYR A N 1
ATOM 5411 C CA . TYR A 1 686 ? 11.975 -19.920 15.346 1.00 78.38 686 TYR A CA 1
ATOM 5412 C C . TYR A 1 686 ? 11.263 -18.681 14.785 1.00 78.38 686 TYR A C 1
ATOM 5414 O O . TYR A 1 686 ? 11.417 -17.580 15.318 1.00 78.38 686 TYR A O 1
ATOM 5422 N N . GLN A 1 687 ? 10.432 -18.842 13.749 1.00 78.12 687 GLN A N 1
ATOM 5423 C CA . GLN A 1 687 ? 9.694 -17.715 13.164 1.00 78.12 687 GLN A CA 1
ATOM 5424 C C . GLN A 1 687 ? 8.728 -17.075 14.160 1.00 78.12 687 GLN A C 1
ATOM 5426 O O . GLN A 1 687 ? 8.629 -15.850 14.245 1.00 78.12 687 GLN A O 1
ATOM 5431 N N . CYS A 1 688 ? 8.059 -17.893 14.965 1.00 77.56 688 CYS A N 1
ATOM 5432 C CA . CYS A 1 688 ? 7.184 -17.431 16.028 1.00 77.56 688 CYS A CA 1
ATOM 5433 C C . CYS A 1 688 ? 7.921 -16.635 17.102 1.00 77.56 688 CYS A C 1
ATOM 5435 O O . CYS A 1 688 ? 7.440 -15.585 17.526 1.00 77.56 688 CYS A O 1
ATOM 5437 N N . MET A 1 689 ? 9.104 -17.091 17.515 1.00 76.31 689 MET A N 1
ATOM 5438 C CA . MET A 1 689 ? 9.940 -16.353 18.456 1.00 76.31 689 MET A CA 1
ATOM 5439 C C . MET A 1 689 ? 10.305 -14.969 17.903 1.00 76.31 689 MET A C 1
ATOM 5441 O O . MET A 1 689 ? 10.156 -13.965 18.603 1.00 76.31 689 MET A O 1
ATOM 5445 N N . VAL A 1 690 ? 10.721 -14.895 16.636 1.00 73.06 690 VAL A N 1
ATOM 5446 C CA . VAL A 1 690 ? 11.070 -13.633 15.968 1.00 73.06 690 VAL A CA 1
ATOM 5447 C C . VAL A 1 690 ? 9.847 -12.709 15.858 1.00 73.06 690 VAL A C 1
ATOM 5449 O O . VAL A 1 690 ? 9.962 -11.520 16.156 1.00 73.06 690 VAL A O 1
ATOM 5452 N N . MET A 1 691 ? 8.667 -13.242 15.517 1.00 72.38 691 MET A N 1
ATOM 5453 C CA . MET A 1 691 ? 7.418 -12.471 15.395 1.00 72.38 691 MET A CA 1
ATOM 5454 C C . MET A 1 691 ? 6.819 -11.994 16.709 1.00 72.38 691 MET A C 1
ATOM 5456 O O . MET A 1 691 ? 6.225 -10.914 16.746 1.00 72.38 691 MET A O 1
ATOM 5460 N N . SER A 1 692 ? 6.995 -12.760 17.786 1.00 71.12 692 SER A N 1
ATOM 5461 C CA . SER A 1 692 ? 6.388 -12.456 19.084 1.00 71.12 692 SER A CA 1
ATOM 5462 C C . SER A 1 692 ? 6.738 -11.049 19.580 1.00 71.12 692 SER A C 1
ATOM 5464 O O . SER A 1 692 ? 5.951 -10.415 20.274 1.00 71.12 692 SER A O 1
ATOM 5466 N N . VAL A 1 693 ? 7.891 -10.502 19.184 1.00 71.06 693 VAL A N 1
ATOM 5467 C CA . VAL A 1 693 ? 8.343 -9.155 19.556 1.00 71.06 693 VAL A CA 1
ATOM 5468 C C . VAL A 1 693 ? 7.403 -8.048 19.037 1.00 71.06 693 VAL A C 1
ATOM 5470 O O . VAL A 1 693 ? 7.274 -7.016 19.691 1.00 71.06 693 VAL A O 1
ATOM 5473 N N . GLN A 1 694 ? 6.727 -8.240 17.900 1.00 69.00 694 GLN A N 1
ATOM 5474 C CA . GLN A 1 694 ? 5.808 -7.247 17.318 1.00 69.00 694 GLN A CA 1
ATOM 5475 C C . GLN A 1 694 ? 4.335 -7.538 17.618 1.00 69.00 694 GLN A C 1
ATOM 5477 O O . GLN A 1 694 ? 3.572 -6.607 17.881 1.00 69.00 694 GLN A O 1
ATOM 5482 N N . GLU A 1 695 ? 3.934 -8.811 17.571 1.00 67.38 695 GLU A N 1
ATOM 5483 C CA . GLU A 1 695 ? 2.548 -9.240 17.758 1.00 67.38 695 GLU A CA 1
ATOM 5484 C C . GLU A 1 695 ? 2.455 -10.313 18.844 1.00 67.38 695 GLU A C 1
ATOM 5486 O O . GLU A 1 695 ? 2.842 -11.465 18.653 1.00 67.38 695 GLU A O 1
ATOM 5491 N N . THR A 1 696 ? 1.875 -9.943 19.985 1.00 61.25 696 THR A N 1
ATOM 5492 C CA . THR A 1 696 ? 1.706 -10.829 21.149 1.00 61.25 696 THR A CA 1
ATOM 5493 C C . THR A 1 696 ? 0.808 -12.031 20.849 1.00 61.25 696 THR A C 1
ATOM 5495 O O . THR A 1 696 ? 1.030 -13.125 21.366 1.00 61.25 696 THR A O 1
ATOM 5498 N N . SER A 1 697 ? -0.171 -11.853 19.956 1.00 58.12 697 SER A N 1
ATOM 5499 C CA . SER A 1 697 ? -1.138 -12.889 19.572 1.00 58.12 697 SER A CA 1
ATOM 5500 C C . SER A 1 697 ? -0.549 -14.047 18.752 1.00 58.12 697 SER A C 1
ATOM 5502 O O . SER A 1 697 ? -1.176 -15.100 18.652 1.00 58.12 697 SER A O 1
ATOM 5504 N N . LEU A 1 698 ? 0.657 -13.880 18.195 1.00 59.25 698 LEU A N 1
ATOM 5505 C CA . LEU A 1 698 ? 1.326 -14.867 17.340 1.00 59.25 698 LEU A CA 1
ATOM 5506 C C . LEU A 1 698 ? 2.324 -15.754 18.086 1.00 59.25 698 LEU A C 1
ATOM 5508 O O . LEU A 1 698 ? 3.142 -16.414 17.450 1.00 59.25 698 LEU A O 1
ATOM 5512 N N . THR A 1 699 ? 2.297 -15.769 19.417 1.00 63.72 699 THR A N 1
ATOM 5513 C CA . THR A 1 699 ? 3.177 -16.623 20.220 1.00 63.72 699 THR A CA 1
ATOM 5514 C C . THR A 1 699 ? 2.495 -17.992 20.413 1.00 63.72 699 THR A C 1
ATOM 5516 O O . THR A 1 699 ? 1.723 -18.150 21.357 1.00 63.72 699 THR A O 1
ATOM 5519 N N . PRO A 1 700 ? 2.724 -19.018 19.565 1.00 54.47 700 PRO A N 1
ATOM 5520 C CA . PRO A 1 700 ? 2.074 -20.326 19.698 1.00 54.47 700 PRO A CA 1
ATOM 5521 C C . PRO A 1 700 ? 2.445 -21.040 21.003 1.00 54.47 700 PRO A C 1
ATOM 5523 O O . PRO A 1 700 ? 1.720 -21.921 21.439 1.00 54.47 700 PRO A O 1
ATOM 5526 N N . LEU A 1 701 ? 3.548 -20.655 21.651 1.00 57.47 701 LEU A N 1
ATOM 5527 C CA . LEU A 1 701 ? 3.940 -21.173 22.963 1.00 57.47 701 LEU A CA 1
ATOM 5528 C C . LEU A 1 701 ? 3.205 -20.489 24.131 1.00 57.47 701 LEU A C 1
ATOM 5530 O O . LEU A 1 701 ? 3.261 -20.985 25.252 1.00 57.47 701 LEU A O 1
ATOM 5534 N N . GLN A 1 702 ? 2.479 -19.393 23.881 1.00 60.72 702 GLN A N 1
ATOM 5535 C CA . GLN A 1 702 ? 1.501 -18.832 24.824 1.00 60.72 702 GLN A CA 1
ATOM 5536 C C . GLN A 1 702 ? 0.085 -19.378 24.580 1.00 60.72 702 GLN A C 1
ATOM 5538 O O . GLN A 1 702 ? -0.796 -19.215 25.423 1.00 60.72 702 GLN A O 1
ATOM 5543 N N . ASP A 1 703 ? -0.149 -20.044 23.446 1.00 67.25 703 ASP A N 1
ATOM 5544 C CA . ASP A 1 703 ? -1.401 -20.742 23.191 1.00 67.25 703 ASP A CA 1
ATOM 5545 C C . ASP A 1 703 ? -1.469 -22.029 24.022 1.00 67.25 703 ASP A C 1
ATOM 5547 O O . ASP A 1 703 ? -0.700 -22.974 23.830 1.00 67.25 703 ASP A O 1
ATOM 5551 N N . VAL A 1 704 ? -2.456 -22.061 24.920 1.00 66.00 704 VAL A N 1
ATOM 5552 C CA . VAL A 1 704 ? -2.764 -23.168 25.836 1.00 66.00 704 VAL A CA 1
ATOM 5553 C C . VAL A 1 704 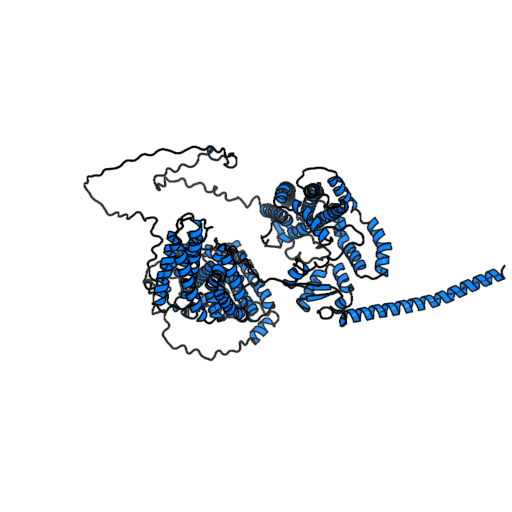? -2.934 -24.504 25.101 1.00 66.00 704 VAL A C 1
ATOM 5555 O O . VAL A 1 704 ? -2.703 -25.556 25.690 1.00 66.00 704 VAL A O 1
ATOM 5558 N N . LEU A 1 705 ? -3.324 -24.490 23.822 1.00 70.88 705 LEU A N 1
ATOM 5559 C CA . LEU A 1 705 ? -3.534 -25.704 23.032 1.00 70.88 705 LEU A CA 1
ATOM 5560 C C . LEU A 1 705 ? -2.288 -26.175 22.276 1.00 70.88 705 LEU A C 1
ATOM 5562 O O . LEU A 1 705 ? -2.127 -27.378 22.096 1.00 70.88 705 LEU A O 1
ATOM 5566 N N . LEU A 1 706 ? -1.431 -25.264 21.808 1.00 75.50 706 LEU A N 1
ATOM 5567 C CA . LEU A 1 706 ? -0.245 -25.609 21.014 1.00 75.50 706 LEU A CA 1
ATOM 5568 C C . LEU A 1 706 ? 0.955 -25.985 21.882 1.00 75.50 706 LEU A C 1
ATOM 5570 O O . LEU A 1 706 ? 1.703 -26.889 21.516 1.00 75.50 706 LEU A O 1
ATOM 5574 N N . ARG A 1 707 ? 1.122 -25.343 23.042 1.00 77.69 707 ARG A N 1
ATOM 5575 C CA . ARG A 1 707 ? 2.242 -25.626 23.950 1.00 77.69 707 ARG A CA 1
ATOM 5576 C C . ARG A 1 707 ? 2.323 -27.108 24.368 1.00 77.69 707 ARG A C 1
ATOM 5578 O O . ARG A 1 707 ? 3.379 -27.698 24.147 1.00 77.69 707 ARG A O 1
ATOM 5585 N N . PRO A 1 708 ? 1.238 -27.765 24.836 1.00 77.88 708 PRO A N 1
ATOM 5586 C CA . PRO A 1 708 ? 1.295 -29.182 25.209 1.00 77.88 708 PRO A CA 1
ATOM 5587 C C . PRO A 1 708 ? 1.588 -30.116 24.029 1.00 77.88 708 PRO A C 1
ATOM 5589 O O . PRO A 1 708 ? 2.167 -31.180 24.218 1.00 77.88 708 PRO A O 1
ATOM 5592 N N . ILE A 1 709 ? 1.189 -29.731 22.809 1.00 80.81 709 ILE A N 1
ATOM 5593 C CA . ILE A 1 709 ? 1.451 -30.516 21.595 1.00 80.81 709 ILE A CA 1
ATOM 5594 C C . ILE A 1 709 ? 2.956 -30.584 21.335 1.00 80.81 709 ILE A C 1
ATOM 5596 O O . ILE A 1 709 ? 3.480 -31.668 21.086 1.00 80.81 709 ILE A O 1
ATOM 5600 N N . PHE A 1 710 ? 3.647 -29.443 21.396 1.00 81.62 710 PHE A N 1
ATOM 5601 C CA . PHE A 1 710 ? 5.090 -29.400 21.173 1.00 81.62 710 PHE A CA 1
ATOM 5602 C C . PHE A 1 710 ? 5.870 -30.005 22.339 1.00 81.62 710 PHE A C 1
ATOM 5604 O O . PHE A 1 710 ? 6.798 -30.764 22.082 1.00 81.62 710 PHE A O 1
ATOM 5611 N N . ASP A 1 711 ? 5.464 -29.751 23.587 1.00 77.75 711 ASP A N 1
ATOM 5612 C CA . ASP A 1 711 ? 6.074 -30.392 24.760 1.00 77.75 711 ASP A CA 1
ATOM 5613 C C . ASP A 1 711 ? 6.042 -31.925 24.616 1.00 77.75 711 ASP A C 1
ATOM 5615 O O . ASP A 1 711 ? 7.089 -32.569 24.633 1.00 77.75 711 ASP A O 1
ATOM 5619 N N . ASN A 1 712 ? 4.869 -32.496 24.322 1.00 77.12 712 ASN A N 1
ATOM 5620 C CA . ASN A 1 712 ? 4.718 -33.936 24.109 1.00 77.12 712 ASN A CA 1
ATOM 5621 C C . ASN A 1 712 ? 5.503 -34.444 22.884 1.00 77.12 712 ASN A C 1
ATOM 5623 O O . ASN A 1 712 ? 6.084 -35.526 22.919 1.00 77.12 712 ASN A O 1
ATOM 5627 N N . TYR A 1 713 ? 5.544 -33.669 21.793 1.00 80.06 713 TYR A N 1
ATOM 5628 C CA . TYR A 1 713 ? 6.317 -34.031 20.604 1.00 80.06 713 TYR A CA 1
ATOM 5629 C C . TYR A 1 713 ? 7.813 -34.151 20.913 1.00 80.06 713 TYR A C 1
ATOM 5631 O O . TYR A 1 713 ? 8.420 -35.146 20.535 1.00 80.06 713 TYR A O 1
ATOM 5639 N N . PHE A 1 714 ? 8.412 -33.166 21.592 1.00 77.94 714 PHE A N 1
ATOM 5640 C CA . PHE A 1 714 ? 9.845 -33.179 21.909 1.00 77.94 714 PHE A CA 1
ATOM 5641 C C . PHE A 1 714 ? 10.203 -34.176 23.022 1.00 77.94 714 PHE A C 1
ATOM 5643 O O . PHE A 1 714 ? 11.327 -34.672 23.034 1.00 77.94 714 PHE A O 1
ATOM 5650 N N . GLU A 1 715 ? 9.270 -34.519 23.913 1.00 74.69 715 GLU A N 1
ATOM 5651 C CA . GLU A 1 715 ? 9.456 -35.586 24.908 1.00 74.69 715 GLU A CA 1
ATOM 5652 C C . GLU A 1 715 ? 9.442 -36.989 24.284 1.00 74.69 715 GLU A C 1
ATOM 5654 O O . GLU A 1 715 ? 10.179 -37.868 24.725 1.00 74.69 715 GLU A O 1
ATOM 5659 N N . MET A 1 716 ? 8.628 -37.205 23.247 1.00 69.88 716 MET A N 1
ATOM 5660 C CA . MET A 1 716 ? 8.431 -38.520 22.618 1.00 69.88 716 MET A CA 1
ATOM 5661 C C . MET A 1 716 ? 9.052 -38.630 21.215 1.00 69.88 716 MET A C 1
ATOM 5663 O O . MET A 1 716 ? 8.757 -39.571 20.478 1.00 69.88 716 MET A O 1
ATOM 5667 N N . CYS A 1 717 ? 9.892 -37.670 20.813 1.00 70.44 717 CYS A N 1
ATOM 5668 C CA . CYS A 1 717 ? 10.437 -37.610 19.459 1.00 70.44 717 CYS A CA 1
ATOM 5669 C C . CYS A 1 717 ? 11.410 -38.779 19.200 1.00 70.44 717 CYS A C 1
ATOM 5671 O O . CYS A 1 717 ? 12.367 -38.950 19.956 1.00 70.44 717 CYS A O 1
ATOM 5673 N N . PRO A 1 718 ? 11.253 -39.544 18.102 1.00 65.69 718 PRO A N 1
ATOM 5674 C CA . PRO A 1 718 ? 12.203 -40.595 17.731 1.00 65.69 718 PRO A CA 1
ATOM 5675 C C . PRO A 1 718 ? 13.537 -40.035 17.208 1.00 65.69 718 PRO A C 1
ATOM 5677 O O . PRO A 1 718 ? 14.527 -40.762 17.134 1.00 65.69 718 PRO A O 1
ATOM 5680 N N . VAL A 1 719 ? 13.571 -38.754 16.824 1.00 75.44 719 VAL A N 1
ATOM 5681 C CA . VAL A 1 719 ? 14.790 -38.042 16.420 1.00 75.44 719 VAL A CA 1
ATOM 5682 C C . VAL A 1 719 ? 15.462 -37.474 17.674 1.00 75.44 719 VAL A C 1
ATOM 5684 O O . VAL A 1 719 ? 14.765 -36.825 18.457 1.00 75.44 719 VAL A O 1
ATOM 5687 N N . PRO A 1 720 ? 16.788 -37.640 17.857 1.00 73.12 720 PRO A N 1
ATOM 5688 C CA . PRO A 1 720 ? 17.506 -37.082 18.998 1.00 73.12 720 PRO A CA 1
ATOM 5689 C C . PRO A 1 720 ? 17.152 -35.617 19.302 1.00 73.12 720 PRO A C 1
ATOM 5691 O O . PRO A 1 720 ? 17.071 -34.761 18.416 1.00 73.12 720 PRO A O 1
ATOM 5694 N N . THR A 1 721 ? 16.906 -35.331 20.576 1.00 69.62 721 THR A N 1
ATOM 5695 C CA . THR A 1 721 ? 16.592 -33.994 21.115 1.00 69.62 721 THR A CA 1
ATOM 5696 C C . THR A 1 721 ? 17.684 -33.484 22.045 1.00 69.62 721 THR A C 1
ATOM 5698 O O . THR A 1 721 ? 17.520 -32.451 22.678 1.00 69.62 721 THR A O 1
ATOM 5701 N N . SER A 1 722 ? 18.799 -34.198 22.149 1.00 67.69 722 SER A N 1
ATOM 5702 C CA . SER A 1 722 ? 19.872 -33.850 23.065 1.00 67.69 722 SER A CA 1
ATOM 5703 C C . SER A 1 722 ? 20.589 -32.557 22.621 1.00 67.69 722 SER A C 1
ATOM 5705 O O . SER A 1 722 ? 20.529 -32.176 21.446 1.00 67.69 722 SER A O 1
ATOM 5707 N N . PRO A 1 723 ? 21.212 -31.816 23.553 1.00 63.16 723 PRO A N 1
ATOM 5708 C CA . PRO A 1 723 ? 21.676 -30.445 23.325 1.00 63.16 723 PRO A CA 1
ATOM 5709 C C . PRO A 1 723 ? 22.952 -30.317 22.491 1.00 63.16 723 PRO A C 1
ATOM 5711 O O . PRO A 1 723 ? 23.462 -29.215 22.317 1.00 63.16 723 PRO A O 1
ATOM 5714 N N . GLU A 1 724 ? 23.498 -31.413 21.981 1.00 69.19 724 GLU A N 1
ATOM 5715 C CA . GLU A 1 724 ? 24.633 -31.362 21.073 1.00 69.19 724 GLU A CA 1
ATOM 5716 C C . GLU A 1 724 ? 24.235 -30.701 19.745 1.00 69.19 724 GLU A C 1
ATOM 5718 O O . GLU A 1 724 ? 23.147 -30.931 19.209 1.00 69.19 724 GLU A O 1
ATOM 5723 N N . ALA A 1 725 ? 25.154 -29.913 19.178 1.00 67.31 725 ALA A N 1
ATOM 5724 C CA . ALA A 1 725 ? 24.924 -29.144 17.952 1.00 67.31 725 ALA A CA 1
ATOM 5725 C C . ALA A 1 725 ? 24.548 -30.015 16.730 1.00 67.31 725 ALA A C 1
ATOM 5727 O O . ALA A 1 725 ? 23.949 -29.522 15.773 1.00 67.31 725 ALA A O 1
ATOM 5728 N N . GLU A 1 726 ? 24.848 -31.318 16.783 1.00 72.94 726 GLU A N 1
ATOM 5729 C CA . GLU A 1 726 ? 24.482 -32.327 15.781 1.00 72.94 726 GLU A CA 1
ATOM 5730 C C . GLU A 1 726 ? 22.969 -32.563 15.669 1.00 72.94 726 GLU A C 1
ATOM 5732 O O . GLU A 1 726 ? 22.480 -32.966 14.611 1.00 72.94 726 GLU A O 1
ATOM 5737 N N . ASN A 1 727 ? 22.200 -32.271 16.717 1.00 75.50 727 ASN A N 1
ATOM 5738 C CA . ASN A 1 727 ? 20.773 -32.599 16.784 1.00 75.50 727 ASN A CA 1
ATOM 5739 C C . ASN A 1 727 ? 19.854 -31.420 16.449 1.00 75.50 727 ASN A C 1
ATOM 5741 O O . ASN A 1 727 ? 18.641 -31.511 16.643 1.00 75.50 727 ASN A O 1
ATOM 5745 N N . TRP A 1 728 ? 20.419 -30.295 16.007 1.00 75.81 728 TRP A N 1
ATOM 5746 C CA . TRP A 1 728 ? 19.701 -29.031 15.835 1.00 75.81 728 TRP A CA 1
ATOM 5747 C C . TRP A 1 728 ? 19.554 -28.706 14.346 1.00 75.81 728 TRP A C 1
ATOM 5749 O O . TRP A 1 728 ? 20.472 -28.116 13.779 1.00 75.81 728 TRP A O 1
ATOM 5759 N N . PRO A 1 729 ? 18.463 -29.113 13.669 1.00 72.00 729 PRO A N 1
ATOM 5760 C CA . PRO A 1 729 ? 18.305 -28.915 12.232 1.00 72.00 729 PRO A CA 1
ATOM 5761 C C . PRO A 1 729 ? 18.215 -27.454 11.810 1.00 72.00 729 PRO A C 1
ATOM 5763 O O . PRO A 1 729 ? 18.953 -27.028 10.930 1.00 72.00 729 PRO A O 1
ATOM 5766 N N . VAL A 1 730 ? 17.289 -26.682 12.377 1.00 68.31 730 VAL A N 1
ATOM 5767 C CA . VAL A 1 730 ? 17.030 -25.309 11.918 1.00 68.31 730 VAL A CA 1
ATOM 5768 C C . VAL A 1 730 ? 17.695 -24.325 12.859 1.00 68.31 730 VAL A C 1
ATOM 5770 O O . VAL A 1 730 ? 18.008 -24.646 14.000 1.00 68.31 730 VAL A O 1
ATOM 5773 N N . PHE A 1 731 ? 17.966 -23.123 12.357 1.00 60.75 731 PHE A N 1
ATOM 5774 C CA . PHE A 1 731 ? 18.642 -22.064 13.091 1.00 60.75 731 PHE A CA 1
ATOM 5775 C C . PHE A 1 731 ? 18.185 -21.893 14.542 1.00 60.75 731 PHE A C 1
ATOM 5777 O O . PHE A 1 731 ? 17.243 -21.172 14.850 1.00 60.75 731 PHE A O 1
ATOM 5784 N N . GLY A 1 732 ? 18.993 -22.469 15.426 1.00 59.16 732 GLY A N 1
ATOM 5785 C CA . GLY A 1 732 ? 19.662 -21.703 16.460 1.00 59.16 732 GLY A CA 1
ATOM 5786 C C . GLY A 1 732 ? 18.815 -21.390 17.673 1.00 59.16 732 GLY A C 1
ATOM 5787 O O . GLY A 1 732 ? 18.842 -20.245 18.105 1.00 59.16 732 GLY A O 1
ATOM 5788 N N . MET A 1 733 ? 18.108 -22.385 18.213 1.00 64.69 733 MET A N 1
ATOM 5789 C CA . MET A 1 733 ? 17.965 -22.588 19.659 1.00 64.69 733 MET A CA 1
ATOM 5790 C C . MET A 1 733 ? 17.187 -23.868 19.947 1.00 64.69 733 MET A C 1
ATOM 5792 O O . MET A 1 733 ? 16.145 -24.122 19.348 1.00 64.69 733 MET A O 1
ATOM 5796 N N . HIS A 1 734 ? 17.681 -24.655 20.901 1.00 71.12 734 HIS A N 1
ATOM 5797 C CA . HIS A 1 734 ? 16.972 -25.823 21.406 1.00 71.12 734 HIS A CA 1
ATOM 5798 C C . HIS A 1 734 ? 15.546 -25.446 21.848 1.00 71.12 734 HIS A C 1
ATOM 5800 O O . HIS A 1 734 ? 15.340 -24.367 22.410 1.00 71.12 734 HIS A O 1
ATOM 5806 N N . TYR A 1 735 ? 14.565 -26.333 21.645 1.00 74.62 735 TYR A N 1
ATOM 5807 C CA . TYR A 1 735 ? 13.155 -26.079 21.983 1.00 74.62 735 TYR A CA 1
ATOM 5808 C C . TYR A 1 735 ? 12.969 -25.533 23.407 1.00 74.62 735 TYR A C 1
ATOM 5810 O O . TYR A 1 735 ? 12.219 -24.581 23.617 1.00 74.62 735 TYR A O 1
ATOM 5818 N N . GLN A 1 736 ? 13.723 -26.068 24.373 1.00 72.62 736 GLN A N 1
ATOM 5819 C CA . GLN A 1 736 ? 13.678 -25.616 25.769 1.00 72.62 736 GLN A CA 1
ATOM 5820 C C . GLN A 1 736 ? 14.100 -24.149 25.931 1.00 72.62 736 GLN A C 1
ATOM 5822 O O . GLN A 1 736 ? 13.536 -23.430 26.751 1.00 72.62 736 GLN A O 1
ATOM 5827 N N . ILE A 1 737 ? 15.041 -23.671 25.114 1.00 73.12 737 ILE A N 1
ATOM 5828 C CA . ILE A 1 737 ? 15.462 -22.268 25.113 1.00 73.12 737 ILE A CA 1
ATOM 5829 C C . ILE A 1 737 ? 14.339 -21.382 24.563 1.00 73.12 737 ILE A C 1
ATOM 5831 O O . ILE A 1 737 ? 14.000 -20.371 25.174 1.00 73.12 737 ILE A O 1
ATOM 5835 N N . ILE A 1 738 ? 13.702 -21.786 23.460 1.00 75.25 738 ILE A N 1
ATOM 5836 C CA . ILE A 1 738 ? 12.555 -21.061 22.886 1.00 75.25 738 ILE A CA 1
ATOM 5837 C C . ILE A 1 738 ? 11.390 -21.008 23.892 1.00 75.25 738 ILE A C 1
ATOM 5839 O O . ILE A 1 738 ? 10.765 -19.958 24.065 1.00 75.25 738 ILE A O 1
ATOM 5843 N N . ARG A 1 739 ? 11.131 -22.114 24.600 1.00 74.69 739 ARG A N 1
ATOM 5844 C CA . ARG A 1 739 ? 10.140 -22.195 25.681 1.00 74.69 739 ARG A CA 1
ATOM 5845 C C . ARG A 1 739 ? 10.449 -21.205 26.804 1.00 74.69 739 ARG A C 1
ATOM 5847 O O . ARG A 1 739 ? 9.579 -20.409 27.149 1.00 74.69 739 ARG A O 1
ATOM 5854 N N . LEU A 1 740 ? 11.685 -21.187 27.303 1.00 73.06 740 LEU A N 1
ATOM 5855 C CA . LEU A 1 740 ? 12.100 -20.272 28.369 1.00 73.06 740 LEU A CA 1
ATOM 5856 C C . LEU A 1 740 ? 11.990 -18.798 27.949 1.00 73.06 740 LEU A C 1
ATOM 5858 O O . LEU A 1 740 ? 11.565 -17.959 28.739 1.00 73.06 740 LEU A O 1
ATOM 5862 N N . PHE A 1 741 ? 12.300 -18.472 26.691 1.00 75.25 741 PHE A N 1
ATOM 5863 C CA . PHE A 1 741 ? 12.089 -17.126 26.148 1.00 75.25 741 PHE A CA 1
ATOM 5864 C C . PHE A 1 741 ? 10.612 -16.739 26.066 1.00 75.25 741 PHE A C 1
ATOM 5866 O O . PHE A 1 741 ? 10.259 -15.599 26.372 1.00 75.25 741 PHE A O 1
ATOM 5873 N N . SER A 1 742 ? 9.742 -17.674 25.679 1.00 75.31 742 SER A N 1
ATOM 5874 C CA . SER A 1 742 ? 8.294 -17.457 25.698 1.00 75.31 742 SER A CA 1
ATOM 5875 C C . SER A 1 742 ? 7.787 -17.180 27.116 1.00 75.31 742 SER A C 1
ATOM 5877 O O . SER A 1 742 ? 6.953 -16.290 27.296 1.00 75.31 742 SER A O 1
ATOM 5879 N N . ASP A 1 743 ? 8.310 -17.897 28.114 1.00 74.44 743 ASP A N 1
ATOM 5880 C CA . ASP A 1 743 ? 7.969 -17.707 29.528 1.00 74.44 743 ASP A CA 1
ATOM 5881 C C . ASP A 1 743 ? 8.493 -16.361 30.060 1.00 74.44 743 ASP A C 1
ATOM 5883 O O . ASP A 1 743 ? 7.741 -15.610 30.682 1.00 74.44 743 ASP A O 1
ATOM 5887 N N . LEU A 1 744 ? 9.732 -15.979 29.720 1.00 76.56 744 LEU A N 1
ATOM 5888 C CA . LEU A 1 744 ? 10.287 -14.654 30.026 1.00 76.56 744 LEU A CA 1
ATOM 5889 C C . LEU A 1 744 ? 9.414 -13.537 29.441 1.00 76.56 744 LEU A C 1
ATOM 5891 O O . LEU A 1 744 ? 9.093 -12.567 30.120 1.00 76.56 744 LEU A O 1
ATOM 5895 N N . PHE A 1 745 ? 9.002 -13.662 28.182 1.00 74.94 745 PHE A N 1
ATOM 5896 C CA . PHE A 1 745 ? 8.139 -12.674 27.546 1.00 74.94 745 PHE A CA 1
ATOM 5897 C C . PHE A 1 745 ? 6.734 -12.624 28.121 1.00 74.94 745 PHE A C 1
ATOM 5899 O O . PHE A 1 745 ? 6.182 -11.532 28.217 1.00 74.94 745 PHE A O 1
ATOM 5906 N N . ALA A 1 746 ? 6.159 -13.761 28.509 1.00 70.06 746 ALA A N 1
ATOM 5907 C CA . ALA A 1 746 ? 4.886 -13.776 29.218 1.00 70.06 746 ALA A CA 1
ATOM 5908 C C . ALA A 1 746 ? 4.996 -13.035 30.561 1.00 70.06 746 ALA A C 1
ATOM 5910 O O . ALA A 1 746 ? 4.120 -12.238 30.881 1.00 70.06 746 ALA A O 1
ATOM 5911 N N . ALA A 1 747 ? 6.099 -13.233 31.292 1.00 69.25 747 ALA A N 1
ATOM 5912 C CA . ALA A 1 747 ? 6.339 -12.604 32.590 1.00 69.25 747 ALA A CA 1
ATOM 5913 C C . ALA A 1 747 ? 6.638 -11.092 32.509 1.00 69.25 747 ALA A C 1
ATOM 5915 O O . ALA A 1 747 ? 6.328 -10.353 33.438 1.00 69.25 747 ALA A O 1
ATOM 5916 N N . VAL A 1 748 ? 7.247 -10.622 31.414 1.00 68.31 748 VAL A N 1
ATOM 5917 C CA . VAL A 1 748 ? 7.678 -9.219 31.238 1.00 68.31 748 VAL A CA 1
ATOM 5918 C C . VAL A 1 748 ? 6.608 -8.356 30.532 1.00 68.31 748 VAL A C 1
ATOM 5920 O O . VAL A 1 748 ? 6.682 -7.126 30.583 1.00 68.31 748 VAL A O 1
ATOM 5923 N N . ASP A 1 749 ? 5.613 -8.956 29.863 1.00 64.81 749 ASP A N 1
ATOM 5924 C CA . ASP A 1 749 ? 4.611 -8.241 29.057 1.00 64.81 749 ASP A CA 1
ATOM 5925 C C . ASP A 1 749 ? 3.395 -7.752 29.880 1.00 64.81 749 ASP A C 1
ATOM 5927 O O . ASP A 1 749 ? 2.575 -8.564 30.317 1.00 64.81 749 ASP A O 1
ATOM 5931 N N . PRO A 1 750 ? 3.194 -6.424 30.025 1.00 53.31 750 PRO A N 1
ATOM 5932 C CA . PRO A 1 750 ? 2.090 -5.851 30.799 1.00 53.31 750 PRO A CA 1
ATOM 5933 C C . PRO A 1 750 ? 0.711 -5.965 30.122 1.00 53.31 750 PRO A C 1
ATOM 5935 O O . PRO A 1 750 ? -0.287 -5.548 30.707 1.00 53.31 750 PRO A O 1
ATOM 5938 N N . SER A 1 751 ? 0.639 -6.449 28.877 1.00 50.38 751 SER A N 1
ATOM 5939 C CA . SER A 1 751 ? -0.598 -6.572 28.088 1.00 50.38 751 SER A CA 1
ATOM 5940 C C . SER A 1 751 ? -1.140 -8.000 27.987 1.00 50.38 751 SER A C 1
ATOM 5942 O O . SER A 1 751 ? -2.163 -8.219 27.333 1.00 50.38 751 SER A O 1
ATOM 5944 N N . SER A 1 752 ? -0.479 -8.975 28.618 1.00 50.72 752 SER A N 1
ATOM 5945 C CA . SER A 1 752 ? -0.899 -10.371 28.550 1.00 50.72 752 SER A CA 1
ATOM 5946 C C . SER A 1 752 ? -2.258 -10.564 29.245 1.00 50.72 752 SER A C 1
ATOM 5948 O O . SER A 1 752 ? -2.428 -10.391 30.445 1.00 50.72 752 SER A O 1
ATOM 5950 N N . THR A 1 753 ? -3.282 -10.920 28.466 1.00 39.47 753 THR A N 1
ATOM 5951 C CA . THR A 1 753 ? -4.632 -11.254 28.962 1.00 39.47 753 THR A CA 1
ATOM 5952 C C . THR A 1 753 ? -4.729 -12.688 29.496 1.00 39.47 753 THR A C 1
ATOM 5954 O O . THR A 1 753 ? -5.833 -13.168 29.770 1.00 39.47 753 THR A O 1
ATOM 5957 N N . VAL A 1 754 ? -3.597 -13.393 29.622 1.00 42.06 754 VAL A N 1
ATOM 5958 C CA . VAL A 1 754 ? -3.525 -14.719 30.249 1.00 42.06 754 VAL A CA 1
ATOM 5959 C C . VAL A 1 754 ? -3.660 -14.519 31.757 1.00 42.06 754 VAL A C 1
ATOM 5961 O O . VAL A 1 754 ? -2.704 -14.408 32.515 1.00 42.06 754 VAL A O 1
ATOM 5964 N N . SER A 1 755 ? -4.921 -14.423 32.151 1.00 34.84 755 SER A N 1
ATOM 5965 C CA . SER A 1 755 ? -5.455 -14.295 33.500 1.00 34.84 755 SER A CA 1
ATOM 5966 C C . SER A 1 755 ? -5.210 -15.579 34.296 1.00 34.84 755 SER A C 1
ATOM 5968 O O . SER A 1 755 ? -6.134 -16.356 34.509 1.00 34.84 755 SER A O 1
ATOM 5970 N N . ASN A 1 756 ? -3.942 -15.820 34.647 1.00 40.19 756 ASN A N 1
ATOM 5971 C CA . ASN A 1 756 ? -3.490 -16.724 35.717 1.00 40.19 756 ASN A CA 1
ATOM 5972 C C . ASN A 1 756 ? -1.981 -16.602 36.051 1.00 40.19 756 ASN A C 1
ATOM 5974 O O . ASN A 1 756 ? -1.501 -17.372 36.876 1.00 40.19 756 ASN A O 1
ATOM 5978 N N . ILE A 1 757 ? -1.225 -15.673 35.448 1.00 40.97 757 ILE A N 1
ATOM 5979 C CA . ILE A 1 757 ? 0.175 -15.396 35.832 1.00 40.97 757 ILE A CA 1
ATOM 5980 C C . ILE A 1 757 ? 0.185 -14.163 36.742 1.00 40.97 757 ILE A C 1
ATOM 5982 O O . ILE A 1 757 ? 0.552 -13.059 36.346 1.00 40.97 757 ILE A O 1
ATOM 5986 N N . ASP A 1 758 ? -0.306 -14.344 37.963 1.00 36.56 758 ASP A N 1
ATOM 5987 C CA . ASP A 1 758 ? -0.200 -13.349 39.025 1.00 36.56 758 ASP A CA 1
ATOM 5988 C C . ASP A 1 758 ? 1.074 -13.646 39.829 1.00 36.56 758 ASP A C 1
ATOM 5990 O O . ASP A 1 758 ? 0.996 -14.478 40.730 1.00 36.56 758 ASP A O 1
ATOM 5994 N N . SER A 1 759 ? 2.231 -13.015 39.534 1.00 45.53 759 SER A N 1
ATOM 5995 C CA . SER A 1 759 ? 3.272 -12.652 40.535 1.00 45.53 759 SER A CA 1
ATOM 5996 C C . SER A 1 759 ? 4.684 -12.362 39.961 1.00 45.53 759 SER A C 1
ATOM 5998 O O . SER A 1 759 ? 5.170 -13.084 39.092 1.00 45.53 759 SER A O 1
ATOM 6000 N N . PRO A 1 760 ? 5.445 -11.417 40.562 1.00 48.34 760 PRO A N 1
ATOM 6001 C CA . PRO A 1 760 ? 6.911 -11.307 40.449 1.00 48.34 760 PRO A CA 1
ATOM 6002 C C . PRO A 1 760 ? 7.704 -12.608 40.714 1.00 48.34 760 PRO A C 1
ATOM 6004 O O . PRO A 1 760 ? 8.867 -12.708 40.323 1.00 48.34 760 PRO A O 1
ATOM 6007 N N . ARG A 1 761 ? 7.106 -13.612 41.378 1.00 47.84 761 ARG A N 1
ATOM 6008 C CA . ARG A 1 761 ? 7.718 -14.923 41.676 1.00 47.84 761 ARG A CA 1
ATOM 6009 C C . ARG A 1 761 ? 8.046 -15.734 40.420 1.00 47.84 761 ARG A C 1
ATOM 6011 O O . ARG A 1 761 ? 9.073 -16.408 40.419 1.00 47.84 761 ARG A O 1
ATOM 6018 N N . ASP A 1 762 ? 7.256 -15.614 39.356 1.00 62.41 762 ASP A N 1
ATOM 6019 C CA . ASP A 1 762 ? 7.459 -16.399 38.131 1.00 62.41 762 ASP A CA 1
ATOM 6020 C C . ASP A 1 762 ? 8.666 -15.890 37.328 1.00 62.41 762 ASP A C 1
ATOM 6022 O O . ASP A 1 762 ? 9.460 -16.676 36.811 1.00 62.41 762 ASP A O 1
ATOM 6026 N N . LEU A 1 763 ? 8.894 -14.570 37.314 1.00 70.69 763 LEU A N 1
ATOM 6027 C CA . LEU A 1 763 ? 10.091 -13.987 36.704 1.00 70.69 763 LEU A CA 1
ATOM 6028 C C . LEU A 1 763 ? 11.359 -14.365 37.481 1.00 70.69 763 LEU A C 1
ATOM 6030 O O . LEU A 1 763 ? 12.369 -14.700 36.870 1.00 70.69 763 LEU A O 1
ATOM 6034 N N . HIS A 1 764 ? 11.316 -14.367 38.818 1.00 71.31 764 HIS A N 1
ATOM 6035 C CA . HIS A 1 764 ? 12.442 -14.841 39.629 1.00 71.31 764 HIS A CA 1
ATOM 6036 C C . HIS A 1 764 ? 12.798 -16.303 39.334 1.00 71.31 764 HIS A C 1
ATOM 6038 O O . HIS A 1 764 ? 13.980 -16.642 39.296 1.00 71.31 764 HIS A O 1
ATOM 6044 N N . GLN A 1 765 ? 11.803 -17.149 39.072 1.00 73.06 765 GLN A N 1
ATOM 6045 C CA . GLN A 1 765 ? 12.013 -18.548 38.720 1.00 73.06 765 GLN A CA 1
ATOM 6046 C C . GLN A 1 765 ? 12.611 -18.728 37.321 1.00 73.06 765 GLN A C 1
ATOM 6048 O O . GLN A 1 765 ? 13.576 -19.473 37.163 1.00 73.06 765 GLN A O 1
ATOM 6053 N N . VAL A 1 766 ? 12.113 -17.987 36.326 1.00 73.81 766 VAL A N 1
ATOM 6054 C CA . VAL A 1 766 ? 12.713 -17.937 34.980 1.00 73.81 766 VAL A CA 1
ATOM 6055 C C . VAL A 1 766 ? 14.169 -17.462 35.052 1.00 73.81 766 VAL A C 1
ATOM 6057 O O . VAL A 1 766 ? 15.046 -18.040 34.414 1.00 73.81 766 VAL A O 1
ATOM 6060 N N . MET A 1 767 ? 14.453 -16.449 35.873 1.00 80.81 767 MET A N 1
ATOM 6061 C CA . MET A 1 767 ? 15.807 -15.925 36.070 1.00 80.81 767 MET A CA 1
ATOM 6062 C C . MET A 1 767 ? 16.730 -16.919 36.789 1.00 80.81 767 MET A C 1
ATOM 6064 O O . MET A 1 767 ? 17.897 -17.027 36.417 1.00 80.81 767 MET A O 1
ATOM 6068 N N . ALA A 1 768 ? 16.224 -17.677 37.767 1.00 77.69 768 ALA A N 1
ATOM 6069 C CA . ALA A 1 768 ? 16.976 -18.749 38.421 1.00 77.69 768 ALA A CA 1
ATOM 6070 C C . ALA A 1 768 ? 17.312 -19.889 37.445 1.00 77.69 768 ALA A C 1
ATOM 6072 O O . ALA A 1 768 ? 18.438 -20.384 37.443 1.00 77.69 768 ALA A O 1
ATOM 6073 N N . GLN A 1 769 ? 16.374 -20.245 36.561 1.00 75.94 769 GLN A N 1
ATOM 6074 C CA . GLN A 1 769 ? 16.607 -21.235 35.510 1.00 75.94 769 GLN A CA 1
ATOM 6075 C C . GLN A 1 769 ? 17.669 -20.760 34.507 1.00 75.94 769 GLN A C 1
ATOM 6077 O O . GLN A 1 769 ? 18.561 -21.525 34.146 1.00 75.94 769 GLN A O 1
ATOM 6082 N N . LEU A 1 770 ? 17.617 -19.486 34.092 1.00 78.69 770 LEU A N 1
ATOM 6083 C CA . LEU A 1 770 ? 18.644 -18.880 33.235 1.00 78.69 770 LEU A CA 1
ATOM 6084 C C . LEU A 1 770 ? 20.028 -18.888 33.902 1.00 78.69 770 LEU A C 1
ATOM 6086 O O . LEU A 1 770 ? 21.022 -19.121 33.219 1.00 78.69 770 LEU A O 1
ATOM 6090 N N . GLU A 1 771 ? 20.108 -18.650 35.215 1.00 81.44 771 GLU A N 1
ATOM 6091 C CA . GLU A 1 771 ? 21.366 -18.727 35.972 1.00 81.44 771 GLU A CA 1
ATOM 6092 C C . GLU A 1 771 ? 21.922 -20.153 36.010 1.00 81.44 771 GLU A C 1
ATOM 6094 O O . GLU A 1 771 ? 23.096 -20.370 35.713 1.00 81.44 771 GLU A O 1
ATOM 6099 N N . TYR A 1 772 ? 21.071 -21.133 36.316 1.00 78.81 772 TYR A N 1
ATOM 6100 C CA . TYR A 1 772 ? 21.457 -22.540 36.315 1.00 78.81 772 TYR A CA 1
ATOM 6101 C C . TYR A 1 772 ? 21.977 -22.971 34.939 1.00 78.81 772 TYR A C 1
ATOM 6103 O O . TYR A 1 772 ? 23.054 -23.555 34.838 1.00 78.81 772 TYR A O 1
ATOM 6111 N N . TRP A 1 773 ? 21.272 -22.605 33.864 1.00 72.56 773 TRP A N 1
ATOM 6112 C CA . TRP A 1 773 ? 21.701 -22.923 32.502 1.00 72.56 773 TRP A CA 1
ATOM 6113 C C . TRP A 1 773 ? 22.987 -22.229 32.110 1.00 72.56 773 TRP A C 1
ATOM 6115 O O . TRP A 1 773 ? 23.804 -22.852 31.445 1.00 72.56 773 TRP A O 1
ATOM 6125 N N . LYS A 1 774 ? 23.202 -20.980 32.527 1.00 74.44 774 LYS A N 1
ATOM 6126 C CA . LYS A 1 774 ? 24.460 -20.259 32.305 1.00 74.44 774 LYS A CA 1
ATOM 6127 C C . LYS A 1 774 ? 25.646 -20.993 32.938 1.00 74.44 774 LYS A C 1
ATOM 6129 O O . LYS A 1 774 ? 26.708 -21.070 32.326 1.00 74.44 774 LYS A O 1
ATOM 6134 N N . LEU A 1 775 ? 25.467 -21.540 34.141 1.00 72.69 775 LEU A N 1
ATOM 6135 C CA . LEU A 1 775 ? 26.488 -22.328 34.834 1.00 72.69 775 LEU A CA 1
ATOM 6136 C C . LEU A 1 775 ? 26.700 -23.701 34.176 1.00 72.69 775 LEU A C 1
ATOM 6138 O O . LEU A 1 775 ? 27.843 -24.092 33.969 1.00 72.69 775 LEU A O 1
ATOM 6142 N N . ASP A 1 776 ? 25.634 -24.403 33.785 1.00 66.75 776 ASP A N 1
ATOM 6143 C CA . ASP A 1 776 ? 25.729 -25.714 33.121 1.00 66.75 776 ASP A CA 1
ATOM 6144 C C . ASP A 1 776 ? 26.344 -25.620 31.707 1.00 66.75 776 ASP A C 1
ATOM 6146 O O . ASP A 1 776 ? 27.219 -26.4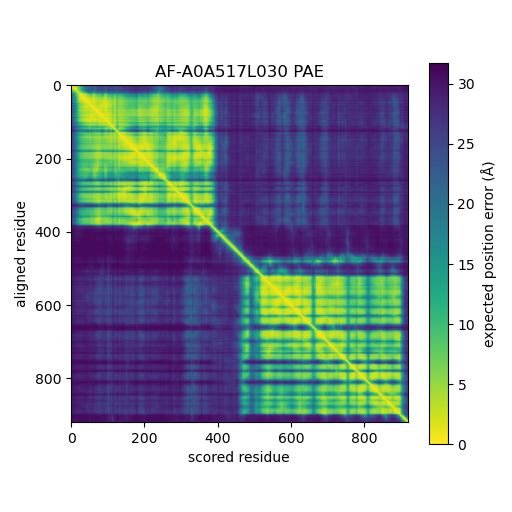05 31.340 1.00 66.75 776 ASP A O 1
ATOM 6150 N N . THR A 1 777 ? 25.976 -24.597 30.928 1.00 57.88 777 THR A N 1
ATOM 6151 C CA . THR A 1 777 ? 26.563 -24.330 29.597 1.00 57.88 777 THR A CA 1
ATOM 6152 C C . THR A 1 777 ? 28.037 -23.934 29.662 1.00 57.88 777 THR A C 1
ATOM 6154 O O . THR A 1 777 ? 28.800 -24.318 28.773 1.00 57.88 777 THR A O 1
ATOM 6157 N N . LEU A 1 778 ? 28.462 -23.235 30.724 1.00 48.22 778 LEU A N 1
ATOM 6158 C CA . LEU A 1 778 ? 29.880 -22.980 31.013 1.00 48.22 778 LEU A CA 1
ATOM 6159 C C . LEU A 1 778 ? 30.652 -24.269 31.334 1.00 48.22 778 LEU A C 1
ATOM 6161 O O . LEU A 1 778 ? 31.834 -24.361 31.010 1.00 48.22 778 LEU A O 1
ATOM 6165 N N . VAL A 1 779 ? 30.001 -25.262 31.945 1.00 47.47 779 VAL A N 1
ATOM 6166 C CA . VAL A 1 779 ? 30.622 -26.540 32.332 1.00 47.47 779 VAL A CA 1
ATOM 6167 C C . VAL A 1 779 ? 30.705 -27.524 31.151 1.00 47.47 779 VAL A C 1
ATOM 6169 O O . VAL A 1 779 ? 31.629 -28.333 31.107 1.00 47.47 779 VAL A O 1
ATOM 6172 N N . ASN A 1 780 ? 29.818 -27.411 30.151 1.00 51.84 780 ASN A N 1
ATOM 6173 C CA . ASN A 1 780 ? 29.680 -28.376 29.047 1.00 51.84 780 ASN A CA 1
ATOM 6174 C C . ASN A 1 780 ? 30.123 -27.878 27.650 1.00 51.84 780 ASN A C 1
ATOM 6176 O O . ASN A 1 780 ? 29.702 -28.432 26.635 1.00 51.84 780 ASN A O 1
ATOM 6180 N N . ASN A 1 781 ? 31.012 -26.881 27.563 1.00 52.41 781 ASN A N 1
ATOM 6181 C CA . ASN A 1 781 ? 31.704 -26.490 26.318 1.00 52.41 781 ASN A CA 1
ATOM 6182 C C . ASN A 1 781 ? 30.765 -26.153 25.129 1.00 52.41 781 ASN A C 1
ATOM 6184 O O . ASN A 1 781 ? 31.048 -26.492 23.979 1.00 52.41 781 ASN A O 1
ATOM 6188 N N . HIS A 1 782 ? 29.614 -25.529 25.400 1.00 59.53 782 HIS A N 1
ATOM 6189 C CA . HIS A 1 782 ? 28.641 -25.147 24.368 1.00 59.53 782 HIS A CA 1
ATOM 6190 C C . HIS A 1 782 ? 29.027 -23.832 23.657 1.00 59.53 782 HIS A C 1
ATOM 6192 O O . HIS A 1 782 ? 29.773 -23.008 24.187 1.00 59.53 782 HIS A O 1
ATOM 6198 N N . GLU A 1 783 ? 28.531 -23.632 22.431 1.00 68.62 783 GLU A N 1
ATOM 6199 C CA . GLU A 1 783 ? 28.940 -22.533 21.546 1.00 68.62 783 GLU A CA 1
ATOM 6200 C C . GLU A 1 783 ? 28.650 -21.121 22.111 1.00 68.62 783 GLU A C 1
ATOM 6202 O O . GLU A 1 783 ? 27.584 -20.849 22.670 1.00 68.62 783 GLU A O 1
ATOM 6207 N N . SER A 1 784 ? 29.569 -20.169 21.883 1.00 73.12 784 SER A N 1
ATOM 6208 C CA . SER A 1 784 ? 29.521 -18.788 22.408 1.00 73.12 784 SER A CA 1
ATOM 6209 C C . SER A 1 784 ? 28.234 -18.016 22.076 1.00 73.12 784 SER A C 1
ATOM 6211 O O . SER A 1 784 ? 27.888 -17.058 22.767 1.00 73.12 784 SER A O 1
ATOM 6213 N N . HIS A 1 785 ? 27.507 -18.418 21.031 1.00 73.31 785 HIS A N 1
ATOM 6214 C CA . HIS A 1 785 ? 26.261 -17.777 20.624 1.00 73.31 785 HIS A CA 1
ATOM 6215 C C . HIS A 1 785 ? 25.110 -18.041 21.616 1.00 73.31 785 HIS A C 1
ATOM 6217 O O . HIS A 1 785 ? 24.331 -17.129 21.885 1.00 73.31 785 HIS A O 1
ATOM 6223 N N . ILE A 1 786 ? 25.031 -19.231 22.226 1.00 74.94 786 ILE A N 1
ATOM 6224 C CA . ILE A 1 786 ? 23.990 -19.588 23.212 1.00 74.94 786 ILE A CA 1
ATOM 6225 C C . ILE A 1 786 ? 24.162 -18.756 24.482 1.00 74.94 786 ILE A C 1
ATOM 6227 O O . ILE A 1 786 ? 23.200 -18.199 25.008 1.00 74.94 786 ILE A O 1
ATOM 6231 N N . MET A 1 787 ? 25.411 -18.608 24.929 1.00 78.44 787 MET A N 1
ATOM 6232 C CA . MET A 1 787 ? 25.756 -17.779 26.084 1.00 78.44 787 MET A CA 1
ATOM 6233 C C . MET A 1 787 ? 25.328 -16.325 25.888 1.00 78.44 787 MET A C 1
ATOM 6235 O O . MET A 1 787 ? 24.811 -15.704 26.814 1.00 78.44 787 MET A O 1
ATOM 6239 N N . LEU A 1 788 ? 25.486 -15.792 24.672 1.00 82.00 788 LEU A N 1
ATOM 6240 C CA . LEU A 1 788 ? 25.041 -14.441 24.344 1.00 82.00 788 LEU A CA 1
ATOM 6241 C C . LEU A 1 788 ? 23.511 -14.300 24.446 1.00 82.00 788 LEU A C 1
ATOM 6243 O O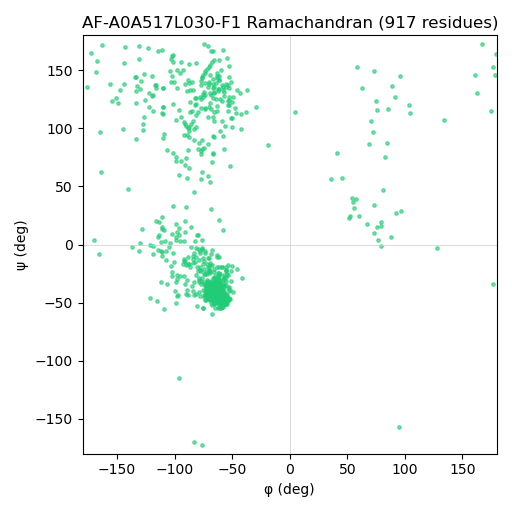 . LEU A 1 788 ? 23.031 -13.286 24.950 1.00 82.00 788 LEU A O 1
ATOM 6247 N N . TYR A 1 789 ? 22.746 -15.310 24.019 1.00 80.81 789 TYR A N 1
ATOM 6248 C CA . TYR A 1 789 ? 21.288 -15.338 24.186 1.00 80.81 789 TYR A CA 1
ATOM 6249 C C . TYR A 1 789 ? 20.871 -15.387 25.654 1.00 80.81 789 TYR A C 1
ATOM 6251 O O . TYR A 1 789 ? 20.029 -14.587 26.059 1.00 80.81 789 TYR A O 1
ATOM 6259 N N . ILE A 1 790 ? 21.464 -16.282 26.452 1.00 81.56 790 ILE A N 1
ATOM 6260 C CA . ILE A 1 790 ? 21.156 -16.415 27.884 1.00 81.56 790 ILE A CA 1
ATOM 6261 C C . ILE A 1 790 ? 21.472 -15.105 28.615 1.00 81.56 790 ILE A C 1
ATOM 6263 O O . ILE A 1 790 ? 20.609 -14.572 29.313 1.00 81.56 790 ILE A O 1
ATOM 6267 N N . SER A 1 791 ? 22.660 -14.528 28.410 1.00 86.50 791 SER A N 1
ATOM 6268 C CA . SER A 1 791 ? 23.029 -13.256 29.044 1.00 86.50 791 SER A CA 1
ATOM 6269 C C . SER A 1 791 ? 22.142 -12.092 28.586 1.00 86.50 791 SER A C 1
ATOM 6271 O O . SER A 1 791 ? 21.715 -11.295 29.420 1.00 86.50 791 SER A O 1
ATOM 6273 N N . ALA A 1 792 ? 21.765 -12.012 27.304 1.00 86.75 792 ALA A N 1
ATOM 6274 C CA . ALA A 1 792 ? 20.815 -10.999 26.836 1.00 86.75 792 ALA A CA 1
ATOM 6275 C C . ALA A 1 792 ? 19.401 -11.190 27.428 1.00 86.75 792 ALA A C 1
ATOM 6277 O O . ALA A 1 792 ? 18.734 -10.208 27.756 1.00 86.75 792 ALA A O 1
ATOM 6278 N N . ALA A 1 793 ? 18.952 -12.434 27.627 1.00 84.31 793 ALA A N 1
ATOM 6279 C CA . ALA A 1 793 ? 17.694 -12.752 28.307 1.00 84.31 793 ALA A CA 1
ATOM 6280 C C . ALA A 1 793 ? 17.693 -12.240 29.754 1.00 84.31 793 ALA A C 1
ATOM 6282 O O . ALA A 1 793 ? 16.762 -11.552 30.180 1.00 84.31 793 ALA A O 1
ATOM 6283 N N . LYS A 1 794 ? 18.776 -12.525 30.490 1.00 85.69 794 LYS A N 1
ATOM 6284 C CA . LYS A 1 794 ? 18.965 -12.059 31.869 1.00 85.69 794 LYS A CA 1
ATOM 6285 C C . LYS A 1 794 ? 18.977 -10.535 31.942 1.00 85.69 794 LYS A C 1
ATOM 6287 O O . LYS A 1 794 ? 18.322 -9.954 32.802 1.00 85.69 794 LYS A O 1
ATOM 6292 N N . LEU A 1 795 ? 19.654 -9.885 30.998 1.00 86.75 795 LEU A N 1
ATOM 6293 C CA . LEU A 1 795 ? 19.715 -8.429 30.883 1.00 86.75 795 LEU A CA 1
ATOM 6294 C C . LEU A 1 795 ? 18.317 -7.805 30.730 1.00 86.75 795 LEU A C 1
ATOM 6296 O O . LEU A 1 795 ? 18.004 -6.819 31.399 1.00 86.75 795 LEU A O 1
ATOM 6300 N N . LEU A 1 796 ? 17.451 -8.408 29.907 1.00 84.62 796 LEU A N 1
ATOM 6301 C CA . LEU A 1 796 ? 16.051 -7.998 29.765 1.00 84.62 796 LEU A CA 1
ATOM 6302 C C . LEU A 1 796 ? 15.265 -8.180 31.076 1.00 84.62 796 LEU A C 1
ATOM 6304 O O . LEU A 1 796 ? 14.563 -7.257 31.497 1.00 84.62 796 LEU A O 1
ATOM 6308 N N . GLY A 1 797 ? 15.410 -9.333 31.736 1.00 80.50 797 GLY A N 1
ATOM 6309 C CA . GLY A 1 797 ? 14.742 -9.643 33.004 1.00 80.50 797 GLY A CA 1
ATOM 6310 C C . GLY A 1 797 ? 15.151 -8.710 34.149 1.00 80.50 797 GLY A C 1
ATOM 6311 O O . GLY A 1 797 ? 14.287 -8.100 34.782 1.00 80.50 797 GLY A O 1
ATOM 6312 N N . TYR A 1 798 ? 16.455 -8.509 34.372 1.00 82.75 798 TYR A N 1
ATOM 6313 C CA . TYR A 1 798 ? 16.966 -7.576 35.385 1.00 82.75 798 TYR A CA 1
ATOM 6314 C C . TYR A 1 798 ? 16.525 -6.135 35.114 1.00 82.75 798 TYR A C 1
ATOM 6316 O O . TYR A 1 798 ? 16.152 -5.413 36.039 1.00 82.75 798 TYR A O 1
ATOM 6324 N N . ARG A 1 799 ? 16.495 -5.709 33.845 1.00 78.44 799 ARG A N 1
ATOM 6325 C CA . ARG A 1 799 ? 16.031 -4.365 33.478 1.00 78.44 799 ARG A CA 1
ATOM 6326 C C . ARG A 1 799 ? 14.542 -4.170 33.754 1.00 78.44 799 ARG A C 1
ATOM 6328 O O . ARG A 1 799 ? 14.151 -3.081 34.177 1.00 78.44 799 ARG A O 1
ATOM 6335 N N . HIS A 1 800 ? 13.721 -5.192 33.517 1.00 76.69 800 HIS A N 1
ATOM 6336 C CA . HIS A 1 800 ? 12.301 -5.153 33.860 1.00 76.69 800 HIS A CA 1
ATOM 6337 C C . HIS A 1 800 ? 12.103 -5.064 35.374 1.00 76.69 800 HIS A C 1
ATOM 6339 O O . HIS A 1 800 ? 11.442 -4.134 35.831 1.00 76.69 800 HIS A O 1
ATOM 6345 N N . LEU A 1 801 ? 12.762 -5.944 36.136 1.00 74.56 801 LEU A N 1
ATOM 6346 C CA . LEU A 1 801 ? 12.732 -5.945 37.601 1.00 74.56 801 LEU A CA 1
ATOM 6347 C C . LEU A 1 801 ? 13.174 -4.591 38.187 1.00 74.56 801 LEU A C 1
ATOM 6349 O O . LEU A 1 801 ? 12.494 -4.064 39.064 1.00 74.56 801 LEU A O 1
ATOM 6353 N N . SER A 1 802 ? 14.241 -3.981 37.649 1.00 71.88 802 SER A N 1
ATOM 6354 C CA . SER A 1 802 ? 14.722 -2.646 38.056 1.00 71.88 802 SER A CA 1
ATOM 6355 C C . SER A 1 802 ? 13.618 -1.596 37.893 1.00 71.88 802 SER A C 1
ATOM 6357 O O . SER A 1 802 ? 13.348 -0.817 38.806 1.00 71.88 802 SER A O 1
ATOM 6359 N N . ARG A 1 803 ? 12.900 -1.606 36.762 1.00 68.00 803 ARG A N 1
ATOM 6360 C CA . ARG A 1 803 ? 11.826 -0.639 36.473 1.00 68.00 803 ARG A CA 1
ATOM 6361 C C . ARG A 1 803 ? 10.567 -0.863 37.306 1.00 68.00 803 ARG A C 1
ATOM 6363 O O . ARG A 1 803 ? 9.989 0.109 37.784 1.00 68.00 803 ARG A O 1
ATOM 6370 N N . THR A 1 804 ? 10.128 -2.110 37.474 1.00 63.66 804 THR A N 1
ATOM 6371 C CA . THR A 1 804 ? 8.928 -2.425 38.264 1.00 63.66 804 THR A CA 1
ATOM 6372 C C . THR A 1 804 ? 9.140 -2.139 39.746 1.00 63.66 804 THR A C 1
ATOM 6374 O O . THR A 1 804 ? 8.215 -1.667 40.400 1.00 63.66 804 THR A O 1
ATOM 6377 N N . TRP A 1 805 ? 10.361 -2.323 40.261 1.00 59.44 805 TRP A N 1
ATOM 6378 C CA . TRP A 1 805 ? 10.702 -2.024 41.655 1.00 59.44 805 TRP A CA 1
ATOM 6379 C C . TRP A 1 805 ? 10.471 -0.549 42.018 1.00 59.44 805 TRP A C 1
ATOM 6381 O O . TRP A 1 805 ? 9.883 -0.244 43.052 1.00 59.44 805 TRP A O 1
ATOM 6391 N N . HIS A 1 806 ? 10.820 0.374 41.116 1.00 53.34 806 HIS A N 1
ATOM 6392 C CA . HIS A 1 806 ? 10.591 1.813 41.303 1.00 53.34 806 HIS A CA 1
ATOM 6393 C C . HIS A 1 806 ? 9.099 2.199 41.345 1.00 53.34 806 HIS A C 1
ATOM 6395 O O . HIS A 1 806 ? 8.758 3.259 41.865 1.00 53.34 806 HIS A O 1
ATOM 6401 N N . SER A 1 807 ? 8.205 1.359 40.812 1.00 49.81 807 SER A N 1
ATOM 6402 C CA . SER A 1 807 ? 6.762 1.623 40.754 1.00 49.81 807 SER A CA 1
ATOM 6403 C C . SER A 1 807 ? 5.986 1.112 41.975 1.00 49.81 807 SER A C 1
ATOM 6405 O O . SER A 1 807 ? 4.852 1.545 42.168 1.00 49.81 807 SER A O 1
ATOM 6407 N N . TYR A 1 808 ? 6.554 0.203 42.777 1.00 46.16 808 TYR A N 1
ATOM 6408 C CA . TYR A 1 808 ? 5.858 -0.454 43.898 1.00 46.16 808 TYR A CA 1
ATOM 6409 C C . TYR A 1 808 ? 6.087 0.200 45.274 1.00 46.16 808 TYR A C 1
ATOM 6411 O O . TYR A 1 808 ? 5.530 -0.263 46.264 1.00 46.16 808 TYR A O 1
ATOM 6419 N N . GLY A 1 809 ? 6.826 1.312 45.350 1.00 43.69 809 GLY A N 1
ATOM 6420 C CA . GLY A 1 809 ? 6.861 2.172 46.543 1.00 43.69 809 GLY A CA 1
ATOM 6421 C C . GLY A 1 809 ? 7.634 1.635 47.756 1.00 43.69 809 GLY A C 1
ATOM 6422 O O . GLY A 1 809 ? 7.564 2.254 48.816 1.00 43.69 809 GLY A O 1
ATOM 6423 N N . ASP A 1 810 ? 8.387 0.538 47.626 1.00 42.78 810 ASP A N 1
ATOM 6424 C CA . ASP A 1 810 ? 9.208 0.006 48.721 1.00 42.78 810 ASP A CA 1
ATOM 6425 C C . ASP A 1 810 ? 10.640 0.583 48.658 1.00 42.78 810 ASP A C 1
ATOM 6427 O O . ASP A 1 810 ? 11.445 0.266 47.779 1.00 42.78 810 ASP A O 1
ATOM 6431 N N . HIS A 1 811 ? 10.945 1.521 49.560 1.00 45.56 811 HIS A N 1
ATOM 6432 C CA . HIS A 1 811 ? 12.123 2.400 49.521 1.00 45.56 811 HIS A CA 1
ATOM 6433 C C . HIS A 1 811 ? 13.416 1.777 50.097 1.00 45.56 811 HIS A C 1
ATOM 6435 O O . HIS A 1 811 ? 14.159 2.441 50.824 1.00 45.56 811 HIS A O 1
ATOM 6441 N N . SER A 1 812 ? 13.752 0.527 49.764 1.00 48.72 812 SER A N 1
ATOM 6442 C CA . SER A 1 812 ? 15.082 -0.017 50.082 1.00 48.72 812 SER A CA 1
ATOM 6443 C C . SER A 1 812 ? 16.086 0.312 48.956 1.00 48.72 812 SER A C 1
ATOM 6445 O O . SER A 1 812 ? 16.184 -0.356 47.930 1.00 48.72 812 SER A O 1
ATOM 6447 N N . ALA A 1 813 ? 16.881 1.375 49.131 1.00 49.22 813 ALA A N 1
ATOM 6448 C CA . ALA A 1 813 ? 17.914 1.783 48.158 1.00 49.22 813 ALA A CA 1
ATOM 6449 C C . ALA A 1 813 ? 18.983 0.692 47.893 1.00 49.22 813 ALA A C 1
ATOM 6451 O O . ALA A 1 813 ? 19.661 0.709 46.867 1.00 49.22 813 ALA A O 1
ATOM 6452 N N . VAL A 1 814 ? 19.110 -0.276 48.808 1.00 49.09 814 VAL A N 1
ATOM 6453 C CA . VAL A 1 814 ? 20.110 -1.354 48.782 1.00 49.09 814 VAL A CA 1
ATOM 6454 C C . VAL A 1 814 ? 19.830 -2.391 47.682 1.00 49.09 814 VAL A C 1
ATOM 6456 O O . VAL A 1 814 ? 20.767 -2.825 47.018 1.00 49.09 814 VAL A O 1
ATOM 6459 N N . GLN A 1 815 ? 18.566 -2.756 47.430 1.00 56.75 815 GLN A N 1
ATOM 6460 C CA . GLN A 1 815 ? 18.219 -3.759 46.407 1.00 56.75 815 GLN A CA 1
ATOM 6461 C C . GLN A 1 815 ? 18.233 -3.189 44.979 1.00 56.75 815 GLN A C 1
ATOM 6463 O O . GLN A 1 815 ? 18.632 -3.891 44.051 1.00 56.75 815 GLN A O 1
ATOM 6468 N N . SER A 1 816 ? 17.898 -1.904 44.795 1.00 57.66 816 SER A N 1
ATOM 6469 C CA . SER A 1 816 ? 18.027 -1.234 43.488 1.00 57.66 816 SER A CA 1
ATOM 6470 C C . SER A 1 816 ? 19.487 -1.156 43.028 1.00 57.66 816 SER A C 1
ATOM 6472 O O . SER A 1 816 ? 19.776 -1.438 41.868 1.00 57.66 816 SER A O 1
ATOM 6474 N N . GLY A 1 817 ? 20.416 -0.832 43.938 1.00 63.34 817 GLY A N 1
ATOM 6475 C CA . GLY A 1 817 ? 21.848 -0.776 43.624 1.00 63.34 817 GLY A CA 1
ATOM 6476 C C . GLY A 1 817 ? 22.442 -2.140 43.255 1.00 63.34 817 GLY A C 1
ATOM 6477 O O . GLY A 1 817 ? 23.258 -2.225 42.340 1.00 63.34 817 GLY A O 1
ATOM 6478 N N . GLN A 1 818 ? 21.989 -3.218 43.905 1.00 74.19 818 GLN A N 1
ATOM 6479 C CA . GLN A 1 818 ? 22.387 -4.590 43.561 1.00 74.19 818 GLN A CA 1
ATOM 6480 C C . GLN A 1 818 ? 21.910 -4.998 42.162 1.00 74.19 818 GLN A C 1
ATOM 6482 O O . GLN A 1 818 ? 22.645 -5.645 41.421 1.00 74.19 818 GLN A O 1
ATOM 6487 N N . LEU A 1 819 ? 20.694 -4.608 41.774 1.00 74.75 819 LEU A N 1
ATOM 6488 C CA . LEU A 1 819 ? 20.150 -4.968 40.469 1.00 74.75 819 LEU A CA 1
ATOM 6489 C C . LEU A 1 819 ? 20.841 -4.223 39.322 1.00 74.75 819 LEU A C 1
ATOM 6491 O O . LEU A 1 819 ? 21.116 -4.815 38.280 1.00 74.75 819 LEU A O 1
ATOM 6495 N N . ASP A 1 820 ? 21.171 -2.947 39.525 1.00 76.75 820 ASP A N 1
ATOM 6496 C CA . ASP A 1 820 ? 21.946 -2.172 38.555 1.00 76.75 820 ASP A CA 1
ATOM 6497 C C . ASP A 1 820 ? 23.379 -2.715 38.413 1.00 76.75 820 ASP A C 1
ATOM 6499 O O . ASP A 1 820 ? 23.913 -2.742 37.303 1.00 76.75 820 ASP A O 1
ATOM 6503 N N . GLN A 1 821 ? 23.977 -3.229 39.495 1.00 82.19 821 GLN A N 1
ATOM 6504 C CA . GLN A 1 821 ? 25.261 -3.931 39.438 1.00 82.19 821 GLN A CA 1
ATOM 6505 C C . GLN A 1 821 ? 25.171 -5.209 38.584 1.00 82.19 821 GLN A C 1
ATOM 6507 O O . GLN A 1 821 ? 25.990 -5.391 37.684 1.00 82.19 821 GLN A O 1
ATOM 6512 N N . LEU A 1 822 ? 24.141 -6.040 38.783 1.00 83.38 822 LEU A N 1
ATOM 6513 C CA . LEU A 1 822 ? 23.913 -7.249 37.976 1.00 83.38 822 LEU A CA 1
ATOM 6514 C C . LEU A 1 822 ? 23.698 -6.933 36.486 1.00 83.38 822 LEU A C 1
ATOM 6516 O O . LEU A 1 822 ? 24.183 -7.659 35.618 1.00 83.38 822 LEU A O 1
ATOM 6520 N N . VAL A 1 823 ? 23.014 -5.827 36.168 1.00 83.62 823 VAL A N 1
ATOM 6521 C CA . VAL A 1 823 ? 22.865 -5.346 34.783 1.00 83.62 823 VAL A CA 1
ATOM 6522 C C . VAL A 1 823 ? 24.226 -5.012 34.168 1.00 83.62 823 VAL A C 1
ATOM 6524 O O . VAL A 1 823 ? 24.476 -5.379 33.021 1.00 83.62 823 VAL A O 1
ATOM 6527 N N . GLN A 1 824 ? 25.113 -4.339 34.907 1.00 84.00 824 GLN A N 1
ATOM 6528 C CA . GLN A 1 824 ? 26.456 -3.997 34.422 1.00 84.00 824 GLN A CA 1
ATOM 6529 C C . GLN A 1 824 ? 27.355 -5.230 34.266 1.00 84.00 824 GLN A C 1
ATOM 6531 O O . GLN A 1 824 ? 28.086 -5.335 33.278 1.00 84.00 824 GLN A O 1
ATOM 6536 N N . GLU A 1 825 ? 27.274 -6.186 35.192 1.00 86.31 825 GLU A N 1
ATOM 6537 C CA . GLU A 1 825 ? 28.008 -7.452 35.121 1.00 86.31 825 GLU A CA 1
ATOM 6538 C C . GLU A 1 825 ? 27.598 -8.262 33.879 1.00 86.31 825 GLU A C 1
ATOM 6540 O O . GLU A 1 825 ? 28.459 -8.606 33.063 1.00 86.31 825 GLU A O 1
ATOM 6545 N N . GLU A 1 826 ? 26.297 -8.475 33.650 1.00 87.12 826 GLU A N 1
ATOM 6546 C CA . GLU A 1 826 ? 25.811 -9.174 32.449 1.00 87.12 826 GLU A CA 1
ATOM 6547 C C . GLU A 1 826 ? 26.116 -8.416 31.154 1.00 87.12 826 GLU A C 1
ATOM 6549 O O . GLU A 1 826 ? 26.459 -9.033 30.141 1.00 87.12 826 GLU A O 1
ATOM 6554 N N . LEU A 1 827 ? 26.033 -7.081 31.164 1.00 86.88 827 LEU A N 1
ATOM 6555 C CA . LEU A 1 827 ? 26.398 -6.265 30.008 1.00 86.88 827 LEU A CA 1
ATOM 6556 C C . LEU A 1 827 ? 27.878 -6.451 29.652 1.00 86.88 827 LEU A C 1
ATOM 6558 O O . LEU A 1 827 ? 28.208 -6.650 28.482 1.00 86.88 827 LEU A O 1
ATOM 6562 N N . SER A 1 828 ? 28.771 -6.441 30.645 1.00 85.81 828 SER A N 1
ATOM 6563 C CA . SER A 1 828 ? 30.206 -6.652 30.428 1.00 85.81 828 SER A CA 1
ATOM 6564 C C . SER A 1 828 ? 30.501 -8.024 29.810 1.00 85.81 828 SER A C 1
ATOM 6566 O O . SER A 1 828 ? 31.320 -8.135 28.892 1.00 85.81 828 SER A O 1
ATOM 6568 N N . GLN A 1 829 ? 29.763 -9.054 30.231 1.00 85.81 829 GLN A N 1
ATOM 6569 C CA . GLN A 1 829 ? 29.860 -10.394 29.669 1.00 85.81 829 GLN A CA 1
ATOM 6570 C C . GLN A 1 829 ? 29.344 -10.458 28.230 1.00 85.81 829 GLN A C 1
ATOM 6572 O O . GLN A 1 829 ? 30.022 -11.026 27.371 1.00 85.81 829 GLN A O 1
ATOM 6577 N N . CYS A 1 830 ? 28.199 -9.832 27.937 1.00 87.06 830 CYS A N 1
ATOM 6578 C CA . CYS A 1 830 ? 27.679 -9.723 26.573 1.00 87.06 830 CYS A CA 1
ATOM 6579 C C . CYS A 1 830 ? 28.708 -9.081 25.634 1.00 87.06 830 CYS A C 1
ATOM 6581 O O . CYS A 1 830 ? 28.933 -9.579 24.533 1.00 87.06 830 CYS A O 1
ATOM 6583 N N . LEU A 1 831 ? 29.369 -8.005 26.076 1.00 86.25 831 LEU A N 1
ATOM 6584 C CA . LEU A 1 831 ? 30.395 -7.313 25.291 1.00 86.25 831 LEU A CA 1
ATOM 6585 C C . LEU A 1 831 ? 31.653 -8.163 25.088 1.00 86.25 831 LEU A C 1
ATOM 6587 O O . LEU A 1 831 ? 32.202 -8.174 23.986 1.00 86.25 831 LEU A O 1
ATOM 6591 N N . SER A 1 832 ? 32.087 -8.897 26.116 1.00 85.94 832 SER A N 1
ATOM 6592 C CA . SER A 1 832 ? 33.215 -9.831 26.017 1.00 85.94 832 SER A CA 1
ATOM 6593 C C . SER A 1 832 ? 32.945 -10.913 24.968 1.00 85.94 832 SER A C 1
ATOM 6595 O O . SER A 1 832 ? 33.722 -11.068 24.024 1.00 85.94 832 SER A O 1
ATOM 6597 N N . ILE A 1 833 ? 31.785 -11.572 25.049 1.00 84.50 833 ILE A N 1
ATOM 6598 C CA . ILE A 1 833 ? 31.374 -12.611 24.096 1.00 84.50 833 ILE A CA 1
ATOM 6599 C C . ILE A 1 833 ? 31.242 -12.025 22.682 1.00 84.50 833 ILE A C 1
ATOM 6601 O O . ILE A 1 833 ? 31.808 -12.559 21.728 1.00 84.50 833 ILE A O 1
ATOM 6605 N N . LEU A 1 834 ? 30.558 -10.886 22.534 1.00 84.00 834 LEU A N 1
ATOM 6606 C CA . LEU A 1 834 ? 30.349 -10.240 21.235 1.00 84.00 834 LEU A CA 1
ATOM 6607 C C . LEU A 1 834 ? 31.663 -9.791 20.569 1.00 84.00 834 LEU A C 1
ATOM 6609 O O . LEU A 1 834 ? 31.767 -9.787 19.340 1.00 84.00 834 LEU A O 1
ATOM 6613 N N . SER A 1 835 ? 32.677 -9.430 21.360 1.00 82.31 835 SER A N 1
ATOM 6614 C CA . SER A 1 835 ? 33.996 -9.055 20.841 1.00 82.31 835 SER A CA 1
ATOM 6615 C C . SER A 1 835 ? 34.744 -10.238 20.213 1.00 82.31 835 SER A C 1
ATOM 6617 O O . SER A 1 835 ? 35.400 -10.058 19.187 1.00 82.31 835 SER A O 1
ATOM 6619 N N . GLN A 1 836 ? 34.577 -11.444 20.766 1.00 81.31 836 GLN A N 1
ATOM 6620 C CA . GLN A 1 836 ? 35.230 -12.677 20.307 1.00 81.31 836 GLN A CA 1
ATOM 6621 C C . GLN A 1 836 ? 34.538 -13.300 19.084 1.00 81.31 836 GLN A C 1
ATOM 6623 O O . GLN A 1 836 ? 35.164 -14.026 18.313 1.00 81.31 836 GLN A O 1
ATOM 6628 N N . ILE A 1 837 ? 33.255 -12.997 18.874 1.00 76.25 837 ILE A N 1
ATOM 6629 C CA . ILE A 1 837 ? 32.470 -13.532 17.758 1.00 76.25 837 ILE A CA 1
ATOM 6630 C C . ILE A 1 837 ? 32.815 -12.810 16.446 1.00 76.25 837 ILE A C 1
ATOM 6632 O O . ILE A 1 837 ? 32.683 -11.583 16.318 1.00 76.25 837 ILE A O 1
ATOM 6636 N N . GLN A 1 838 ? 33.186 -13.586 15.424 1.00 71.75 838 GLN A N 1
ATOM 6637 C CA . GLN A 1 838 ? 33.316 -13.096 14.051 1.00 71.75 838 GLN A CA 1
ATOM 6638 C C . GLN A 1 838 ? 31.965 -13.092 13.323 1.00 71.75 838 GLN A C 1
ATOM 6640 O O . GLN A 1 838 ? 31.206 -14.061 13.347 1.00 71.75 838 GLN A O 1
ATOM 6645 N N . VAL A 1 839 ? 31.674 -11.978 12.651 1.00 66.38 839 VAL A N 1
ATOM 6646 C CA . VAL A 1 839 ? 30.431 -11.749 11.908 1.00 66.38 839 VAL A CA 1
ATOM 6647 C C . VAL A 1 839 ? 30.629 -12.213 10.471 1.00 66.38 839 VAL A C 1
ATOM 6649 O O . VAL A 1 839 ? 31.287 -11.547 9.680 1.00 66.38 839 VAL A O 1
ATOM 6652 N N . THR A 1 840 ? 30.072 -13.374 10.132 1.00 65.44 840 THR A N 1
ATOM 6653 C CA . THR A 1 840 ? 30.044 -13.899 8.756 1.00 65.44 840 THR A CA 1
ATOM 6654 C C . THR A 1 840 ? 28.613 -13.896 8.203 1.00 65.44 840 THR A C 1
ATOM 6656 O O . THR A 1 840 ? 27.647 -13.750 8.959 1.00 65.44 840 THR A O 1
ATOM 6659 N N . LYS A 1 841 ? 28.452 -14.096 6.882 1.00 57.25 841 LYS A N 1
ATOM 6660 C CA . LYS A 1 841 ? 27.131 -14.204 6.221 1.00 57.25 841 LYS A CA 1
ATOM 6661 C C . LYS A 1 841 ? 26.227 -15.234 6.857 1.00 57.25 841 LYS A C 1
ATOM 6663 O O . LYS A 1 841 ? 25.048 -14.965 7.093 1.00 57.25 841 LYS A O 1
ATOM 6668 N N . SER A 1 842 ? 26.795 -16.402 7.118 1.00 55.88 842 SER A N 1
ATOM 6669 C CA . SER A 1 842 ? 26.117 -17.479 7.804 1.00 55.88 842 SER A CA 1
ATOM 6670 C C . SER A 1 842 ? 25.863 -17.066 9.247 1.00 55.88 842 SER A C 1
ATOM 6672 O O . SER A 1 842 ? 24.712 -16.938 9.616 1.00 55.88 842 SER A O 1
ATOM 6674 N N . THR A 1 843 ? 26.866 -16.747 10.057 1.00 58.69 843 THR A N 1
ATOM 6675 C CA . THR A 1 843 ? 26.664 -16.596 11.510 1.00 58.69 843 THR A CA 1
ATOM 6676 C C . THR A 1 843 ? 25.766 -15.406 11.899 1.00 58.69 843 THR A C 1
ATOM 6678 O O . THR A 1 843 ? 24.948 -15.520 12.809 1.00 58.69 843 THR A O 1
ATOM 6681 N N . PHE A 1 844 ? 25.840 -14.268 11.201 1.00 54.97 844 PHE A N 1
ATOM 6682 C CA . PHE A 1 844 ? 25.117 -13.057 11.617 1.00 54.97 844 PHE A CA 1
ATOM 6683 C C . PHE A 1 844 ? 23.610 -13.121 11.412 1.00 54.97 844 PHE A C 1
ATOM 6685 O O . PHE A 1 844 ? 22.832 -12.782 12.303 1.00 54.97 844 PHE A O 1
ATOM 6692 N N . THR A 1 845 ? 23.205 -13.591 10.234 1.00 54.81 845 THR A N 1
ATOM 6693 C CA . THR A 1 845 ? 21.791 -13.737 9.869 1.00 54.81 845 THR A CA 1
ATOM 6694 C C . THR A 1 845 ? 21.095 -14.854 10.645 1.00 54.81 845 THR A C 1
ATOM 6696 O O . THR A 1 845 ? 19.872 -14.962 10.611 1.00 54.81 845 THR A O 1
ATOM 6699 N N . ARG A 1 846 ? 21.883 -15.679 11.343 1.00 55.81 846 ARG A N 1
ATOM 6700 C CA . ARG A 1 846 ? 21.455 -16.892 12.032 1.00 55.81 846 ARG A CA 1
ATOM 6701 C C . ARG A 1 846 ? 21.183 -16.694 13.517 1.00 55.81 846 ARG A C 1
ATOM 6703 O O . ARG A 1 846 ? 20.169 -17.192 13.993 1.00 55.81 846 ARG A O 1
ATOM 6710 N N . TYR A 1 847 ? 22.043 -15.959 14.229 1.00 60.06 847 TYR A N 1
ATOM 6711 C CA . TYR A 1 847 ? 22.087 -16.050 15.698 1.00 60.06 847 TYR A CA 1
ATOM 6712 C C . TYR A 1 847 ? 22.059 -14.716 16.458 1.00 60.06 847 TYR A C 1
ATOM 6714 O O . TYR A 1 847 ? 22.038 -14.733 17.680 1.00 60.06 847 TYR A O 1
ATOM 6722 N N . PHE A 1 848 ? 22.108 -13.545 15.812 1.00 70.56 848 PHE A N 1
ATOM 6723 C CA . PHE A 1 848 ? 22.426 -12.318 16.569 1.00 70.56 848 PHE A CA 1
ATOM 6724 C C . PHE A 1 848 ? 21.359 -11.227 16.583 1.00 70.56 848 PHE A C 1
ATOM 6726 O O . PHE A 1 848 ? 21.487 -10.295 17.370 1.00 70.56 848 PHE A O 1
ATOM 6733 N N . TYR A 1 849 ? 20.269 -11.324 15.815 1.00 75.75 849 TYR A N 1
ATOM 6734 C CA . TYR A 1 849 ? 19.287 -10.228 15.772 1.00 75.75 849 TYR A CA 1
ATOM 6735 C C . TYR A 1 849 ? 18.695 -9.877 17.137 1.00 75.75 849 TYR A C 1
ATOM 6737 O O . TYR A 1 849 ? 18.553 -8.704 17.470 1.00 75.75 849 TYR A O 1
ATOM 6745 N N . TRP A 1 850 ? 18.385 -10.893 17.932 1.00 78.56 850 TRP A N 1
ATOM 6746 C CA . TRP A 1 850 ? 17.737 -10.739 19.226 1.00 78.56 850 TRP A CA 1
ATOM 6747 C C . TRP A 1 850 ? 18.675 -10.217 20.321 1.00 78.56 850 TRP A C 1
ATOM 6749 O O . TRP A 1 850 ? 18.367 -9.175 20.902 1.00 78.56 850 TRP A O 1
ATOM 6759 N N . PRO A 1 851 ? 19.831 -10.862 20.588 1.00 83.50 851 PRO A N 1
ATOM 6760 C CA . PRO A 1 851 ? 20.746 -10.377 21.615 1.00 83.50 851 PRO A CA 1
ATOM 6761 C C . PRO A 1 851 ? 21.258 -8.967 21.311 1.00 83.50 851 PRO A C 1
ATOM 6763 O O . PRO A 1 851 ? 21.307 -8.127 22.206 1.00 83.50 851 PRO A O 1
ATOM 6766 N N . LEU A 1 852 ? 21.552 -8.666 20.039 1.00 84.38 852 LEU A N 1
ATOM 6767 C CA . LEU A 1 852 ? 21.979 -7.328 19.626 1.00 84.38 852 LEU A CA 1
ATOM 6768 C C . LEU A 1 852 ? 20.873 -6.289 19.827 1.00 84.38 852 LEU A C 1
ATOM 6770 O O . LEU A 1 852 ? 21.159 -5.204 20.320 1.00 84.38 852 LEU A O 1
ATOM 6774 N N . ALA A 1 853 ? 19.618 -6.617 19.501 1.00 83.25 853 ALA A N 1
ATOM 6775 C CA . ALA A 1 853 ? 18.492 -5.706 19.701 1.00 83.25 853 ALA A CA 1
ATOM 6776 C C . ALA A 1 853 ? 18.2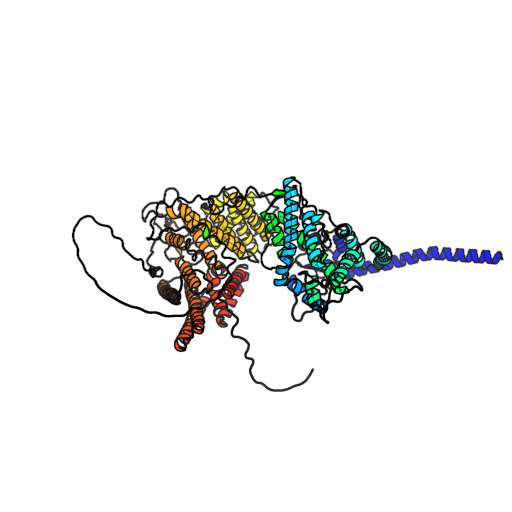78 -5.370 21.185 1.00 83.25 853 ALA A C 1
ATOM 6778 O O . ALA A 1 853 ? 17.999 -4.218 21.517 1.00 83.25 853 ALA A O 1
ATOM 6779 N N . ILE A 1 854 ? 18.443 -6.348 22.082 1.00 84.31 854 ILE A N 1
ATOM 6780 C CA . ILE A 1 854 ? 18.355 -6.122 23.531 1.00 84.31 854 ILE A CA 1
ATOM 6781 C C . ILE A 1 854 ? 19.507 -5.218 23.997 1.00 84.31 854 ILE A C 1
ATOM 6783 O O . ILE A 1 854 ? 19.270 -4.211 24.667 1.00 84.31 854 ILE A O 1
ATOM 6787 N N . ILE A 1 855 ? 20.743 -5.532 23.603 1.00 84.56 855 ILE A N 1
ATOM 6788 C CA . ILE A 1 855 ? 21.936 -4.764 23.986 1.00 84.56 855 ILE A CA 1
ATOM 6789 C C . ILE A 1 855 ? 21.848 -3.310 23.482 1.00 84.56 855 ILE A C 1
ATOM 6791 O O . ILE A 1 855 ? 22.035 -2.377 24.262 1.00 84.56 855 ILE A O 1
ATOM 6795 N N . ASP A 1 856 ? 21.501 -3.108 22.209 1.00 83.44 856 ASP A N 1
ATOM 6796 C CA . ASP A 1 856 ? 21.441 -1.791 21.561 1.00 83.44 856 ASP A CA 1
ATOM 6797 C C . ASP A 1 856 ? 20.237 -0.954 22.026 1.00 83.44 856 ASP A C 1
ATOM 6799 O O . ASP A 1 856 ? 20.374 0.217 22.379 1.00 83.44 856 ASP A O 1
ATOM 6803 N N . ARG A 1 857 ? 19.028 -1.537 22.056 1.00 79.44 857 ARG A N 1
ATOM 6804 C CA . ARG A 1 857 ? 17.781 -0.768 22.243 1.00 79.44 857 ARG A CA 1
ATOM 6805 C C . ARG A 1 857 ? 17.191 -0.822 23.641 1.00 79.44 857 ARG A C 1
ATOM 6807 O O . ARG A 1 857 ? 16.514 0.135 24.025 1.00 79.44 857 ARG A O 1
ATOM 6814 N N . VAL A 1 858 ? 17.438 -1.887 24.405 1.00 73.56 858 VAL A N 1
ATOM 6815 C CA . VAL A 1 858 ? 16.873 -2.045 25.758 1.00 73.56 858 VAL A CA 1
ATOM 6816 C C . VAL A 1 858 ? 17.790 -1.446 26.824 1.00 73.56 858 VAL A C 1
ATOM 6818 O O . VAL A 1 858 ? 17.306 -0.740 27.718 1.00 73.56 858 VAL A O 1
ATOM 6821 N N . VAL A 1 859 ? 19.103 -1.672 26.720 1.00 73.31 859 VAL A N 1
ATOM 6822 C CA . VAL A 1 859 ? 20.086 -1.150 27.686 1.00 73.31 859 VAL A CA 1
ATOM 6823 C C . VAL A 1 859 ? 20.515 0.280 27.370 1.00 73.31 859 VAL A C 1
ATOM 6825 O O . VAL A 1 859 ? 20.572 1.091 28.295 1.00 73.31 859 VAL A O 1
ATOM 6828 N N . ARG A 1 860 ? 20.716 0.610 26.083 1.00 68.88 860 ARG A N 1
ATOM 6829 C CA . ARG A 1 860 ? 21.159 1.933 25.596 1.00 68.88 860 ARG A CA 1
ATOM 6830 C C . ARG A 1 860 ? 22.501 2.390 26.184 1.00 68.88 860 ARG A C 1
ATOM 6832 O O . ARG A 1 860 ? 22.677 3.563 26.508 1.00 68.88 860 ARG A O 1
ATOM 6839 N N . ASP A 1 861 ? 23.441 1.463 26.333 1.00 80.31 861 ASP A N 1
ATOM 6840 C CA . ASP A 1 861 ? 24.819 1.794 26.695 1.00 80.31 861 ASP A CA 1
ATOM 6841 C C . ASP A 1 861 ? 25.603 2.231 25.447 1.00 80.31 861 ASP A C 1
ATOM 6843 O O . ASP A 1 861 ? 25.657 1.506 24.454 1.00 80.31 861 ASP A O 1
ATOM 6847 N N . THR A 1 862 ? 26.230 3.410 25.487 1.00 78.81 862 THR A N 1
ATOM 6848 C CA . THR A 1 862 ? 26.921 3.994 24.324 1.00 78.81 862 THR A CA 1
ATOM 6849 C C . THR A 1 862 ? 28.055 3.106 23.808 1.00 78.81 862 THR A C 1
ATOM 6851 O O . THR A 1 862 ? 28.265 3.004 22.600 1.00 78.81 862 THR A O 1
ATOM 6854 N N . ARG A 1 863 ? 28.796 2.440 24.704 1.00 80.31 863 ARG A N 1
ATOM 6855 C CA . ARG A 1 863 ? 29.899 1.548 24.319 1.00 80.31 863 ARG A CA 1
ATOM 6856 C C . ARG A 1 863 ? 29.354 0.297 23.636 1.00 80.31 863 ARG A C 1
ATOM 6858 O O . ARG A 1 863 ? 29.921 -0.143 22.636 1.00 80.31 863 ARG A O 1
ATOM 6865 N N . ALA A 1 864 ? 28.255 -0.241 24.150 1.00 81.19 864 ALA A N 1
ATOM 6866 C CA . ALA A 1 864 ? 27.576 -1.389 23.580 1.00 81.19 864 ALA A CA 1
ATOM 6867 C C . ALA A 1 864 ? 26.954 -1.085 22.211 1.00 81.19 864 ALA A C 1
ATOM 6869 O O . ALA A 1 864 ? 27.214 -1.823 21.263 1.00 81.19 864 ALA A O 1
ATOM 6870 N N . SER A 1 865 ? 26.225 0.027 22.072 1.00 82.88 865 SER A N 1
ATOM 6871 C CA . SER A 1 865 ? 25.646 0.457 20.792 1.00 82.88 865 SER A CA 1
ATOM 6872 C C . SER A 1 865 ? 26.714 0.683 19.723 1.00 82.88 865 SER A C 1
ATOM 6874 O O . SER A 1 865 ? 26.549 0.208 18.604 1.00 82.88 865 SER A O 1
ATOM 6876 N N . ASN A 1 866 ? 27.852 1.299 20.065 1.00 83.94 866 ASN A N 1
ATOM 6877 C CA . ASN A 1 866 ? 28.957 1.483 19.117 1.00 83.94 866 ASN A CA 1
ATOM 6878 C C . ASN A 1 866 ? 29.540 0.145 18.632 1.00 83.94 866 ASN A C 1
ATOM 6880 O O . ASN A 1 866 ? 29.849 -0.003 17.450 1.00 83.94 866 ASN A O 1
ATOM 6884 N N . LEU A 1 867 ? 29.679 -0.843 19.525 1.00 83.06 867 LEU A N 1
ATOM 6885 C CA . LEU A 1 867 ? 30.158 -2.176 19.153 1.00 83.06 867 LEU A CA 1
ATOM 6886 C C . LEU A 1 867 ? 29.142 -2.906 18.262 1.00 83.06 867 LEU A C 1
ATOM 6888 O O . LEU A 1 867 ? 29.529 -3.524 17.271 1.00 83.06 867 LEU A O 1
ATOM 6892 N N . VAL A 1 868 ? 27.848 -2.817 18.580 1.00 83.88 868 VAL A N 1
ATOM 6893 C CA . VAL A 1 868 ? 26.774 -3.384 17.749 1.00 83.88 868 VAL A CA 1
ATOM 6894 C C . VAL A 1 868 ? 26.756 -2.719 16.369 1.00 83.88 868 VAL A C 1
ATOM 6896 O O . VAL A 1 868 ? 26.682 -3.416 15.358 1.00 83.88 868 VAL A O 1
ATOM 6899 N N . GLU A 1 869 ? 26.895 -1.395 16.301 1.00 83.19 869 GLU A N 1
ATOM 6900 C CA . GLU A 1 869 ? 26.951 -0.648 15.044 1.00 83.19 869 GLU A CA 1
ATOM 6901 C C . GLU A 1 869 ? 28.175 -1.029 14.205 1.00 83.19 869 GLU A C 1
ATOM 6903 O O . GLU A 1 869 ? 28.027 -1.294 13.013 1.00 83.19 869 GLU A O 1
ATOM 6908 N N . GLN A 1 870 ? 29.355 -1.162 14.819 1.00 83.50 870 GLN A N 1
ATOM 6909 C CA . GLN A 1 870 ? 30.557 -1.660 14.146 1.00 83.50 870 GLN A CA 1
ATOM 6910 C C . GLN A 1 870 ? 30.315 -3.044 13.530 1.00 83.50 870 GLN A C 1
ATOM 6912 O O . GLN A 1 870 ? 30.641 -3.270 12.369 1.00 83.50 870 GLN A O 1
ATOM 6917 N N . LYS A 1 871 ? 29.691 -3.965 14.274 1.00 78.94 871 LYS A N 1
ATOM 6918 C CA . LYS A 1 871 ? 29.350 -5.303 13.765 1.00 78.94 871 LYS A CA 1
ATOM 6919 C C . LYS A 1 871 ? 28.283 -5.257 12.658 1.00 78.94 871 LYS A C 1
ATOM 6921 O O . LYS A 1 871 ? 28.279 -6.127 11.794 1.00 78.94 871 LYS A O 1
ATOM 6926 N N . LEU A 1 872 ? 27.398 -4.256 12.657 1.00 77.25 872 LEU A N 1
ATOM 6927 C CA . LEU A 1 872 ? 26.353 -4.054 11.643 1.00 77.25 872 LEU A CA 1
ATOM 6928 C C . LEU A 1 872 ? 26.848 -3.381 10.354 1.00 77.25 872 LEU A C 1
ATOM 6930 O O . LEU A 1 872 ? 26.158 -3.480 9.338 1.00 77.25 872 LEU A O 1
ATOM 6934 N N . GLN A 1 873 ? 27.991 -2.688 10.364 1.00 78.06 873 GLN A N 1
ATOM 6935 C CA . GLN A 1 873 ? 28.520 -1.982 9.186 1.00 78.06 873 GLN A CA 1
ATOM 6936 C C . GLN A 1 873 ? 28.843 -2.931 8.026 1.00 78.06 873 GLN A C 1
ATOM 6938 O O . GLN A 1 873 ? 28.557 -2.600 6.875 1.00 78.06 873 GLN A O 1
ATOM 6943 N N . ASP A 1 874 ? 29.329 -4.133 8.331 1.00 68.50 874 ASP A N 1
ATOM 6944 C CA . ASP A 1 874 ? 29.689 -5.137 7.324 1.00 68.50 874 ASP A CA 1
ATOM 6945 C C . ASP A 1 874 ? 28.472 -5.936 6.819 1.00 68.50 874 ASP A C 1
ATOM 6947 O O . ASP A 1 874 ? 28.511 -6.574 5.767 1.00 68.50 874 ASP A O 1
ATOM 6951 N N . VAL A 1 875 ? 27.339 -5.872 7.527 1.00 67.62 875 VAL A N 1
ATOM 6952 C CA . VAL A 1 875 ? 26.151 -6.697 7.250 1.00 67.62 875 VAL A CA 1
ATOM 6953 C C . VAL A 1 875 ? 25.507 -6.390 5.896 1.00 67.62 875 VAL A C 1
ATOM 6955 O O . VAL A 1 875 ? 25.194 -7.342 5.191 1.00 67.62 875 VAL A O 1
ATOM 6958 N N . PRO A 1 876 ? 25.331 -5.132 5.444 1.00 61.81 876 PRO A N 1
ATOM 6959 C CA . PRO A 1 876 ? 24.774 -4.845 4.120 1.00 61.81 876 PRO A CA 1
ATOM 6960 C C . PRO A 1 876 ? 25.592 -5.389 2.944 1.00 61.81 876 PRO A C 1
ATOM 6962 O O . PRO A 1 876 ? 25.025 -5.632 1.881 1.00 61.81 876 PRO A O 1
ATOM 6965 N N . LEU A 1 877 ? 26.907 -5.565 3.114 1.00 61.25 877 LEU A N 1
ATOM 6966 C CA . LEU A 1 877 ? 27.785 -6.166 2.100 1.00 61.25 877 LEU A CA 1
ATOM 6967 C C . LEU A 1 877 ? 27.591 -7.686 2.019 1.00 61.25 877 LEU A C 1
ATOM 6969 O O . LEU A 1 877 ? 27.825 -8.301 0.982 1.00 61.25 877 LEU A O 1
ATOM 6973 N N . ILE A 1 878 ? 27.140 -8.271 3.123 1.00 58.78 878 ILE A N 1
ATOM 6974 C CA . ILE A 1 878 ? 27.066 -9.701 3.377 1.00 58.78 878 ILE A CA 1
ATOM 6975 C C . ILE A 1 878 ? 25.641 -10.240 3.121 1.00 58.78 878 ILE A C 1
ATOM 6977 O O . ILE A 1 878 ? 25.453 -11.215 2.387 1.00 58.78 878 ILE A O 1
ATOM 6981 N N . ASP A 1 879 ? 24.632 -9.587 3.698 1.00 61.12 879 ASP A N 1
ATOM 6982 C CA . ASP A 1 879 ? 23.200 -9.800 3.488 1.00 61.12 879 ASP A CA 1
ATOM 6983 C C . ASP A 1 879 ? 22.443 -8.452 3.579 1.00 61.12 879 ASP A C 1
ATOM 6985 O O . ASP A 1 879 ? 22.118 -7.983 4.677 1.00 61.12 879 ASP A O 1
ATOM 6989 N N . PRO A 1 880 ? 22.104 -7.830 2.433 1.00 61.28 880 PRO A N 1
ATOM 6990 C CA . PRO A 1 880 ? 21.340 -6.583 2.391 1.00 61.28 880 PRO A CA 1
ATOM 6991 C C . PRO A 1 880 ? 19.974 -6.656 3.094 1.00 61.28 880 PRO A C 1
ATOM 6993 O O . PRO A 1 880 ? 19.466 -5.629 3.549 1.00 61.28 880 PRO A O 1
ATOM 6996 N N . ALA A 1 881 ? 19.365 -7.846 3.186 1.00 60.78 881 ALA A N 1
ATOM 6997 C CA . ALA A 1 881 ? 18.112 -8.050 3.911 1.00 60.78 881 ALA A CA 1
ATOM 6998 C C . ALA A 1 881 ? 18.343 -8.144 5.430 1.00 60.78 881 ALA A C 1
ATOM 7000 O O . ALA A 1 881 ? 17.494 -7.719 6.213 1.00 60.78 881 ALA A O 1
ATOM 7001 N N . GLY A 1 882 ? 19.518 -8.616 5.851 1.00 66.25 882 GLY A N 1
ATOM 7002 C CA . GLY A 1 882 ? 19.846 -8.875 7.248 1.00 66.25 882 GLY A CA 1
ATOM 7003 C C . GLY A 1 882 ? 19.917 -7.625 8.128 1.00 66.25 882 GLY A C 1
ATOM 7004 O O . GLY A 1 882 ? 19.443 -7.658 9.262 1.00 66.25 882 GLY A O 1
ATOM 7005 N N . LYS A 1 883 ? 20.424 -6.494 7.613 1.00 69.25 883 LYS A N 1
ATOM 7006 C CA . LYS A 1 883 ? 20.410 -5.219 8.364 1.00 69.25 883 LYS A CA 1
ATOM 7007 C C . LYS A 1 883 ? 18.980 -4.732 8.625 1.00 69.25 883 LYS A C 1
ATOM 7009 O O . LYS A 1 883 ? 18.674 -4.258 9.713 1.00 69.25 883 LYS A O 1
ATOM 7014 N N . LYS A 1 884 ? 18.086 -4.897 7.648 1.00 68.00 884 LYS A N 1
ATOM 7015 C CA . LYS A 1 884 ? 16.674 -4.514 7.788 1.00 68.00 884 LYS A CA 1
ATOM 7016 C C . LYS A 1 884 ? 15.922 -5.448 8.735 1.00 68.00 884 LYS A C 1
ATOM 7018 O O . LYS A 1 884 ? 15.117 -4.970 9.528 1.00 68.00 884 LYS A O 1
ATOM 7023 N N . ALA A 1 885 ? 16.214 -6.751 8.691 1.00 69.44 885 ALA A N 1
ATOM 7024 C CA . ALA A 1 885 ? 15.680 -7.723 9.644 1.00 69.44 885 ALA A CA 1
ATOM 7025 C C . ALA A 1 885 ? 16.084 -7.371 11.086 1.00 69.44 885 ALA A C 1
ATOM 7027 O O . ALA A 1 885 ? 15.231 -7.349 11.971 1.00 69.44 885 ALA A O 1
ATOM 7028 N N . TYR A 1 886 ? 17.349 -6.990 11.306 1.00 77.44 886 TYR A N 1
ATOM 7029 C CA . TYR A 1 886 ? 17.805 -6.459 12.592 1.00 77.44 886 TYR A CA 1
ATOM 7030 C C . TYR A 1 886 ? 17.018 -5.212 13.019 1.00 77.44 886 TYR A C 1
ATOM 7032 O O . TYR A 1 886 ? 16.456 -5.192 14.111 1.00 77.44 886 TYR A O 1
ATOM 7040 N N . GLU A 1 887 ? 16.934 -4.186 12.162 1.00 75.94 887 GLU A N 1
ATOM 7041 C CA . GLU A 1 887 ? 16.208 -2.943 12.469 1.00 75.94 887 GLU A CA 1
ATOM 7042 C C . GLU A 1 887 ? 14.737 -3.204 12.820 1.00 75.94 887 GLU A C 1
ATOM 7044 O O . GLU A 1 887 ? 14.166 -2.531 13.680 1.00 75.94 887 GLU A O 1
ATOM 7049 N N . TRP A 1 888 ? 14.123 -4.194 12.173 1.00 75.00 888 TRP A N 1
ATOM 7050 C CA . TRP A 1 888 ? 12.757 -4.614 12.442 1.00 75.00 888 TRP A CA 1
ATOM 7051 C C . TRP A 1 888 ? 12.602 -5.281 13.820 1.00 75.00 888 TRP A C 1
ATOM 7053 O O . TRP A 1 888 ? 11.707 -4.889 14.578 1.00 75.00 888 TRP A O 1
ATOM 7063 N N . VAL A 1 889 ? 13.490 -6.218 14.184 1.00 76.25 889 VAL A N 1
ATOM 7064 C CA . VAL A 1 889 ? 13.515 -6.835 15.526 1.00 76.25 889 VAL A CA 1
ATOM 7065 C C . VAL A 1 889 ? 13.749 -5.755 16.588 1.00 76.25 889 VAL A C 1
ATOM 7067 O O . VAL A 1 889 ? 12.995 -5.656 17.555 1.00 76.25 889 VAL A O 1
ATOM 7070 N N . ALA A 1 890 ? 14.739 -4.888 16.367 1.00 78.75 890 ALA A N 1
ATOM 7071 C CA . ALA A 1 890 ? 15.124 -3.802 17.264 1.00 78.75 890 ALA A CA 1
ATOM 7072 C C . ALA A 1 890 ? 13.970 -2.825 17.549 1.00 78.75 890 ALA A C 1
ATOM 7074 O O . ALA A 1 890 ? 13.688 -2.517 18.710 1.00 78.75 890 ALA A O 1
ATOM 7075 N N . LYS A 1 891 ? 13.240 -2.392 16.510 1.00 77.38 891 LYS A N 1
ATOM 7076 C CA . LYS A 1 891 ? 12.035 -1.555 16.661 1.00 77.38 891 LYS A CA 1
ATOM 7077 C C . LYS A 1 891 ? 10.919 -2.261 17.428 1.00 77.38 891 LYS A C 1
ATOM 7079 O O . LYS A 1 891 ? 10.183 -1.610 18.167 1.00 77.38 891 LYS A O 1
ATOM 7084 N N . GLY A 1 892 ? 10.778 -3.574 17.254 1.00 75.81 892 GLY A N 1
ATOM 7085 C CA . GLY A 1 892 ? 9.795 -4.368 17.990 1.00 75.81 892 GLY A CA 1
ATOM 7086 C C . GLY A 1 892 ? 10.060 -4.345 19.487 1.00 75.81 892 GLY A C 1
ATOM 7087 O O . GLY A 1 892 ? 9.154 -4.050 20.263 1.00 75.81 892 GLY A O 1
ATOM 7088 N N . PHE A 1 893 ? 11.313 -4.577 19.888 1.00 78.50 893 PHE A N 1
ATOM 7089 C CA . PHE A 1 893 ? 11.720 -4.507 21.292 1.00 78.50 893 PHE A CA 1
ATOM 7090 C C . PHE A 1 893 ? 11.458 -3.116 21.886 1.00 78.50 893 PHE A C 1
ATOM 7092 O O . PHE A 1 893 ? 10.918 -3.002 22.986 1.00 78.50 893 PHE A O 1
ATOM 7099 N N . GLU A 1 894 ? 11.770 -2.055 21.140 1.00 76.31 894 GLU A N 1
ATOM 7100 C CA . GLU A 1 894 ? 11.517 -0.674 21.565 1.00 76.31 894 GLU A CA 1
ATOM 7101 C C . GLU A 1 894 ? 10.018 -0.391 21.786 1.00 76.31 894 GLU A C 1
ATOM 7103 O O . GLU A 1 894 ? 9.639 0.186 22.811 1.00 76.31 894 GLU A O 1
ATOM 7108 N N . LYS A 1 895 ? 9.162 -0.850 20.862 1.00 74.25 895 LYS A N 1
ATOM 7109 C CA . LYS A 1 895 ? 7.702 -0.687 20.925 1.00 74.25 895 LYS A CA 1
ATOM 7110 C C . LYS A 1 895 ? 7.076 -1.508 22.056 1.00 74.25 895 LYS A C 1
ATOM 7112 O O . LYS A 1 895 ? 6.291 -0.966 22.835 1.00 74.25 895 LYS A O 1
ATOM 7117 N N . ARG A 1 896 ? 7.405 -2.802 22.149 1.00 72.06 896 ARG A N 1
ATOM 7118 C CA . ARG A 1 896 ? 6.764 -3.755 23.072 1.00 72.06 896 ARG A CA 1
ATOM 7119 C C . ARG A 1 896 ? 7.081 -3.450 24.530 1.00 72.06 896 ARG A C 1
ATOM 7121 O O . ARG A 1 896 ? 6.178 -3.424 25.359 1.00 72.06 896 ARG A O 1
ATOM 7128 N N . PHE A 1 897 ? 8.333 -3.121 24.840 1.00 70.31 897 PHE A N 1
ATOM 7129 C CA . PHE A 1 897 ? 8.760 -2.847 26.216 1.00 70.31 897 PHE A CA 1
ATOM 7130 C C . PHE A 1 897 ? 8.650 -1.364 26.612 1.00 70.31 897 PHE A C 1
ATOM 7132 O O . PHE A 1 897 ? 9.302 -0.944 27.572 1.00 70.31 897 PHE A O 1
ATOM 7139 N N . LYS A 1 898 ? 7.829 -0.582 25.877 1.00 59.78 898 LYS A N 1
ATOM 7140 C CA . LYS A 1 898 ? 7.490 0.838 26.113 1.00 59.78 898 LYS A CA 1
ATOM 7141 C C . LYS A 1 898 ? 8.669 1.639 26.664 1.00 59.78 898 LYS A C 1
ATOM 7143 O O . LYS A 1 898 ? 8.589 2.249 27.730 1.00 59.78 898 LYS A O 1
ATOM 7148 N N . ILE A 1 899 ? 9.787 1.628 25.943 1.00 53.84 899 ILE A N 1
ATOM 7149 C CA . ILE A 1 899 ? 10.962 2.410 26.324 1.00 53.84 899 ILE A CA 1
ATOM 7150 C C . ILE A 1 899 ? 10.682 3.864 25.940 1.00 53.84 899 ILE A C 1
ATOM 7152 O O . ILE A 1 899 ? 11.126 4.358 24.909 1.00 53.84 899 ILE A O 1
ATOM 7156 N N . THR A 1 900 ? 9.882 4.560 26.748 1.00 37.91 900 THR A N 1
ATOM 7157 C CA . THR A 1 900 ? 9.762 6.014 26.650 1.00 37.91 900 THR A CA 1
ATOM 7158 C C . THR A 1 900 ? 11.149 6.620 26.812 1.00 37.91 900 THR A C 1
ATOM 7160 O O . THR A 1 900 ? 11.871 6.266 27.744 1.00 37.91 900 THR A O 1
ATOM 7163 N N . ASN A 1 901 ? 11.512 7.524 25.898 1.00 35.41 901 ASN A N 1
ATOM 7164 C CA . ASN A 1 901 ? 12.701 8.370 25.967 1.00 35.41 901 ASN A CA 1
ATOM 7165 C C . ASN A 1 901 ? 12.684 9.202 27.259 1.00 35.41 901 ASN A C 1
ATOM 7167 O O . ASN A 1 901 ? 12.264 10.355 27.268 1.00 35.41 901 ASN A O 1
ATOM 7171 N N . GLY A 1 902 ? 13.114 8.599 28.360 1.00 33.78 902 GLY A N 1
ATOM 7172 C CA . GLY A 1 902 ? 13.359 9.251 29.631 1.00 33.78 902 GLY A CA 1
ATOM 7173 C C . GLY A 1 902 ? 14.858 9.278 29.875 1.00 33.78 902 GLY A C 1
ATOM 7174 O O . GLY A 1 902 ? 15.466 8.224 30.022 1.00 33.78 902 GLY A O 1
ATOM 7175 N N . ILE A 1 903 ? 15.404 10.493 29.969 1.00 32.66 903 ILE A N 1
ATOM 7176 C CA . ILE A 1 903 ? 16.767 10.830 30.412 1.00 32.66 903 ILE A CA 1
ATOM 7177 C C . ILE A 1 903 ? 17.849 10.705 29.323 1.00 32.66 903 ILE A C 1
ATOM 7179 O O . ILE A 1 903 ? 18.657 9.793 29.320 1.00 32.66 903 ILE A O 1
ATOM 7183 N N . PHE A 1 904 ? 17.863 11.679 28.409 1.00 28.44 904 PHE A N 1
ATOM 7184 C CA . PHE A 1 904 ? 19.060 12.438 27.998 1.00 28.44 904 PHE A CA 1
ATOM 7185 C C . PHE A 1 904 ? 18.584 13.699 27.247 1.00 28.44 904 PHE A C 1
ATOM 7187 O O . PHE A 1 904 ? 18.843 13.907 26.065 1.00 28.44 904 PHE A O 1
ATOM 7194 N N . GLN A 1 905 ? 17.840 14.569 27.943 1.00 26.44 905 GLN A N 1
ATOM 7195 C CA . GLN A 1 905 ? 17.947 15.994 27.632 1.00 26.44 905 GLN A CA 1
ATOM 7196 C C . GLN A 1 905 ? 19.341 16.414 28.094 1.00 26.44 905 GLN A C 1
ATOM 7198 O O . GLN A 1 905 ? 19.685 16.225 29.263 1.00 26.44 905 GLN A O 1
ATOM 7203 N N . LYS A 1 906 ? 20.144 16.938 27.163 1.00 27.89 906 LYS A N 1
ATOM 7204 C CA . LYS A 1 906 ? 21.369 17.681 27.461 1.00 27.89 906 LYS A CA 1
ATOM 7205 C C . LYS A 1 906 ? 21.106 18.622 28.640 1.00 27.89 906 LYS A C 1
ATOM 7207 O O . LYS A 1 906 ? 20.347 19.579 28.512 1.00 27.89 906 LYS A O 1
ATOM 7212 N N . LYS A 1 907 ? 21.736 18.345 29.783 1.00 25.59 907 LYS A N 1
ATOM 7213 C CA . LYS A 1 907 ? 21.995 19.362 30.801 1.00 25.59 907 LYS A CA 1
ATOM 7214 C C . LYS A 1 907 ? 23.079 20.280 30.239 1.00 25.59 907 LYS A C 1
ATOM 7216 O O . LYS A 1 907 ? 24.259 20.055 30.476 1.00 25.59 907 LYS A O 1
ATOM 7221 N N . ASP A 1 908 ? 22.666 21.291 29.486 1.00 29.08 908 ASP A N 1
ATOM 7222 C CA . ASP A 1 908 ? 23.485 22.480 29.267 1.00 29.08 908 ASP A CA 1
ATOM 7223 C C . ASP A 1 908 ? 23.285 23.421 30.466 1.00 29.08 908 ASP A C 1
ATOM 7225 O O . ASP A 1 908 ? 22.386 24.253 30.488 1.00 29.08 908 ASP A O 1
ATOM 7229 N N . THR A 1 909 ? 24.124 23.247 31.488 1.00 26.81 909 THR A N 1
ATOM 7230 C CA . THR A 1 909 ? 24.467 24.235 32.529 1.00 26.81 909 THR A CA 1
ATOM 7231 C C . THR A 1 909 ? 25.865 23.833 33.024 1.00 26.81 909 THR A C 1
ATOM 7233 O O . THR A 1 909 ? 26.025 22.695 33.449 1.00 26.81 909 THR A O 1
ATOM 7236 N N . ALA A 1 910 ? 26.923 24.640 33.014 1.00 25.95 910 ALA A N 1
ATOM 7237 C CA . ALA A 1 910 ? 27.010 26.086 32.971 1.00 25.95 910 ALA A CA 1
ATOM 7238 C C . ALA A 1 910 ? 28.423 26.549 32.549 1.00 25.95 910 ALA A C 1
ATOM 7240 O O . ALA A 1 910 ? 29.378 25.777 32.533 1.00 25.95 910 ALA A O 1
ATOM 7241 N N . SER A 1 911 ? 28.504 27.863 32.322 1.00 25.16 911 SER A N 1
ATOM 7242 C CA . SER A 1 911 ? 29.673 28.744 32.430 1.00 25.16 911 SER A CA 1
ATOM 7243 C C . SER A 1 911 ? 30.775 28.641 31.374 1.00 25.16 911 SER A C 1
ATOM 7245 O O . SER A 1 911 ? 31.792 27.985 31.568 1.00 25.16 911 SER A O 1
ATOM 7247 N N . THR A 1 912 ? 30.706 29.526 30.379 1.00 26.42 912 THR A N 1
ATOM 7248 C CA . THR A 1 912 ? 31.721 30.589 30.321 1.00 26.42 912 THR A CA 1
ATOM 7249 C C . THR A 1 912 ? 31.129 31.863 29.736 1.00 26.42 912 THR A C 1
ATOM 7251 O O . THR A 1 912 ? 30.367 31.855 28.774 1.00 26.42 912 THR A O 1
ATOM 7254 N N . GLN A 1 913 ? 31.425 32.951 30.430 1.00 26.45 913 GLN A N 1
ATOM 7255 C CA . GLN A 1 913 ? 30.984 34.302 30.163 1.00 26.45 913 GLN A CA 1
ATOM 7256 C C . GLN A 1 913 ? 31.585 34.862 28.869 1.00 26.45 913 GLN A C 1
ATOM 7258 O O . GLN A 1 913 ? 32.724 34.576 28.516 1.00 26.45 913 GLN A O 1
ATOM 7263 N N . SER A 1 914 ? 30.855 35.849 28.352 1.00 25.23 914 SER A N 1
ATOM 7264 C CA . SER A 1 914 ? 31.361 37.106 27.793 1.00 25.23 914 SER A CA 1
ATOM 7265 C C . SER A 1 914 ? 31.737 37.180 26.310 1.00 25.23 914 SER A C 1
ATOM 7267 O O . SER A 1 914 ? 32.458 36.358 25.763 1.00 25.23 914 SER A O 1
ATOM 7269 N N . LEU A 1 915 ? 31.288 38.317 25.760 1.00 26.20 915 LEU A N 1
ATOM 7270 C CA . LEU A 1 915 ? 31.842 39.083 24.643 1.00 26.20 915 LEU A CA 1
ATOM 7271 C C . LEU A 1 915 ? 31.454 38.642 23.224 1.00 26.20 915 LEU A C 1
ATOM 7273 O O . LEU A 1 915 ? 32.199 37.992 22.511 1.00 26.20 915 LEU A O 1
ATOM 7277 N N . GLY A 1 916 ? 30.323 39.192 22.774 1.00 23.52 916 GLY A N 1
ATOM 7278 C CA . GLY A 1 916 ? 30.422 40.441 22.018 1.00 23.52 916 GLY A CA 1
ATOM 7279 C C . GLY A 1 916 ? 30.265 40.358 20.496 1.00 23.52 916 GLY A C 1
ATOM 7280 O O . GLY A 1 916 ? 31.124 39.843 19.802 1.00 23.52 916 GLY A O 1
ATOM 7281 N N . ILE A 1 917 ? 29.238 41.079 20.029 1.00 25.56 917 ILE A N 1
ATOM 7282 C CA . ILE A 1 917 ? 29.304 42.046 18.917 1.00 25.56 917 ILE A CA 1
ATOM 7283 C C . ILE A 1 917 ? 29.379 41.483 17.481 1.00 25.56 917 ILE A C 1
ATOM 7285 O O . ILE A 1 917 ? 30.413 40.999 17.045 1.00 25.56 917 ILE A O 1
ATOM 7289 N N . CYS A 1 918 ? 28.300 41.791 16.735 1.00 21.58 918 CYS A N 1
ATOM 7290 C CA . CYS A 1 918 ? 28.179 41.974 15.274 1.00 21.58 918 CYS A CA 1
ATOM 7291 C C . CYS A 1 918 ? 28.477 40.746 14.388 1.00 21.58 918 CYS A C 1
ATOM 7293 O O . CYS A 1 918 ? 29.500 40.099 14.524 1.00 21.58 918 CYS A O 1
ATOM 7295 N N . LYS A 1 919 ? 27.682 40.406 13.374 1.00 28.50 919 LYS A N 1
ATOM 7296 C CA . LYS A 1 919 ? 26.819 41.196 12.492 1.00 28.50 919 LYS A CA 1
ATOM 7297 C C . LYS A 1 919 ? 25.883 40.240 11.752 1.00 28.50 919 LYS A C 1
ATOM 7299 O O . LYS A 1 919 ? 26.321 39.088 11.532 1.00 28.50 919 LYS A O 1
#